Protein AF-A0A957XCH5-F1 (afdb_monomer)

Foldseek 3Di:
DLLLLLLLLLLLQLLLLLLLCVVLCVQVVCVPPPWDALVRSCVVSVWLSQLVVLSVQLCLLQVQWDADPVVNTIHGDPSVVCSVLRDSCLLVLLVDDLLCQFAHPPDQCPCVVVLVCLLCLVVDPDPRVSSSSVSSNVLNNLVSCLVVVQADQQPPAAGRPNGDPRVVVSVLSSCVSVVQWDQDPNGTHGDPVVCVCNVLSLLSLLSSQQSLLSSCSNCLTNNVVLVSQDADPVRHGRRGPVVSNVVSVVVVCVVCVVLVLVVLQVQQQPPLVSHFQEEEEAQCQLVPSVLSSVVSSLPPHPVVVVCVPRNHEYEYEEQDPVRQVNSCVSCVVPRYYYDYDALQAVVVVVVVCVVVVHDLQRYEYEYEAPLQVHPQDWAPCVVQLQLQLLPDWQWRAADSRSHTDRRSRLLNSSLVSLLSVLVRAHQNFYKYKHFAADRSVLCSVQVSPDSRSSVSSVCSSVRTTHGAPVSNQLSNLQSQWHFDPVSWDFPPRPDPGGGIITGGIDGDPDGDHPDSDQLLNQLVVQLVVVQVPDPDDPLQDPVVLLVLLLLQLLQLLLQVLVVLPPLAAAFDKDFLVVSLVSLLFDPLCSLLVVVSLVSCVVVVQWDDDPGMIGGHHCSNPSHDPDNVVVLVVSLVVSCVSPVLCVLLSQQLVLLSVCVSCLRNVVDALCCSQQPVNNCVSVLSNQDDHPANPVLLLSLLSSVLSLLVSVCVSPVDAAAEEEEEACAQVSSVVNNCVSCVVVLVRYAYEYERQDPSRLVNCCVVCCVVRVRYHGAYDDLLDDQVVRPQAFAAHQEYEYEAQCLLAAESLSSLLSVLRNHHAFGKYKYKHFADDRSSCSSHVVSDSSFPRYNCCVLADPSTSHHQLVSVQVSNVVSQWDPKDWDANSPDDDSVVGRIIIMMTTHHGPVPDDPDDPPPDPPPPPDDDPDDDDDDDDDDDDDDDDDDDDDDDDDDDDDDDDDDDDDDDDDDDDDDD

Nearest PDB structures (foldseek):
  7uch-assembly1_A  TM=9.513E-01  e=1.120E-55  Moorena bouillonii
  6b3a-assembly1_A  TM=9.507E-01  e=2.191E-54  Moorena bouillonii
  6b3b-assembly1_A  TM=9.531E-01  e=3.266E-54  Moorena bouillonii
  6b39-assembly1_A  TM=9.453E-01  e=4.543E-50  Moorena bouillonii
  6d6y-assembly1_A  TM=9.340E-01  e=9.505E-35  Moorena bouillonii

Radius of gyration: 41.0 Å; Cα contacts (8 Å, |Δi|>4): 1556; chains: 1; bounding box: 122×85×120 Å

Sequence (973 aa):
MLDLLNRYAHGFVTIPVILACKDKGFFDLLQDRGPLTAAQMVDVLEANSGYFQAALRLMQSLDWLAYDAGTGGYALTPEAELHTQIPEDMLDLYPLSMAAYLMRESDQRLLSPWLERSRRRWDLKHPWLADFLDGVLVVPLLLSLKKNNLLGDGSQIPLFSGVTPLATDELIELFVDRGWAERQEDRPVLTQVGRFVIDRSLILGTTASYSPMLMRMPDLLFGNCQAVFDRDEAGNERHLDRSLNVVASGFQHNKYFADVDDLIVSIFSQPIGDQPHYIVDMGCGDGTFLAQVYHTIRTRSDRGRMLDKHPVRMIGVDYNQQALEATTQTLADIPHLVLPGDIGDPEQLMLNLQAHGIEPEDVLHIRSFLDHNRPFIPPQDNEAAEHRAGTPYEGVFVDTTGHLIPPHVMVQSLVEHLERWSRVVSRHGLIILEVHCLSPEIIANNLDLSESLHFDAYHAFSGQHLVEADTFLMSAAEAGLFPQADFVRHYPKTLPFTRITLTYFEKRPYRIRLVDVSISRAIRQHVQQFMAGYPLSAGEDPIPPETMLETFGTRWLLALLQDRGVMKRAGEIYARDDLKIRLRIVPKYYRLFDALLAMFERCGLLLLQDATVETRPEIEKFALANVTAEAQTFRQNFVSQYPHYVAFLNLMERCLTHYDRVLTGEIAANDVIFPEGSMALFAGIFTGDPISDYFNQLLAEVVFQAIQQQKTRSHRRKIRILEVGAGTGGATEFVLKKIEALSANLEFTYTDLSATFTRYGRSRFGERFPWVTYHTLDIEAKLEEQGFDAGTFDIVFASNVLHDTRYIRYTLAQIKRLLRPGGIVALNEFTRTKDLLLFTGGLLQGWSLFEDPENRLNNTCLLSVDLWESVLEQSGFSNFGAFLLPFQADRQDGGQSVMLCELLQPDQQEDTVPQILSTELEAAPLNETLPQQLGQISESTETDRDTSTDPRPDPQPVTPSEETLAATIRAAT

Structure (mmCIF, N/CA/C/O backbone):
data_AF-A0A957XCH5-F1
#
_entry.id   AF-A0A957XCH5-F1
#
loop_
_atom_site.group_PDB
_atom_site.id
_atom_site.type_symbol
_atom_site.label_atom_id
_atom_site.label_alt_id
_atom_site.label_comp_id
_atom_site.label_asym_id
_atom_site.label_entity_id
_atom_site.label_seq_id
_atom_site.pdbx_PDB_ins_code
_atom_site.Cartn_x
_atom_site.Cartn_y
_atom_site.Cartn_z
_atom_site.occupancy
_atom_site.B_iso_or_equiv
_atom_site.auth_seq_id
_atom_site.auth_comp_id
_atom_site.auth_asym_id
_atom_site.auth_atom_id
_atom_site.pdbx_PDB_model_num
ATOM 1 N N . MET A 1 1 ? -17.778 20.821 25.312 1.00 74.56 1 MET A N 1
ATOM 2 C CA . MET A 1 1 ? -17.779 20.155 26.652 1.00 74.56 1 MET A CA 1
ATOM 3 C C . MET A 1 1 ? -17.334 18.699 26.559 1.00 74.56 1 MET A C 1
ATOM 5 O O . MET A 1 1 ? -16.564 18.292 27.417 1.00 74.56 1 MET A O 1
ATOM 9 N N . LEU A 1 2 ? -17.781 17.920 25.560 1.00 80.94 2 LEU A N 1
ATOM 10 C CA . LEU A 1 2 ? -17.190 16.596 25.280 1.00 80.94 2 LEU A CA 1
ATOM 11 C C . LEU A 1 2 ? -15.705 16.708 24.920 1.00 80.94 2 LEU A C 1
ATOM 13 O O . LEU A 1 2 ? -14.910 15.922 25.412 1.00 80.94 2 LEU A O 1
ATOM 17 N N . ASP A 1 3 ? -15.349 17.760 24.187 1.00 88.31 3 ASP A N 1
ATOM 18 C CA . ASP A 1 3 ? -13.979 18.124 23.805 1.00 88.31 3 ASP A CA 1
ATOM 19 C C . ASP A 1 3 ? -13.002 18.091 24.994 1.00 88.31 3 ASP A C 1
ATOM 21 O O . ASP A 1 3 ? -11.898 17.573 24.884 1.00 88.31 3 ASP A O 1
ATOM 25 N N . LEU A 1 4 ? -13.432 18.564 26.172 1.00 91.38 4 LEU A N 1
ATOM 26 C CA . LEU A 1 4 ? -12.604 18.557 27.381 1.00 91.38 4 LEU A CA 1
ATOM 27 C C . LEU A 1 4 ? -12.326 17.133 27.887 1.00 91.38 4 LEU A C 1
ATOM 29 O O . LEU A 1 4 ? -11.188 16.805 28.204 1.00 91.38 4 LEU A O 1
ATOM 33 N N . LEU A 1 5 ? -13.355 16.279 27.944 1.00 92.88 5 LEU A N 1
ATOM 34 C CA . LEU A 1 5 ? -13.194 14.877 28.346 1.00 92.88 5 LEU A CA 1
ATOM 35 C C . LEU A 1 5 ? -12.328 14.112 27.334 1.00 92.88 5 LEU A C 1
ATOM 37 O O . LEU A 1 5 ? -11.498 13.303 27.742 1.00 92.88 5 LEU A O 1
ATOM 41 N N . ASN A 1 6 ? -12.469 14.414 26.040 1.00 93.88 6 ASN A N 1
ATOM 42 C CA . ASN A 1 6 ? -11.612 13.857 24.995 1.00 93.88 6 ASN A CA 1
ATOM 43 C C . ASN A 1 6 ? -10.151 14.249 25.214 1.00 93.88 6 ASN A C 1
ATOM 45 O O . ASN A 1 6 ? -9.302 13.368 25.259 1.00 93.88 6 ASN A O 1
ATOM 49 N N . ARG A 1 7 ? -9.852 15.534 25.449 1.00 95.69 7 ARG A N 1
ATOM 50 C CA . ARG A 1 7 ? -8.485 15.995 25.755 1.00 95.69 7 ARG A CA 1
ATOM 51 C C . ARG A 1 7 ? -7.895 15.337 27.002 1.00 95.69 7 ARG A C 1
ATOM 53 O O . ARG A 1 7 ? -6.710 15.021 27.014 1.00 95.69 7 ARG A O 1
ATOM 60 N N . TYR A 1 8 ? -8.705 15.096 28.032 1.00 96.69 8 TYR A N 1
ATOM 61 C CA . TYR A 1 8 ? -8.250 14.371 29.220 1.00 96.69 8 TYR A CA 1
ATOM 62 C C . TYR A 1 8 ? -7.858 12.929 28.897 1.00 96.69 8 TYR A C 1
ATOM 64 O O . TYR A 1 8 ? -6.791 12.484 29.312 1.00 96.69 8 TYR A O 1
ATOM 72 N N . ALA A 1 9 ? -8.671 12.216 28.116 1.00 97.31 9 ALA A N 1
ATOM 73 C CA . ALA A 1 9 ? -8.338 10.869 27.662 1.00 97.31 9 ALA A CA 1
ATOM 74 C C . ALA A 1 9 ? -7.131 10.851 26.700 1.00 97.31 9 ALA A C 1
ATOM 76 O O . ALA A 1 9 ? -6.275 9.975 26.817 1.00 97.31 9 ALA A O 1
ATOM 77 N N . HIS A 1 10 ? -7.020 11.846 25.812 1.00 97.69 10 HIS A N 1
ATOM 78 C CA . HIS A 1 10 ? -5.870 12.059 24.925 1.00 97.69 10 HIS A CA 1
ATOM 79 C C . HIS A 1 10 ? -4.571 12.162 25.711 1.00 97.69 10 HIS A C 1
ATOM 81 O O . HIS A 1 10 ? -3.641 11.400 25.452 1.00 97.69 10 HIS A O 1
ATOM 87 N N . GLY A 1 11 ? -4.524 13.045 26.710 1.00 97.25 11 GLY A N 1
ATOM 88 C CA . GLY A 1 11 ? -3.362 13.198 27.580 1.00 97.25 11 GLY A CA 1
ATOM 89 C C . GLY A 1 11 ? -3.043 11.950 28.394 1.00 97.25 11 GLY A C 1
ATOM 90 O O . GLY A 1 11 ? -1.878 11.574 28.501 1.00 97.25 11 GLY A O 1
ATOM 91 N N . PHE A 1 12 ? -4.071 11.260 28.893 1.00 98.12 12 PHE A N 1
ATOM 92 C CA . PHE A 1 12 ? -3.900 10.033 29.670 1.00 98.12 12 PHE A CA 1
ATOM 93 C C . PHE A 1 12 ? -3.191 8.911 28.893 1.00 98.12 12 PHE A C 1
ATOM 95 O O . PHE A 1 12 ? -2.556 8.061 29.492 1.00 98.12 12 PHE A O 1
ATOM 102 N N . VAL A 1 13 ? -3.254 8.887 27.560 1.00 98.38 13 VAL A N 1
ATOM 103 C CA . VAL A 1 13 ? -2.490 7.912 26.754 1.00 98.38 13 VAL A CA 1
ATOM 104 C C . VAL A 1 13 ? -1.215 8.526 26.182 1.00 98.38 13 VAL A C 1
ATOM 106 O O . VAL A 1 13 ? -0.168 7.886 26.169 1.00 98.38 13 VAL A O 1
ATOM 109 N N . THR A 1 14 ? -1.283 9.780 25.739 1.00 98.00 14 THR A N 1
ATOM 110 C CA . THR A 1 14 ? -0.184 10.469 25.050 1.00 98.00 14 THR A CA 1
ATOM 111 C C . THR A 1 14 ? 1.013 10.705 25.965 1.00 98.00 14 THR A C 1
ATOM 113 O O . THR A 1 14 ? 2.144 10.464 25.556 1.00 98.00 14 THR A O 1
ATOM 116 N N . ILE A 1 15 ? 0.796 11.176 27.198 1.00 98.06 15 ILE A N 1
ATOM 117 C CA . ILE A 1 15 ? 1.895 11.612 28.074 1.00 98.06 15 ILE A CA 1
ATOM 118 C C . ILE A 1 15 ? 2.893 10.473 28.367 1.00 98.06 15 ILE A C 1
ATOM 120 O O . ILE A 1 15 ? 4.090 10.703 28.182 1.00 98.06 15 ILE A O 1
ATOM 124 N N . PRO A 1 16 ? 2.463 9.241 28.713 1.00 98.25 16 PRO A N 1
ATOM 125 C CA . PRO A 1 16 ? 3.380 8.108 28.847 1.00 98.25 16 PRO A CA 1
ATOM 126 C C . PRO A 1 16 ? 4.172 7.767 27.584 1.00 98.25 16 PRO A C 1
ATOM 128 O O . PRO A 1 16 ? 5.353 7.440 27.680 1.00 98.25 16 PRO A O 1
ATOM 131 N N . VAL A 1 17 ? 3.554 7.870 26.404 1.00 98.44 17 VAL A N 1
ATOM 132 C CA . VAL A 1 17 ? 4.217 7.599 25.116 1.00 98.44 17 VAL A CA 1
ATOM 133 C C . VAL A 1 17 ? 5.310 8.623 24.842 1.00 98.44 17 VAL A C 1
ATOM 135 O O . VAL A 1 17 ? 6.439 8.249 24.525 1.00 98.44 17 VAL A O 1
ATOM 138 N N . ILE A 1 18 ? 4.993 9.910 25.001 1.00 98.12 18 ILE A N 1
ATOM 139 C CA . ILE A 1 18 ? 5.947 10.993 24.754 1.00 98.12 18 ILE A CA 1
ATOM 140 C C . ILE A 1 18 ? 7.115 10.929 25.735 1.00 98.12 18 ILE A C 1
ATOM 142 O O . ILE A 1 18 ? 8.257 11.061 25.303 1.00 98.12 18 ILE A O 1
ATOM 146 N N . LEU A 1 19 ? 6.855 10.691 27.025 1.00 98.12 19 LEU A N 1
ATOM 147 C CA . LEU A 1 19 ? 7.917 10.577 28.027 1.00 98.12 19 LEU A CA 1
ATOM 148 C C . LEU A 1 19 ? 8.816 9.365 27.767 1.00 98.12 19 LEU A C 1
ATOM 150 O O . LEU A 1 19 ? 10.030 9.522 27.749 1.00 98.12 19 LEU A O 1
ATOM 154 N N . ALA A 1 20 ? 8.252 8.199 27.435 1.00 98.12 20 ALA A N 1
ATOM 155 C CA . ALA A 1 20 ? 9.058 7.035 27.066 1.00 98.12 20 ALA A CA 1
ATOM 156 C C . ALA A 1 20 ? 9.940 7.303 25.829 1.00 98.12 20 ALA A C 1
ATOM 158 O O . ALA A 1 20 ? 11.113 6.931 25.813 1.00 98.12 20 ALA A O 1
ATOM 159 N N . CYS A 1 21 ? 9.407 7.973 24.799 1.00 98.25 21 CYS A N 1
ATOM 160 C CA . CYS A 1 21 ? 10.182 8.343 23.608 1.00 98.25 21 CYS A CA 1
ATOM 161 C C . CYS A 1 21 ? 11.268 9.383 23.929 1.00 98.25 21 CYS A C 1
ATOM 163 O O . CYS A 1 21 ? 12.395 9.266 23.445 1.00 98.25 21 CYS A O 1
ATOM 165 N N . LYS A 1 22 ? 10.945 10.382 24.760 1.00 97.00 22 LYS A N 1
ATOM 166 C CA . LYS A 1 22 ? 11.883 11.412 25.218 1.00 97.00 22 LYS A CA 1
ATOM 167 C C . LYS A 1 22 ? 13.049 10.788 25.983 1.00 97.00 22 LYS A C 1
ATOM 169 O O . LYS A 1 22 ? 14.192 11.036 25.619 1.00 97.00 22 LYS A O 1
ATOM 174 N N . ASP A 1 23 ? 12.769 9.921 26.951 1.00 96.62 23 ASP A N 1
ATOM 175 C CA . ASP A 1 23 ? 13.789 9.257 27.772 1.00 96.62 23 ASP A CA 1
ATOM 176 C C . ASP A 1 23 ? 14.728 8.371 26.940 1.00 96.62 23 ASP A C 1
ATOM 178 O O . ASP A 1 23 ? 15.911 8.235 27.256 1.00 96.62 23 ASP A O 1
ATOM 182 N N . LYS A 1 24 ? 14.223 7.789 25.845 1.00 97.50 24 LYS A N 1
ATOM 183 C CA . LYS A 1 24 ? 15.017 6.981 24.911 1.00 97.50 24 LYS A CA 1
ATOM 184 C C . LYS A 1 24 ? 15.832 7.818 23.909 1.00 97.50 24 LYS A C 1
ATOM 186 O O . LYS A 1 24 ? 16.644 7.258 23.178 1.00 97.50 24 LYS A O 1
ATOM 191 N N . GLY A 1 25 ? 15.645 9.140 23.866 1.00 97.00 25 GLY A N 1
ATOM 192 C CA . GLY A 1 25 ? 16.357 10.040 22.949 1.00 97.00 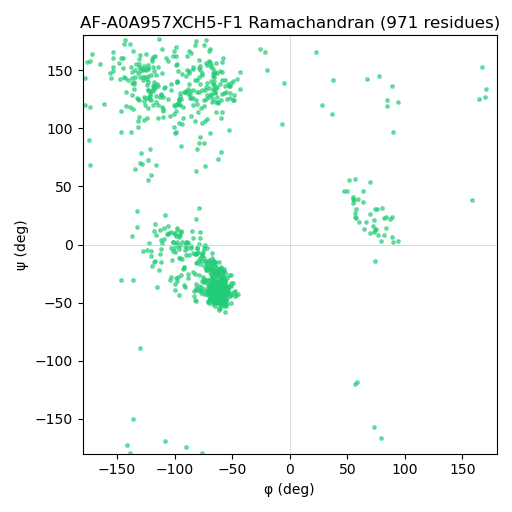25 GLY A CA 1
ATOM 193 C C . GLY A 1 25 ? 15.763 10.107 21.537 1.00 97.00 25 GLY A C 1
ATOM 194 O O . GLY A 1 25 ? 16.466 10.450 20.589 1.00 97.00 25 GLY A O 1
ATOM 195 N N . PHE A 1 26 ? 14.477 9.780 21.367 1.00 97.62 26 PHE A N 1
ATOM 196 C CA . PHE A 1 26 ? 13.794 9.819 20.066 1.00 97.62 26 PHE A CA 1
ATOM 197 C C . PHE A 1 26 ? 13.826 11.209 19.409 1.00 97.62 26 PHE A C 1
ATOM 199 O O . PHE A 1 26 ? 14.126 11.331 18.221 1.00 97.62 26 PHE A O 1
ATOM 206 N N . PHE A 1 27 ? 13.513 12.258 20.177 1.00 97.38 27 PHE A N 1
ATOM 207 C CA . PHE A 1 27 ? 13.444 13.624 19.653 1.00 97.38 27 PHE A CA 1
ATOM 208 C C . PHE A 1 27 ? 14.832 14.142 19.255 1.00 97.38 27 PHE A C 1
ATOM 210 O O . PHE A 1 27 ? 14.984 14.675 18.157 1.00 97.38 27 PHE A O 1
ATOM 217 N N . ASP A 1 28 ? 15.850 13.888 20.082 1.00 96.00 28 ASP A N 1
ATOM 218 C CA . ASP A 1 28 ? 17.243 14.248 19.785 1.00 96.00 28 ASP A CA 1
ATOM 219 C C . ASP A 1 28 ? 17.737 13.543 18.512 1.00 96.00 28 ASP A C 1
ATOM 221 O O . ASP A 1 28 ? 18.337 14.163 17.634 1.00 96.00 28 ASP A O 1
ATOM 225 N N . LEU A 1 29 ? 17.408 12.254 18.354 1.00 96.12 29 LEU A N 1
ATOM 226 C CA . LEU A 1 29 ? 17.783 11.464 17.182 1.00 96.12 29 LEU A CA 1
ATOM 227 C C . LEU A 1 29 ? 17.281 12.086 15.869 1.00 96.12 29 LEU A C 1
ATOM 229 O O . LEU A 1 29 ? 18.051 12.201 14.911 1.00 96.12 29 LEU A O 1
ATOM 233 N N . LEU A 1 30 ? 16.002 12.469 15.813 1.00 94.38 30 LEU A N 1
ATOM 234 C CA . LEU A 1 30 ? 15.408 13.075 14.618 1.00 94.38 30 LEU A CA 1
ATOM 235 C C . LEU A 1 30 ? 15.873 14.517 14.393 1.00 94.38 30 LEU A C 1
ATOM 237 O O . LEU A 1 30 ? 16.006 14.942 13.244 1.00 94.38 30 LEU A O 1
ATOM 241 N N . GLN A 1 31 ? 16.142 15.262 15.465 1.00 93.06 31 GLN A N 1
ATOM 242 C CA . GLN A 1 31 ? 16.688 16.612 15.365 1.00 93.06 31 GLN A CA 1
ATOM 243 C C . GLN A 1 31 ? 18.108 16.607 14.775 1.00 93.06 31 GLN A C 1
ATOM 245 O O . GLN A 1 31 ? 18.418 17.445 13.927 1.00 93.06 31 GLN A O 1
ATOM 250 N N . ASP A 1 32 ? 18.944 15.643 15.169 1.00 90.62 32 ASP A N 1
ATOM 251 C CA . ASP A 1 32 ? 20.350 15.573 14.761 1.00 90.62 32 ASP A CA 1
ATOM 252 C C . ASP A 1 32 ? 20.559 14.958 13.371 1.00 90.62 32 ASP A C 1
ATOM 254 O O . ASP A 1 32 ? 21.438 15.389 12.620 1.00 90.62 32 ASP A O 1
ATOM 258 N N . ARG A 1 33 ? 19.791 13.917 13.021 1.00 85.56 33 ARG A N 1
ATOM 259 C CA . ARG A 1 33 ? 20.021 13.125 11.797 1.00 85.56 33 ARG A CA 1
ATOM 260 C C . ARG A 1 33 ? 19.111 13.490 10.626 1.00 85.56 33 ARG A C 1
ATOM 262 O O . ARG A 1 33 ? 19.340 12.999 9.520 1.00 85.56 33 ARG A O 1
ATOM 269 N N . GLY A 1 34 ? 18.128 14.363 10.837 1.00 78.56 34 GLY A N 1
ATOM 270 C CA . GLY A 1 34 ? 17.121 14.687 9.831 1.00 78.56 34 GLY A CA 1
ATOM 271 C C . GLY A 1 34 ? 16.105 13.551 9.642 1.00 78.56 34 GLY A C 1
ATOM 272 O O . GLY A 1 34 ? 15.911 12.749 10.555 1.00 78.56 34 GLY A O 1
ATOM 273 N N . PRO A 1 35 ? 15.424 13.478 8.483 1.00 88.31 35 PRO A N 1
ATOM 274 C CA . PRO A 1 35 ? 14.366 12.497 8.272 1.00 88.31 35 PRO A CA 1
ATOM 275 C C . PRO A 1 35 ? 14.879 11.050 8.338 1.00 88.31 35 PRO A C 1
ATOM 277 O O . PRO A 1 35 ? 15.798 10.691 7.602 1.00 88.31 35 PRO A O 1
ATOM 280 N N . LEU A 1 36 ? 14.259 10.208 9.171 1.00 90.94 36 LEU A N 1
ATOM 281 C CA . LEU A 1 36 ? 14.605 8.787 9.322 1.00 90.94 36 LEU A CA 1
ATOM 282 C C . LEU A 1 36 ? 13.395 7.889 9.077 1.00 90.94 36 LEU A C 1
ATOM 284 O O . LEU A 1 36 ? 12.281 8.197 9.491 1.00 90.94 36 LEU A O 1
ATOM 288 N N . THR A 1 37 ? 13.609 6.743 8.439 1.00 90.12 37 THR A N 1
ATOM 289 C CA . THR A 1 37 ? 12.570 5.712 8.300 1.00 90.12 37 THR A CA 1
ATOM 290 C C . THR A 1 37 ? 12.259 5.050 9.645 1.00 90.12 37 THR A C 1
ATOM 292 O O . THR A 1 37 ? 13.098 5.028 10.548 1.00 90.12 37 THR A O 1
ATOM 295 N N . ALA A 1 38 ? 11.066 4.457 9.775 1.00 90.88 38 ALA A N 1
ATOM 296 C CA . ALA A 1 38 ? 10.699 3.700 10.976 1.00 90.88 38 ALA A CA 1
ATOM 297 C C . ALA A 1 38 ? 11.708 2.581 11.284 1.00 90.88 38 ALA A C 1
ATOM 299 O O . ALA A 1 38 ? 12.115 2.442 12.431 1.00 90.88 38 ALA A O 1
ATOM 300 N N . ALA A 1 39 ? 12.180 1.855 10.263 1.00 90.25 39 ALA A N 1
ATOM 301 C CA . ALA A 1 39 ? 13.188 0.803 10.417 1.00 90.25 39 ALA A CA 1
ATOM 302 C C . ALA A 1 39 ? 14.516 1.343 10.977 1.00 90.25 39 ALA A C 1
ATOM 304 O O . ALA A 1 39 ? 15.042 0.806 11.943 1.00 90.25 39 ALA A O 1
ATOM 305 N N . GLN A 1 40 ? 15.012 2.467 10.446 1.00 92.94 40 GLN A N 1
ATOM 306 C CA . GLN A 1 40 ? 16.233 3.099 10.962 1.00 92.94 40 GLN A CA 1
ATOM 307 C C . GLN A 1 40 ? 16.087 3.542 12.421 1.00 92.94 40 GLN A C 1
ATOM 309 O O . GLN A 1 40 ? 17.028 3.413 13.201 1.00 92.94 40 GLN A O 1
ATOM 314 N N . MET A 1 41 ? 14.925 4.080 12.797 1.00 96.19 41 MET A N 1
ATOM 315 C CA . MET A 1 41 ? 14.664 4.472 14.183 1.00 96.19 41 MET A CA 1
ATOM 316 C C . MET A 1 41 ? 14.543 3.255 15.101 1.00 96.19 41 MET A C 1
ATOM 318 O O . MET A 1 41 ? 15.084 3.286 16.200 1.00 96.19 41 MET A O 1
ATOM 322 N N . VAL A 1 42 ? 13.892 2.183 14.644 1.00 96.50 42 VAL A N 1
ATOM 323 C CA . VAL A 1 42 ? 13.801 0.905 15.363 1.00 96.50 42 VAL A CA 1
ATOM 324 C C . VAL A 1 42 ? 15.187 0.336 15.644 1.00 96.50 42 VAL A C 1
ATOM 326 O O . VAL A 1 42 ? 15.459 -0.019 16.787 1.00 96.50 42 VAL A O 1
ATOM 329 N N . ASP A 1 43 ? 16.075 0.326 14.650 1.00 94.62 43 ASP A N 1
ATOM 330 C CA . ASP A 1 43 ? 17.435 -0.193 14.805 1.00 94.62 43 ASP A CA 1
ATOM 331 C C . ASP A 1 43 ? 18.262 0.643 15.791 1.00 94.62 43 ASP A C 1
ATOM 333 O O . ASP A 1 43 ? 18.969 0.100 16.637 1.00 94.62 43 ASP A O 1
ATOM 337 N N . VAL A 1 44 ? 18.180 1.975 15.705 1.00 96.31 44 VAL A N 1
ATOM 338 C CA . VAL A 1 44 ? 18.972 2.876 16.560 1.00 96.31 44 VAL A CA 1
ATOM 339 C C . VAL A 1 44 ? 18.444 2.920 17.993 1.00 96.31 44 VAL A C 1
ATOM 341 O O . VAL A 1 44 ? 19.230 3.006 18.935 1.00 96.31 44 VAL A O 1
ATOM 344 N N . LEU A 1 45 ? 17.123 2.894 18.161 1.00 97.06 45 LEU A N 1
ATOM 345 C CA . LEU A 1 45 ? 16.471 2.961 19.467 1.00 97.06 45 LEU A CA 1
ATOM 346 C C . LEU A 1 45 ? 16.237 1.570 20.067 1.00 97.06 45 LEU A C 1
ATOM 348 O O . LEU A 1 45 ? 15.720 1.494 21.175 1.00 97.06 45 LEU A O 1
ATOM 352 N N . GLU A 1 46 ? 16.596 0.484 19.379 1.00 97.06 46 GLU A N 1
ATOM 353 C CA . GLU A 1 46 ? 16.303 -0.894 19.806 1.00 97.06 46 GLU A CA 1
ATOM 354 C C . GLU A 1 46 ? 14.817 -1.061 20.182 1.00 97.06 46 GLU A C 1
ATOM 356 O O . GLU A 1 46 ? 14.466 -1.558 21.253 1.00 97.06 46 GLU A O 1
ATOM 361 N N . ALA A 1 47 ? 13.932 -0.535 19.332 1.00 97.94 47 ALA A N 1
ATOM 362 C CA . ALA A 1 47 ? 12.505 -0.455 19.620 1.00 97.94 47 ALA A CA 1
ATOM 363 C C . ALA A 1 47 ? 11.742 -1.708 19.160 1.00 97.94 47 ALA A C 1
ATOM 365 O O . ALA A 1 47 ? 12.066 -2.322 18.146 1.00 97.94 47 ALA A O 1
ATOM 366 N N . ASN A 1 48 ? 10.656 -2.047 19.850 1.00 98.31 48 ASN A N 1
ATOM 367 C CA . ASN A 1 48 ? 9.691 -3.039 19.381 1.00 98.31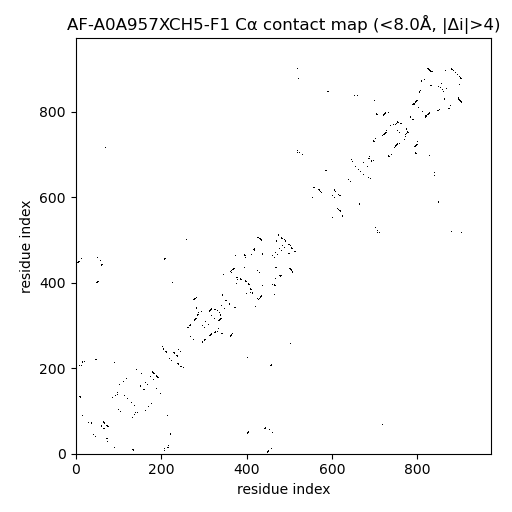 48 ASN A CA 1
ATOM 368 C C . ASN A 1 48 ? 8.896 -2.433 18.214 1.00 98.31 48 ASN A C 1
ATOM 370 O O . ASN A 1 48 ? 8.092 -1.518 18.416 1.00 98.31 48 ASN A O 1
ATOM 374 N N . SER A 1 49 ? 9.143 -2.902 16.988 1.00 97.38 49 SER A N 1
ATOM 375 C CA . SER A 1 49 ? 8.743 -2.198 15.759 1.00 97.38 49 SER A CA 1
ATOM 376 C C . SER A 1 49 ? 7.244 -1.907 15.646 1.00 97.38 49 SER A C 1
ATOM 378 O O . SER A 1 49 ? 6.871 -0.828 15.189 1.00 97.38 49 SER A O 1
ATOM 380 N N . GLY A 1 50 ? 6.378 -2.814 16.104 1.00 97.00 50 GLY A N 1
ATOM 381 C CA . GLY A 1 50 ? 4.928 -2.628 16.047 1.00 97.00 50 GLY A CA 1
ATOM 382 C C . GLY A 1 50 ? 4.436 -1.565 17.027 1.00 97.00 50 GLY A C 1
A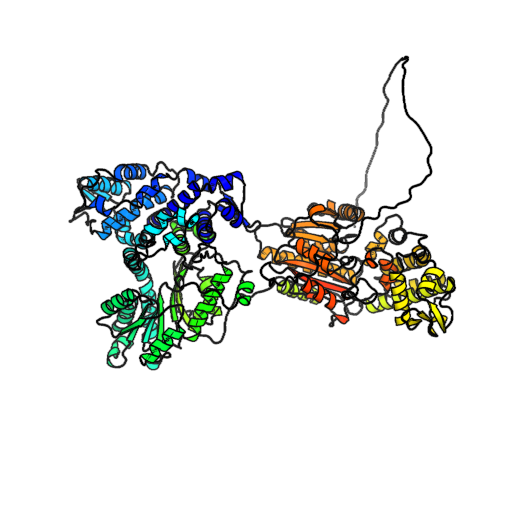TOM 383 O O . GLY A 1 50 ? 3.735 -0.629 16.638 1.00 97.00 50 GLY A O 1
ATOM 384 N N . TYR A 1 51 ? 4.850 -1.657 18.293 1.00 98.38 51 TYR A N 1
ATOM 385 C CA . TYR A 1 51 ? 4.481 -0.664 19.305 1.00 98.38 51 TYR A CA 1
ATOM 386 C C . TYR A 1 51 ? 5.095 0.705 19.007 1.00 98.38 51 TYR A C 1
ATOM 388 O O . TYR A 1 51 ? 4.440 1.734 19.171 1.00 98.38 51 TYR A O 1
ATOM 396 N N . PHE A 1 52 ? 6.323 0.733 18.492 1.00 98.44 52 PHE A N 1
ATOM 397 C CA . PHE A 1 52 ? 6.955 1.971 18.059 1.00 98.44 52 PHE A CA 1
ATOM 398 C C . PHE A 1 52 ? 6.210 2.613 16.883 1.00 98.44 52 PHE A C 1
ATOM 400 O O . PHE A 1 52 ? 5.962 3.817 16.909 1.00 98.44 52 PHE A O 1
ATOM 407 N N . GLN A 1 53 ? 5.738 1.829 15.907 1.00 97.81 53 GLN A N 1
ATOM 408 C CA . GLN A 1 53 ? 4.894 2.341 14.823 1.00 97.81 53 GLN A CA 1
ATOM 409 C C . GLN A 1 53 ? 3.579 2.953 15.345 1.00 97.81 53 GLN A C 1
ATOM 411 O O . GLN A 1 53 ? 3.126 3.972 14.820 1.00 97.81 53 GLN A O 1
ATOM 416 N N . ALA A 1 54 ? 2.985 2.393 16.406 1.00 97.94 54 ALA A N 1
ATOM 417 C CA . ALA A 1 54 ? 1.814 2.986 17.059 1.00 97.94 54 ALA A CA 1
ATOM 418 C C . ALA A 1 54 ? 2.144 4.335 17.729 1.00 97.94 54 ALA A C 1
ATOM 420 O O . ALA A 1 54 ? 1.363 5.284 17.619 1.00 97.94 54 ALA A O 1
ATOM 421 N N . ALA A 1 55 ? 3.322 4.462 18.351 1.00 98.50 55 ALA A N 1
ATOM 422 C CA . ALA A 1 55 ? 3.806 5.730 18.900 1.00 98.50 55 ALA A CA 1
ATOM 423 C C . ALA A 1 55 ? 4.061 6.783 17.803 1.00 98.50 55 ALA A C 1
ATOM 425 O O . ALA A 1 55 ? 3.643 7.933 17.951 1.00 98.50 55 ALA A O 1
ATOM 426 N N . LEU A 1 56 ? 4.672 6.390 16.677 1.00 97.88 56 LEU A N 1
ATOM 427 C CA . LEU A 1 56 ? 4.855 7.257 15.506 1.00 97.88 56 LEU A CA 1
ATOM 428 C C . LEU A 1 56 ? 3.508 7.759 14.969 1.00 97.88 56 LEU A C 1
ATOM 430 O O . LEU A 1 56 ? 3.344 8.958 14.747 1.00 97.88 56 LEU A O 1
ATOM 434 N N . ARG A 1 57 ? 2.518 6.867 14.831 1.00 96.81 57 ARG A N 1
ATOM 435 C CA . ARG A 1 57 ? 1.161 7.218 14.384 1.00 96.81 57 ARG A CA 1
ATOM 436 C C . ARG A 1 57 ? 0.477 8.205 15.335 1.00 96.81 57 ARG A C 1
ATOM 438 O O . ARG A 1 57 ? -0.163 9.153 14.874 1.00 96.81 57 ARG A O 1
ATOM 445 N N . LEU A 1 58 ? 0.622 8.014 16.648 1.00 98.06 58 LEU A N 1
ATOM 446 C CA . LEU A 1 58 ? 0.103 8.940 17.658 1.00 98.06 58 LEU A CA 1
ATOM 447 C C . LEU A 1 58 ? 0.739 10.329 17.510 1.00 98.06 58 LEU A C 1
ATOM 449 O O . LEU A 1 58 ? 0.026 11.328 17.487 1.00 98.06 58 LEU A O 1
ATOM 453 N N . MET A 1 59 ? 2.062 10.403 17.353 1.00 97.50 59 MET A N 1
ATOM 454 C CA . MET A 1 59 ? 2.776 11.676 17.190 1.00 97.50 59 MET A CA 1
ATOM 455 C C . MET A 1 59 ? 2.465 12.365 15.854 1.00 97.50 59 MET A C 1
ATOM 457 O O . MET A 1 59 ? 2.324 13.585 15.815 1.00 97.50 59 MET A O 1
ATOM 461 N N . GLN A 1 60 ? 2.271 11.610 14.773 1.00 96.06 60 GLN A N 1
ATOM 462 C CA . GLN A 1 60 ? 1.786 12.152 13.501 1.00 96.06 60 GLN A CA 1
ATOM 463 C C . GLN A 1 60 ? 0.372 12.736 13.640 1.00 96.06 60 GLN A C 1
ATOM 465 O O . GLN A 1 60 ? 0.074 13.791 13.093 1.00 96.06 60 GLN A O 1
ATOM 470 N N . SER A 1 61 ? -0.491 12.087 14.425 1.00 96.00 61 SER A N 1
ATOM 471 C CA . SER A 1 61 ? -1.853 12.567 14.703 1.00 96.00 61 SER A CA 1
ATOM 472 C C . SER A 1 61 ? -1.887 13.842 15.560 1.00 96.00 61 SER A C 1
ATOM 474 O O . SER A 1 61 ? -2.905 14.530 15.598 1.00 96.00 61 SER A O 1
ATOM 476 N N . LEU A 1 62 ? -0.786 14.158 16.250 1.00 95.25 62 LEU A N 1
ATOM 477 C CA . LEU A 1 62 ? -0.570 15.422 16.962 1.00 95.25 62 LEU A CA 1
ATOM 478 C C . LEU A 1 62 ? 0.094 16.498 16.098 1.00 95.25 62 LEU A C 1
ATOM 480 O O . LEU A 1 62 ? 0.356 17.586 16.606 1.00 95.25 62 LEU A O 1
ATOM 484 N N . ASP A 1 63 ? 0.381 16.188 14.832 1.00 93.62 63 ASP A N 1
ATOM 485 C CA . ASP A 1 63 ? 1.197 17.012 13.942 1.00 93.62 63 ASP A CA 1
ATOM 486 C C . ASP A 1 63 ? 2.602 17.272 14.507 1.00 93.62 63 ASP A C 1
ATOM 488 O O . ASP A 1 63 ? 3.174 18.323 14.273 1.00 93.62 63 ASP A O 1
ATOM 492 N N . TRP A 1 64 ? 3.166 16.343 15.294 1.00 95.44 64 TRP A N 1
ATOM 493 C CA . TRP A 1 64 ? 4.552 16.413 15.805 1.00 95.44 64 TRP A CA 1
ATOM 494 C C . TRP A 1 64 ? 5.545 15.715 14.874 1.00 95.44 64 TRP A C 1
ATOM 496 O O . TRP A 1 64 ? 6.752 15.949 14.933 1.00 95.44 64 TRP A O 1
ATOM 506 N N . LEU A 1 65 ? 5.033 14.842 14.008 1.00 95.50 65 LEU A N 1
ATOM 507 C CA . LEU A 1 65 ? 5.805 14.156 12.986 1.00 95.50 65 LEU A CA 1
ATOM 508 C C . LEU A 1 65 ? 5.173 14.369 11.620 1.00 95.50 65 LEU A C 1
ATOM 510 O O . LEU A 1 65 ? 4.010 14.035 11.402 1.00 95.50 65 LEU A O 1
ATOM 514 N N . ALA A 1 66 ? 5.983 14.841 10.681 1.00 89.31 66 ALA A N 1
ATOM 515 C CA . ALA A 1 66 ? 5.679 14.800 9.265 1.00 89.31 66 ALA A CA 1
ATOM 516 C C . ALA A 1 66 ? 6.225 13.496 8.674 1.00 89.31 66 ALA A C 1
ATOM 518 O O . ALA A 1 66 ? 7.386 13.149 8.890 1.00 89.31 66 ALA A O 1
ATOM 519 N N . TYR A 1 67 ? 5.394 12.793 7.908 1.00 84.38 67 TYR A N 1
ATOM 520 C CA . TYR A 1 67 ? 5.788 11.597 7.168 1.00 84.38 67 TYR A CA 1
ATOM 521 C C . TYR A 1 67 ? 5.908 11.908 5.673 1.00 84.38 67 TYR A C 1
ATOM 523 O O . TYR A 1 67 ? 4.958 12.396 5.050 1.00 84.38 67 TYR A O 1
ATOM 531 N N . ASP A 1 68 ? 7.065 11.607 5.087 1.00 75.12 68 ASP A N 1
ATOM 532 C CA . ASP A 1 68 ? 7.302 11.698 3.648 1.00 75.12 68 ASP A CA 1
ATOM 533 C C . ASP A 1 68 ? 7.201 10.311 3.006 1.00 75.12 68 ASP A C 1
ATOM 535 O O . ASP A 1 68 ? 8.145 9.522 3.019 1.00 75.12 68 ASP A O 1
ATOM 539 N N . ALA A 1 69 ? 6.063 10.038 2.368 1.00 59.38 69 ALA A N 1
ATOM 540 C CA . ALA A 1 69 ? 5.822 8.789 1.646 1.00 59.38 69 ALA A CA 1
ATOM 541 C C . ALA A 1 69 ? 6.826 8.525 0.500 1.00 59.38 69 ALA A C 1
ATOM 543 O O . ALA A 1 69 ? 6.972 7.387 0.067 1.00 59.38 69 ALA A O 1
ATOM 544 N N . GLY A 1 70 ? 7.515 9.551 -0.018 1.00 50.16 70 GLY A N 1
ATOM 545 C CA . GLY A 1 70 ? 8.501 9.412 -1.093 1.00 50.16 70 GLY A CA 1
ATOM 546 C C . GLY A 1 70 ? 9.862 8.884 -0.633 1.00 50.16 70 GLY A C 1
ATOM 547 O O . GLY A 1 70 ? 10.584 8.296 -1.444 1.00 50.16 70 GLY A O 1
ATOM 548 N N . THR A 1 71 ? 10.206 9.101 0.637 1.00 65.31 71 THR A N 1
ATOM 549 C CA . THR A 1 71 ? 11.440 8.613 1.278 1.00 65.31 71 THR A CA 1
ATOM 550 C C . THR A 1 71 ? 11.170 7.553 2.349 1.00 65.31 71 THR A C 1
ATOM 552 O O . THR A 1 71 ? 12.095 6.865 2.771 1.00 65.31 71 THR A O 1
ATOM 555 N N . GLY A 1 72 ? 9.917 7.410 2.793 1.00 71.12 72 GLY A N 1
ATOM 556 C CA . GLY A 1 72 ? 9.532 6.617 3.960 1.00 71.12 72 GLY A CA 1
ATOM 557 C C . GLY A 1 72 ? 9.994 7.229 5.289 1.00 71.12 72 GLY A C 1
ATOM 558 O O . GLY A 1 72 ? 9.933 6.552 6.316 1.00 71.12 72 GLY A O 1
ATOM 559 N N . GLY A 1 73 ? 10.500 8.467 5.266 1.00 84.81 73 GLY A N 1
ATOM 560 C CA . GLY A 1 73 ? 11.121 9.138 6.402 1.00 84.81 73 GLY A CA 1
ATOM 561 C C . GLY A 1 73 ? 10.134 9.945 7.244 1.00 84.81 73 GLY A C 1
ATOM 562 O O . GLY A 1 73 ? 9.207 10.562 6.724 1.00 84.81 73 GLY A O 1
ATOM 563 N N . TYR A 1 74 ? 10.375 9.969 8.551 1.00 92.19 74 TYR A N 1
ATOM 564 C CA . TYR A 1 74 ? 9.707 10.818 9.529 1.00 92.19 74 TYR A CA 1
ATOM 565 C C . TYR A 1 74 ? 10.624 11.973 9.909 1.00 92.19 74 TYR A C 1
ATOM 567 O O . TYR A 1 74 ? 11.816 11.766 10.127 1.00 92.19 74 TYR A O 1
ATOM 575 N N . ALA A 1 75 ? 10.066 13.173 10.021 1.00 93.62 75 ALA A N 1
ATOM 576 C CA . ALA A 1 75 ? 10.766 14.360 10.492 1.00 93.62 75 ALA A CA 1
ATOM 577 C C . ALA A 1 75 ? 9.932 15.085 11.549 1.00 93.62 75 ALA A C 1
ATOM 579 O O . ALA A 1 75 ? 8.702 15.088 11.476 1.00 93.62 75 ALA A O 1
ATOM 580 N N . LEU A 1 76 ? 10.600 15.723 12.511 1.00 96.69 76 LEU A N 1
ATOM 581 C CA . LEU A 1 76 ? 9.927 16.574 13.489 1.00 96.69 76 LEU A CA 1
ATOM 582 C C . LEU A 1 76 ? 9.340 17.810 12.804 1.00 96.69 76 LEU A C 1
ATOM 584 O O . LEU A 1 76 ? 9.986 18.443 11.965 1.00 96.69 76 LEU A O 1
ATOM 588 N N . THR A 1 77 ? 8.127 18.167 13.197 1.00 95.12 77 THR A N 1
ATOM 589 C CA . THR A 1 77 ? 7.528 19.472 12.902 1.00 95.12 77 THR A CA 1
ATOM 590 C C . THR A 1 77 ? 7.922 20.484 13.989 1.00 95.12 77 THR A C 1
ATOM 592 O O . THR A 1 77 ? 8.406 20.090 15.057 1.00 95.12 77 THR A O 1
ATOM 595 N N . PRO A 1 78 ? 7.714 21.796 13.775 1.00 93.06 78 PRO A N 1
ATOM 596 C CA . PRO A 1 78 ? 7.890 22.797 14.830 1.00 93.06 78 PRO A CA 1
ATOM 597 C C . PRO A 1 78 ? 7.064 22.508 16.094 1.00 93.06 78 PRO A C 1
ATOM 599 O O . PRO A 1 78 ? 7.520 22.750 17.210 1.00 93.06 78 PRO A O 1
ATOM 602 N N . GLU A 1 79 ? 5.868 21.944 15.936 1.00 91.94 79 GLU A N 1
ATOM 603 C CA . GLU A 1 79 ? 4.946 21.594 17.016 1.00 91.94 79 GLU A CA 1
ATOM 604 C C . GLU A 1 79 ? 5.539 20.557 17.980 1.00 91.94 79 GLU A C 1
ATOM 606 O O . GLU A 1 79 ? 5.189 20.551 19.164 1.00 91.94 79 GLU A O 1
ATOM 611 N N . ALA A 1 80 ? 6.487 19.733 17.519 1.00 94.44 80 ALA A N 1
ATOM 612 C CA . ALA A 1 80 ? 7.169 18.760 18.361 1.00 94.44 80 ALA A CA 1
ATOM 613 C C . ALA A 1 80 ? 7.957 19.398 19.514 1.00 94.44 80 ALA A C 1
ATOM 615 O O . ALA A 1 80 ? 8.185 18.725 20.516 1.00 94.44 80 ALA A O 1
ATOM 616 N N . GLU A 1 81 ? 8.338 20.682 19.446 1.00 93.12 81 GLU A N 1
ATOM 617 C CA . GLU A 1 81 ? 9.044 21.390 20.533 1.00 93.12 81 GLU A CA 1
ATOM 618 C C . GLU A 1 81 ? 8.268 21.345 21.865 1.00 93.12 81 GLU A C 1
ATOM 620 O O . GLU A 1 81 ? 8.858 21.381 22.949 1.00 93.12 81 GLU A O 1
ATOM 625 N N . LEU A 1 82 ? 6.944 21.178 21.803 1.00 93.00 82 LEU A N 1
ATOM 626 C CA . LEU A 1 82 ? 6.071 21.030 22.966 1.00 93.00 82 LEU A CA 1
ATOM 627 C C . LEU A 1 82 ? 6.439 19.845 23.874 1.00 93.00 82 LEU A C 1
ATOM 629 O O . LEU A 1 82 ? 6.125 19.897 25.065 1.00 93.00 82 LEU A O 1
ATOM 633 N N . HIS A 1 83 ? 7.135 18.816 23.372 1.00 94.62 83 HIS A N 1
ATOM 634 C CA . HIS A 1 83 ? 7.592 17.692 24.199 1.00 94.62 83 HIS A CA 1
ATOM 635 C C . HIS A 1 83 ? 8.509 18.146 25.350 1.00 94.62 83 HIS A C 1
ATOM 637 O O . HIS A 1 83 ? 8.496 17.553 26.428 1.00 94.62 83 HIS A O 1
ATOM 643 N N . THR A 1 84 ? 9.266 19.233 25.153 1.00 94.06 84 THR A N 1
ATOM 644 C CA . THR A 1 84 ? 10.178 19.800 26.162 1.00 94.06 84 THR A CA 1
ATOM 645 C C . THR A 1 84 ? 9.442 20.411 27.355 1.00 94.06 84 THR A C 1
ATOM 647 O O . THR A 1 84 ? 10.019 20.558 28.431 1.00 94.06 84 THR A O 1
ATOM 650 N N . GLN A 1 85 ? 8.162 20.751 27.179 1.00 93.88 85 GLN A N 1
ATOM 651 C CA . GLN A 1 85 ? 7.330 21.398 28.192 1.00 93.88 85 GLN A CA 1
ATOM 652 C C . GLN A 1 85 ? 6.566 20.387 29.065 1.00 93.88 85 GLN A C 1
ATOM 654 O O . GLN A 1 85 ? 5.883 20.791 30.006 1.00 93.88 85 GLN A O 1
ATOM 659 N N . ILE A 1 86 ? 6.661 19.085 28.768 1.00 95.19 86 ILE A N 1
ATOM 660 C CA . ILE A 1 86 ? 6.026 18.018 29.549 1.00 95.19 86 ILE A CA 1
ATOM 661 C C . ILE A 1 86 ? 6.932 17.657 30.739 1.00 95.19 86 ILE A C 1
ATOM 663 O O . ILE A 1 86 ? 8.072 17.235 30.520 1.00 95.19 86 ILE A O 1
ATOM 667 N N . PRO A 1 87 ? 6.455 17.795 31.994 1.00 93.94 87 PRO A N 1
ATOM 668 C CA . PRO A 1 87 ? 7.243 17.426 33.167 1.00 93.94 87 PRO A CA 1
ATOM 669 C C . PRO A 1 87 ? 7.501 15.913 33.235 1.00 93.94 87 PRO A C 1
ATOM 671 O O . PRO A 1 87 ? 6.594 15.112 33.019 1.00 93.94 87 PRO A O 1
ATOM 674 N N . GLU A 1 88 ? 8.728 15.516 33.571 1.00 91.25 88 GLU A N 1
ATOM 675 C CA . GLU A 1 88 ? 9.122 14.098 33.683 1.00 91.25 88 GLU A CA 1
ATOM 676 C C . GLU A 1 88 ? 8.444 13.393 34.865 1.00 91.25 88 GLU A C 1
ATOM 678 O O . GLU A 1 88 ? 8.120 12.211 34.788 1.00 91.25 88 GLU A O 1
ATOM 683 N N . ASP A 1 89 ? 8.134 14.141 35.928 1.00 93.38 89 ASP A N 1
ATOM 684 C CA . ASP A 1 89 ? 7.462 13.633 37.127 1.00 93.38 89 ASP A CA 1
ATOM 685 C C . ASP A 1 89 ? 5.970 13.305 36.898 1.00 93.38 89 ASP A C 1
ATOM 687 O O . ASP A 1 89 ? 5.313 12.756 37.780 1.00 93.38 89 ASP A O 1
ATOM 691 N N . MET A 1 90 ? 5.411 13.561 35.707 1.00 94.19 90 MET A N 1
ATOM 692 C CA . MET A 1 90 ? 4.003 13.258 35.401 1.00 94.19 90 MET A CA 1
ATOM 693 C C . MET A 1 90 ? 3.640 11.776 35.560 1.00 94.19 90 MET A C 1
ATOM 695 O O . MET A 1 90 ? 2.483 11.466 35.855 1.00 94.19 90 MET A O 1
ATOM 699 N N . LEU A 1 91 ? 4.590 10.856 35.369 1.00 93.06 91 LEU A N 1
ATOM 700 C CA . LEU A 1 91 ? 4.336 9.418 35.520 1.00 93.06 91 LEU A CA 1
ATOM 701 C C . LEU A 1 91 ? 4.102 9.002 36.975 1.00 93.06 91 LEU A C 1
ATOM 703 O O . LEU A 1 91 ? 3.420 8.003 37.212 1.00 93.06 91 LEU A O 1
ATOM 707 N N . ASP A 1 92 ? 4.553 9.806 37.942 1.00 92.81 92 ASP A N 1
ATOM 708 C CA . ASP A 1 92 ? 4.370 9.540 39.370 1.00 92.81 92 ASP A CA 1
ATOM 709 C C . ASP A 1 92 ? 2.893 9.570 39.788 1.00 92.81 92 ASP A C 1
ATOM 711 O O . ASP A 1 92 ? 2.543 9.020 40.830 1.00 92.81 92 ASP A O 1
ATOM 715 N N . LEU A 1 93 ? 2.007 10.166 38.976 1.00 92.19 93 LEU A N 1
ATOM 716 C CA . LEU A 1 93 ? 0.561 10.226 39.222 1.00 92.19 93 LEU A CA 1
ATOM 717 C C . LEU A 1 93 ? -0.171 8.898 38.969 1.00 92.19 93 LEU A C 1
ATOM 719 O O . LEU A 1 93 ? -1.177 8.638 39.632 1.00 92.19 93 LEU A O 1
ATOM 723 N N . TYR A 1 94 ? 0.305 8.052 38.048 1.00 92.00 94 TYR A N 1
ATOM 724 C CA . TYR A 1 94 ? -0.356 6.783 37.706 1.00 92.00 94 TYR A CA 1
ATOM 725 C C . TYR A 1 94 ? -0.422 5.770 38.864 1.00 92.00 94 TYR A C 1
ATOM 727 O O . TYR A 1 94 ? -1.492 5.191 39.069 1.00 92.00 94 TYR A O 1
ATOM 735 N N . PRO A 1 95 ? 0.656 5.531 39.643 1.00 90.62 95 PRO A N 1
ATOM 736 C CA . PRO A 1 95 ? 0.610 4.578 40.751 1.00 90.62 95 PRO A CA 1
ATOM 737 C C . PRO A 1 95 ? -0.116 5.114 41.998 1.00 90.62 95 PRO A C 1
ATOM 739 O O . PRO A 1 95 ? -0.336 4.352 42.945 1.00 90.62 95 PRO A O 1
ATOM 742 N N . LEU A 1 96 ? -0.489 6.402 42.048 1.00 89.19 96 LEU A N 1
ATOM 743 C CA . LEU A 1 96 ? -1.130 6.977 43.233 1.00 89.19 96 LEU A CA 1
ATOM 744 C C . LEU A 1 96 ? -2.533 6.409 43.455 1.00 89.19 96 LEU A C 1
ATOM 746 O O . LEU A 1 96 ? -3.420 6.460 42.601 1.00 89.19 96 LEU A O 1
ATOM 750 N N . SER A 1 97 ? -2.787 5.949 44.680 1.00 88.75 97 SER A N 1
ATOM 751 C CA . SER A 1 97 ? -4.118 5.499 45.075 1.00 88.75 97 SER A CA 1
ATOM 752 C C . SER A 1 97 ? -5.036 6.687 45.375 1.00 88.75 97 SER A C 1
ATOM 754 O O . SER A 1 97 ? -5.130 7.149 46.515 1.00 88.75 97 SER A O 1
ATOM 756 N N . MET A 1 98 ? -5.788 7.139 44.365 1.00 89.81 98 MET A N 1
ATOM 757 C CA . MET A 1 98 ? -6.792 8.203 44.535 1.00 89.81 98 MET A CA 1
ATOM 758 C C . MET A 1 98 ? -7.844 7.839 45.590 1.00 89.81 98 MET A C 1
ATOM 760 O O . MET A 1 98 ? -8.314 8.695 46.330 1.00 89.81 98 MET A O 1
ATOM 764 N N . ALA A 1 99 ? -8.204 6.559 45.709 1.00 87.75 99 ALA A N 1
ATOM 765 C CA . ALA A 1 99 ? -9.117 6.084 46.748 1.00 87.75 99 ALA A CA 1
ATOM 766 C C . ALA A 1 99 ? -8.535 6.256 48.165 1.00 87.75 99 ALA A C 1
ATOM 768 O O . ALA A 1 99 ? -9.259 6.658 49.076 1.00 87.75 99 ALA A O 1
ATOM 769 N N . ALA A 1 100 ? -7.238 5.982 48.356 1.00 87.00 100 ALA A N 1
ATOM 770 C CA . ALA A 1 100 ? -6.577 6.194 49.641 1.00 87.00 100 ALA A CA 1
ATOM 771 C C . ALA A 1 100 ? -6.504 7.685 49.992 1.00 87.00 100 ALA A C 1
ATOM 773 O O . ALA A 1 100 ? -6.880 8.044 51.100 1.00 87.00 100 ALA A O 1
ATOM 774 N N . TYR A 1 101 ? -6.126 8.545 49.040 1.00 87.62 101 TYR A N 1
ATOM 775 C CA . TYR A 1 101 ? -6.107 10.001 49.234 1.00 87.62 101 TYR A CA 1
ATOM 776 C C . TYR A 1 101 ? -7.481 10.564 49.647 1.00 87.62 101 TYR A C 1
ATOM 778 O O . TYR A 1 101 ? -7.572 11.379 50.563 1.00 87.62 101 TYR A O 1
ATOM 786 N N . LEU A 1 102 ? -8.563 10.099 49.013 1.00 89.00 102 LEU A N 1
ATOM 787 C CA . LEU A 1 102 ? -9.913 10.593 49.296 1.00 89.00 102 LEU A CA 1
ATOM 788 C C . LEU A 1 102 ? -10.457 10.127 50.654 1.00 89.00 102 LEU A C 1
ATOM 790 O O . LEU A 1 102 ? -11.142 10.895 51.326 1.00 89.00 102 LEU A O 1
ATOM 794 N N . MET A 1 103 ? -10.189 8.876 51.048 1.00 85.38 103 MET A N 1
ATOM 795 C CA . MET A 1 103 ? -10.914 8.209 52.143 1.00 85.38 103 MET A CA 1
ATOM 796 C C . MET A 1 103 ? -10.056 7.830 53.358 1.00 85.38 103 MET A C 1
ATOM 798 O O . MET A 1 103 ? -10.612 7.474 54.396 1.00 85.38 103 MET A O 1
ATOM 802 N N . ARG A 1 104 ? -8.720 7.847 53.263 1.00 80.00 104 ARG A N 1
ATOM 803 C CA . ARG A 1 104 ? -7.812 7.479 54.363 1.00 80.00 104 ARG A CA 1
ATOM 804 C C . ARG A 1 104 ? -6.981 8.687 54.789 1.00 80.00 104 ARG A C 1
ATOM 806 O O . ARG A 1 104 ? -6.566 9.486 53.959 1.00 80.00 104 ARG A O 1
ATOM 813 N N . GLU A 1 105 ? -6.671 8.782 56.082 1.00 65.25 105 GLU A N 1
ATOM 814 C CA . GLU A 1 105 ? -5.618 9.678 56.584 1.00 65.25 105 GLU A CA 1
ATOM 815 C C . GLU A 1 105 ? -4.234 9.100 56.220 1.00 65.25 105 GLU A C 1
ATOM 817 O O . GLU A 1 105 ? -3.499 8.610 57.073 1.00 65.25 105 GLU A O 1
ATOM 822 N N . SER A 1 106 ? -3.896 9.070 54.932 1.00 60.38 106 SER A N 1
ATOM 823 C CA . SER A 1 106 ? -2.540 8.775 54.440 1.00 60.38 106 SER A CA 1
ATOM 824 C C . SER A 1 106 ? -1.856 10.053 53.952 1.00 60.38 106 SER A C 1
ATOM 826 O O . SER A 1 106 ? -2.557 11.022 53.676 1.00 60.38 106 SER A O 1
ATOM 828 N N . ASP A 1 107 ? -0.514 10.040 53.902 1.00 57.16 107 ASP A N 1
ATOM 829 C CA . ASP A 1 107 ? 0.409 11.174 53.685 1.00 57.16 107 ASP A CA 1
ATOM 830 C C . ASP A 1 107 ? -0.260 12.509 53.332 1.00 57.16 107 ASP A C 1
ATOM 832 O O . ASP A 1 107 ? -0.744 12.751 52.222 1.00 57.16 107 ASP A O 1
ATOM 836 N N . GLN A 1 108 ? -0.301 13.376 54.344 1.00 54.50 108 GLN A N 1
ATOM 837 C CA . GLN A 1 108 ? -0.962 14.671 54.293 1.00 54.50 108 GLN A CA 1
ATOM 838 C C . GLN A 1 108 ? -0.418 15.469 53.098 1.00 54.50 108 GLN A C 1
ATOM 840 O O . GLN A 1 108 ? 0.789 15.686 53.021 1.00 54.50 108 GLN A O 1
ATOM 845 N N . ARG A 1 109 ? -1.312 15.938 52.210 1.00 66.56 109 ARG A N 1
ATOM 846 C CA . ARG A 1 109 ? -1.006 16.792 51.037 1.00 66.56 109 ARG A CA 1
ATOM 847 C C . ARG A 1 109 ? -0.333 16.109 49.835 1.00 66.56 109 ARG A C 1
ATOM 849 O O . ARG A 1 109 ? 0.376 16.761 49.073 1.00 66.56 109 ARG A O 1
ATOM 856 N N . LEU A 1 110 ? -0.610 14.821 49.608 1.00 77.19 110 LEU A N 1
ATOM 857 C CA . LEU A 1 110 ? -0.104 14.064 48.450 1.00 77.19 110 LEU A CA 1
ATOM 858 C C . LEU A 1 110 ? -0.345 14.752 47.087 1.00 77.19 110 LEU A C 1
ATOM 860 O O . LEU A 1 110 ? 0.545 14.749 46.240 1.00 77.19 110 LEU A O 1
ATOM 864 N N . LEU A 1 111 ? -1.529 15.342 46.862 1.00 85.88 111 LEU A N 1
ATOM 865 C CA . LEU A 1 111 ? -1.885 15.940 45.567 1.00 85.88 111 LEU A CA 1
ATOM 866 C C . LEU A 1 111 ? -1.653 17.452 45.464 1.00 85.88 111 LEU A C 1
ATOM 868 O O . LEU A 1 111 ? -1.689 17.981 44.353 1.00 85.88 111 LEU A O 1
ATOM 872 N N . SER A 1 112 ? -1.378 18.162 46.563 1.00 87.12 112 SER A N 1
ATOM 873 C CA . SER A 1 112 ? -1.283 19.631 46.548 1.00 87.12 112 SER A CA 1
ATOM 874 C C . SER A 1 112 ? -0.300 20.190 45.508 1.00 87.12 112 SER A C 1
ATOM 876 O O . SER A 1 112 ? -0.655 21.169 44.850 1.00 87.12 112 SER A O 1
ATOM 878 N N . PRO A 1 113 ? 0.905 19.608 45.301 1.00 89.44 113 PRO A N 1
ATOM 879 C CA . PRO A 1 113 ? 1.832 20.102 44.280 1.00 89.44 113 PRO A CA 1
ATOM 880 C C . PRO A 1 113 ? 1.245 20.036 42.864 1.00 89.44 113 PRO A C 1
ATOM 882 O O . PRO A 1 113 ? 1.413 20.968 42.079 1.00 89.44 113 PRO A O 1
ATOM 885 N N . TRP A 1 114 ? 0.514 18.965 42.554 1.00 91.88 114 TRP A N 1
ATOM 886 C CA . TRP A 1 114 ? -0.132 18.751 41.258 1.00 91.88 114 TRP A CA 1
ATOM 887 C C . TRP A 1 114 ? -1.326 19.675 41.058 1.00 91.88 114 TRP A C 1
ATOM 889 O O . TRP A 1 114 ? -1.493 20.245 39.982 1.00 91.88 114 TRP A O 1
ATOM 899 N N . LEU A 1 115 ? -2.123 19.875 42.108 1.00 90.81 115 LEU A N 1
ATOM 900 C CA . LEU A 1 115 ? -3.259 20.794 42.089 1.00 90.81 115 LEU A CA 1
ATOM 901 C C . LEU A 1 115 ? -2.809 22.240 41.872 1.00 90.81 115 LEU A C 1
ATOM 903 O O . LEU A 1 115 ? -3.423 22.951 41.084 1.00 90.81 115 LEU A O 1
ATOM 907 N N . GLU A 1 116 ? -1.704 22.663 42.489 1.00 91.06 116 GLU A N 1
ATOM 908 C CA . GLU A 1 116 ? -1.145 24.000 42.271 1.00 91.06 116 GLU A CA 1
ATOM 909 C C . GLU A 1 116 ? -0.621 24.178 40.835 1.00 91.06 116 GLU A C 1
ATOM 911 O O . GLU A 1 116 ? -0.868 25.211 40.209 1.00 91.06 116 GLU A O 1
ATOM 916 N N . ARG A 1 117 ? 0.046 23.164 40.263 1.00 93.12 117 ARG A N 1
ATOM 917 C CA . ARG A 1 117 ? 0.452 23.186 38.844 1.00 93.12 117 ARG A CA 1
ATOM 918 C C . ARG A 1 117 ? -0.766 23.246 37.924 1.00 93.12 117 ARG A C 1
ATOM 920 O O . ARG A 1 117 ? -0.831 24.101 37.045 1.00 93.12 117 ARG A O 1
ATOM 927 N N . SER A 1 118 ? -1.772 22.412 38.175 1.00 92.75 118 SER A N 1
ATOM 928 C CA . SER A 1 118 ? -3.038 22.410 37.440 1.00 92.75 118 SER A CA 1
ATOM 929 C C . SER A 1 118 ? -3.756 23.765 37.541 1.00 92.75 118 SER A C 1
ATOM 931 O O . SER A 1 118 ? -4.246 24.290 36.534 1.00 92.75 118 SER A O 1
ATOM 933 N N . ARG A 1 119 ? -3.764 24.410 38.716 1.00 90.44 119 ARG A N 1
ATOM 934 C CA . ARG A 1 119 ? -4.302 25.766 38.925 1.00 90.44 119 ARG A CA 1
ATOM 935 C C . ARG A 1 119 ? -3.627 26.791 38.018 1.00 90.44 119 ARG A C 1
ATOM 937 O O . ARG A 1 119 ? -4.313 27.581 37.374 1.00 90.44 119 ARG A O 1
ATOM 944 N N . ARG A 1 120 ? -2.300 26.718 37.896 1.00 91.38 120 ARG A N 1
ATOM 945 C CA . ARG A 1 120 ? -1.487 27.556 36.997 1.00 91.38 120 ARG A CA 1
ATOM 946 C C . ARG A 1 120 ? -1.521 27.116 35.535 1.00 91.38 120 ARG A C 1
ATOM 948 O O . ARG A 1 120 ? -0.792 27.671 34.719 1.00 91.38 120 ARG A O 1
ATOM 955 N N . ARG A 1 121 ? -2.350 26.123 35.191 1.00 91.81 121 ARG A N 1
ATOM 956 C CA . ARG A 1 121 ? -2.421 25.531 33.845 1.00 91.81 121 ARG A CA 1
ATOM 957 C C . ARG A 1 121 ? -1.057 25.021 33.377 1.00 91.81 121 ARG A C 1
ATOM 959 O O . ARG A 1 121 ? -0.704 25.158 32.211 1.00 91.81 121 ARG A O 1
ATOM 966 N N . TRP A 1 122 ? -0.308 24.440 34.314 1.00 92.62 122 TRP A N 1
ATOM 967 C CA . TRP A 1 122 ? 1.029 23.879 34.115 1.00 92.62 122 TRP A CA 1
ATOM 968 C C . TRP A 1 122 ? 2.059 24.904 33.622 1.00 92.62 122 TRP A C 1
ATOM 970 O O . TRP A 1 122 ? 3.079 24.528 33.061 1.00 92.62 122 TRP A O 1
ATOM 980 N N . ASP A 1 123 ? 1.777 26.200 33.812 1.00 91.56 123 ASP A N 1
ATOM 981 C CA . ASP A 1 123 ? 2.543 27.321 33.258 1.00 91.56 123 ASP A CA 1
ATOM 982 C C . ASP A 1 123 ? 2.648 27.285 31.712 1.00 91.56 123 ASP A C 1
ATOM 984 O O . ASP A 1 123 ? 3.521 27.914 31.110 1.00 91.56 123 ASP A O 1
ATOM 988 N N . LEU A 1 124 ? 1.707 26.594 31.050 1.00 90.38 124 LEU A N 1
ATOM 989 C CA . LEU A 1 124 ? 1.652 26.430 29.599 1.00 90.38 124 LEU A CA 1
ATOM 990 C C . LEU A 1 124 ? 0.683 27.419 28.951 1.00 90.38 124 LEU A C 1
ATOM 992 O O . LEU A 1 124 ? -0.433 27.650 29.418 1.00 90.38 124 LEU A O 1
ATOM 996 N N . LYS A 1 125 ? 1.086 27.954 27.794 1.00 81.12 125 LYS A N 1
ATOM 997 C CA . LYS A 1 125 ? 0.217 28.780 26.935 1.00 81.12 125 LYS A CA 1
ATOM 998 C C . LYS A 1 125 ? -0.489 27.974 25.844 1.00 81.12 125 LYS A C 1
ATOM 1000 O O . LYS A 1 125 ? -1.394 28.501 25.202 1.00 81.12 125 LYS A O 1
ATOM 1005 N N . HIS A 1 126 ? -0.069 26.728 25.611 1.00 82.12 126 HIS A N 1
ATOM 1006 C CA . HIS A 1 126 ? -0.592 25.913 24.521 1.00 82.12 126 HIS A CA 1
ATOM 1007 C C . HIS A 1 126 ? -2.033 25.446 24.817 1.00 82.12 126 HIS A C 1
ATOM 1009 O O . HIS A 1 126 ? -2.275 24.884 25.890 1.00 82.12 126 HIS A O 1
ATOM 1015 N N . PRO A 1 127 ? -2.997 25.652 23.899 1.00 71.56 127 PRO A N 1
ATOM 1016 C CA . PRO A 1 127 ? -4.428 25.604 24.213 1.00 71.56 127 PRO A CA 1
ATOM 1017 C C . PRO A 1 127 ? -4.980 24.239 24.654 1.00 71.56 127 PRO A C 1
ATOM 1019 O O . PRO A 1 127 ? -5.994 24.223 25.348 1.00 71.56 127 PRO A O 1
ATOM 1022 N N . TRP A 1 128 ? -4.348 23.115 24.293 1.00 89.44 128 TRP A N 1
ATOM 1023 C CA . TRP A 1 128 ? -4.799 21.765 24.682 1.00 89.44 128 TRP A CA 1
ATOM 1024 C C . TRP A 1 128 ? -3.785 20.958 25.511 1.00 89.44 128 TRP A C 1
ATOM 1026 O O . TRP A 1 128 ? -4.189 20.029 26.204 1.00 89.44 128 TRP A O 1
ATOM 1036 N N . LEU A 1 129 ? -2.489 21.306 25.518 1.00 93.69 129 LEU A N 1
ATOM 1037 C CA . LEU A 1 129 ? -1.469 20.513 26.232 1.00 93.69 129 LEU A CA 1
ATOM 1038 C C . LEU A 1 129 ? -1.661 20.574 27.754 1.00 93.69 129 LEU A C 1
ATOM 1040 O O . LEU A 1 129 ? -1.523 19.568 28.442 1.00 93.69 129 LEU A O 1
ATOM 1044 N N . ALA A 1 130 ? -2.072 21.732 28.279 1.00 94.12 130 ALA A N 1
ATOM 1045 C CA . ALA A 1 130 ? -2.445 21.858 29.687 1.00 94.12 130 ALA A CA 1
ATOM 1046 C C . ALA A 1 130 ? -3.633 20.950 30.059 1.00 94.12 130 ALA A C 1
ATOM 1048 O O . ALA A 1 130 ? -3.677 20.434 31.173 1.00 94.12 130 ALA A O 1
ATOM 1049 N N . ASP A 1 131 ? -4.575 20.725 29.133 1.00 95.00 131 ASP A N 1
ATOM 1050 C CA . ASP A 1 131 ? -5.671 19.775 29.353 1.00 95.00 131 ASP A CA 1
ATOM 1051 C C . ASP A 1 131 ? -5.161 18.330 29.325 1.00 95.00 131 ASP A C 1
ATOM 1053 O O . ASP A 1 131 ? -5.622 17.513 30.112 1.00 95.00 131 ASP A O 1
ATOM 1057 N N . PHE A 1 132 ? -4.180 18.006 28.478 1.00 96.62 132 PHE A N 1
ATOM 1058 C CA . PHE A 1 132 ? -3.583 16.667 28.455 1.00 96.62 132 PHE A CA 1
ATOM 1059 C C . PHE A 1 132 ? -2.913 16.331 29.793 1.00 96.62 132 PHE A C 1
ATOM 1061 O O . PHE A 1 132 ? -3.132 15.250 30.340 1.00 96.62 132 PHE A O 1
ATOM 1068 N N . LEU A 1 133 ? -2.144 17.274 30.345 1.00 96.56 133 LEU A N 1
ATOM 1069 C CA . LEU A 1 133 ? -1.521 17.120 31.661 1.00 96.56 133 LEU A CA 1
ATOM 1070 C C . LEU A 1 133 ? -2.568 17.055 32.782 1.00 96.56 133 LEU A C 1
ATOM 1072 O O . LEU A 1 133 ? -2.476 16.190 33.653 1.00 96.56 133 LEU A O 1
ATOM 1076 N N . ASP A 1 134 ? -3.613 17.894 32.724 1.00 95.19 134 ASP A N 1
ATOM 1077 C CA . ASP A 1 134 ? -4.760 17.790 33.637 1.00 95.19 134 ASP A CA 1
ATOM 1078 C C . ASP A 1 134 ? -5.411 16.401 33.554 1.00 95.19 134 ASP A C 1
ATOM 1080 O O . ASP A 1 134 ? -5.809 15.866 34.582 1.00 95.19 134 ASP A O 1
ATOM 1084 N N . GLY A 1 135 ? -5.478 15.785 32.371 1.00 96.00 135 GLY A N 1
ATOM 1085 C CA . GLY A 1 135 ? -6.036 14.448 32.167 1.00 96.00 135 GLY A CA 1
ATOM 1086 C C . GLY A 1 135 ? -5.387 13.376 33.041 1.00 96.00 135 GLY A C 1
ATOM 1087 O O . GLY A 1 135 ? -6.099 12.600 33.677 1.00 96.00 135 GLY A O 1
ATOM 1088 N N . VAL A 1 136 ? -4.055 13.383 33.154 1.00 96.62 136 VAL A N 1
ATOM 1089 C CA . VAL A 1 136 ? -3.297 12.430 33.989 1.00 96.62 136 VAL A CA 1
ATOM 1090 C C . VAL A 1 136 ? -3.701 12.521 35.469 1.00 96.62 136 VAL A C 1
ATOM 1092 O O . VAL A 1 136 ? -3.803 11.504 36.151 1.00 96.62 136 VAL A O 1
ATOM 1095 N N . LEU A 1 137 ? -4.001 13.728 35.956 1.00 95.12 137 LEU A N 1
ATOM 1096 C CA . LEU A 1 137 ? -4.438 13.979 37.333 1.00 95.12 137 LEU A CA 1
ATOM 1097 C C . LEU A 1 137 ? -5.943 13.724 37.533 1.00 95.12 137 LEU A C 1
ATOM 1099 O O . LEU A 1 137 ? -6.370 13.084 38.494 1.00 95.12 137 LEU A O 1
ATOM 1103 N N . VAL A 1 138 ? -6.762 14.263 36.634 1.00 94.75 138 VAL A N 1
ATOM 1104 C CA . VAL A 1 138 ? -8.217 14.380 36.778 1.00 94.75 138 VAL A CA 1
ATOM 1105 C C . VAL A 1 138 ? -8.929 13.062 36.503 1.00 94.75 138 VAL A C 1
ATOM 1107 O O . VAL A 1 138 ? -9.896 12.745 37.198 1.00 94.75 138 VAL A O 1
ATOM 1110 N N . VAL A 1 139 ? -8.488 12.292 35.505 1.00 96.00 139 VAL A N 1
ATOM 1111 C CA . VAL A 1 139 ? -9.132 11.027 35.113 1.00 96.00 139 VAL A CA 1
ATOM 1112 C C . VAL A 1 139 ? -9.238 10.051 36.298 1.00 96.00 139 VAL A C 1
ATOM 1114 O O . VAL A 1 139 ? -10.365 9.685 36.654 1.00 96.00 139 VAL A O 1
ATOM 1117 N N . PRO A 1 140 ? -8.136 9.655 36.969 1.00 94.00 140 PRO A N 1
ATOM 1118 C CA . PRO A 1 140 ? -8.214 8.714 38.086 1.00 94.00 140 PRO A CA 1
ATOM 1119 C C . PRO A 1 140 ? -8.957 9.309 39.292 1.00 94.00 140 PRO A C 1
ATOM 1121 O O . PRO A 1 140 ? -9.655 8.587 40.010 1.00 94.00 140 PRO A O 1
ATOM 1124 N N . LEU A 1 141 ? -8.877 10.629 39.496 1.00 93.12 141 LEU A N 1
ATOM 1125 C CA . LEU A 1 141 ? -9.573 11.325 40.576 1.00 93.12 141 LEU A CA 1
ATOM 1126 C C . LEU A 1 141 ? -11.099 11.299 40.397 1.00 93.12 141 LEU A C 1
ATOM 1128 O O . LEU A 1 141 ? -11.818 10.884 41.308 1.00 93.12 141 LEU A O 1
ATOM 1132 N N . LEU A 1 142 ? -11.602 11.687 39.219 1.00 93.44 142 LEU A N 1
ATOM 1133 C CA . LEU A 1 142 ? -13.036 11.689 38.901 1.00 93.44 142 LEU A CA 1
ATOM 1134 C C . LEU A 1 142 ? -13.633 10.283 38.946 1.00 93.44 142 LEU A C 1
ATOM 1136 O O . LEU A 1 142 ? -14.740 10.098 39.462 1.00 93.44 142 LEU A O 1
ATOM 1140 N N . LEU A 1 143 ? -12.910 9.289 38.424 1.00 93.12 143 LEU A N 1
ATOM 1141 C CA . LEU A 1 143 ? -13.349 7.896 38.465 1.00 93.12 143 LEU A CA 1
ATOM 1142 C C . LEU A 1 143 ? -13.401 7.371 39.902 1.00 93.12 143 LEU A C 1
ATOM 1144 O O . LEU A 1 143 ? -14.370 6.706 40.263 1.00 93.12 143 LEU A O 1
ATOM 1148 N N . SER A 1 144 ? -12.426 7.717 40.747 1.00 91.81 144 SER A N 1
ATOM 1149 C CA . SER A 1 144 ? -12.428 7.334 42.163 1.00 91.81 144 SER A CA 1
ATOM 1150 C C . SER A 1 144 ? -13.565 8.001 42.946 1.00 91.81 144 SER A C 1
ATOM 1152 O O . SER A 1 144 ? -14.274 7.326 43.696 1.00 91.81 144 SER A O 1
ATOM 1154 N N . LEU A 1 145 ? -13.807 9.298 42.726 1.00 91.19 145 LEU A N 1
ATOM 1155 C CA . LEU A 1 145 ? -14.931 10.027 43.323 1.00 91.19 145 LEU A CA 1
ATOM 1156 C C . LEU A 1 145 ? -16.278 9.384 42.964 1.00 91.19 145 LEU A C 1
ATOM 1158 O O . LEU A 1 145 ? -17.127 9.195 43.836 1.00 91.19 145 LEU A O 1
ATOM 1162 N N . LYS A 1 146 ? -16.460 8.997 41.695 1.00 88.19 146 LYS A N 1
ATOM 1163 C CA . LYS A 1 146 ? -17.685 8.342 41.219 1.00 88.19 146 LYS A CA 1
ATOM 1164 C C . LYS A 1 146 ? -17.825 6.913 41.741 1.00 88.19 146 LYS A C 1
ATOM 1166 O O . LYS A 1 146 ? -18.873 6.574 42.279 1.00 88.19 146 LYS A O 1
ATOM 1171 N N . LYS A 1 147 ? -16.772 6.095 41.641 1.00 86.81 147 LYS A N 1
ATOM 1172 C CA . LYS A 1 147 ? -16.758 4.688 42.086 1.00 86.81 147 LYS A CA 1
ATOM 1173 C C . LYS A 1 147 ? -17.113 4.542 43.567 1.00 86.81 147 LYS A C 1
ATOM 1175 O O . LYS A 1 147 ? -17.771 3.578 43.942 1.00 86.81 147 LYS A O 1
ATOM 1180 N N . ASN A 1 148 ? -16.698 5.500 44.394 1.00 87.50 148 ASN A N 1
ATOM 1181 C CA . ASN A 1 148 ? -16.940 5.488 45.837 1.00 87.50 148 ASN A CA 1
ATOM 1182 C C . ASN A 1 148 ? -18.170 6.314 46.266 1.00 87.50 148 ASN A C 1
ATOM 1184 O O . ASN A 1 148 ? -18.388 6.484 47.461 1.00 87.50 148 ASN A O 1
ATOM 1188 N N . ASN A 1 149 ? -18.985 6.810 45.323 1.00 87.19 149 ASN A N 1
ATOM 1189 C CA . ASN A 1 149 ? -20.183 7.622 45.587 1.00 87.19 149 ASN A CA 1
ATOM 1190 C C . ASN A 1 149 ? -19.920 8.871 46.455 1.00 87.19 149 ASN A C 1
ATOM 1192 O O . ASN A 1 149 ? -20.730 9.234 47.304 1.00 87.19 149 ASN A O 1
ATOM 1196 N N . LEU A 1 150 ? -18.786 9.540 46.231 1.00 88.25 150 LEU A N 1
ATOM 1197 C CA . LEU A 1 150 ? -18.329 10.685 47.032 1.00 88.25 150 LEU A CA 1
ATOM 1198 C C . LEU A 1 150 ? -18.845 12.038 46.504 1.00 88.25 150 LEU A C 1
ATOM 1200 O O . LEU A 1 150 ? -18.498 13.093 47.027 1.00 88.25 150 LEU A O 1
ATOM 1204 N N . LEU A 1 151 ? -19.663 12.041 45.450 1.00 85.75 151 LEU A N 1
ATOM 1205 C CA . LEU A 1 151 ? -20.207 13.253 44.831 1.00 85.75 151 LEU A CA 1
ATOM 1206 C C . LEU A 1 151 ? -21.677 13.433 45.229 1.00 85.75 151 LEU A C 1
ATOM 1208 O O . LEU A 1 151 ? -22.538 12.669 44.801 1.00 85.75 151 LEU A O 1
ATOM 1212 N N . GLY A 1 152 ? -21.950 14.448 46.055 1.00 75.00 152 GLY A N 1
ATOM 1213 C CA . GLY A 1 152 ? -23.304 14.892 46.397 1.00 75.00 152 GLY A CA 1
ATOM 1214 C C . GLY A 1 152 ? -23.909 15.831 45.348 1.00 75.00 152 GLY A C 1
ATOM 1215 O O . GLY A 1 152 ? -23.224 16.306 44.444 1.00 75.00 152 GLY A O 1
ATOM 1216 N N . ASP A 1 153 ? -25.198 16.142 45.495 1.00 67.75 153 ASP A N 1
ATOM 1217 C CA . ASP A 1 153 ? -25.920 17.082 44.623 1.00 67.75 153 ASP A CA 1
ATOM 1218 C C . ASP A 1 153 ? -25.589 18.563 44.917 1.00 67.75 153 ASP A C 1
ATOM 1220 O O . ASP A 1 153 ? -25.975 19.453 44.156 1.00 67.75 153 ASP A O 1
ATOM 1224 N N . GLY A 1 154 ? -24.875 18.841 46.015 1.00 62.19 154 GLY A N 1
ATOM 1225 C CA . GLY A 1 154 ? -24.498 20.181 46.472 1.00 62.19 154 GLY A CA 1
ATOM 1226 C C . GLY A 1 154 ? -25.656 20.985 47.079 1.00 62.19 154 GLY A C 1
ATOM 1227 O O . GLY A 1 154 ? -25.409 21.979 47.757 1.00 62.19 154 GLY A O 1
ATOM 1228 N N . SER A 1 155 ? -26.908 20.553 46.882 1.00 65.06 155 SER A N 1
ATOM 1229 C CA . SER A 1 155 ? -28.119 21.192 47.413 1.00 65.06 155 SER A CA 1
ATOM 1230 C C . SER A 1 155 ? -28.614 20.570 48.717 1.00 65.06 155 SER A C 1
ATOM 1232 O O . SER A 1 155 ? -28.993 21.297 49.635 1.00 65.06 155 SER A O 1
ATOM 1234 N N . GLN A 1 156 ? -28.620 19.239 48.812 1.00 67.81 156 GLN A N 1
ATOM 1235 C CA . GLN A 1 156 ? -29.075 18.488 49.987 1.00 67.81 156 GLN A CA 1
ATOM 1236 C C . GLN A 1 156 ? -27.931 17.704 50.632 1.00 67.81 156 GLN A C 1
ATOM 1238 O O . GLN A 1 156 ? -27.855 17.621 51.858 1.00 67.81 156 GLN A O 1
ATOM 1243 N N . ILE A 1 157 ? -27.027 17.166 49.813 1.00 73.50 157 ILE A N 1
ATOM 1244 C CA . ILE A 1 157 ? -25.845 16.418 50.233 1.00 73.50 157 ILE A CA 1
ATOM 1245 C C . ILE A 1 157 ? -24.611 17.253 49.871 1.00 73.50 157 ILE A C 1
ATOM 1247 O O . ILE A 1 157 ? -24.471 17.639 48.707 1.00 73.50 157 ILE A O 1
ATOM 1251 N N . PRO A 1 158 ? -23.701 17.531 50.826 1.00 80.44 158 PRO A N 1
ATOM 1252 C CA . PRO A 1 158 ? -22.465 18.247 50.535 1.00 80.44 158 PRO A CA 1
ATOM 1253 C C . PRO A 1 158 ? -21.701 17.617 49.367 1.00 80.44 158 PRO A C 1
ATOM 1255 O O . PRO A 1 158 ? -21.559 16.393 49.287 1.00 80.44 158 PRO A O 1
ATOM 1258 N N . LEU A 1 159 ? -21.190 18.463 48.473 1.00 78.75 159 LEU A N 1
ATOM 1259 C CA . LEU A 1 159 ? -20.240 18.042 47.454 1.00 78.75 159 LEU A CA 1
ATOM 1260 C C . LEU A 1 159 ? -18.984 17.534 48.189 1.00 78.75 159 LEU A C 1
ATOM 1262 O O . LEU A 1 159 ? -18.445 18.275 49.006 1.00 78.75 159 LEU A O 1
ATOM 1266 N N . PHE A 1 160 ? -18.571 16.282 47.954 1.00 88.50 160 PHE A N 1
ATOM 1267 C CA . PHE A 1 160 ? -17.500 15.570 48.689 1.00 88.50 160 PHE A CA 1
ATOM 1268 C C . PHE A 1 160 ? -17.888 14.955 50.048 1.00 88.50 160 PHE A C 1
ATOM 1270 O O . PHE A 1 160 ? -17.060 14.822 50.949 1.00 88.50 160 PHE A O 1
ATOM 1277 N N . SER A 1 161 ? -19.142 14.517 50.211 1.00 82.56 161 SER A N 1
ATOM 1278 C CA . SER A 1 161 ? -19.546 13.738 51.390 1.00 82.56 161 SER A CA 1
ATOM 1279 C C . SER A 1 161 ? -18.735 12.437 51.509 1.00 82.56 161 SER A C 1
ATOM 1281 O O . SER A 1 161 ? -18.704 11.634 50.580 1.00 82.56 161 SER A O 1
ATOM 1283 N N . GLY A 1 162 ? -18.076 12.228 52.653 1.00 84.44 162 GLY A N 1
ATOM 1284 C CA . GLY A 1 162 ? -17.234 11.049 52.906 1.00 84.44 162 GLY A CA 1
ATOM 1285 C C . GLY A 1 162 ? -15.762 11.198 52.502 1.00 84.44 162 GLY A C 1
ATOM 1286 O O . GLY A 1 162 ? -15.000 10.249 52.673 1.00 84.44 162 GLY A O 1
ATOM 1287 N N . VAL A 1 163 ? -15.351 12.371 52.008 1.00 88.88 163 VAL A N 1
ATOM 1288 C CA . VAL A 1 163 ? -13.943 12.718 51.756 1.00 88.88 163 VAL A CA 1
ATOM 1289 C C . VAL A 1 163 ? -13.306 13.304 53.024 1.00 88.88 163 VAL A C 1
ATOM 1291 O O . VAL A 1 163 ? -13.986 13.929 53.840 1.00 88.88 163 VAL A O 1
ATOM 1294 N N . THR A 1 164 ? -11.998 13.107 53.221 1.00 87.44 164 THR A N 1
ATOM 1295 C CA . THR A 1 164 ? -11.278 13.725 54.351 1.00 87.44 164 THR A CA 1
ATOM 1296 C C . THR A 1 164 ? -11.342 15.265 54.289 1.00 87.44 164 THR A C 1
ATOM 1298 O O . THR A 1 164 ? -11.387 15.829 53.193 1.00 87.44 164 THR A O 1
ATOM 1301 N N . PRO A 1 165 ? -11.323 15.996 55.426 1.00 85.06 165 PRO A N 1
ATOM 1302 C CA . PRO A 1 165 ? -11.434 17.461 55.416 1.00 85.06 165 PRO A CA 1
ATOM 1303 C C . PRO A 1 165 ? -10.356 18.159 54.574 1.00 85.06 165 PRO A C 1
ATOM 1305 O O . PRO A 1 165 ? -10.658 19.073 53.817 1.00 85.06 165 PRO A O 1
ATOM 1308 N N . LEU A 1 166 ? -9.110 17.680 54.649 1.00 80.06 166 LEU A N 1
ATOM 1309 C CA . LEU A 1 166 ? -7.991 18.249 53.896 1.00 80.06 166 LEU A CA 1
ATOM 1310 C C . LEU A 1 166 ? -8.157 18.053 52.380 1.00 80.06 166 LEU A C 1
ATOM 1312 O O . LEU A 1 166 ? -7.992 19.002 51.618 1.00 80.06 166 LEU A O 1
ATOM 1316 N N . ALA A 1 167 ? -8.515 16.841 51.943 1.00 85.62 167 ALA A N 1
ATOM 1317 C CA . ALA A 1 167 ? -8.785 16.579 50.531 1.00 85.62 167 ALA A CA 1
ATOM 1318 C C . ALA A 1 167 ? -10.038 17.329 50.051 1.00 85.62 167 ALA A C 1
ATOM 1320 O O . ALA A 1 167 ? -10.101 17.750 48.902 1.00 85.62 167 ALA A O 1
ATOM 1321 N N . THR A 1 168 ? -11.020 17.556 50.928 1.00 88.31 168 THR A N 1
ATOM 1322 C CA . THR A 1 168 ? -12.216 18.348 50.608 1.00 88.31 168 THR A CA 1
ATOM 1323 C C . THR A 1 168 ? -11.847 19.784 50.237 1.00 88.31 168 THR A C 1
ATOM 1325 O O . THR A 1 168 ? -12.300 20.265 49.201 1.00 88.31 168 THR A O 1
ATOM 1328 N N . ASP A 1 169 ? -10.996 20.453 51.020 1.00 85.94 169 ASP A N 1
ATOM 132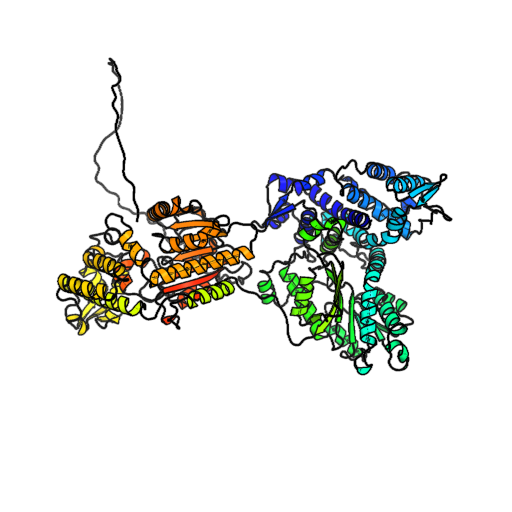9 C CA . ASP A 1 169 ? -10.557 21.824 50.719 1.00 85.94 169 ASP A CA 1
ATOM 1330 C C . ASP A 1 169 ? -9.833 21.906 49.364 1.00 85.94 169 ASP A C 1
ATOM 1332 O O . ASP A 1 169 ? -10.121 22.779 48.542 1.00 85.94 169 ASP A O 1
ATOM 1336 N N . GLU A 1 170 ? -8.940 20.951 49.100 1.00 88.44 170 GLU A N 1
ATOM 1337 C CA . GLU A 1 170 ? -8.189 20.834 47.846 1.00 88.44 170 GLU A CA 1
ATOM 1338 C C . GLU A 1 170 ? -9.088 20.572 46.627 1.00 88.44 170 GLU A C 1
ATOM 1340 O O . GLU A 1 170 ? -8.913 21.186 45.571 1.00 88.44 170 GLU A O 1
ATOM 1345 N N . LEU A 1 171 ? -10.088 19.701 46.773 1.00 89.69 171 LEU A N 1
ATOM 1346 C CA . LEU A 1 171 ? -11.059 19.402 45.722 1.00 89.69 171 LEU A CA 1
ATOM 1347 C C . LEU A 1 171 ? -11.998 20.570 45.440 1.00 89.69 171 LEU A C 1
ATOM 1349 O O . LEU A 1 171 ? -12.350 20.793 44.282 1.00 89.69 171 LEU A O 1
ATOM 1353 N N . ILE A 1 172 ? -12.412 21.313 46.471 1.00 89.50 172 ILE A N 1
ATOM 1354 C CA . ILE A 1 172 ? -13.233 22.512 46.292 1.00 89.50 172 ILE A CA 1
ATOM 1355 C C . ILE A 1 172 ? -12.465 23.542 45.469 1.00 89.50 172 ILE A C 1
ATOM 1357 O O . ILE A 1 172 ? -13.023 24.067 44.508 1.00 89.50 172 ILE A O 1
ATOM 1361 N N . GLU A 1 173 ? -11.199 23.802 45.806 1.00 87.94 173 GLU A N 1
ATOM 1362 C CA . GLU A 1 173 ? -10.354 24.709 45.024 1.00 87.94 173 GLU A CA 1
ATOM 1363 C C . GLU A 1 173 ? -10.217 24.225 43.577 1.00 87.94 173 GLU A C 1
ATOM 1365 O O . GLU A 1 173 ? -10.507 24.995 42.666 1.00 87.94 173 GLU A O 1
ATOM 1370 N N . LEU A 1 174 ? -9.906 22.942 43.348 1.00 90.75 174 LEU A N 1
ATOM 1371 C CA . LEU A 1 174 ? -9.826 22.376 41.996 1.00 90.75 174 LEU A CA 1
ATOM 1372 C C . LEU A 1 174 ? -11.130 22.567 41.212 1.00 90.75 174 LEU A C 1
ATOM 1374 O O . LEU A 1 174 ? -11.115 23.036 40.076 1.00 90.75 174 LEU A O 1
ATOM 1378 N N . PHE A 1 175 ? -12.270 22.201 41.799 1.00 92.06 175 PHE A N 1
ATOM 1379 C CA . PHE A 1 175 ? -13.561 22.277 41.118 1.00 92.06 175 PHE A CA 1
ATOM 1380 C C . PHE A 1 175 ? -13.952 23.724 40.818 1.00 92.06 175 PHE A C 1
ATOM 1382 O O . PHE A 1 175 ? -14.522 23.985 39.760 1.00 92.06 175 PHE A O 1
ATOM 1389 N N . VAL A 1 176 ? -13.637 24.665 41.707 1.00 90.00 176 VAL A N 1
ATOM 1390 C CA . VAL A 1 176 ? -13.865 26.095 41.473 1.00 90.00 176 VAL A CA 1
ATOM 1391 C C . VAL A 1 176 ? -12.921 26.627 40.392 1.00 90.00 176 VAL A C 1
ATOM 1393 O O . VAL A 1 176 ? -13.383 27.256 39.442 1.00 90.00 176 VAL A O 1
ATOM 1396 N N . ASP A 1 177 ? -11.628 26.302 40.456 1.00 88.88 177 ASP A N 1
ATOM 1397 C CA . ASP A 1 177 ? -10.616 26.721 39.476 1.00 88.88 177 ASP A CA 1
ATOM 1398 C C . ASP A 1 177 ? -10.858 26.118 38.078 1.00 88.88 177 ASP A C 1
ATOM 1400 O O . ASP A 1 177 ? -10.412 26.669 37.069 1.00 88.88 177 ASP A O 1
ATOM 1404 N N . ARG A 1 178 ? -11.546 24.974 37.979 1.00 89.94 178 ARG A N 1
ATOM 1405 C CA . ARG A 1 178 ? -12.001 24.373 36.709 1.00 89.94 178 ARG A CA 1
ATOM 1406 C C . ARG A 1 178 ? -13.388 24.846 36.267 1.00 89.94 178 ARG A C 1
ATOM 1408 O O . ARG A 1 178 ? -13.856 24.447 35.201 1.00 89.94 178 ARG A O 1
ATOM 1415 N N . GLY A 1 179 ? -14.062 25.674 37.065 1.00 91.50 179 GLY A N 1
ATOM 1416 C CA . GLY A 1 179 ? -15.430 26.124 36.802 1.00 91.50 179 GLY A CA 1
ATOM 1417 C C . GLY A 1 179 ? -16.474 25.004 36.882 1.00 91.50 179 GLY A C 1
ATOM 1418 O O . GLY A 1 179 ? -17.566 25.132 36.328 1.00 91.50 179 GLY A O 1
ATOM 1419 N N . TRP A 1 180 ? -16.154 23.887 37.537 1.00 92.38 180 TRP A N 1
ATOM 1420 C CA . TRP A 1 180 ? -17.069 22.770 37.795 1.00 92.38 180 TRP A CA 1
ATOM 1421 C C . TRP A 1 180 ? -17.952 23.013 39.016 1.00 92.38 180 TRP A C 1
ATOM 1423 O O . TRP A 1 180 ? -19.057 22.478 39.087 1.00 92.38 180 TRP A O 1
ATOM 1433 N N . ALA A 1 181 ? -17.496 23.837 39.956 1.00 91.50 181 ALA A N 1
ATOM 1434 C CA . ALA A 1 181 ? -18.289 24.318 41.076 1.00 91.50 181 ALA A CA 1
ATOM 1435 C C . ALA A 1 181 ? -18.172 25.841 41.223 1.00 91.50 181 ALA A C 1
ATOM 1437 O O . ALA A 1 181 ? -17.224 26.457 40.746 1.00 91.50 181 ALA A O 1
ATOM 1438 N N . GLU A 1 182 ? -19.138 26.441 41.905 1.00 90.12 182 GLU A N 1
ATOM 1439 C CA . GLU A 1 182 ? -19.115 27.835 42.341 1.00 90.12 182 GLU A CA 1
ATOM 1440 C C . GLU A 1 182 ? -19.382 27.920 43.849 1.00 90.12 182 GLU A C 1
ATOM 1442 O O . GLU A 1 182 ? -20.054 27.060 44.425 1.00 90.12 182 GLU A O 1
ATOM 1447 N N . ARG A 1 183 ? -18.832 28.945 44.510 1.00 87.38 183 ARG A N 1
ATOM 1448 C CA . ARG A 1 183 ? -19.035 29.170 45.947 1.00 87.38 183 ARG A CA 1
ATOM 1449 C C . ARG A 1 183 ? -20.326 29.969 46.159 1.00 87.38 183 ARG A C 1
ATOM 1451 O O . ARG A 1 183 ? -20.364 31.156 45.841 1.00 87.38 183 ARG A O 1
ATOM 1458 N N . GLN A 1 184 ? -21.358 29.338 46.721 1.00 82.62 184 GLN A N 1
ATOM 1459 C CA . GLN A 1 184 ? -22.604 29.990 47.144 1.00 82.62 184 GLN A CA 1
ATOM 1460 C C . GLN A 1 184 ? -22.761 29.870 48.666 1.00 82.62 184 GLN A C 1
ATOM 1462 O O . GLN A 1 184 ? -22.770 28.760 49.187 1.00 82.62 184 GLN A O 1
ATOM 1467 N N . GLU A 1 185 ? -22.880 30.994 49.385 1.00 73.75 185 GLU A N 1
ATOM 1468 C CA . GLU A 1 185 ? -23.082 31.023 50.853 1.00 73.75 185 GLU A CA 1
ATOM 1469 C C . GLU A 1 185 ? -22.119 30.092 51.634 1.00 73.75 185 GLU A C 1
ATOM 1471 O O . GLU A 1 185 ? -22.536 29.327 52.503 1.00 73.75 185 GLU A O 1
ATOM 1476 N N . ASP A 1 186 ? -20.822 30.131 51.295 1.00 69.25 186 ASP A N 1
ATOM 1477 C CA . ASP A 1 186 ? -19.752 29.267 51.842 1.00 69.25 186 ASP A CA 1
ATOM 1478 C C . ASP A 1 186 ? -19.861 27.759 51.530 1.00 69.25 186 ASP A C 1
ATOM 1480 O O . ASP A 1 186 ? -19.120 26.947 52.086 1.00 69.25 186 ASP A O 1
ATOM 1484 N N . ARG A 1 187 ? -20.721 27.357 50.585 1.00 79.00 187 ARG A N 1
ATOM 1485 C CA . ARG A 1 187 ? -20.842 25.968 50.114 1.00 79.00 187 ARG A CA 1
ATOM 1486 C C . ARG A 1 187 ? -20.504 25.838 48.622 1.00 79.00 187 ARG A C 1
ATOM 1488 O O . ARG A 1 187 ? -20.934 26.672 47.823 1.00 79.00 187 ARG A O 1
ATOM 1495 N N . PRO A 1 188 ? -19.747 24.804 48.215 1.00 84.56 188 PRO A N 1
ATOM 1496 C CA . PRO A 1 188 ? -19.504 24.515 46.806 1.00 84.56 188 PRO A CA 1
ATOM 1497 C C . PRO A 1 188 ? -20.754 23.897 46.161 1.00 84.56 188 PRO A C 1
ATOM 1499 O O . PRO A 1 188 ? -21.250 22.863 46.612 1.00 84.56 188 PRO A O 1
ATOM 1502 N N . VAL A 1 189 ? -21.251 24.505 45.085 1.00 87.12 189 VAL A N 1
ATOM 1503 C CA . VAL A 1 189 ? -22.387 23.998 44.299 1.00 87.12 189 VAL A CA 1
ATOM 1504 C C . VAL A 1 189 ? -21.923 23.705 42.878 1.00 87.12 189 VAL A C 1
ATOM 1506 O O . VAL A 1 189 ? -21.212 24.509 42.281 1.00 87.12 189 VAL A O 1
ATOM 1509 N N . LEU A 1 190 ? -22.316 22.557 42.319 1.00 89.81 190 LEU A N 1
ATOM 1510 C CA . LEU A 1 190 ? -21.934 22.182 40.955 1.00 89.81 190 LEU A CA 1
ATOM 1511 C C . LEU A 1 190 ? -22.537 23.123 39.910 1.00 89.81 190 LEU A C 1
ATOM 1513 O O . LEU A 1 190 ? -23.756 23.318 39.863 1.00 89.81 190 LEU A O 1
ATOM 1517 N N . THR A 1 191 ? -21.688 23.600 39.003 1.00 91.31 191 THR A N 1
ATOM 1518 C CA . THR A 1 191 ? -22.106 24.302 37.789 1.00 91.31 191 THR A CA 1
ATOM 1519 C C . THR A 1 191 ? -22.685 23.315 36.771 1.00 91.31 191 THR A C 1
ATOM 1521 O O . THR A 1 191 ? -22.575 22.091 36.905 1.00 91.31 191 THR A O 1
ATOM 1524 N N . GLN A 1 192 ? -23.271 23.832 35.688 1.00 89.75 192 GLN A N 1
ATOM 1525 C CA . GLN A 1 192 ? -23.715 22.997 34.567 1.00 89.75 192 GLN A CA 1
ATOM 1526 C C . GLN A 1 192 ? -22.559 22.186 33.952 1.00 89.75 192 GLN A C 1
ATOM 1528 O O . GLN A 1 192 ? -22.757 21.032 33.573 1.00 89.75 192 GLN A O 1
ATOM 1533 N N . VAL A 1 193 ? -21.357 22.770 33.885 1.00 90.25 193 VAL A N 1
ATOM 1534 C CA . VAL A 1 193 ? -20.154 22.103 33.368 1.00 90.25 193 VAL A CA 1
ATOM 1535 C C . VAL A 1 193 ? -19.710 20.990 34.315 1.00 90.25 193 VAL A C 1
ATOM 1537 O O . VAL A 1 193 ? -19.452 19.878 33.861 1.00 90.25 193 VAL A O 1
ATOM 1540 N N . GLY A 1 194 ? -19.690 21.247 35.627 1.00 90.81 194 GLY A N 1
ATOM 1541 C CA . GLY A 1 194 ? -19.324 20.231 36.615 1.00 90.81 194 GLY A CA 1
ATOM 1542 C C . GLY A 1 194 ? -20.266 19.033 36.603 1.00 90.81 194 GLY A C 1
ATOM 1543 O O . GLY A 1 194 ? -19.806 17.894 36.560 1.00 90.81 194 GLY A O 1
ATOM 1544 N N . ARG A 1 195 ? -21.583 19.276 36.535 1.00 89.88 195 ARG A N 1
ATOM 1545 C CA . ARG A 1 195 ? -22.580 18.202 36.359 1.00 89.88 195 ARG A CA 1
ATOM 1546 C C . ARG A 1 195 ? -22.312 17.404 35.086 1.00 89.88 195 ARG A C 1
ATOM 1548 O O . ARG A 1 195 ? -22.241 16.183 35.131 1.00 89.88 195 ARG A O 1
ATOM 1555 N N . PHE A 1 196 ? -22.071 18.089 33.965 1.00 90.38 196 PHE A N 1
ATOM 1556 C CA . PHE A 1 196 ? -21.774 17.437 32.690 1.00 90.38 196 PHE A CA 1
ATOM 1557 C C . PHE A 1 196 ? -20.558 16.499 32.769 1.00 90.38 196 PHE A C 1
ATOM 1559 O O . PHE A 1 196 ? -20.630 15.376 32.264 1.00 90.38 196 PHE A O 1
ATOM 1566 N N . VAL A 1 197 ? -19.463 16.958 33.387 1.00 90.88 197 VAL A N 1
ATOM 1567 C CA . VAL A 1 197 ? -18.214 16.199 33.563 1.00 90.88 197 VAL A CA 1
ATOM 1568 C C . VAL A 1 197 ? -18.427 14.988 34.472 1.00 90.88 197 VAL A C 1
ATOM 1570 O O . VAL A 1 197 ? -18.030 13.883 34.111 1.00 90.88 197 VAL A O 1
ATOM 1573 N N . ILE A 1 198 ? -19.101 15.158 35.612 1.00 88.69 198 ILE A N 1
ATOM 1574 C CA . ILE A 1 198 ? -19.379 14.072 36.568 1.00 88.69 198 ILE A CA 1
ATOM 1575 C C . ILE A 1 198 ? -20.287 13.003 35.957 1.00 88.69 198 ILE A C 1
ATOM 1577 O O . ILE A 1 198 ? -19.998 11.802 36.037 1.00 88.69 198 ILE A O 1
ATOM 1581 N N . ASP A 1 199 ? -21.379 13.421 35.316 1.00 87.50 199 ASP A N 1
ATOM 1582 C CA . ASP A 1 199 ? -22.364 12.502 34.746 1.00 87.50 199 ASP A CA 1
ATOM 1583 C C . ASP A 1 199 ? -21.718 11.610 33.679 1.00 87.50 199 ASP A C 1
ATOM 1585 O O . ASP A 1 199 ? -22.003 10.412 33.604 1.00 87.50 199 ASP A O 1
ATOM 1589 N N . ARG A 1 200 ? -20.767 12.163 32.913 1.00 89.00 200 ARG A N 1
ATOM 1590 C CA . ARG A 1 200 ? -20.085 11.488 31.797 1.00 89.00 200 ARG A CA 1
ATOM 1591 C C . ARG A 1 200 ? -18.686 10.963 32.111 1.00 89.00 200 ARG A C 1
ATOM 1593 O O . ARG A 1 200 ? -18.074 10.373 31.226 1.00 89.00 200 ARG A O 1
ATOM 1600 N N . SER A 1 201 ? -18.187 11.096 33.339 1.00 89.75 201 SER A N 1
ATOM 1601 C CA . SER A 1 201 ? -16.811 10.697 33.680 1.00 89.75 201 SER A CA 1
ATOM 1602 C C . SER A 1 201 ? -16.508 9.219 33.415 1.00 89.75 201 SER A C 1
ATOM 1604 O O . SER A 1 201 ? -15.360 8.872 33.167 1.00 89.75 201 SER A O 1
ATOM 1606 N N . LEU A 1 202 ? -17.529 8.353 33.385 1.00 89.00 202 LEU A N 1
ATOM 1607 C CA . LEU A 1 202 ? -17.364 6.924 33.107 1.00 89.00 202 LEU A CA 1
ATOM 1608 C C . LEU A 1 202 ? -16.899 6.643 31.664 1.00 89.00 202 LEU A C 1
ATOM 1610 O O . LEU A 1 202 ? -16.306 5.599 31.425 1.00 89.00 202 LEU A O 1
ATOM 1614 N N . ILE A 1 203 ? -17.067 7.591 30.730 1.00 89.81 203 ILE A N 1
ATOM 1615 C CA . ILE A 1 203 ? -16.490 7.508 29.374 1.00 89.81 203 ILE A CA 1
ATOM 1616 C C . ILE A 1 203 ? -14.957 7.419 29.434 1.00 89.81 203 ILE A C 1
ATOM 1618 O O . ILE A 1 203 ? -14.352 6.780 28.581 1.00 89.81 203 ILE A O 1
ATOM 1622 N N . LEU A 1 204 ? -14.333 8.005 30.460 1.00 94.00 204 LEU A N 1
ATOM 1623 C CA . LEU A 1 204 ? -12.885 7.944 30.681 1.00 94.00 204 LEU A CA 1
ATOM 1624 C C . LEU A 1 204 ? -12.437 6.588 31.252 1.00 94.00 204 LEU A C 1
ATOM 1626 O O . LEU A 1 204 ? -11.244 6.301 31.278 1.00 94.00 204 LEU A O 1
ATOM 1630 N N . GLY A 1 205 ? -13.374 5.764 31.737 1.00 93.75 205 GLY A N 1
ATOM 1631 C CA . GLY A 1 205 ? -13.080 4.513 32.434 1.00 93.75 205 GLY A CA 1
ATOM 1632 C C . GLY A 1 205 ? -12.400 3.471 31.549 1.00 93.75 205 GLY A C 1
ATOM 1633 O O . GLY A 1 205 ? -11.473 2.812 32.011 1.00 93.75 205 GLY A O 1
ATOM 1634 N N . THR A 1 206 ? -12.786 3.372 30.272 1.00 92.50 206 THR A N 1
ATOM 1635 C CA . THR A 1 206 ? -12.147 2.454 29.315 1.00 92.50 206 THR A CA 1
ATOM 1636 C C . THR A 1 206 ? -10.677 2.829 29.138 1.00 92.50 206 THR A C 1
ATOM 1638 O O . THR A 1 206 ? -9.804 1.993 29.340 1.00 92.50 206 THR A O 1
ATOM 1641 N N . THR A 1 207 ? -10.380 4.106 28.892 1.00 95.62 207 THR A N 1
ATOM 1642 C CA . THR A 1 207 ? -9.005 4.615 28.778 1.00 95.62 207 THR A CA 1
ATOM 1643 C C . THR A 1 207 ? -8.214 4.401 30.071 1.00 95.62 207 THR A C 1
ATOM 1645 O O . THR A 1 207 ? -7.105 3.873 30.046 1.00 95.62 207 THR A O 1
ATOM 1648 N N . ALA A 1 208 ? -8.804 4.736 31.221 1.00 95.88 208 ALA A N 1
ATOM 1649 C CA . ALA A 1 208 ? -8.164 4.575 32.524 1.00 95.88 208 ALA A CA 1
ATOM 1650 C C . ALA A 1 208 ? -7.888 3.109 32.890 1.00 95.88 208 ALA A C 1
ATOM 1652 O O . ALA A 1 208 ? -6.946 2.830 33.631 1.00 95.88 208 ALA A O 1
ATOM 1653 N N . SER A 1 209 ? -8.667 2.158 32.369 1.00 95.12 209 SER A N 1
ATOM 1654 C CA . SER A 1 209 ? -8.441 0.735 32.636 1.00 95.12 209 SER A CA 1
ATOM 1655 C C . SER A 1 209 ? -7.092 0.228 32.109 1.00 95.12 209 SER A C 1
ATOM 1657 O O . SER A 1 209 ? -6.543 -0.710 32.680 1.00 95.12 209 SER A O 1
ATOM 1659 N N . TYR A 1 210 ? -6.504 0.895 31.109 1.00 96.69 210 TYR A N 1
ATOM 1660 C CA . TYR A 1 210 ? -5.178 0.582 30.563 1.00 96.69 210 TYR A CA 1
ATOM 1661 C C . TYR A 1 210 ? -4.012 1.200 31.351 1.00 96.69 210 TYR A C 1
ATOM 1663 O O . TYR A 1 210 ? -2.862 1.063 30.938 1.00 96.69 210 TYR A O 1
ATOM 1671 N N . SER A 1 211 ? -4.263 1.847 32.498 1.00 95.69 211 SER A N 1
ATOM 1672 C CA . SER A 1 211 ? -3.200 2.407 33.354 1.00 95.69 211 SER A CA 1
ATOM 1673 C C . SER A 1 211 ? -2.033 1.437 33.614 1.00 95.69 211 SER A C 1
ATOM 1675 O O . SER A 1 211 ? -0.891 1.882 33.506 1.00 95.69 211 SER A O 1
ATOM 1677 N N . PRO A 1 212 ? -2.251 0.130 33.901 1.00 95.69 212 PRO A N 1
ATOM 1678 C CA . PRO A 1 212 ? -1.148 -0.813 34.108 1.00 95.69 212 PRO A CA 1
ATOM 1679 C C . PRO A 1 212 ? -0.221 -0.970 32.894 1.00 95.69 212 PRO A C 1
ATOM 1681 O O . PRO A 1 212 ? 0.995 -1.027 33.064 1.00 95.69 212 PRO A O 1
ATOM 1684 N N . MET A 1 213 ? -0.777 -0.996 31.679 1.00 97.31 213 MET A N 1
ATOM 1685 C CA . MET A 1 213 ? -0.011 -1.025 30.429 1.00 97.31 213 MET A CA 1
ATOM 1686 C C . MET A 1 213 ? 0.712 0.302 30.182 1.00 97.31 213 MET A C 1
ATOM 1688 O O . MET A 1 213 ? 1.902 0.312 29.878 1.00 97.31 213 MET A O 1
ATOM 1692 N N . LEU A 1 214 ? 0.011 1.427 30.353 1.00 97.44 214 LEU A N 1
ATOM 1693 C CA . LEU A 1 214 ? 0.544 2.766 30.085 1.00 97.44 214 LEU A CA 1
ATOM 1694 C C . LEU A 1 214 ? 1.731 3.115 30.996 1.00 97.44 214 LEU A C 1
ATOM 1696 O O . LEU A 1 214 ? 2.695 3.717 30.534 1.00 97.44 214 LEU A O 1
ATOM 1700 N N . MET A 1 215 ? 1.720 2.669 32.257 1.00 95.31 215 MET A N 1
ATOM 1701 C CA . MET A 1 215 ? 2.861 2.816 33.177 1.00 95.31 215 MET A CA 1
ATOM 1702 C C . MET A 1 215 ? 4.119 2.072 32.716 1.00 95.31 215 MET A C 1
ATOM 1704 O O . MET A 1 215 ? 5.221 2.394 33.151 1.00 95.31 215 MET A O 1
ATOM 1708 N N . ARG A 1 216 ? 3.963 1.068 31.852 1.00 96.75 216 ARG A N 1
ATOM 1709 C CA . ARG A 1 216 ? 5.052 0.237 31.332 1.00 96.75 216 ARG A CA 1
ATOM 1710 C C . ARG A 1 216 ? 5.358 0.536 29.869 1.00 96.75 216 ARG A C 1
ATOM 1712 O O . ARG A 1 216 ? 5.914 -0.304 29.168 1.00 96.75 216 ARG A O 1
ATOM 1719 N N . MET A 1 217 ? 5.041 1.748 29.413 1.00 97.75 217 MET A N 1
ATOM 1720 C CA . MET A 1 217 ? 5.347 2.194 28.056 1.00 97.75 217 MET A CA 1
ATOM 1721 C C . MET A 1 217 ? 6.837 2.056 27.677 1.00 97.75 217 MET A C 1
ATOM 1723 O O . MET A 1 217 ? 7.099 1.639 26.550 1.00 97.75 217 MET A O 1
ATOM 1727 N N . PRO A 1 218 ? 7.822 2.290 28.575 1.00 97.31 218 PRO A N 1
ATOM 1728 C CA . PRO A 1 218 ? 9.227 2.017 28.259 1.00 97.31 218 PRO A CA 1
ATOM 1729 C C . PRO A 1 218 ? 9.509 0.543 27.930 1.00 97.31 218 PRO A C 1
ATOM 1731 O O . PRO A 1 218 ? 10.217 0.263 26.965 1.00 97.31 218 PRO A O 1
ATOM 1734 N N . ASP A 1 219 ? 8.917 -0.399 28.675 1.00 97.12 219 ASP A N 1
ATOM 1735 C CA . ASP A 1 219 ? 9.046 -1.837 28.394 1.00 97.12 219 ASP A CA 1
ATOM 1736 C C . ASP A 1 219 ? 8.357 -2.205 27.076 1.00 97.12 219 ASP A C 1
ATOM 1738 O O . ASP A 1 219 ? 8.870 -3.014 26.307 1.00 97.12 219 ASP A O 1
ATOM 1742 N N . LEU A 1 220 ? 7.195 -1.603 26.811 1.00 97.25 220 LEU A N 1
ATOM 1743 C CA . LEU A 1 220 ? 6.407 -1.869 25.613 1.00 97.25 220 LEU A CA 1
ATOM 1744 C C . LEU A 1 220 ? 7.113 -1.374 24.344 1.00 97.25 220 LEU A C 1
ATOM 1746 O O . LEU A 1 220 ? 7.201 -2.112 23.367 1.00 97.25 220 LEU A O 1
ATOM 1750 N N . LEU A 1 221 ? 7.652 -0.152 24.363 1.00 98.31 221 LEU A N 1
ATOM 1751 C CA . LEU A 1 221 ? 8.305 0.461 23.205 1.00 98.31 221 LEU A CA 1
ATOM 1752 C C . LEU A 1 221 ? 9.752 0.000 23.013 1.00 98.31 221 LEU A C 1
ATOM 1754 O O . LEU A 1 221 ? 10.166 -0.161 21.871 1.00 98.31 221 LEU A O 1
ATOM 1758 N N . PHE A 1 222 ? 10.518 -0.204 24.089 1.00 98.19 222 PHE A N 1
ATOM 1759 C CA . PHE A 1 222 ? 11.984 -0.340 24.016 1.00 98.19 222 PHE A CA 1
ATOM 1760 C C . PHE A 1 222 ? 12.563 -1.464 24.885 1.00 98.19 222 PHE A C 1
ATOM 1762 O O . PHE A 1 222 ? 13.781 -1.541 25.055 1.00 98.19 222 PHE A O 1
ATOM 1769 N N . GLY A 1 223 ? 11.717 -2.292 25.500 1.00 96.25 223 GLY A N 1
ATOM 1770 C CA . GLY A 1 223 ? 12.136 -3.344 26.421 1.00 96.25 223 GLY A CA 1
ATOM 1771 C C . GLY A 1 223 ? 11.412 -4.664 26.176 1.00 96.25 223 GLY A C 1
ATOM 1772 O O . GLY A 1 223 ? 11.025 -4.995 25.055 1.00 96.25 223 GLY A O 1
ATOM 1773 N N . ASN A 1 224 ? 11.231 -5.440 27.247 1.00 95.62 224 ASN A N 1
ATOM 1774 C CA . ASN A 1 224 ? 10.516 -6.711 27.182 1.00 95.62 224 ASN A CA 1
ATOM 1775 C C . ASN A 1 224 ? 8.996 -6.479 27.174 1.00 95.62 224 ASN A C 1
ATOM 1777 O O . ASN A 1 224 ? 8.347 -6.502 28.225 1.00 95.62 224 ASN A O 1
ATOM 1781 N N . CYS A 1 225 ? 8.435 -6.291 25.980 1.00 95.25 225 CYS A N 1
ATOM 1782 C CA . CYS A 1 225 ? 7.007 -6.056 25.796 1.00 95.25 225 CYS A CA 1
ATOM 1783 C C . CYS A 1 225 ? 6.136 -7.224 26.290 1.00 95.25 225 CYS A C 1
ATOM 1785 O O . CYS A 1 225 ? 5.068 -6.992 26.851 1.00 95.25 225 CYS A O 1
ATOM 1787 N N . GLN A 1 226 ? 6.599 -8.474 26.174 1.00 94.56 226 GLN A N 1
ATOM 1788 C CA . GLN A 1 226 ? 5.835 -9.656 26.593 1.00 94.56 226 GLN A CA 1
ATOM 1789 C C . GLN A 1 226 ? 5.545 -9.646 28.095 1.00 94.56 226 GLN A C 1
ATOM 1791 O O . GLN A 1 226 ? 4.429 -9.956 28.510 1.00 94.56 226 GLN A O 1
ATOM 1796 N N . ALA A 1 227 ? 6.500 -9.175 28.903 1.00 93.94 227 ALA A N 1
ATOM 1797 C CA . ALA A 1 227 ? 6.325 -9.062 30.348 1.00 93.94 227 ALA A CA 1
ATOM 1798 C C . ALA A 1 227 ? 5.183 -8.109 30.747 1.00 93.94 227 ALA A C 1
ATOM 1800 O O . ALA A 1 227 ? 4.695 -8.183 31.876 1.00 93.94 227 ALA A O 1
ATOM 1801 N N . VAL A 1 228 ? 4.765 -7.186 29.870 1.00 95.12 228 VAL A N 1
ATOM 1802 C CA . VAL A 1 228 ? 3.605 -6.305 30.101 1.00 95.12 228 VAL A CA 1
ATOM 1803 C C . VAL A 1 228 ? 2.301 -7.108 30.083 1.00 95.12 228 VAL A C 1
ATOM 1805 O O . VAL A 1 228 ? 1.407 -6.830 30.881 1.00 95.12 228 VAL A O 1
ATOM 1808 N N . PHE A 1 229 ? 2.222 -8.142 29.241 1.00 94.00 229 PHE A N 1
ATOM 1809 C CA . PHE A 1 229 ? 1.030 -8.969 29.030 1.00 94.00 229 PHE A CA 1
ATOM 1810 C C . PHE A 1 229 ? 0.989 -10.250 29.867 1.00 94.00 229 PHE A C 1
ATOM 1812 O O . PHE A 1 229 ? 0.005 -10.988 29.785 1.00 94.00 229 PHE A O 1
ATOM 1819 N N . ASP A 1 230 ? 2.009 -10.501 30.694 1.00 90.56 230 ASP A N 1
ATOM 1820 C CA . ASP A 1 230 ? 2.029 -11.631 31.623 1.00 90.56 230 ASP A CA 1
ATOM 1821 C C . ASP A 1 230 ? 0.746 -11.687 32.461 1.00 90.56 230 ASP A C 1
ATOM 1823 O O . ASP A 1 230 ? 0.240 -10.676 32.962 1.00 90.56 230 ASP A O 1
ATOM 1827 N N . ARG A 1 231 ? 0.228 -12.901 32.648 1.00 86.81 231 ARG A N 1
ATOM 1828 C CA . ARG A 1 231 ? -0.920 -13.149 33.522 1.00 86.81 231 ARG A CA 1
ATOM 1829 C C . ARG A 1 231 ? -0.469 -13.311 34.972 1.00 86.81 231 ARG A C 1
ATOM 1831 O O . ARG A 1 231 ? 0.672 -13.682 35.251 1.00 86.81 231 ARG A O 1
ATOM 1838 N N . ASP A 1 232 ? -1.352 -12.996 35.914 1.00 83.25 232 ASP A N 1
ATOM 1839 C CA . ASP A 1 232 ? -1.112 -13.290 37.327 1.00 83.25 232 ASP A CA 1
ATOM 1840 C C . ASP A 1 232 ? -1.240 -14.793 37.644 1.00 83.25 232 ASP A C 1
ATOM 1842 O O . ASP A 1 232 ? -1.568 -15.604 36.779 1.00 83.25 232 ASP A O 1
ATOM 1846 N N . GLU A 1 233 ? -0.960 -15.184 38.893 1.00 82.00 233 GLU A N 1
ATOM 1847 C CA . GLU A 1 233 ? -1.051 -16.589 39.332 1.00 82.00 233 GLU A CA 1
ATOM 1848 C C . GLU A 1 233 ? -2.467 -17.176 39.185 1.00 82.00 233 GLU A C 1
ATOM 1850 O O . GLU A 1 233 ? -2.624 -18.393 39.110 1.00 82.00 233 GLU A O 1
ATOM 1855 N N . ALA A 1 234 ? -3.492 -16.320 39.123 1.00 77.19 234 ALA A N 1
ATOM 1856 C CA . ALA A 1 234 ? -4.885 -16.691 38.908 1.00 77.19 234 ALA A CA 1
ATOM 1857 C C . ALA A 1 234 ? -5.297 -16.643 37.421 1.00 77.19 234 ALA A C 1
ATOM 1859 O O . ALA A 1 234 ? -6.450 -16.925 37.098 1.00 77.19 234 ALA A O 1
ATOM 1860 N N . GLY A 1 235 ? -4.371 -16.323 36.510 1.00 78.38 235 GLY A N 1
ATOM 1861 C CA . GLY A 1 235 ? -4.617 -16.231 35.072 1.00 78.38 235 GLY A CA 1
ATOM 1862 C C . GLY A 1 235 ? -5.242 -14.908 34.614 1.00 78.38 235 GLY A C 1
ATOM 1863 O O . GLY A 1 235 ? -5.604 -14.793 33.440 1.00 78.38 235 GLY A O 1
ATOM 1864 N N . ASN A 1 236 ? -5.361 -13.906 35.489 1.00 79.44 236 ASN A N 1
ATOM 1865 C CA . ASN A 1 236 ? -5.904 -12.596 35.132 1.00 79.44 236 ASN A CA 1
ATOM 1866 C C . ASN A 1 236 ? -4.869 -11.749 34.392 1.00 79.44 236 ASN A C 1
ATOM 1868 O O . ASN A 1 236 ? -3.659 -11.895 34.571 1.00 79.44 236 ASN A O 1
ATOM 1872 N N . GLU A 1 237 ? -5.351 -10.827 33.571 1.00 84.19 237 GLU A N 1
ATOM 1873 C CA . GLU A 1 237 ? -4.509 -9.909 32.812 1.00 84.19 237 GLU A CA 1
ATOM 1874 C C . GLU A 1 237 ? -3.906 -8.833 33.712 1.00 84.19 237 GLU A C 1
ATOM 1876 O O . GLU A 1 237 ? -4.612 -8.203 34.495 1.00 84.19 237 GLU A O 1
ATOM 1881 N N . ARG A 1 238 ? -2.599 -8.588 33.574 1.00 89.38 238 ARG A N 1
ATOM 1882 C CA . ARG A 1 238 ? -1.907 -7.533 34.331 1.00 89.38 238 ARG A CA 1
ATOM 1883 C C . ARG A 1 238 ? -1.853 -6.192 33.612 1.00 89.38 238 ARG A C 1
ATOM 1885 O O . ARG A 1 238 ? -1.665 -5.175 34.268 1.00 89.38 238 ARG A O 1
ATOM 1892 N N . HIS A 1 239 ? -2.021 -6.182 32.291 1.00 92.12 239 HIS A N 1
ATOM 1893 C CA . HIS A 1 239 ? -1.960 -4.972 31.467 1.00 92.12 239 HIS A CA 1
ATOM 1894 C C . HIS A 1 239 ? -3.247 -4.120 31.539 1.00 92.12 239 HIS A C 1
ATOM 1896 O O . HIS A 1 239 ? -3.247 -2.969 31.106 1.00 92.12 239 HIS A O 1
ATOM 1902 N N . LEU A 1 240 ? -4.332 -4.659 32.109 1.00 91.56 240 LEU A N 1
ATOM 1903 C CA . LEU A 1 240 ? -5.671 -4.070 32.074 1.00 91.56 240 LEU A CA 1
ATOM 1904 C C . LEU A 1 240 ? -6.422 -4.277 33.401 1.00 91.56 240 LEU A C 1
ATOM 1906 O O . LEU A 1 240 ? -6.545 -5.404 33.876 1.00 91.56 240 LEU A O 1
ATOM 1910 N N . ASP A 1 241 ? -7.023 -3.221 33.959 1.00 90.06 241 ASP A N 1
ATOM 1911 C CA . ASP A 1 241 ? -8.064 -3.357 34.993 1.00 90.06 241 ASP A CA 1
ATOM 1912 C C . ASP A 1 241 ? -9.373 -3.820 34.336 1.00 90.06 241 ASP A C 1
ATOM 1914 O O . ASP A 1 241 ? -10.227 -3.020 33.938 1.00 90.06 241 ASP A O 1
ATOM 1918 N N . ARG A 1 242 ? -9.524 -5.143 34.211 1.00 84.00 242 ARG A N 1
ATOM 1919 C CA . ARG A 1 242 ? -10.674 -5.776 33.551 1.00 84.00 242 ARG A CA 1
ATOM 1920 C C . ARG A 1 242 ? -12.009 -5.388 34.194 1.00 84.00 242 ARG A C 1
ATOM 1922 O O . ARG A 1 242 ? -12.996 -5.224 33.484 1.00 84.00 242 ARG A O 1
ATOM 1929 N N . SER A 1 243 ? -12.045 -5.179 35.512 1.00 84.50 243 SER A N 1
ATOM 1930 C CA . SER A 1 243 ? -13.276 -4.796 36.217 1.00 84.50 243 SER A CA 1
ATOM 1931 C C . SER A 1 243 ? -13.741 -3.398 35.813 1.00 84.50 243 SER A C 1
ATOM 1933 O O . SER A 1 243 ? -14.914 -3.197 35.501 1.00 84.50 243 SER A O 1
ATOM 1935 N N . LEU A 1 244 ? -12.825 -2.423 35.786 1.00 86.75 244 LEU A N 1
ATOM 1936 C CA . LEU A 1 244 ? -13.143 -1.071 35.325 1.00 86.75 244 LEU A CA 1
ATOM 1937 C C . LEU A 1 244 ? -13.486 -1.052 33.830 1.00 86.75 244 LEU A C 1
ATOM 1939 O O . LEU A 1 244 ? -14.427 -0.363 33.433 1.00 86.75 244 LEU A O 1
ATOM 1943 N N . ASN A 1 245 ? -12.753 -1.822 33.022 1.00 87.00 245 ASN A N 1
ATOM 1944 C CA . ASN A 1 245 ? -12.953 -1.903 31.579 1.00 87.00 245 ASN A CA 1
ATOM 1945 C C . ASN A 1 245 ? -14.364 -2.396 31.213 1.00 87.00 245 ASN A C 1
ATOM 1947 O O . ASN A 1 245 ? -15.035 -1.760 30.403 1.00 87.00 245 ASN A O 1
ATOM 1951 N N . VAL A 1 246 ? -14.852 -3.465 31.856 1.00 80.62 246 VAL A N 1
ATOM 1952 C CA . VAL A 1 246 ? -16.201 -4.018 31.617 1.00 80.62 246 VAL A CA 1
ATOM 1953 C C . VAL A 1 246 ? -17.293 -3.009 31.987 1.00 80.62 246 VAL A C 1
ATOM 1955 O O . VAL A 1 246 ? -18.191 -2.739 31.193 1.00 80.62 246 VAL A O 1
ATOM 1958 N N . VAL A 1 247 ? -17.191 -2.375 33.161 1.00 81.25 247 VAL A N 1
ATOM 1959 C CA . VAL A 1 247 ? -18.190 -1.385 33.608 1.00 81.25 247 VAL A CA 1
ATOM 1960 C C . VAL A 1 247 ? -18.221 -0.159 32.686 1.00 81.25 247 VAL A C 1
ATOM 1962 O O . VAL A 1 247 ? -19.293 0.363 32.369 1.00 81.25 247 VAL A O 1
ATOM 1965 N N . ALA A 1 248 ? -17.053 0.321 32.256 1.00 85.12 248 ALA A N 1
ATOM 1966 C CA . ALA A 1 248 ? -16.950 1.514 31.424 1.00 85.12 248 ALA A CA 1
ATOM 1967 C C . ALA A 1 248 ? -17.374 1.270 29.967 1.00 85.12 248 ALA A C 1
ATOM 1969 O O . ALA A 1 248 ? -18.115 2.082 29.405 1.00 85.12 248 ALA A O 1
ATOM 1970 N N . SER A 1 249 ? -16.966 0.145 29.374 1.00 78.50 249 SER A N 1
ATOM 1971 C CA . SER A 1 249 ? -17.359 -0.240 28.012 1.00 78.50 249 SER A CA 1
ATOM 1972 C C . SER A 1 249 ? -18.869 -0.476 27.909 1.00 78.50 249 SER A C 1
ATOM 1974 O O . SER A 1 249 ? -19.508 0.085 27.019 1.00 78.50 249 SER A O 1
ATOM 1976 N N . GLY A 1 250 ? -19.486 -1.154 28.886 1.00 73.81 250 GLY A N 1
ATOM 1977 C CA . GLY A 1 250 ? -20.944 -1.322 28.944 1.00 73.81 250 GLY A CA 1
ATOM 1978 C C . GLY A 1 250 ? -21.708 0.011 28.938 1.00 73.81 250 GLY A C 1
ATOM 1979 O O . GLY A 1 250 ? -22.700 0.171 28.223 1.00 73.81 250 GLY A O 1
ATOM 1980 N N . PHE A 1 251 ? -21.208 1.025 29.656 1.00 77.56 251 PHE A N 1
ATOM 1981 C CA . PHE A 1 251 ? -21.789 2.373 29.626 1.00 77.56 251 PHE A CA 1
ATOM 1982 C C . PHE A 1 251 ? -21.689 3.035 28.243 1.00 77.56 251 PHE A C 1
ATOM 1984 O O . PHE A 1 251 ? -22.635 3.697 27.810 1.00 77.56 251 PHE A O 1
ATOM 1991 N N . GLN A 1 252 ? -20.566 2.859 27.542 1.00 75.75 252 GLN A N 1
ATOM 1992 C CA . GLN A 1 252 ? -20.367 3.400 26.195 1.00 75.75 252 GLN A CA 1
ATOM 1993 C C . GLN A 1 252 ? -21.249 2.688 25.156 1.00 75.75 252 GLN A C 1
ATOM 1995 O O . GLN A 1 252 ? -21.808 3.350 24.277 1.00 75.75 252 GLN A O 1
ATOM 2000 N N . HIS A 1 253 ? -21.427 1.369 25.278 1.00 73.06 253 HIS A N 1
ATOM 2001 C CA . HIS A 1 253 ? -22.177 0.551 24.319 1.00 73.06 253 HIS A CA 1
ATOM 2002 C C . HIS A 1 253 ? -23.684 0.848 24.326 1.00 73.06 253 HIS A C 1
ATOM 2004 O O . HIS A 1 253 ? -24.308 0.881 23.262 1.00 73.06 253 HIS A O 1
ATOM 2010 N N . ASN A 1 254 ? -24.251 1.202 25.488 1.00 72.50 254 ASN A N 1
ATOM 2011 C CA . ASN A 1 254 ? -25.669 1.566 25.637 1.00 72.50 254 ASN A CA 1
ATOM 2012 C C . ASN A 1 254 ? -26.143 2.670 24.676 1.00 72.50 254 ASN A C 1
ATOM 2014 O O . ASN A 1 254 ? -27.321 2.729 24.327 1.00 72.50 254 ASN A O 1
ATOM 2018 N N . LYS A 1 255 ? -25.237 3.543 24.215 1.00 76.12 255 LYS A N 1
ATOM 2019 C CA . LYS A 1 255 ? -25.553 4.608 23.253 1.00 76.12 255 LYS A CA 1
ATOM 2020 C C . LYS A 1 255 ? -25.977 4.066 21.883 1.00 76.12 255 LYS A C 1
ATOM 2022 O O . LYS A 1 255 ? -26.766 4.716 21.200 1.00 76.12 255 LYS A O 1
ATOM 2027 N N . TYR A 1 256 ? -25.446 2.914 21.479 1.00 85.25 256 TYR A N 1
ATOM 2028 C CA . TYR A 1 256 ? -25.679 2.322 20.158 1.00 85.25 256 TYR A CA 1
ATOM 2029 C C . TYR A 1 256 ? -26.856 1.343 20.164 1.00 85.25 256 TYR A C 1
ATOM 2031 O O . TYR A 1 256 ? -27.457 1.100 19.119 1.00 85.25 256 TYR A O 1
ATOM 2039 N N . PHE A 1 257 ? -27.231 0.825 21.339 1.00 82.62 257 PHE A N 1
ATOM 2040 C CA . PHE A 1 257 ? -28.287 -0.178 21.478 1.00 82.62 257 PHE A CA 1
ATOM 2041 C C . PHE A 1 257 ? -29.668 0.302 21.037 1.00 82.62 257 PHE A C 1
ATOM 2043 O O . PHE A 1 257 ? -30.460 -0.523 20.613 1.00 82.62 257 PHE A O 1
ATOM 2050 N N . ALA A 1 258 ? -29.949 1.608 21.025 1.00 85.12 258 ALA A N 1
ATOM 2051 C CA . ALA A 1 258 ? -31.208 2.110 20.471 1.00 85.12 258 ALA A CA 1
ATOM 2052 C C . ALA A 1 258 ? -31.364 1.785 18.970 1.00 85.12 258 ALA A C 1
ATOM 2054 O O . ALA A 1 258 ? -32.421 1.321 18.550 1.00 85.12 258 ALA A O 1
ATOM 2055 N N . ASP A 1 259 ? -30.303 1.972 18.175 1.00 90.06 259 ASP A N 1
ATOM 2056 C CA . ASP A 1 259 ? -30.329 1.638 16.744 1.00 90.06 259 ASP A CA 1
ATOM 2057 C C . ASP A 1 259 ? -30.351 0.106 16.537 1.00 90.06 259 ASP A C 1
ATOM 2059 O O . ASP A 1 259 ? -30.960 -0.376 15.580 1.00 90.06 259 ASP A O 1
ATOM 2063 N N . VAL A 1 260 ? -29.743 -0.669 17.449 1.00 92.00 260 VAL A N 1
ATOM 2064 C CA . VAL A 1 260 ? -29.860 -2.140 17.456 1.00 92.00 260 VAL A CA 1
ATOM 2065 C C . VAL A 1 260 ? -31.288 -2.571 17.777 1.00 92.00 260 VAL A C 1
ATOM 2067 O O . VAL A 1 260 ? -31.827 -3.447 17.110 1.00 92.00 260 VAL A O 1
ATOM 2070 N N . ASP A 1 261 ? -31.928 -1.950 18.763 1.00 92.88 261 ASP A N 1
ATOM 2071 C CA . ASP A 1 261 ? -33.289 -2.283 19.161 1.00 92.88 261 ASP A CA 1
ATOM 2072 C C . ASP A 1 261 ? -34.266 -2.084 17.997 1.00 92.88 261 ASP A C 1
ATOM 2074 O O . ASP A 1 261 ? -35.126 -2.931 17.763 1.00 92.88 261 ASP A O 1
ATOM 2078 N N . ASP A 1 262 ? -34.119 -0.998 17.237 1.00 92.25 262 ASP A N 1
ATOM 2079 C CA . ASP A 1 262 ? -34.947 -0.735 16.057 1.00 92.25 262 ASP A CA 1
ATOM 2080 C C . ASP A 1 262 ? -34.741 -1.797 14.960 1.00 92.25 262 ASP A C 1
ATOM 2082 O O . ASP A 1 262 ? -35.710 -2.252 14.343 1.00 92.25 262 ASP A O 1
ATOM 2086 N N . LEU A 1 263 ? -33.499 -2.258 14.765 1.00 94.56 263 LEU A N 1
ATOM 2087 C CA . LEU A 1 263 ? -33.173 -3.375 13.873 1.00 94.56 263 LEU A CA 1
ATOM 2088 C C . LEU A 1 263 ? -33.816 -4.691 14.348 1.00 94.56 263 LEU A C 1
ATOM 2090 O O . LEU A 1 263 ? -34.463 -5.384 13.563 1.00 94.56 263 LEU A O 1
ATOM 2094 N N . ILE A 1 264 ? -33.704 -5.015 15.637 1.00 96.56 264 ILE A N 1
ATOM 2095 C CA . ILE A 1 264 ? -34.306 -6.215 16.233 1.00 96.56 264 ILE A CA 1
ATOM 2096 C C . ILE A 1 264 ? -35.834 -6.177 16.107 1.00 96.56 264 ILE A C 1
ATOM 2098 O O . ILE A 1 264 ? -36.446 -7.171 15.715 1.00 96.56 264 ILE A O 1
ATOM 2102 N N . VAL A 1 265 ? -36.471 -5.032 16.369 1.00 96.69 265 VAL A N 1
ATOM 2103 C CA . VAL A 1 265 ? -37.922 -4.869 16.182 1.00 96.69 265 VAL A CA 1
ATOM 2104 C C . VAL A 1 265 ? -38.319 -5.126 14.731 1.00 96.69 265 VAL A C 1
ATOM 2106 O O . VAL A 1 265 ? -39.317 -5.810 14.502 1.00 96.69 265 VAL A O 1
ATOM 2109 N N . SER A 1 266 ? -37.543 -4.633 13.762 1.00 95.06 266 SER A N 1
ATOM 2110 C CA . SER A 1 266 ? -37.789 -4.872 12.336 1.00 95.06 266 SER A CA 1
ATOM 2111 C C . SER A 1 266 ? -37.775 -6.366 11.992 1.00 95.06 266 SER A C 1
ATOM 2113 O O . SER A 1 266 ? -38.717 -6.862 11.372 1.00 95.06 266 SER A O 1
ATOM 2115 N N . ILE A 1 267 ? -36.766 -7.109 12.462 1.00 95.81 267 ILE A N 1
ATOM 2116 C CA . ILE A 1 267 ? -36.629 -8.556 12.219 1.00 95.81 267 ILE A CA 1
ATOM 2117 C C . ILE A 1 267 ? -37.798 -9.327 12.848 1.00 95.81 267 ILE A C 1
ATOM 2119 O O . ILE A 1 267 ? -38.466 -10.119 12.185 1.00 95.81 267 ILE A O 1
ATOM 2123 N N . PHE A 1 268 ? -38.104 -9.062 14.119 1.00 97.44 268 PHE A N 1
ATOM 2124 C CA . PHE A 1 268 ? -39.123 -9.798 14.879 1.00 97.44 268 PHE A CA 1
ATOM 2125 C C . PHE A 1 268 ? -40.562 -9.284 14.687 1.00 97.44 268 PHE A C 1
ATOM 2127 O O . PHE A 1 268 ? -41.480 -9.709 15.400 1.00 97.44 268 PHE A O 1
ATOM 2134 N N . SER A 1 269 ? -40.773 -8.407 13.702 1.00 95.69 269 SER A N 1
ATOM 2135 C CA . SER A 1 269 ? -42.100 -7.993 13.219 1.00 95.69 269 SER A CA 1
ATOM 2136 C C . SER A 1 269 ? -42.414 -8.500 11.802 1.00 95.69 269 SER A C 1
ATOM 2138 O O . SER A 1 269 ? -43.499 -8.248 11.284 1.00 95.69 269 SER A O 1
ATOM 2140 N N . GLN A 1 270 ? -41.502 -9.257 11.179 1.00 94.81 270 GLN A N 1
ATOM 2141 C CA . GLN A 1 270 ? -41.758 -9.993 9.930 1.00 94.81 270 GLN A CA 1
ATOM 2142 C C . GLN A 1 270 ? -42.738 -11.167 10.146 1.00 94.81 270 GLN A C 1
ATOM 2144 O O . GLN A 1 270 ? -43.015 -11.527 11.294 1.00 94.81 270 GLN A O 1
ATOM 2149 N N . PRO A 1 271 ? -43.274 -11.815 9.093 1.00 96.19 271 PRO A N 1
ATOM 2150 C CA . PRO A 1 271 ? -44.053 -13.044 9.251 1.00 96.19 271 PRO A CA 1
ATOM 2151 C C . PRO A 1 271 ? -43.288 -14.117 10.045 1.00 96.19 271 PRO A C 1
ATOM 2153 O O . PRO A 1 271 ? -42.102 -14.332 9.824 1.00 96.19 271 PRO A O 1
ATOM 2156 N N . ILE A 1 272 ? -43.968 -14.824 10.957 1.00 93.50 272 ILE A N 1
ATOM 2157 C CA . ILE A 1 272 ? -43.327 -15.746 11.921 1.00 93.50 272 ILE A CA 1
ATOM 2158 C C . ILE A 1 272 ? -42.413 -16.796 11.265 1.00 93.50 272 ILE A C 1
ATOM 2160 O O . ILE A 1 272 ? -41.377 -17.114 11.838 1.00 93.50 272 ILE A O 1
ATOM 2164 N N . GLY A 1 273 ? -42.763 -17.320 10.083 1.00 91.62 273 GLY A N 1
ATOM 2165 C CA . GLY A 1 273 ? -41.953 -18.330 9.377 1.00 91.62 273 GLY A CA 1
ATOM 2166 C C . GLY A 1 273 ? -40.618 -17.816 8.816 1.00 91.62 273 GLY A C 1
ATOM 2167 O O . GLY A 1 273 ? -39.747 -18.620 8.475 1.00 91.62 273 GLY A O 1
ATOM 2168 N N . ASP A 1 274 ? -40.458 -16.494 8.748 1.00 94.12 274 ASP A N 1
ATOM 2169 C CA . ASP A 1 274 ? -39.257 -15.815 8.255 1.00 94.12 274 ASP A CA 1
ATOM 2170 C C . ASP A 1 274 ? -38.376 -15.292 9.404 1.00 94.12 274 ASP A C 1
ATOM 2172 O O . ASP A 1 274 ? -37.274 -14.795 9.171 1.00 94.12 274 ASP A O 1
ATOM 2176 N N . GLN A 1 275 ? -38.841 -15.406 10.653 1.00 96.81 275 GLN A N 1
ATOM 2177 C CA . GLN A 1 275 ? -38.111 -14.958 11.837 1.00 96.81 275 GLN A CA 1
ATOM 2178 C C . GLN A 1 275 ? -37.167 -16.046 12.371 1.00 96.81 275 GLN A C 1
ATOM 2180 O O . GLN A 1 275 ? -37.525 -17.224 12.336 1.00 96.81 275 GLN A O 1
ATOM 2185 N N . PRO A 1 276 ? -36.022 -15.668 12.963 1.00 97.44 276 PRO A N 1
ATOM 2186 C CA . PRO A 1 276 ? -35.141 -16.617 13.638 1.00 97.44 276 PRO A CA 1
ATOM 2187 C C . PRO A 1 276 ? -35.778 -17.179 14.924 1.00 97.44 276 PRO A C 1
ATOM 2189 O O . PRO A 1 276 ? -36.609 -16.537 15.580 1.00 97.44 276 PRO A O 1
ATOM 2192 N N . HIS A 1 277 ? -35.351 -18.381 15.314 1.00 96.88 277 HIS A N 1
ATOM 2193 C CA . HIS A 1 277 ? -35.706 -19.013 16.593 1.00 96.88 277 HIS A CA 1
ATOM 2194 C C . HIS A 1 277 ? -34.637 -18.805 17.668 1.00 96.88 277 HIS A C 1
ATOM 2196 O O . HIS A 1 277 ? -34.947 -18.764 18.865 1.00 96.88 277 HIS A O 1
ATOM 2202 N N . TYR A 1 278 ? -33.390 -18.651 17.233 1.00 98.25 278 TYR A N 1
ATOM 2203 C CA . TYR A 1 278 ? -32.224 -18.552 18.095 1.00 98.25 278 TYR A CA 1
ATOM 2204 C C . TYR A 1 278 ? -31.472 -17.263 17.790 1.00 98.25 278 TYR A C 1
ATOM 2206 O O . TYR A 1 278 ? -31.282 -16.909 16.628 1.00 98.25 278 TYR A O 1
ATOM 2214 N N . ILE A 1 279 ? -31.025 -16.578 18.837 1.00 98.56 279 ILE A N 1
ATOM 2215 C CA . ILE A 1 279 ? -30.099 -15.451 18.718 1.00 98.56 279 ILE A CA 1
ATOM 2216 C C . ILE A 1 279 ? -28.809 -15.873 19.394 1.00 98.56 279 ILE A C 1
ATOM 2218 O O . ILE A 1 279 ? -28.822 -16.185 20.583 1.00 98.56 279 ILE A O 1
ATOM 2222 N N . VAL A 1 280 ? -27.721 -15.895 18.633 1.00 98.62 280 VAL A N 1
ATOM 2223 C CA . VAL A 1 280 ? -26.402 -16.308 19.110 1.00 98.62 280 VAL A CA 1
ATOM 2224 C C . VAL A 1 280 ? -25.496 -15.089 19.166 1.00 98.62 280 VAL A C 1
ATOM 2226 O O . VAL A 1 280 ? -25.186 -14.520 18.121 1.00 98.62 280 VAL A O 1
ATOM 2229 N N . ASP A 1 281 ? -25.081 -14.715 20.373 1.00 98.25 281 ASP A N 1
ATOM 2230 C CA . ASP A 1 281 ? -24.135 -13.628 20.631 1.00 98.25 281 ASP A CA 1
ATOM 2231 C C . ASP A 1 281 ? -22.738 -14.199 20.886 1.00 98.25 281 ASP A C 1
ATOM 2233 O O . ASP A 1 281 ? -22.528 -14.903 21.877 1.00 98.25 281 ASP A O 1
ATOM 2237 N N . MET A 1 282 ? -21.809 -13.947 19.959 1.00 98.06 282 MET A N 1
ATOM 2238 C CA . MET A 1 282 ? -20.404 -14.342 20.096 1.00 98.06 282 MET A CA 1
ATOM 2239 C C . MET A 1 282 ? -19.633 -13.276 20.875 1.00 98.06 282 MET A C 1
ATOM 2241 O O . MET A 1 282 ? -19.627 -12.117 20.471 1.00 98.06 282 MET A O 1
ATOM 2245 N N . GLY A 1 283 ? -18.955 -13.705 21.942 1.00 94.88 283 GLY A N 1
ATOM 2246 C CA . GLY A 1 283 ? -18.343 -12.860 22.969 1.00 94.88 283 GLY A CA 1
ATOM 2247 C C . GLY A 1 283 ? -19.390 -12.165 23.828 1.00 94.88 283 GLY A C 1
ATOM 2248 O O . GLY A 1 283 ? -19.388 -10.942 23.946 1.00 94.88 283 GLY A O 1
ATOM 2249 N N . CYS A 1 284 ? -20.309 -12.946 24.401 1.00 93.44 284 CYS A N 1
ATOM 2250 C CA . CYS A 1 284 ? -21.469 -12.412 25.113 1.00 93.44 284 CYS A CA 1
ATOM 2251 C C . CYS A 1 284 ? -21.126 -11.662 26.412 1.00 93.44 284 CYS A C 1
ATOM 2253 O O . CYS A 1 284 ? -21.991 -10.969 26.955 1.00 93.44 284 CYS A O 1
ATOM 2255 N N . GLY A 1 285 ? -19.896 -11.786 26.929 1.00 90.12 285 GLY A N 1
ATOM 2256 C CA . GLY A 1 285 ? -19.453 -11.057 28.114 1.00 90.12 285 GLY A CA 1
ATOM 2257 C C . GLY A 1 285 ? -20.329 -11.361 29.330 1.00 90.12 285 GLY A C 1
ATOM 2258 O O . GLY A 1 285 ? -20.413 -12.500 29.775 1.00 90.12 285 GLY A O 1
ATOM 2259 N N . ASP A 1 286 ? -20.998 -10.347 29.879 1.00 89.12 286 ASP A N 1
ATOM 2260 C CA . ASP A 1 286 ? -21.915 -10.502 31.016 1.00 89.12 286 ASP A CA 1
ATOM 2261 C C . ASP A 1 286 ? -23.375 -10.796 30.616 1.00 89.12 286 ASP A C 1
ATOM 2263 O O . ASP A 1 286 ? -24.244 -10.893 31.484 1.00 89.12 286 ASP A O 1
ATOM 2267 N N . GLY A 1 287 ? -23.671 -10.929 29.320 1.00 92.25 287 GLY A N 1
ATOM 2268 C CA . GLY A 1 287 ? -25.005 -11.225 28.799 1.00 92.25 287 GLY A CA 1
ATOM 2269 C C . GLY A 1 287 ? -25.953 -10.025 28.730 1.00 92.25 287 GLY A C 1
ATOM 2270 O O . GLY A 1 287 ? -27.109 -10.195 28.330 1.00 92.25 287 GLY A O 1
ATOM 2271 N N . THR A 1 288 ? -25.506 -8.812 29.077 1.00 90.75 288 THR A N 1
ATOM 2272 C CA . THR A 1 288 ? -26.352 -7.605 29.071 1.00 90.75 288 THR A CA 1
ATOM 2273 C C . THR A 1 288 ? -26.924 -7.315 27.684 1.00 90.75 288 THR A C 1
ATOM 2275 O O . THR A 1 288 ? -28.095 -6.949 27.560 1.00 90.75 288 THR A O 1
ATOM 2278 N N . PHE A 1 289 ? -26.133 -7.526 26.627 1.00 91.44 289 PHE A N 1
ATOM 2279 C CA . PHE A 1 289 ? -26.583 -7.294 25.257 1.00 91.44 289 PHE A CA 1
ATOM 2280 C C . PHE A 1 289 ? -27.716 -8.252 24.858 1.00 91.44 289 PHE A C 1
ATOM 2282 O O . PHE A 1 289 ? -28.779 -7.809 24.417 1.00 91.44 289 PHE A O 1
ATOM 2289 N N . LEU A 1 290 ? -27.559 -9.554 25.122 1.00 95.50 290 LEU A N 1
ATOM 2290 C CA . LEU A 1 290 ? -28.619 -10.550 24.928 1.00 95.50 290 LEU A CA 1
ATOM 2291 C C . LEU A 1 290 ? -29.880 -10.234 25.743 1.00 95.50 290 LEU A C 1
ATOM 2293 O O . LEU A 1 290 ? -30.995 -10.361 25.229 1.00 95.50 290 LEU A O 1
ATOM 2297 N N . ALA A 1 291 ? -29.725 -9.808 26.999 1.00 95.19 291 ALA A N 1
ATOM 2298 C CA . ALA A 1 291 ? -30.851 -9.450 27.857 1.00 95.19 291 ALA A CA 1
ATOM 2299 C C . ALA A 1 291 ? -31.654 -8.277 27.274 1.00 95.19 291 ALA A C 1
ATOM 2301 O O . ALA A 1 291 ? -32.888 -8.335 27.220 1.00 95.19 291 ALA A O 1
ATOM 2302 N N . GLN A 1 292 ? -30.957 -7.246 26.785 1.00 93.31 292 GLN A N 1
ATOM 2303 C CA . GLN A 1 292 ? -31.560 -6.094 26.118 1.00 93.31 292 GLN A CA 1
ATOM 2304 C C . GLN A 1 292 ? -32.302 -6.515 24.846 1.00 93.31 292 GLN A C 1
ATOM 2306 O O . GLN A 1 292 ? -33.479 -6.188 24.688 1.00 93.31 292 GLN A O 1
ATOM 2311 N N . VAL A 1 293 ? -31.664 -7.308 23.979 1.00 96.19 293 VAL A N 1
ATOM 2312 C CA . VAL A 1 293 ? -32.277 -7.812 22.741 1.00 96.19 293 VAL A CA 1
ATOM 2313 C C . VAL A 1 293 ? -33.560 -8.595 23.043 1.00 96.19 293 VAL A C 1
ATOM 2315 O O . VAL A 1 293 ? -34.604 -8.332 22.441 1.00 96.19 293 VAL A O 1
ATOM 2318 N N . TYR A 1 294 ? -33.537 -9.503 24.024 1.00 97.69 294 TYR A N 1
ATOM 2319 C CA . TYR A 1 294 ? -34.731 -10.254 24.420 1.00 97.69 294 TYR A CA 1
ATOM 2320 C C . TYR A 1 294 ? -35.825 -9.345 24.989 1.00 97.69 294 TYR A C 1
ATOM 2322 O O . TYR A 1 294 ? -37.006 -9.506 24.667 1.00 97.69 294 TYR A O 1
ATOM 2330 N N . HIS A 1 295 ? -35.455 -8.365 25.818 1.00 96.50 295 HIS A N 1
ATOM 2331 C CA . HIS A 1 295 ? -36.400 -7.391 26.353 1.00 96.50 295 HIS A CA 1
ATOM 2332 C C . HIS A 1 295 ? -37.078 -6.594 25.234 1.00 96.50 295 HIS A C 1
ATOM 2334 O O . HIS A 1 295 ? -38.304 -6.435 25.253 1.00 96.50 295 HIS A O 1
ATOM 2340 N N . THR A 1 296 ? -36.312 -6.152 24.239 1.00 96.88 296 THR A N 1
ATOM 2341 C CA . THR A 1 296 ? -36.811 -5.458 23.050 1.00 96.88 296 THR A CA 1
ATOM 2342 C C . THR A 1 296 ? -37.778 -6.334 22.258 1.00 96.88 296 THR A C 1
ATOM 2344 O O . THR A 1 296 ? -38.888 -5.892 21.957 1.00 96.88 296 THR A O 1
ATOM 2347 N N . ILE A 1 297 ? -37.445 -7.605 22.011 1.00 97.88 297 ILE A N 1
ATOM 2348 C CA . ILE A 1 297 ? -38.355 -8.552 21.343 1.00 97.88 297 ILE A CA 1
ATOM 2349 C C . ILE A 1 297 ? -39.653 -8.688 22.137 1.00 97.88 297 ILE A C 1
ATOM 2351 O O . ILE A 1 297 ? -40.741 -8.498 21.590 1.00 97.88 297 ILE A O 1
ATOM 2355 N N . ARG A 1 298 ? -39.551 -8.963 23.440 1.00 97.31 298 ARG A N 1
ATOM 2356 C CA . ARG A 1 298 ? -40.696 -9.203 24.325 1.00 97.31 298 ARG A CA 1
ATOM 2357 C C . ARG A 1 298 ? -41.648 -8.009 24.406 1.00 97.31 298 ARG A C 1
ATOM 2359 O O . ARG A 1 298 ? -42.854 -8.208 24.515 1.00 97.31 298 ARG A O 1
ATOM 2366 N N . THR A 1 299 ? -41.122 -6.787 24.396 1.00 96.75 299 THR A N 1
ATOM 2367 C CA . THR A 1 299 ? -41.906 -5.577 24.694 1.00 96.75 299 THR A CA 1
ATOM 2368 C C . THR A 1 299 ? -42.290 -4.756 23.467 1.00 96.75 299 THR A C 1
ATOM 2370 O O . THR A 1 299 ? -43.323 -4.087 23.504 1.00 96.75 299 THR A O 1
ATOM 2373 N N . ARG A 1 300 ? -41.496 -4.795 22.388 1.00 96.88 300 ARG A N 1
ATOM 2374 C CA . ARG A 1 300 ? -41.637 -3.890 21.233 1.00 96.88 300 ARG A CA 1
ATOM 2375 C C . ARG A 1 300 ? -41.949 -4.584 19.903 1.00 96.88 300 ARG A C 1
ATOM 2377 O O . ARG A 1 300 ? -42.369 -3.889 18.985 1.00 96.88 300 ARG A O 1
ATOM 2384 N N . SER A 1 301 ? -41.772 -5.903 19.780 1.00 97.19 301 SER A N 1
ATOM 2385 C CA . SER A 1 301 ? -42.004 -6.637 18.520 1.00 97.19 301 SER A CA 1
ATOM 2386 C C . SER A 1 301 ? -43.336 -7.397 18.492 1.00 97.19 301 SER A C 1
ATOM 2388 O O . SER A 1 301 ? -43.913 -7.705 19.541 1.00 97.19 301 SER A O 1
ATOM 2390 N N . ASP A 1 302 ? -43.806 -7.772 17.298 1.00 96.56 302 ASP A N 1
ATOM 2391 C CA . ASP A 1 302 ? -44.984 -8.640 17.166 1.00 96.56 302 ASP A CA 1
ATOM 2392 C C . ASP A 1 302 ? -44.730 -10.054 17.716 1.00 96.56 302 ASP A C 1
ATOM 2394 O O . ASP A 1 302 ? -45.629 -10.644 18.327 1.00 96.56 302 ASP A O 1
ATOM 2398 N N . ARG A 1 303 ? -43.492 -10.566 17.612 1.00 97.25 303 ARG A N 1
ATOM 2399 C CA . ARG A 1 303 ? -43.076 -11.841 18.224 1.00 97.25 303 ARG A CA 1
ATOM 2400 C C . ARG A 1 303 ? -43.291 -11.864 19.737 1.00 97.25 303 ARG A C 1
ATOM 2402 O O . ARG A 1 303 ? -43.710 -12.888 20.278 1.00 97.25 303 ARG A O 1
ATOM 2409 N N . GLY A 1 304 ? -43.077 -10.733 20.411 1.00 96.25 304 GLY A N 1
ATOM 2410 C CA . GLY A 1 304 ? -43.258 -10.584 21.857 1.00 96.25 304 GLY A CA 1
ATOM 2411 C C . GLY A 1 304 ? -44.661 -10.954 22.351 1.00 96.25 304 GLY A C 1
ATOM 2412 O O . GLY A 1 304 ? -44.809 -11.492 23.446 1.00 96.25 304 GLY A O 1
ATOM 2413 N N . ARG A 1 305 ? -45.695 -10.761 21.517 1.00 95.25 305 ARG A N 1
ATOM 2414 C CA . ARG A 1 305 ? -47.093 -11.115 21.835 1.00 95.25 305 ARG A CA 1
ATOM 2415 C C . ARG A 1 305 ? -47.383 -12.617 21.743 1.00 95.25 305 ARG A C 1
ATOM 2417 O O . ARG A 1 305 ? -48.487 -13.040 22.081 1.00 95.25 305 ARG A O 1
ATOM 2424 N N . MET A 1 306 ? -46.440 -13.411 21.234 1.00 95.94 306 MET A N 1
ATOM 24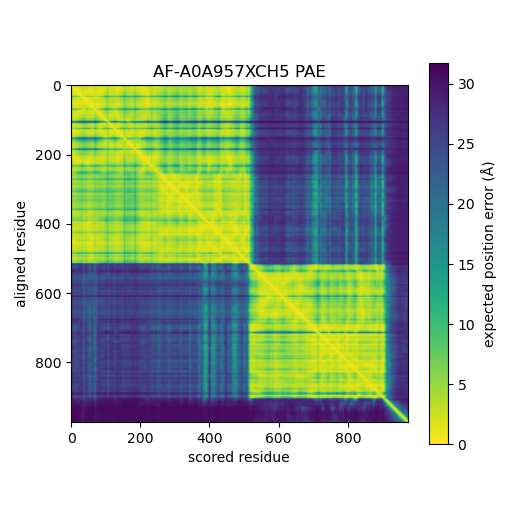25 C CA . MET A 1 306 ? -46.641 -14.822 20.889 1.00 95.94 306 MET A CA 1
ATOM 2426 C C . MET A 1 306 ? -45.531 -15.741 21.415 1.00 95.94 306 MET A C 1
ATOM 2428 O O . MET A 1 306 ? -45.460 -16.891 20.981 1.00 95.94 306 MET A O 1
ATOM 2432 N N . LEU A 1 307 ? -44.699 -15.278 22.356 1.00 95.94 307 LEU A N 1
ATOM 2433 C CA . LEU A 1 307 ? -43.571 -16.051 22.896 1.00 95.94 307 LEU A CA 1
ATOM 2434 C C . LEU A 1 307 ? -43.986 -17.399 23.513 1.00 95.94 307 LEU A C 1
ATOM 2436 O O . LEU A 1 307 ? -43.216 -18.350 23.439 1.00 95.94 307 LEU A O 1
ATOM 2440 N N . ASP A 1 308 ? -45.218 -17.523 24.021 1.00 94.19 308 ASP A N 1
ATOM 2441 C CA . ASP A 1 308 ? -45.752 -18.793 24.543 1.00 94.19 308 ASP A CA 1
ATOM 2442 C C . ASP A 1 308 ? -45.902 -19.878 23.460 1.00 94.19 308 ASP A C 1
ATOM 2444 O O . ASP A 1 308 ? -45.809 -21.069 23.746 1.00 94.19 308 ASP A O 1
ATOM 2448 N N . LYS A 1 309 ? -46.177 -19.475 22.210 1.00 95.31 309 LYS A N 1
ATOM 2449 C CA . LYS A 1 309 ? -46.360 -20.387 21.064 1.00 95.31 309 LYS A CA 1
ATOM 2450 C C . LYS A 1 309 ? -45.113 -20.491 20.196 1.00 95.31 309 LYS A C 1
ATOM 2452 O O . LYS A 1 309 ? -44.852 -21.543 19.624 1.00 95.31 309 LYS A O 1
ATOM 2457 N N . HIS A 1 310 ? -44.377 -19.391 20.088 1.00 95.94 310 HIS A N 1
ATOM 2458 C CA . HIS A 1 310 ? -43.172 -19.259 19.287 1.00 95.94 310 HIS A CA 1
ATOM 2459 C C . HIS A 1 310 ? -42.071 -18.673 20.181 1.00 95.94 310 HIS A C 1
ATOM 2461 O O . HIS A 1 310 ? -41.819 -17.468 20.128 1.00 95.94 310 HIS A O 1
ATOM 2467 N N . PRO A 1 311 ? -41.431 -19.479 21.043 1.00 95.88 311 PRO A N 1
ATOM 2468 C CA . PRO A 1 311 ? -40.372 -18.983 21.914 1.00 95.88 311 PRO A CA 1
ATOM 2469 C C . PRO A 1 311 ? -39.167 -18.502 21.096 1.00 95.88 311 PRO A C 1
ATOM 2471 O O . PRO A 1 311 ? -38.973 -18.910 19.950 1.00 95.88 311 PRO A O 1
ATOM 2474 N N . VAL A 1 312 ? -38.373 -17.613 21.687 1.00 97.25 312 VAL A N 1
ATOM 2475 C CA . VAL A 1 312 ? -37.043 -17.225 21.196 1.00 97.25 312 VAL A CA 1
ATOM 2476 C C . VAL A 1 312 ? -36.054 -17.594 22.288 1.00 97.25 312 VAL A C 1
ATOM 2478 O O . VAL A 1 312 ? -36.323 -17.329 23.462 1.00 97.25 312 VAL A O 1
ATOM 2481 N N . ARG A 1 313 ? -34.941 -18.230 21.918 1.00 97.88 313 ARG A N 1
ATOM 2482 C CA . ARG A 1 313 ? -33.899 -18.625 22.870 1.00 97.88 313 ARG A CA 1
ATOM 2483 C C . ARG A 1 313 ? -32.632 -17.811 22.637 1.00 97.88 313 ARG A C 1
ATOM 2485 O O . ARG A 1 313 ? -32.130 -17.752 21.516 1.00 97.88 313 ARG A O 1
ATOM 2492 N N . MET A 1 314 ? -32.122 -17.219 23.710 1.00 98.56 314 MET A N 1
ATOM 2493 C CA . MET A 1 314 ? -30.885 -16.438 23.712 1.00 98.56 314 MET A CA 1
ATOM 2494 C C . MET A 1 314 ? -29.691 -17.364 23.936 1.00 98.56 314 MET A C 1
ATOM 2496 O O . MET A 1 314 ? -29.724 -18.200 24.835 1.00 98.56 314 MET A O 1
ATOM 2500 N N . ILE A 1 315 ? -28.642 -17.253 23.132 1.00 98.56 315 ILE A N 1
ATOM 2501 C CA . ILE A 1 315 ? -27.465 -18.115 23.235 1.00 98.56 315 ILE A CA 1
ATOM 2502 C C . ILE A 1 315 ? -26.237 -17.236 23.419 1.00 98.56 315 ILE A C 1
ATOM 2504 O O . ILE A 1 315 ? -25.827 -16.544 22.491 1.00 98.56 315 ILE A O 1
ATOM 2508 N N . GLY A 1 316 ? -25.673 -17.266 24.624 1.00 98.31 316 GLY A N 1
ATOM 2509 C CA . GLY A 1 316 ? -24.406 -16.612 24.932 1.00 98.31 316 GLY A CA 1
ATOM 2510 C C . GLY A 1 316 ? -23.241 -17.531 24.610 1.00 98.31 316 GLY A C 1
ATOM 2511 O O . GLY A 1 316 ? -23.217 -18.676 25.068 1.00 98.31 316 GLY A O 1
ATOM 2512 N N . VAL A 1 317 ? -22.298 -17.049 23.810 1.00 98.25 317 VAL A N 1
ATOM 2513 C CA . VAL A 1 317 ? -21.083 -17.781 23.463 1.00 98.25 317 VAL A CA 1
ATOM 2514 C C . VAL A 1 317 ? -19.880 -16.964 23.884 1.00 98.25 317 VAL A C 1
ATOM 2516 O O . VAL A 1 317 ? -19.770 -15.798 23.522 1.00 98.25 317 VAL A O 1
ATOM 2519 N N . ASP A 1 318 ? -18.972 -17.573 24.632 1.00 95.69 318 ASP A N 1
ATOM 2520 C CA . ASP A 1 318 ? -17.750 -16.921 25.092 1.00 95.69 318 ASP A CA 1
ATOM 2521 C C . ASP A 1 318 ? -16.672 -17.978 25.364 1.00 95.69 318 ASP A C 1
ATOM 2523 O O . ASP A 1 318 ? -16.963 -19.077 25.841 1.00 95.69 318 ASP A O 1
ATOM 2527 N N . TYR A 1 319 ? -15.420 -17.662 25.054 1.00 91.50 319 TYR A N 1
ATOM 2528 C CA . TYR A 1 319 ? -14.270 -18.512 25.368 1.00 91.50 319 TYR A CA 1
ATOM 2529 C C . TYR A 1 319 ? -13.897 -18.468 26.863 1.00 91.50 319 TYR A C 1
ATOM 2531 O O . TYR A 1 319 ? -13.203 -19.358 27.359 1.00 91.50 319 TYR A O 1
ATOM 2539 N N . ASN A 1 320 ? -14.360 -17.449 27.598 1.00 86.62 320 ASN A N 1
ATOM 2540 C CA . ASN A 1 320 ? -14.058 -17.230 29.002 1.00 86.62 320 ASN A CA 1
ATOM 2541 C C . ASN A 1 320 ? -15.165 -17.789 29.906 1.00 86.62 320 ASN A C 1
ATOM 2543 O O . ASN A 1 320 ? -16.313 -17.348 29.887 1.00 86.62 320 ASN A O 1
ATOM 2547 N N . GLN A 1 321 ? -14.794 -18.716 30.789 1.00 88.94 321 GLN A N 1
ATOM 2548 C CA . GLN A 1 321 ? -15.738 -19.362 31.701 1.00 88.94 321 GLN A CA 1
ATOM 2549 C C . GLN A 1 321 ? -16.433 -18.384 32.672 1.00 88.94 321 GLN A C 1
ATOM 2551 O O . GLN A 1 321 ? -17.616 -18.555 32.960 1.00 88.94 321 GLN A O 1
ATOM 2556 N N . GLN A 1 322 ? -15.743 -17.344 33.154 1.00 86.19 322 GLN A N 1
ATOM 2557 C CA . GLN A 1 322 ? -16.331 -16.352 34.066 1.00 86.19 322 GLN A CA 1
ATOM 2558 C C . GLN A 1 322 ? -17.385 -15.490 33.357 1.00 86.19 322 GLN A C 1
ATOM 2560 O O . GLN A 1 322 ? -18.399 -15.139 33.959 1.00 86.19 322 GLN A O 1
ATOM 2565 N N . ALA A 1 323 ? -17.179 -15.188 32.071 1.00 87.94 323 ALA A N 1
ATOM 2566 C CA . ALA A 1 323 ? -18.162 -14.493 31.243 1.00 87.94 323 ALA A CA 1
ATOM 2567 C C . ALA A 1 323 ? -19.439 -15.339 31.082 1.00 87.94 323 ALA A C 1
ATOM 2569 O O . ALA A 1 323 ? -20.549 -14.861 31.320 1.00 87.94 323 ALA A O 1
ATOM 2570 N N . LEU A 1 324 ? -19.299 -16.640 30.803 1.00 93.19 324 LEU A N 1
ATOM 2571 C CA . LEU A 1 324 ? -20.442 -17.559 30.721 1.00 93.19 324 LEU A CA 1
ATOM 2572 C C . LEU A 1 324 ? -21.219 -17.654 32.045 1.00 93.19 324 LEU A C 1
ATOM 2574 O O . LEU A 1 324 ? -22.454 -17.679 32.047 1.00 93.19 324 LEU A O 1
ATOM 2578 N N . GLU A 1 325 ? -20.518 -17.681 33.180 1.00 93.62 325 GLU A N 1
ATOM 2579 C CA . GLU A 1 325 ? -21.134 -17.675 34.513 1.00 93.62 325 GLU A CA 1
ATOM 2580 C C . GLU A 1 325 ? -21.897 -16.372 34.789 1.00 93.62 325 GLU A C 1
ATOM 2582 O O . GLU A 1 325 ? -23.038 -16.422 35.256 1.00 93.62 325 GLU A O 1
ATOM 2587 N N . ALA A 1 326 ? -21.314 -15.217 34.453 1.00 90.69 326 ALA A N 1
ATOM 2588 C CA . ALA A 1 326 ? -21.974 -13.917 34.567 1.00 90.69 326 ALA A CA 1
ATOM 2589 C C . ALA A 1 326 ? -23.209 -13.829 33.654 1.00 90.69 326 ALA A C 1
ATOM 2591 O O . ALA A 1 326 ? -24.294 -13.479 34.116 1.00 90.69 326 ALA A O 1
ATOM 2592 N N . THR A 1 327 ? -23.083 -14.256 32.395 1.00 95.25 327 THR A N 1
ATOM 2593 C CA . THR A 1 327 ? -24.188 -14.329 31.427 1.00 95.25 327 THR A CA 1
ATOM 2594 C C . THR A 1 327 ? -25.335 -15.198 31.942 1.00 95.25 327 THR A C 1
ATOM 2596 O O . THR A 1 327 ? -26.500 -14.813 31.840 1.00 95.25 327 THR A O 1
ATOM 2599 N N . THR A 1 328 ? -25.028 -16.348 32.549 1.00 97.56 328 THR A N 1
ATOM 2600 C CA . THR A 1 328 ? -26.040 -17.241 33.139 1.00 97.56 328 THR A CA 1
ATOM 2601 C C . THR A 1 328 ? -26.832 -16.542 34.248 1.00 97.56 328 THR A C 1
ATOM 2603 O O . THR A 1 328 ? -28.047 -16.713 34.348 1.00 97.56 328 THR A O 1
ATOM 2606 N N . GLN A 1 329 ? -26.164 -15.732 35.076 1.00 96.12 329 GLN A N 1
ATOM 2607 C CA . GLN A 1 329 ? -26.822 -14.961 36.134 1.00 96.12 329 GLN A CA 1
ATOM 2608 C C . GLN A 1 329 ? -27.695 -13.844 35.554 1.00 96.12 329 GLN A C 1
ATOM 2610 O O . GLN A 1 329 ? -28.850 -13.701 35.954 1.00 96.12 329 GLN A O 1
ATOM 2615 N N . THR A 1 330 ? -27.177 -13.092 34.581 1.00 95.38 330 THR A N 1
ATOM 2616 C CA . THR A 1 330 ? -27.903 -12.001 33.915 1.00 95.38 330 THR A CA 1
ATOM 2617 C C . THR A 1 330 ? -29.156 -12.497 33.191 1.00 95.38 330 THR A C 1
ATOM 2619 O O . THR A 1 330 ? -30.192 -11.832 33.210 1.00 95.38 330 THR A O 1
ATOM 2622 N N . LEU A 1 331 ? -29.095 -13.682 32.576 1.00 97.50 331 LEU A N 1
ATOM 2623 C CA . LEU A 1 331 ? -30.187 -14.257 31.788 1.00 97.50 331 LEU A CA 1
ATOM 2624 C C . LEU A 1 331 ? -31.097 -15.212 32.578 1.00 97.50 331 LEU A C 1
ATOM 2626 O O . LEU A 1 331 ? -31.918 -15.889 31.963 1.00 97.50 331 LEU A O 1
ATOM 2630 N N . ALA A 1 332 ? -31.005 -15.276 33.910 1.00 96.50 332 ALA A N 1
ATOM 2631 C CA . ALA A 1 332 ? -31.706 -16.275 34.731 1.00 96.50 332 ALA A CA 1
ATOM 2632 C C . ALA A 1 332 ? -33.227 -16.385 34.461 1.00 96.50 332 ALA A C 1
ATOM 2634 O O . ALA A 1 332 ? -33.769 -17.490 34.461 1.00 96.50 332 ALA A O 1
ATOM 2635 N N . ASP A 1 333 ? -33.895 -15.264 34.165 1.00 95.25 333 ASP A N 1
ATOM 2636 C CA . ASP A 1 333 ? -35.341 -15.195 33.877 1.00 95.25 333 ASP A CA 1
ATOM 2637 C C . ASP A 1 333 ? -35.684 -15.221 32.370 1.00 95.25 333 ASP A C 1
ATOM 2639 O O . ASP A 1 333 ? -36.836 -15.027 31.968 1.00 95.25 333 ASP A O 1
ATOM 2643 N N . ILE A 1 334 ? -34.689 -15.434 31.509 1.00 97.69 334 ILE A N 1
ATOM 2644 C CA . ILE A 1 334 ? -34.801 -15.420 30.048 1.00 97.69 334 ILE A CA 1
ATOM 2645 C C . ILE A 1 334 ? -34.511 -16.833 29.518 1.00 97.69 334 ILE A C 1
ATOM 2647 O O . ILE A 1 334 ? -33.548 -17.455 29.960 1.00 97.69 334 ILE A O 1
ATOM 2651 N N . PRO A 1 335 ? -35.282 -17.379 28.555 1.00 97.44 335 PRO A N 1
ATOM 2652 C CA . PRO A 1 335 ? -34.951 -18.656 27.928 1.00 97.44 335 PRO A CA 1
ATOM 2653 C C . PRO A 1 335 ? -33.584 -18.585 27.240 1.00 97.44 335 PRO A C 1
ATOM 2655 O O . PRO A 1 335 ? -33.445 -17.934 26.203 1.00 97.44 335 PRO A O 1
ATOM 2658 N N . HIS A 1 336 ? -32.577 -19.258 27.803 1.00 98.44 336 HIS A N 1
ATOM 2659 C CA . HIS A 1 336 ? -31.207 -19.144 27.310 1.00 98.44 336 HIS A CA 1
ATOM 2660 C C . HIS A 1 336 ? -30.424 -20.465 27.250 1.00 98.44 336 HIS A C 1
ATOM 2662 O O . HIS A 1 336 ? -30.898 -21.541 27.640 1.00 98.44 336 HIS A O 1
ATOM 2668 N N . LEU A 1 337 ? -29.237 -20.388 26.656 1.00 98.06 337 LEU A N 1
ATOM 2669 C CA . LEU A 1 337 ? -28.169 -21.382 26.666 1.00 98.06 337 LEU A CA 1
ATOM 2670 C C . LEU A 1 337 ? -26.837 -20.626 26.709 1.00 98.06 337 LEU A C 1
ATOM 2672 O O . LEU A 1 337 ? -26.717 -19.580 26.079 1.00 98.06 337 LEU A O 1
ATOM 2676 N N . VAL A 1 338 ? -25.849 -21.156 27.419 1.00 98.12 338 VAL A N 1
ATOM 2677 C CA . VAL A 1 338 ? -24.471 -20.658 27.360 1.00 98.12 338 VAL A CA 1
ATOM 2678 C C . VAL A 1 338 ? -23.569 -21.757 26.818 1.00 98.12 338 VAL A C 1
ATOM 2680 O O . VAL A 1 338 ? -23.722 -22.915 27.212 1.00 98.12 338 VAL A O 1
ATOM 2683 N N . LEU A 1 339 ? -22.678 -21.419 25.888 1.00 97.44 339 LEU A N 1
ATOM 2684 C CA . LEU A 1 339 ? -21.766 -22.365 25.244 1.00 97.44 339 LEU A CA 1
ATOM 2685 C C . LEU A 1 339 ? -20.342 -21.803 25.196 1.00 97.44 339 LEU A C 1
ATOM 2687 O O . LEU A 1 339 ? -20.174 -20.610 24.951 1.00 97.44 339 LEU A O 1
ATOM 2691 N N . PRO A 1 340 ? -19.309 -22.647 25.349 1.00 96.62 340 PRO A N 1
ATOM 2692 C CA . PRO A 1 340 ? -17.958 -22.239 25.005 1.00 96.62 340 PRO A CA 1
ATOM 2693 C C . PRO A 1 340 ? -17.833 -22.056 23.485 1.00 96.62 340 PRO A C 1
ATOM 2695 O O . PRO A 1 340 ? -18.365 -22.856 22.704 1.00 96.62 340 PRO A O 1
ATOM 2698 N N . GLY A 1 341 ? -17.098 -21.031 23.062 1.00 95.56 341 GLY A N 1
ATOM 2699 C CA . GLY A 1 341 ? -16.771 -20.808 21.655 1.00 95.56 341 GLY A CA 1
ATOM 2700 C C . GLY A 1 341 ? -15.785 -19.664 21.460 1.00 95.56 341 GLY A C 1
ATOM 2701 O O . GLY A 1 341 ? -15.656 -18.804 22.323 1.00 95.56 341 GLY A O 1
ATOM 2702 N N . ASP A 1 342 ? -15.093 -19.675 20.326 1.00 95.62 342 ASP A N 1
ATOM 2703 C CA . ASP A 1 342 ? -14.098 -18.671 19.953 1.00 95.62 342 ASP A CA 1
ATOM 2704 C C . ASP A 1 342 ? -14.548 -17.960 18.671 1.00 95.62 342 ASP A C 1
ATOM 2706 O O . ASP A 1 342 ? -15.080 -18.594 17.754 1.00 95.62 342 ASP A O 1
ATOM 2710 N N . ILE A 1 343 ? -14.348 -16.642 18.591 1.00 97.00 343 ILE A N 1
ATOM 2711 C CA . ILE A 1 343 ? -14.714 -15.867 17.401 1.00 97.00 343 ILE A CA 1
ATOM 2712 C C . ILE A 1 343 ? -13.916 -16.304 16.159 1.00 97.00 343 ILE A C 1
ATOM 2714 O O . ILE A 1 343 ? -14.419 -16.196 15.041 1.00 97.00 343 ILE A O 1
ATOM 2718 N N . GLY A 1 344 ? -12.704 -16.829 16.330 1.00 95.94 344 GLY A N 1
ATOM 2719 C CA . GLY A 1 344 ? -11.872 -17.355 15.253 1.00 95.94 344 GLY A CA 1
ATOM 2720 C C . GLY A 1 344 ? -12.330 -18.707 14.694 1.00 95.94 344 GLY A C 1
ATOM 2721 O O . GLY A 1 344 ? -11.888 -19.072 13.604 1.00 95.94 344 GLY A O 1
ATOM 2722 N N . ASP A 1 345 ? -13.227 -19.428 15.384 1.00 96.69 345 ASP A N 1
ATOM 2723 C CA . ASP A 1 345 ? -13.692 -20.770 14.992 1.00 96.69 345 ASP A CA 1
ATOM 2724 C C . ASP A 1 345 ? -15.234 -20.889 14.947 1.00 96.69 345 ASP A C 1
ATOM 2726 O O . ASP A 1 345 ? -15.871 -21.577 15.759 1.00 96.69 345 ASP A O 1
ATOM 2730 N N . PRO A 1 346 ? -15.882 -20.215 13.977 1.00 97.38 346 PRO A N 1
ATOM 2731 C CA . PRO A 1 346 ? -17.331 -20.290 13.807 1.00 97.38 346 PRO A CA 1
ATOM 2732 C C . PRO A 1 346 ? -17.826 -21.679 13.363 1.00 97.38 346 PRO A C 1
ATOM 2734 O O . PRO A 1 346 ? -18.996 -22.006 13.571 1.00 97.38 346 PRO A O 1
ATOM 2737 N N . GLU A 1 347 ? -16.970 -22.512 12.766 1.00 95.94 347 GLU A N 1
ATOM 2738 C CA . GLU A 1 347 ? -17.337 -23.867 12.339 1.00 95.94 347 GLU A CA 1
ATOM 2739 C C . GLU A 1 347 ? -17.540 -24.778 13.562 1.00 95.94 347 GLU A C 1
ATOM 2741 O O . GLU A 1 347 ? -18.557 -25.475 13.654 1.00 95.94 347 GLU A O 1
ATOM 2746 N N . GLN A 1 348 ? -16.656 -24.695 14.563 1.00 97.06 348 GLN A N 1
ATOM 2747 C CA . GLN A 1 348 ? -16.836 -25.403 15.831 1.00 97.06 348 GLN A CA 1
ATOM 2748 C C . GLN A 1 348 ? -18.066 -24.912 16.610 1.00 97.06 348 GLN A C 1
ATOM 2750 O O . GLN A 1 348 ? -18.763 -25.723 17.231 1.00 97.06 348 GLN A O 1
ATOM 2755 N N . LEU A 1 349 ? -18.395 -23.615 16.545 1.00 96.69 349 LEU A N 1
ATOM 2756 C CA . LEU A 1 349 ? -19.650 -23.097 17.100 1.00 96.69 349 LEU A CA 1
ATOM 2757 C C . LEU A 1 349 ? -20.867 -23.808 16.485 1.00 96.69 349 LEU A C 1
ATOM 2759 O O . LEU A 1 349 ? -21.765 -24.212 17.225 1.00 96.69 349 LEU A O 1
ATOM 2763 N N . MET A 1 350 ? -20.905 -23.999 15.162 1.00 96.75 350 MET A N 1
ATOM 2764 C CA . MET A 1 350 ? -22.034 -24.676 14.510 1.00 96.75 350 MET A CA 1
ATOM 2765 C C . MET A 1 350 ? -22.193 -26.118 14.991 1.00 96.75 350 MET A C 1
ATOM 2767 O O . MET A 1 350 ? -23.310 -26.545 15.290 1.00 96.75 350 MET A O 1
ATOM 2771 N N . LEU A 1 351 ? -21.084 -26.849 15.139 1.00 96.50 351 LEU A N 1
ATOM 2772 C CA . LEU A 1 351 ? -21.097 -28.205 15.695 1.00 96.50 351 LEU A CA 1
ATOM 2773 C C . LEU A 1 351 ? -21.644 -28.219 17.129 1.00 96.50 351 LEU A C 1
ATOM 2775 O O . LEU A 1 351 ? -22.455 -29.080 17.479 1.00 96.50 351 LEU A O 1
ATOM 2779 N N . ASN A 1 352 ? -21.251 -27.240 17.950 1.00 96.25 352 ASN A N 1
ATOM 2780 C CA . ASN A 1 352 ? -21.736 -27.109 19.323 1.00 96.25 352 ASN A CA 1
ATOM 2781 C C . ASN A 1 352 ? -23.243 -26.816 19.367 1.00 96.25 352 ASN A C 1
ATOM 2783 O O . ASN A 1 352 ? -23.948 -27.402 20.189 1.00 96.25 352 ASN A O 1
ATOM 2787 N N . LEU A 1 353 ? -23.762 -25.962 18.479 1.00 96.75 353 LEU A N 1
ATOM 2788 C CA . LEU A 1 353 ? -25.200 -25.689 18.374 1.00 96.75 353 LEU A CA 1
ATOM 2789 C C . LEU A 1 353 ? -25.978 -26.952 17.973 1.00 96.75 353 LEU A C 1
ATOM 2791 O O . LEU A 1 353 ? -26.940 -27.328 18.649 1.00 96.75 353 LEU A O 1
ATOM 2795 N N . GLN A 1 354 ? -25.517 -27.669 16.947 1.00 96.69 354 GLN A N 1
ATOM 2796 C CA . GLN A 1 354 ? -26.146 -28.912 16.486 1.00 96.69 354 GLN A CA 1
ATOM 2797 C C . GLN A 1 354 ? -26.156 -30.000 17.567 1.00 96.69 354 GLN A C 1
ATOM 2799 O O . GLN A 1 354 ? -27.164 -30.686 17.743 1.00 96.69 354 GLN A O 1
ATOM 2804 N N . ALA A 1 355 ? -25.079 -30.123 18.350 1.00 96.88 355 ALA A N 1
ATOM 2805 C CA . ALA A 1 355 ? -25.014 -31.053 19.480 1.00 96.88 355 ALA A CA 1
ATOM 2806 C C . ALA A 1 355 ? -26.087 -30.775 20.554 1.00 96.88 355 ALA A C 1
ATOM 2808 O O . ALA A 1 355 ? -26.471 -31.682 21.292 1.00 96.88 355 ALA A O 1
ATOM 2809 N N . HIS A 1 356 ? -26.608 -29.545 20.611 1.00 96.62 356 HIS A N 1
ATOM 2810 C CA . HIS A 1 356 ? -27.701 -29.132 21.494 1.00 96.62 356 HIS A CA 1
ATOM 2811 C C . HIS A 1 356 ? -29.076 -29.127 20.800 1.00 96.62 356 HIS A C 1
ATOM 2813 O O . HIS A 1 356 ? -30.042 -28.598 21.355 1.00 96.62 356 HIS A O 1
ATOM 2819 N N . GLY A 1 357 ? -29.183 -29.728 19.608 1.00 95.81 357 GLY A N 1
ATOM 2820 C CA . GLY A 1 357 ? -30.426 -29.823 18.841 1.00 95.81 357 GLY A CA 1
ATOM 2821 C C . GLY A 1 357 ? -30.900 -28.486 18.268 1.00 95.81 357 GLY A C 1
ATOM 2822 O O . GLY A 1 357 ? -32.103 -28.289 18.111 1.00 95.81 357 GLY A O 1
ATOM 2823 N N . ILE A 1 358 ? -29.977 -27.552 18.026 1.00 96.56 358 ILE A N 1
ATOM 2824 C CA . ILE A 1 358 ? -30.263 -26.252 17.415 1.00 96.56 358 ILE A CA 1
ATOM 2825 C C . ILE A 1 358 ? -29.976 -26.344 15.919 1.00 96.56 358 ILE A C 1
ATOM 2827 O O . ILE A 1 358 ? -28.864 -26.691 15.520 1.00 96.56 358 ILE A O 1
ATOM 2831 N N . GLU A 1 359 ? -30.975 -26.011 15.105 1.00 93.25 359 GLU A N 1
ATOM 2832 C CA . GLU A 1 359 ? -30.856 -25.952 13.648 1.00 93.25 359 GLU A CA 1
ATOM 2833 C C . GLU A 1 359 ? -30.116 -24.669 13.225 1.00 93.25 359 GLU A C 1
ATOM 2835 O O . GLU A 1 359 ? -30.626 -23.574 13.481 1.00 93.25 359 GLU A O 1
ATOM 2840 N N . PRO A 1 360 ? -28.940 -24.758 12.568 1.00 92.12 360 PRO A N 1
ATOM 2841 C CA . PRO A 1 360 ? -28.156 -23.578 12.185 1.00 92.12 360 PRO A CA 1
ATOM 2842 C C . PRO A 1 360 ? -28.898 -22.592 11.272 1.00 92.12 360 PRO A C 1
ATOM 2844 O O . PRO A 1 360 ? -28.676 -21.387 11.348 1.00 92.12 360 PRO A O 1
ATOM 2847 N N . GLU A 1 361 ? -29.819 -23.083 10.438 1.00 93.19 361 GLU A N 1
ATOM 2848 C CA . GLU A 1 361 ? -30.591 -22.251 9.501 1.00 93.19 361 GLU A CA 1
ATOM 2849 C C . GLU A 1 361 ? -31.587 -21.298 10.186 1.00 93.19 361 GLU A C 1
ATOM 2851 O O . GLU A 1 361 ? -32.030 -20.335 9.562 1.00 93.19 361 GLU A O 1
ATOM 2856 N N . ASP A 1 362 ? -31.905 -21.530 11.464 1.00 95.06 362 ASP A N 1
ATOM 2857 C CA . ASP A 1 362 ? -32.837 -20.720 12.264 1.00 95.06 362 ASP A CA 1
ATOM 2858 C C . ASP A 1 362 ? -32.117 -19.725 13.203 1.00 95.06 362 ASP A C 1
ATOM 2860 O O . ASP A 1 362 ? -32.739 -19.120 14.091 1.00 95.06 362 ASP A O 1
ATOM 2864 N N . VAL A 1 363 ? -30.798 -19.572 13.048 1.00 97.81 363 VAL A N 1
ATOM 2865 C CA . VAL A 1 363 ? -29.945 -18.743 13.909 1.00 97.81 363 VAL A CA 1
ATOM 2866 C C . VAL A 1 363 ? -29.746 -17.351 13.317 1.00 97.81 363 VAL A C 1
ATOM 2868 O O . VAL A 1 363 ? -29.281 -17.215 12.189 1.00 97.81 363 VAL A O 1
ATOM 2871 N N . LEU A 1 364 ? -30.014 -16.315 14.113 1.00 98.38 364 LEU A N 1
ATOM 2872 C CA . LEU A 1 364 ? -29.497 -14.963 13.901 1.00 98.38 364 LEU A CA 1
ATOM 2873 C C . LEU A 1 364 ? -28.198 -14.793 14.690 1.00 98.38 364 LEU A C 1
ATOM 2875 O O . LEU A 1 364 ? -28.205 -14.867 15.921 1.00 98.38 364 LEU A O 1
ATOM 2879 N N . HIS A 1 365 ? -27.098 -14.539 13.987 1.00 98.44 365 HIS A N 1
ATOM 2880 C CA . HIS A 1 365 ? -25.829 -14.218 14.629 1.00 98.44 365 HIS A CA 1
ATOM 2881 C C . HIS A 1 365 ? -25.762 -12.735 14.965 1.00 98.44 365 HIS A C 1
ATOM 2883 O O . HIS A 1 365 ? -26.044 -11.889 14.115 1.00 98.44 365 HIS A O 1
ATOM 2889 N N . ILE A 1 366 ? -25.351 -12.423 16.187 1.00 98.06 366 ILE A N 1
ATOM 2890 C CA . ILE A 1 366 ? -25.053 -11.065 16.627 1.00 98.06 366 ILE A CA 1
ATOM 2891 C C . ILE A 1 366 ? -23.693 -11.044 17.328 1.00 98.06 366 ILE A C 1
ATOM 2893 O O . ILE A 1 366 ? -23.224 -12.074 17.812 1.00 98.06 366 ILE A O 1
ATOM 2897 N N . ARG A 1 367 ? -23.042 -9.885 17.335 1.00 96.38 367 ARG A N 1
ATOM 2898 C CA . ARG A 1 367 ? -21.893 -9.590 18.198 1.00 96.38 367 ARG A CA 1
ATOM 2899 C C . ARG A 1 367 ? -21.623 -8.094 18.233 1.00 96.38 367 ARG A C 1
ATOM 2901 O O . ARG A 1 367 ? -21.964 -7.367 17.293 1.00 96.38 367 ARG A O 1
ATOM 2908 N N . SER A 1 368 ? -20.987 -7.641 19.305 1.00 93.56 368 SER A N 1
ATOM 2909 C CA . SER A 1 368 ? -20.595 -6.244 19.473 1.00 93.56 368 SER A CA 1
ATOM 2910 C C . SER A 1 368 ? -19.138 -6.113 19.903 1.00 93.56 368 SER A C 1
ATOM 2912 O O . SER A 1 368 ? -18.769 -6.638 20.947 1.00 93.56 368 SER A O 1
ATOM 2914 N N . PHE A 1 369 ? -18.366 -5.347 19.131 1.00 93.12 369 PHE A N 1
ATOM 2915 C CA . PHE A 1 369 ? -17.003 -4.896 19.403 1.00 93.12 369 PHE A CA 1
ATOM 2916 C C . PHE A 1 369 ? -16.029 -6.048 19.670 1.00 93.12 369 PHE A C 1
ATOM 2918 O O . PHE A 1 369 ? -15.406 -6.096 20.728 1.00 93.12 369 PHE A O 1
ATOM 2925 N N . LEU A 1 370 ? -15.917 -6.988 18.723 1.00 95.00 370 LEU A N 1
ATOM 2926 C CA . LEU A 1 370 ? -15.166 -8.226 18.949 1.00 95.00 370 LEU A CA 1
ATOM 2927 C C . LEU A 1 370 ? -14.263 -8.658 17.791 1.00 95.00 370 LEU A C 1
ATOM 2929 O O . LEU A 1 370 ? -13.226 -9.262 18.057 1.00 95.00 370 LEU A O 1
ATOM 2933 N N . ASP A 1 371 ? -14.581 -8.360 16.526 1.00 98.00 371 ASP A N 1
ATOM 2934 C CA . ASP A 1 371 ? -13.761 -8.821 15.395 1.00 98.00 371 ASP A CA 1
ATOM 2935 C C . ASP A 1 371 ? -12.354 -8.192 15.419 1.00 98.00 371 ASP A C 1
ATOM 2937 O O . ASP A 1 371 ? -11.379 -8.830 15.002 1.00 98.00 371 ASP A O 1
ATOM 2941 N N . HIS A 1 372 ? -12.227 -6.970 15.952 1.00 96.94 372 HIS A N 1
ATOM 2942 C CA . HIS A 1 372 ? -10.936 -6.306 16.163 1.00 96.94 372 HIS A CA 1
ATOM 2943 C C . HIS A 1 372 ? -10.118 -6.909 17.318 1.00 96.94 372 HIS A C 1
ATOM 2945 O O . HIS A 1 372 ? -8.903 -6.751 17.339 1.00 96.94 372 HIS A O 1
ATOM 2951 N N . ASN A 1 373 ? -10.749 -7.601 18.269 1.00 94.19 373 ASN A N 1
ATOM 2952 C CA . ASN A 1 373 ? -10.095 -8.206 19.435 1.00 94.19 373 ASN A CA 1
ATOM 2953 C C . ASN A 1 373 ? -9.974 -9.739 19.303 1.00 94.19 373 ASN A C 1
ATOM 2955 O O . ASN A 1 373 ? -9.763 -10.456 20.282 1.00 94.19 373 ASN A O 1
ATOM 2959 N N . ARG A 1 374 ? -10.148 -10.268 18.085 1.00 94.94 374 ARG A N 1
ATOM 2960 C CA . ARG A 1 374 ? -9.936 -11.690 17.795 1.00 94.94 374 ARG A CA 1
ATOM 2961 C C . ARG A 1 374 ? -8.451 -12.051 17.942 1.00 94.94 374 ARG A C 1
ATOM 2963 O O . ARG A 1 374 ? -7.603 -11.218 17.623 1.00 94.94 374 ARG A O 1
ATOM 2970 N N . PRO A 1 375 ? -8.114 -13.300 18.299 1.00 92.19 375 PRO A N 1
ATOM 2971 C CA . PRO A 1 375 ? -6.750 -13.792 18.148 1.00 92.19 375 PRO A CA 1
ATOM 2972 C C . PRO A 1 375 ? -6.273 -13.643 16.697 1.00 92.19 375 PRO A C 1
ATOM 2974 O O . PRO A 1 375 ? -6.970 -14.050 15.762 1.00 92.19 375 PRO A O 1
ATOM 2977 N N . PHE A 1 376 ? -5.082 -13.078 16.496 1.00 95.06 376 PHE A N 1
ATOM 2978 C CA . PHE A 1 376 ? -4.491 -12.995 15.165 1.00 95.06 376 PHE A CA 1
ATOM 2979 C C . PHE A 1 376 ? -4.201 -14.397 14.617 1.00 95.06 376 PHE A C 1
ATOM 2981 O O . PHE A 1 376 ? -3.443 -15.167 15.207 1.00 95.06 376 PHE A O 1
ATOM 2988 N N . ILE A 1 377 ? -4.778 -14.703 13.457 1.00 95.75 377 ILE A N 1
ATOM 2989 C CA . ILE A 1 377 ? -4.470 -15.902 12.678 1.00 95.75 377 ILE A CA 1
ATOM 2990 C C . ILE A 1 377 ? -3.752 -15.431 11.409 1.00 95.75 377 ILE A C 1
ATOM 2992 O O . ILE A 1 377 ? -4.366 -14.682 10.638 1.00 95.75 377 ILE A O 1
ATOM 2996 N N . PRO A 1 378 ? -2.487 -15.830 11.175 1.00 95.50 378 PRO A N 1
ATOM 2997 C CA . PRO A 1 378 ? -1.779 -15.495 9.946 1.00 95.50 378 PRO A CA 1
ATOM 2998 C C . PRO A 1 378 ? -2.548 -15.965 8.700 1.00 95.50 378 PRO A C 1
ATOM 3000 O O . PRO A 1 378 ? -3.123 -17.064 8.736 1.00 95.50 378 PRO A O 1
ATOM 3003 N N . PRO A 1 379 ? -2.556 -15.168 7.614 1.00 95.44 379 PRO A N 1
ATOM 3004 C CA . PRO A 1 379 ? -3.148 -15.568 6.342 1.00 95.44 379 PRO A CA 1
ATOM 3005 C C . PRO A 1 379 ? -2.689 -16.950 5.887 1.00 95.44 379 PRO A C 1
ATOM 3007 O O . PRO A 1 379 ? -1.526 -17.315 6.054 1.00 95.44 379 PRO A O 1
ATOM 3010 N N . GLN A 1 380 ? -3.612 -17.715 5.316 1.00 95.94 380 GLN A N 1
ATOM 3011 C CA . GLN A 1 380 ? -3.300 -18.955 4.609 1.00 95.94 380 GLN A CA 1
ATOM 3012 C C . GLN A 1 380 ? -3.133 -18.712 3.104 1.00 95.94 380 GLN A C 1
ATOM 3014 O O . GLN A 1 380 ? -2.416 -19.458 2.440 1.00 95.94 380 GLN A O 1
ATOM 3019 N N . ASP A 1 381 ? -3.778 -17.674 2.566 1.00 87.44 381 ASP A N 1
ATOM 3020 C CA . ASP A 1 381 ? -3.645 -17.257 1.170 1.00 87.44 381 ASP A CA 1
ATOM 3021 C C . ASP A 1 381 ? -2.573 -16.160 1.040 1.00 87.44 381 ASP A C 1
ATOM 3023 O O . ASP A 1 381 ? -2.858 -14.957 1.079 1.00 87.44 381 ASP A O 1
ATOM 3027 N N . ASN A 1 382 ? -1.314 -16.595 0.935 1.00 81.62 382 ASN A N 1
ATOM 3028 C CA . ASN A 1 382 ? -0.162 -15.698 0.802 1.00 81.62 382 ASN A CA 1
ATOM 3029 C C . ASN A 1 382 ? -0.198 -14.905 -0.511 1.00 81.62 382 ASN A C 1
ATOM 3031 O O . ASN A 1 382 ? 0.137 -13.726 -0.516 1.00 81.62 382 ASN A O 1
ATOM 3035 N N . GLU A 1 383 ? -0.675 -15.512 -1.600 1.00 73.94 383 GLU A N 1
ATOM 3036 C CA . GLU A 1 383 ? -0.787 -14.848 -2.902 1.00 73.94 383 GLU A CA 1
ATOM 3037 C C . GLU A 1 383 ? -1.788 -13.682 -2.829 1.00 73.94 383 GLU A C 1
ATOM 3039 O O . GLU A 1 383 ? -1.516 -12.577 -3.303 1.00 73.94 383 GLU A O 1
ATOM 3044 N N . ALA A 1 384 ? -2.941 -13.875 -2.179 1.00 77.81 384 ALA A N 1
ATOM 3045 C CA . ALA A 1 384 ? -3.884 -12.787 -1.935 1.00 77.81 384 ALA A CA 1
ATOM 3046 C C . ALA A 1 384 ? -3.323 -11.717 -0.984 1.00 77.81 384 ALA A C 1
ATOM 3048 O O . ALA A 1 384 ? -3.607 -10.532 -1.178 1.00 77.81 384 ALA A O 1
ATOM 3049 N N . ALA A 1 385 ? -2.529 -12.100 0.023 1.00 79.94 385 ALA A N 1
ATOM 3050 C CA . ALA A 1 385 ? -1.851 -11.141 0.895 1.00 79.94 385 ALA A CA 1
ATOM 3051 C C . ALA A 1 385 ? -0.857 -10.266 0.107 1.00 79.94 385 ALA A C 1
ATOM 3053 O O . ALA A 1 385 ? -0.899 -9.041 0.227 1.00 79.94 385 ALA A O 1
ATOM 3054 N N . GLU A 1 386 ? -0.029 -10.869 -0.748 1.00 73.56 386 GLU A N 1
ATOM 3055 C CA . GLU A 1 386 ? 0.942 -10.165 -1.595 1.00 73.56 386 GLU A CA 1
ATOM 3056 C C . GLU A 1 386 ? 0.260 -9.243 -2.609 1.00 73.56 386 GLU A C 1
ATOM 3058 O O . GLU A 1 386 ? 0.634 -8.077 -2.742 1.00 73.56 386 GLU A O 1
ATOM 3063 N N . HIS A 1 387 ? -0.809 -9.701 -3.268 1.00 73.06 387 HIS A N 1
ATOM 3064 C CA . HIS A 1 387 ? -1.589 -8.859 -4.180 1.00 73.06 387 HIS A CA 1
ATOM 3065 C C . HIS A 1 387 ? -2.155 -7.601 -3.498 1.00 73.06 387 HIS A C 1
ATOM 3067 O O . HIS A 1 387 ? -2.347 -6.565 -4.140 1.00 73.06 387 HIS A O 1
ATOM 3073 N N . ARG A 1 388 ? -2.400 -7.650 -2.182 1.00 80.88 388 ARG A N 1
ATOM 3074 C CA . ARG A 1 388 ? -2.869 -6.496 -1.402 1.00 80.88 388 ARG A CA 1
ATOM 3075 C C . ARG A 1 388 ? -1.760 -5.529 -1.004 1.00 80.88 388 ARG A C 1
ATOM 3077 O O . ARG A 1 388 ? -2.100 -4.406 -0.630 1.00 80.88 388 ARG A O 1
ATOM 3084 N N . ALA A 1 389 ? -0.481 -5.901 -1.098 1.00 74.38 389 ALA A N 1
ATOM 3085 C CA . ALA A 1 389 ? 0.641 -5.063 -0.660 1.00 74.38 389 ALA A CA 1
ATOM 3086 C C . ALA A 1 389 ? 0.679 -3.693 -1.363 1.00 74.38 389 ALA A C 1
ATOM 3088 O O . ALA A 1 389 ? 1.117 -2.700 -0.786 1.00 74.38 389 ALA A O 1
ATOM 3089 N N . GLY A 1 390 ? 0.136 -3.605 -2.584 1.00 64.88 390 GLY A N 1
ATOM 3090 C CA . GLY A 1 390 ? 0.022 -2.357 -3.339 1.00 64.88 390 GLY A CA 1
ATOM 3091 C C . GLY A 1 390 ? -1.082 -1.391 -2.882 1.00 64.88 390 GLY A C 1
ATOM 3092 O O . GLY A 1 390 ? -1.147 -0.286 -3.429 1.00 64.88 390 GLY A O 1
ATOM 3093 N N . THR A 1 391 ? -1.942 -1.784 -1.934 1.00 75.69 391 THR A N 1
ATOM 3094 C CA . THR A 1 391 ? -3.062 -0.976 -1.418 1.00 75.69 391 THR A CA 1
ATOM 3095 C C . THR A 1 391 ? -2.647 -0.234 -0.138 1.00 75.69 391 THR A C 1
ATOM 3097 O O . THR A 1 391 ? -2.111 -0.864 0.774 1.00 75.69 391 THR A O 1
ATOM 3100 N N . PRO A 1 392 ? -2.889 1.086 -0.030 1.00 73.75 392 PRO A N 1
ATOM 3101 C CA . PRO A 1 392 ? -2.460 1.878 1.120 1.00 73.75 392 PRO A CA 1
ATOM 3102 C C . PRO A 1 392 ? -3.426 1.724 2.307 1.00 73.75 392 PRO A C 1
ATOM 3104 O O . PRO A 1 392 ? -4.302 2.559 2.510 1.00 73.75 392 PRO A O 1
ATOM 3107 N N . TYR A 1 393 ? -3.276 0.653 3.086 1.00 86.69 393 TYR A N 1
ATOM 3108 C CA . TYR A 1 393 ? -3.944 0.516 4.388 1.00 86.69 393 TYR A CA 1
ATOM 3109 C C . TYR A 1 393 ? -3.146 1.255 5.470 1.00 86.69 393 TYR A C 1
ATOM 3111 O O . TYR A 1 393 ? -1.915 1.190 5.467 1.00 86.69 393 TYR A O 1
ATOM 3119 N N . GLU A 1 394 ? -3.816 1.917 6.415 1.00 84.31 394 GLU A N 1
ATOM 3120 C CA . GLU A 1 394 ? -3.158 2.785 7.404 1.00 84.31 394 GLU A CA 1
ATOM 3121 C C . GLU A 1 394 ? -3.230 2.244 8.843 1.00 84.31 394 GLU A C 1
ATOM 3123 O O . GLU A 1 394 ? -2.562 2.770 9.741 1.00 84.31 394 GLU A O 1
ATOM 3128 N N . GLY A 1 395 ? -4.005 1.177 9.076 1.00 91.06 395 GLY A N 1
ATOM 3129 C CA . GLY A 1 395 ? -4.039 0.388 10.312 1.00 91.06 395 GLY A CA 1
ATOM 3130 C C . GLY A 1 395 ? -2.647 0.024 10.856 1.00 91.06 395 GLY A C 1
ATOM 3131 O O . GLY A 1 395 ? -1.724 -0.261 10.096 1.00 91.06 395 GLY A O 1
ATOM 3132 N N . VAL A 1 396 ? -2.492 0.027 12.185 1.00 95.56 396 VAL A N 1
ATOM 3133 C CA . VAL A 1 396 ? -1.254 -0.392 12.866 1.00 95.56 396 VAL A CA 1
ATOM 3134 C C . VAL A 1 396 ? -1.547 -1.622 13.705 1.00 95.56 396 VAL A C 1
ATOM 3136 O O . VAL A 1 396 ? -2.473 -1.623 14.513 1.00 95.56 396 VAL A O 1
ATOM 3139 N N . PHE A 1 397 ? -0.738 -2.658 13.514 1.00 97.69 397 PHE A N 1
ATOM 3140 C CA . PHE A 1 397 ? -0.994 -3.988 14.044 1.00 97.69 397 PHE A CA 1
ATOM 3141 C C . PHE A 1 397 ? 0.278 -4.559 14.649 1.00 97.69 397 PHE A C 1
ATOM 3143 O O . PHE A 1 397 ? 1.343 -4.484 14.039 1.00 97.69 397 PHE A O 1
ATOM 3150 N N . VAL A 1 398 ? 0.171 -5.137 15.840 1.00 97.00 398 VAL A N 1
ATOM 3151 C CA . VAL A 1 398 ? 1.327 -5.638 16.583 1.00 97.00 398 VAL A CA 1
ATOM 3152 C C . VAL A 1 398 ? 1.124 -7.110 16.896 1.00 97.00 398 VAL A C 1
ATOM 3154 O O . VAL A 1 398 ? 0.040 -7.505 17.328 1.00 97.00 398 VAL A O 1
ATOM 3157 N N . ASP A 1 399 ? 2.148 -7.922 16.647 1.00 94.56 399 ASP A N 1
ATOM 3158 C CA . ASP A 1 399 ? 2.136 -9.332 17.023 1.00 94.56 399 ASP A CA 1
ATOM 3159 C C . ASP A 1 399 ? 2.501 -9.542 18.504 1.00 94.56 399 ASP A C 1
ATOM 3161 O O . ASP A 1 399 ? 2.892 -8.628 19.233 1.00 94.56 399 ASP A O 1
ATOM 3165 N N . THR A 1 400 ? 2.411 -10.788 18.969 1.00 91.25 400 THR A N 1
ATOM 3166 C CA . THR A 1 400 ? 2.706 -11.160 20.364 1.00 91.25 400 THR A CA 1
ATOM 3167 C C . THR A 1 400 ? 4.180 -11.011 20.761 1.00 91.25 400 THR A C 1
ATOM 3169 O O . THR A 1 400 ? 4.529 -11.219 21.924 1.00 91.25 400 THR A O 1
ATOM 3172 N N . THR A 1 401 ? 5.066 -10.721 19.810 1.00 93.44 401 THR A N 1
ATOM 3173 C CA . THR A 1 401 ? 6.497 -10.472 20.033 1.00 93.44 401 THR A CA 1
ATOM 3174 C C . THR A 1 401 ? 6.855 -8.988 19.967 1.00 93.44 401 THR A C 1
ATOM 3176 O O . THR A 1 401 ? 7.995 -8.631 20.242 1.00 93.44 401 THR A O 1
ATOM 3179 N N . GLY A 1 402 ? 5.884 -8.119 19.667 1.00 95.31 402 GLY A N 1
ATOM 3180 C CA . GLY A 1 402 ? 6.081 -6.678 19.550 1.00 95.31 402 GLY A CA 1
ATOM 3181 C C . GLY A 1 402 ? 6.487 -6.211 18.154 1.00 95.31 402 GLY A C 1
ATOM 3182 O O . GLY A 1 402 ? 6.758 -5.019 17.978 1.00 95.31 402 GLY A O 1
ATOM 3183 N N . HIS A 1 403 ? 6.507 -7.099 17.157 1.00 96.19 403 HIS A N 1
ATOM 3184 C CA . HIS A 1 403 ? 6.802 -6.720 15.780 1.00 96.19 403 HIS A CA 1
ATOM 3185 C C . HIS A 1 403 ? 5.561 -6.195 15.057 1.00 96.19 403 HIS A C 1
ATOM 3187 O O . HIS A 1 403 ? 4.422 -6.566 15.351 1.00 96.19 403 HIS A O 1
ATOM 3193 N N . LEU A 1 404 ? 5.801 -5.307 14.094 1.00 96.19 404 LEU A N 1
ATOM 3194 C CA . LEU A 1 404 ? 4.773 -4.784 13.206 1.00 96.19 404 LEU A CA 1
ATOM 3195 C C . LEU A 1 404 ? 4.261 -5.899 12.286 1.00 96.19 404 LEU A C 1
ATOM 3197 O O . LEU A 1 404 ? 5.027 -6.466 11.510 1.00 96.19 404 LEU A O 1
ATOM 3201 N N . ILE A 1 405 ? 2.955 -6.155 12.319 1.00 96.62 405 ILE A N 1
ATOM 3202 C CA . ILE A 1 405 ? 2.288 -6.951 11.288 1.00 96.62 405 ILE A CA 1
ATOM 3203 C C . ILE A 1 405 ? 2.018 -6.013 10.103 1.00 96.62 405 ILE A C 1
ATOM 3205 O O . ILE A 1 405 ? 1.360 -4.983 10.296 1.00 96.62 405 ILE A O 1
ATOM 3209 N N . PRO A 1 406 ? 2.481 -6.332 8.878 1.00 94.38 406 PRO A N 1
ATOM 3210 C CA . PRO A 1 406 ? 2.209 -5.493 7.719 1.00 94.38 406 PRO A CA 1
ATOM 3211 C C . PRO A 1 406 ? 0.695 -5.297 7.515 1.00 94.38 406 PRO A C 1
ATOM 3213 O O . PRO A 1 406 ? -0.059 -6.273 7.587 1.00 94.38 406 PRO A O 1
ATOM 3216 N N . PRO A 1 407 ? 0.216 -4.072 7.221 1.00 93.44 407 PRO A N 1
ATOM 3217 C CA . PRO A 1 407 ? -1.219 -3.804 7.125 1.00 93.44 407 PRO A CA 1
ATOM 3218 C C . PRO A 1 407 ? -1.967 -4.709 6.137 1.00 93.44 407 PRO A C 1
ATOM 3220 O O . PRO A 1 407 ? -3.042 -5.213 6.453 1.00 93.44 407 PRO A O 1
ATOM 3223 N N . HIS A 1 408 ? -1.372 -4.998 4.977 1.00 91.50 408 HIS A N 1
ATOM 3224 C CA . HIS A 1 408 ? -1.968 -5.882 3.971 1.00 91.50 408 HIS A CA 1
ATOM 3225 C C . HIS A 1 408 ? -2.117 -7.339 4.459 1.00 91.50 408 HIS A C 1
ATOM 3227 O O . HIS A 1 408 ? -3.113 -7.987 4.137 1.00 91.50 408 HIS A O 1
ATOM 3233 N N . VAL A 1 409 ? -1.187 -7.830 5.291 1.00 95.56 409 VAL A N 1
ATOM 3234 C CA . VAL A 1 409 ? -1.255 -9.161 5.925 1.00 95.56 409 VAL A CA 1
ATOM 3235 C C . VAL A 1 409 ? -2.407 -9.208 6.926 1.00 95.56 409 VAL A C 1
ATOM 3237 O O . VAL A 1 409 ? -3.190 -10.159 6.932 1.00 95.56 409 VAL A O 1
ATOM 3240 N N . MET A 1 410 ? -2.564 -8.167 7.750 1.00 97.56 410 MET A N 1
ATOM 3241 C CA . MET A 1 410 ? -3.679 -8.098 8.697 1.00 97.56 410 MET A CA 1
ATOM 3242 C C . MET A 1 410 ? -5.036 -8.028 7.988 1.00 97.56 410 MET A C 1
ATOM 3244 O O . MET A 1 410 ? -5.985 -8.695 8.404 1.00 97.56 410 MET A O 1
ATOM 3248 N N . VAL A 1 411 ? -5.142 -7.253 6.908 1.00 97.56 411 VAL A N 1
ATOM 3249 C CA . VAL A 1 411 ? -6.384 -7.162 6.130 1.00 97.56 411 VAL A CA 1
ATOM 3250 C C . VAL A 1 411 ? -6.723 -8.503 5.485 1.00 97.56 411 VAL A C 1
ATOM 3252 O O . VAL A 1 411 ? -7.873 -8.930 5.562 1.00 97.56 411 VAL A O 1
ATOM 3255 N N . GLN A 1 412 ? -5.745 -9.230 4.937 1.00 97.44 412 GLN A N 1
ATOM 3256 C CA . GLN A 1 412 ? -5.993 -10.587 4.443 1.00 97.44 412 GLN A CA 1
ATOM 3257 C C . GLN A 1 412 ? -6.442 -11.534 5.573 1.00 97.44 412 GLN A C 1
ATOM 3259 O O . GLN A 1 412 ? -7.394 -12.293 5.391 1.00 97.44 412 GLN A O 1
ATOM 3264 N N . SER A 1 413 ? -5.844 -11.442 6.767 1.00 98.38 413 SER A N 1
ATOM 3265 C CA . SER A 1 413 ? -6.297 -12.197 7.949 1.00 98.38 413 SER A CA 1
ATOM 3266 C C . SER A 1 413 ? -7.756 -11.881 8.309 1.00 98.38 413 SER A C 1
ATOM 3268 O O . SER A 1 413 ? -8.525 -12.784 8.651 1.00 98.38 413 SER A O 1
ATOM 3270 N N . LEU A 1 414 ? -8.165 -10.609 8.213 1.00 98.56 414 LEU A N 1
ATOM 3271 C CA . LEU A 1 414 ? -9.547 -10.184 8.439 1.00 98.56 414 LEU A CA 1
ATOM 3272 C C . LEU A 1 414 ? -10.497 -10.733 7.365 1.00 98.56 414 LEU A C 1
ATOM 3274 O O . LEU A 1 414 ? -11.580 -11.202 7.709 1.00 98.56 414 LEU A O 1
ATOM 3278 N N . VAL A 1 415 ? -10.101 -10.717 6.088 1.00 98.44 415 VAL A N 1
ATOM 3279 C CA . VAL A 1 415 ? -10.884 -11.313 4.993 1.00 98.44 415 VAL A CA 1
ATOM 3280 C C . VAL A 1 415 ? -11.124 -12.794 5.267 1.00 98.44 415 VAL A C 1
ATOM 3282 O O . VAL A 1 415 ? -12.274 -13.223 5.293 1.00 98.44 415 VAL A O 1
ATOM 3285 N N . GLU A 1 416 ? -10.079 -13.567 5.563 1.00 98.50 416 GLU A N 1
ATOM 3286 C CA . GLU A 1 416 ? -10.216 -14.999 5.860 1.00 98.50 416 GLU A CA 1
ATOM 3287 C C . GLU A 1 416 ? -11.060 -15.263 7.114 1.00 98.50 416 GLU A C 1
ATOM 3289 O O . GLU A 1 416 ? -11.842 -16.214 7.162 1.00 98.50 416 GLU A O 1
ATOM 3294 N N . HIS A 1 417 ? -10.939 -14.415 8.138 1.00 98.56 417 HIS A N 1
ATOM 3295 C CA . HIS A 1 417 ? -11.798 -14.463 9.323 1.00 98.56 417 HIS A CA 1
ATOM 3296 C C . HIS A 1 417 ? -13.274 -14.281 8.958 1.00 98.56 417 HIS A C 1
ATOM 3298 O O . HIS A 1 417 ? -14.117 -15.109 9.313 1.00 98.56 417 HIS A O 1
ATOM 3304 N N . LEU A 1 418 ? -13.592 -13.245 8.184 1.00 98.69 418 LEU A N 1
ATOM 3305 C CA . LEU A 1 418 ? -14.954 -12.984 7.725 1.00 98.69 418 LEU A CA 1
ATOM 3306 C C . LEU A 1 418 ? -15.449 -14.055 6.744 1.00 98.69 418 LEU A C 1
ATOM 3308 O O . LEU A 1 418 ? -16.643 -14.342 6.721 1.00 98.69 418 LEU A O 1
ATOM 3312 N N . GLU A 1 419 ? -14.566 -14.704 5.984 1.00 98.31 419 GLU A N 1
ATOM 3313 C CA . GLU A 1 419 ? -14.911 -15.853 5.145 1.00 98.31 419 GLU A CA 1
ATOM 3314 C C . GLU A 1 419 ? -15.335 -17.070 5.967 1.00 98.31 419 GLU A C 1
ATOM 3316 O O . GLU A 1 419 ? -16.340 -17.701 5.628 1.00 98.31 419 GLU A O 1
ATOM 3321 N N . ARG A 1 420 ? -14.617 -17.388 7.056 1.00 98.19 420 ARG A N 1
ATOM 3322 C CA . ARG A 1 420 ? -15.016 -18.456 7.994 1.00 98.19 420 ARG A CA 1
ATOM 3323 C C . ARG A 1 420 ? -16.419 -18.179 8.538 1.00 98.19 420 ARG A C 1
ATOM 3325 O O . ARG A 1 420 ? -17.273 -19.061 8.515 1.00 98.19 420 ARG A O 1
ATOM 3332 N N . TRP A 1 421 ? -16.701 -16.933 8.922 1.00 98.38 421 TRP A N 1
ATOM 3333 C CA . TRP A 1 421 ? -18.044 -16.524 9.347 1.00 98.38 421 TRP A CA 1
ATOM 3334 C C . TRP A 1 421 ? -19.077 -16.610 8.221 1.00 98.38 421 TRP A C 1
ATOM 3336 O O . TRP A 1 421 ? -20.142 -17.190 8.408 1.00 98.38 421 TRP A O 1
ATOM 3346 N N . SER A 1 422 ? -18.763 -16.111 7.026 1.00 98.06 422 SER A N 1
ATOM 3347 C CA . SER A 1 422 ? -19.637 -16.156 5.846 1.00 98.06 422 SER A CA 1
ATOM 3348 C C . SER A 1 422 ? -20.102 -17.577 5.500 1.00 98.06 422 SER A C 1
ATOM 3350 O O . SER A 1 422 ? -21.202 -17.769 4.977 1.00 98.06 422 SER A O 1
ATOM 3352 N N . ARG A 1 423 ? -19.314 -18.613 5.821 1.00 96.81 423 ARG A N 1
ATOM 3353 C CA . ARG A 1 423 ? -19.716 -20.020 5.636 1.00 96.81 423 ARG A CA 1
ATOM 3354 C C . ARG A 1 423 ? -20.859 -20.452 6.552 1.00 96.81 423 ARG A C 1
ATOM 3356 O O . ARG A 1 423 ? -21.664 -21.262 6.103 1.00 96.81 423 ARG A O 1
ATOM 3363 N N . VAL A 1 424 ? -20.947 -19.905 7.764 1.00 96.62 424 VAL A N 1
ATOM 3364 C CA . VAL A 1 424 ? -21.928 -20.319 8.783 1.00 96.62 424 VAL A CA 1
ATOM 3365 C C . VAL A 1 424 ? -23.121 -19.373 8.926 1.00 96.62 424 VAL A C 1
ATOM 3367 O O . VAL A 1 424 ? -24.112 -19.741 9.547 1.00 96.62 424 VAL A O 1
ATOM 3370 N N . VAL A 1 425 ? -23.055 -18.164 8.356 1.00 96.31 425 VAL A N 1
ATOM 3371 C CA . VAL A 1 425 ? -24.183 -17.220 8.372 1.00 96.31 425 VAL A CA 1
ATOM 3372 C C . VAL A 1 425 ? -25.387 -17.815 7.634 1.00 96.31 425 VAL A C 1
ATOM 3374 O O . VAL A 1 425 ? -25.305 -18.128 6.443 1.00 96.31 425 VAL A O 1
ATOM 3377 N N . SER A 1 426 ? -26.510 -17.930 8.347 1.00 95.44 426 SER A N 1
ATOM 3378 C CA . SER A 1 426 ? -27.794 -18.407 7.824 1.00 95.44 426 SER A CA 1
ATOM 3379 C C . SER A 1 426 ? -28.513 -17.341 6.985 1.00 95.44 426 SER A C 1
ATOM 3381 O O . SER A 1 426 ? -28.071 -16.192 6.862 1.00 95.44 426 SER A O 1
ATOM 3383 N N . ARG A 1 427 ? -29.703 -17.679 6.475 1.00 94.31 427 ARG A N 1
ATOM 3384 C CA . ARG A 1 427 ? -30.620 -16.706 5.848 1.00 94.31 427 ARG A CA 1
ATOM 3385 C C . ARG A 1 427 ? -31.020 -15.538 6.760 1.00 94.31 427 ARG A C 1
ATOM 3387 O O . ARG A 1 427 ? -31.447 -14.506 6.252 1.00 94.31 427 ARG A O 1
ATOM 3394 N N . HIS A 1 428 ? -30.906 -15.690 8.082 1.00 96.31 428 HIS A N 1
ATOM 3395 C CA . HIS A 1 428 ? -31.218 -14.628 9.036 1.00 96.31 428 HIS A CA 1
ATOM 3396 C C . HIS A 1 428 ? -30.068 -13.631 9.200 1.00 96.31 428 HIS A C 1
ATOM 3398 O O . HIS A 1 428 ? -30.281 -12.580 9.794 1.00 96.31 428 HIS A O 1
ATOM 3404 N N . GLY A 1 429 ? -28.892 -13.891 8.623 1.00 96.62 429 GLY A N 1
ATOM 3405 C CA . GLY A 1 429 ? -27.802 -12.926 8.537 1.00 96.62 429 GLY A CA 1
ATOM 3406 C C . GLY A 1 429 ? -26.977 -12.778 9.818 1.00 96.62 429 GLY A C 1
ATOM 3407 O O . GLY A 1 429 ? -27.027 -13.606 10.733 1.00 96.62 429 GLY A O 1
ATOM 3408 N N . LEU A 1 430 ? -26.172 -11.717 9.843 1.00 98.12 430 LEU A N 1
ATOM 3409 C CA . LEU A 1 430 ? -25.180 -11.440 10.876 1.00 98.12 430 LEU A CA 1
ATOM 3410 C C . LEU A 1 430 ? -25.175 -9.953 11.241 1.00 98.12 430 LEU A C 1
ATOM 3412 O O . LEU A 1 430 ? -24.872 -9.109 10.404 1.00 98.12 430 LEU A O 1
ATOM 3416 N N . ILE A 1 431 ? -25.488 -9.624 12.491 1.00 98.06 431 ILE A N 1
ATOM 3417 C CA . ILE A 1 431 ? -25.441 -8.252 13.004 1.00 98.06 431 ILE A CA 1
ATOM 3418 C C . ILE A 1 431 ? -24.098 -8.034 13.695 1.00 98.06 431 ILE A C 1
ATOM 3420 O O . ILE A 1 431 ? -23.785 -8.709 14.674 1.00 98.06 431 ILE A O 1
ATOM 3424 N N . ILE A 1 432 ? -23.326 -7.068 13.206 1.00 97.62 432 ILE A N 1
ATOM 3425 C CA . ILE A 1 432 ? -22.058 -6.664 13.811 1.00 97.62 432 ILE A CA 1
ATOM 3426 C C . ILE A 1 432 ? -22.146 -5.191 14.185 1.00 97.62 432 ILE A C 1
ATOM 3428 O O . ILE A 1 432 ? -22.406 -4.334 13.338 1.00 97.62 432 ILE A O 1
ATOM 3432 N N . LEU A 1 433 ? -21.900 -4.899 15.456 1.00 96.31 433 LEU A N 1
ATOM 3433 C CA . LEU A 1 433 ? -21.532 -3.566 15.909 1.00 96.31 433 LEU A CA 1
ATOM 3434 C C . LEU A 1 433 ? -20.009 -3.548 16.065 1.00 96.31 433 LEU A C 1
ATOM 3436 O O . LEU A 1 433 ? -19.503 -4.292 16.890 1.00 96.31 433 LEU A O 1
ATOM 3440 N N . GLU A 1 434 ? -19.281 -2.757 15.280 1.00 97.31 434 GLU A N 1
ATOM 3441 C CA . GLU A 1 434 ? -17.808 -2.766 15.283 1.00 97.31 434 GLU A CA 1
ATOM 3442 C C . GLU A 1 434 ? -17.217 -1.361 15.386 1.00 97.31 434 GLU A C 1
ATOM 3444 O O . GLU A 1 434 ? -17.854 -0.390 14.969 1.00 97.31 434 GLU A O 1
ATOM 3449 N N . VAL A 1 435 ? -16.013 -1.264 15.952 1.00 96.81 435 VAL A N 1
ATOM 3450 C CA . VAL A 1 435 ? -15.228 -0.036 16.106 1.00 96.81 435 VAL A CA 1
ATOM 3451 C C . VAL A 1 435 ? -13.985 -0.048 15.210 1.00 96.81 435 VAL A C 1
ATOM 3453 O O . VAL A 1 435 ? -13.390 -1.089 14.955 1.00 96.81 435 VAL A O 1
ATOM 3456 N N . HIS A 1 436 ? -13.597 1.135 14.741 1.00 97.94 436 HIS A N 1
ATOM 3457 C CA . HIS A 1 436 ? -12.649 1.358 13.654 1.00 97.94 436 HIS A CA 1
ATOM 3458 C C . HIS A 1 436 ? -11.641 2.448 14.012 1.00 97.94 436 HIS A C 1
ATOM 3460 O O . HIS A 1 436 ? -11.962 3.386 14.753 1.00 97.94 436 HIS A O 1
ATOM 3466 N N . CYS A 1 437 ? -10.437 2.341 13.451 1.00 97.44 437 CYS A N 1
ATOM 3467 C CA . CYS A 1 437 ? -9.403 3.369 13.564 1.00 97.44 437 CYS A CA 1
ATOM 3468 C C . CYS A 1 437 ? -9.551 4.453 12.482 1.00 97.44 437 CYS A C 1
ATOM 3470 O O . CYS A 1 437 ? -10.246 4.253 11.485 1.00 97.44 437 CYS A O 1
ATOM 3472 N N . LEU A 1 438 ? -8.876 5.591 12.664 1.00 96.06 438 LEU A N 1
ATOM 3473 C CA . LEU A 1 438 ? -8.865 6.715 11.719 1.00 96.06 438 LEU A CA 1
ATOM 3474 C C . LEU A 1 438 ? -7.451 7.087 11.272 1.00 96.06 438 LEU A C 1
ATOM 3476 O O . LEU A 1 438 ? -6.499 6.966 12.043 1.00 96.06 438 LEU A O 1
ATOM 3480 N N . SER A 1 439 ? -7.322 7.628 10.061 1.00 93.00 439 SER A N 1
ATOM 3481 C CA . SER A 1 439 ? -6.044 8.144 9.565 1.00 93.00 439 SER A CA 1
ATOM 3482 C C . SER A 1 439 ? -5.480 9.256 10.463 1.00 93.00 439 SER A C 1
ATOM 3484 O O . SER A 1 439 ? -6.256 10.047 11.018 1.00 93.00 439 SER A O 1
ATOM 3486 N N . PRO A 1 440 ? -4.145 9.395 10.576 1.00 91.94 440 PRO A N 1
ATOM 3487 C CA . PRO A 1 440 ? -3.533 10.483 11.341 1.00 91.94 440 PRO A CA 1
ATOM 3488 C C . PRO A 1 440 ? -4.001 11.872 10.904 1.00 91.94 440 PRO A C 1
ATOM 3490 O O . PRO A 1 440 ? -4.224 12.738 11.744 1.00 91.94 440 PRO A O 1
ATOM 3493 N N . GLU A 1 441 ? -4.218 12.076 9.602 1.00 90.88 441 GLU A N 1
ATOM 3494 C CA . GLU A 1 441 ? -4.716 13.342 9.055 1.00 90.88 441 GLU A CA 1
ATOM 3495 C C . GLU A 1 441 ? -6.144 13.652 9.526 1.00 90.88 441 GLU A C 1
ATOM 3497 O O . GLU A 1 441 ? -6.450 14.787 9.902 1.00 90.88 441 GLU A O 1
ATOM 3502 N N . ILE A 1 442 ? -7.033 12.654 9.546 1.00 91.88 442 ILE A N 1
ATOM 3503 C CA . ILE A 1 442 ? -8.394 12.834 10.063 1.00 91.88 442 ILE A CA 1
ATOM 3504 C C . ILE A 1 442 ? -8.348 13.128 11.564 1.00 91.88 442 ILE A C 1
ATOM 3506 O O . ILE A 1 442 ? -9.083 14.009 12.020 1.00 91.88 442 ILE A O 1
ATOM 3510 N N . ILE A 1 443 ? -7.497 12.430 12.324 1.00 94.50 443 ILE A N 1
ATOM 3511 C CA . ILE A 1 443 ? -7.348 12.653 13.769 1.00 94.50 443 ILE A CA 1
ATOM 3512 C C . ILE A 1 443 ? -6.832 14.068 14.039 1.00 94.50 443 ILE A C 1
ATOM 3514 O O . ILE A 1 443 ? -7.462 14.786 14.814 1.00 94.50 443 ILE A O 1
ATOM 3518 N N . ALA A 1 444 ? -5.764 14.502 13.366 1.00 91.56 444 ALA A N 1
ATOM 3519 C CA . ALA A 1 444 ? -5.178 15.831 13.540 1.00 91.56 444 ALA A CA 1
ATOM 3520 C C . ALA A 1 444 ? -6.203 16.948 13.269 1.00 91.56 444 ALA A C 1
ATOM 3522 O O . ALA A 1 444 ? -6.358 17.874 14.065 1.00 91.56 444 ALA A O 1
ATOM 3523 N N . ASN A 1 445 ? -6.994 16.810 12.199 1.00 92.06 445 ASN A N 1
ATOM 3524 C CA . ASN A 1 445 ? -8.030 17.780 11.834 1.00 92.06 445 ASN A CA 1
ATOM 3525 C C . ASN A 1 445 ? -9.266 17.762 12.754 1.00 92.06 445 ASN A C 1
ATOM 3527 O O . ASN A 1 445 ? -10.083 18.682 12.706 1.00 92.06 445 ASN A O 1
ATOM 3531 N N . ASN A 1 446 ? -9.438 16.720 13.575 1.00 93.81 446 ASN A N 1
ATOM 3532 C CA . ASN A 1 446 ? -10.623 16.515 14.413 1.00 93.81 446 ASN A CA 1
ATOM 3533 C C . ASN A 1 446 ? -10.264 16.154 15.862 1.00 93.81 446 ASN A C 1
ATOM 3535 O O . ASN A 1 446 ? -11.045 15.476 16.530 1.00 93.81 446 ASN A O 1
ATOM 3539 N N . LEU A 1 447 ? -9.113 16.616 16.359 1.00 91.50 447 LEU A N 1
ATOM 3540 C CA . LEU A 1 447 ? -8.540 16.207 17.647 1.00 91.50 447 LEU A CA 1
ATOM 3541 C C . LEU A 1 447 ? -9.531 16.334 18.815 1.00 91.50 447 LEU A C 1
ATOM 3543 O O . LEU A 1 447 ? -9.675 15.426 19.626 1.00 91.50 447 LEU A O 1
ATOM 3547 N N . ASP A 1 448 ? -10.267 17.442 18.872 1.00 92.25 448 ASP A N 1
ATOM 3548 C CA . ASP A 1 448 ? -11.263 17.704 19.917 1.00 92.25 448 ASP A CA 1
ATOM 3549 C C . ASP A 1 448 ? -12.557 16.893 19.743 1.00 92.25 448 ASP A C 1
ATOM 3551 O O . ASP A 1 448 ? -13.246 16.571 20.714 1.00 92.25 448 ASP A O 1
ATOM 3555 N N . LEU A 1 449 ? -12.885 16.546 18.498 1.00 91.44 449 LEU A N 1
ATOM 3556 C CA . LEU A 1 449 ? -14.155 15.935 18.105 1.00 91.44 449 LEU A CA 1
ATOM 3557 C C . LEU A 1 449 ? -14.096 14.405 18.027 1.00 91.44 449 LEU A C 1
ATOM 3559 O O . LEU A 1 449 ? -15.142 13.769 17.904 1.00 91.44 449 LEU A O 1
ATOM 3563 N N . SER A 1 450 ? -12.897 13.825 18.075 1.00 91.38 450 SER A N 1
ATOM 3564 C CA . SER A 1 450 ? -12.653 12.395 17.902 1.00 91.38 450 SER A CA 1
ATOM 3565 C C . SER A 1 450 ? -11.924 11.803 19.101 1.00 91.38 450 SER A C 1
ATOM 3567 O O . SER A 1 450 ? -10.987 12.390 19.636 1.00 91.38 450 SER A O 1
ATOM 3569 N N . GLU A 1 451 ? -12.318 10.596 19.497 1.00 94.19 451 GLU A N 1
ATOM 3570 C CA . GLU A 1 451 ? -11.627 9.818 20.524 1.00 94.19 451 GLU A CA 1
ATOM 3571 C C . GLU A 1 451 ? -10.406 9.056 19.969 1.00 94.19 451 GLU A C 1
ATOM 3573 O O . GLU A 1 451 ? -9.632 8.491 20.738 1.00 94.19 451 GLU A O 1
ATOM 3578 N N . SER A 1 452 ? -10.210 9.037 18.645 1.00 96.56 452 SER A N 1
ATOM 3579 C CA . SER A 1 452 ? -9.250 8.136 17.992 1.00 96.56 452 SER A CA 1
ATOM 3580 C C . SER A 1 452 ? -7.787 8.336 18.376 1.00 96.56 452 SER A C 1
ATOM 3582 O O . SER A 1 452 ? -7.058 7.354 18.362 1.00 96.56 452 SER A O 1
ATOM 3584 N N . LEU A 1 453 ? -7.344 9.529 18.798 1.00 97.38 453 LEU A N 1
ATOM 3585 C CA . LEU A 1 453 ? -5.946 9.701 19.223 1.00 97.38 453 LEU A CA 1
ATOM 3586 C C . LEU A 1 453 ? -5.574 8.734 20.361 1.00 97.38 453 LEU A C 1
ATOM 3588 O O . LEU A 1 453 ? -4.594 8.004 20.250 1.00 97.38 453 LEU A O 1
ATOM 3592 N N . HIS A 1 454 ? -6.348 8.715 21.452 1.00 97.69 454 HIS A N 1
ATOM 3593 C CA . HIS A 1 454 ? -6.094 7.779 22.548 1.00 97.69 454 HIS A CA 1
ATOM 3594 C C . HIS A 1 454 ? -6.636 6.386 22.242 1.00 97.69 454 HIS A C 1
ATOM 3596 O O . HIS A 1 454 ? -5.994 5.400 22.597 1.00 97.69 454 HIS A O 1
ATOM 3602 N N . PHE A 1 455 ? -7.812 6.304 21.612 1.00 97.38 455 PHE A N 1
ATOM 3603 C CA . PHE A 1 455 ? -8.506 5.040 21.400 1.00 97.38 455 PHE A CA 1
ATOM 3604 C C . PHE A 1 455 ? -7.730 4.107 20.477 1.00 97.38 455 PHE A C 1
ATOM 3606 O O . PHE A 1 455 ? -7.484 2.960 20.846 1.00 97.38 455 PHE A O 1
ATOM 3613 N N . ASP A 1 456 ? -7.306 4.604 19.316 1.00 98.06 456 ASP A N 1
ATOM 3614 C CA . ASP A 1 456 ? -6.572 3.807 18.338 1.00 98.06 456 ASP A CA 1
ATOM 3615 C C . ASP A 1 456 ? -5.214 3.384 18.924 1.00 98.06 456 ASP A C 1
ATOM 3617 O O . ASP A 1 456 ? -4.789 2.240 18.765 1.00 98.06 456 ASP A O 1
ATOM 3621 N N . ALA A 1 457 ? -4.576 4.280 19.687 1.00 98.00 457 ALA A N 1
ATOM 3622 C CA . ALA A 1 457 ? -3.290 4.030 20.319 1.00 98.00 457 ALA A CA 1
ATOM 3623 C C . ALA A 1 457 ? -3.350 2.917 21.371 1.00 98.00 457 ALA A C 1
ATOM 3625 O O . ALA A 1 457 ? -2.583 1.963 21.276 1.00 98.00 457 ALA A O 1
ATOM 3626 N N . TYR A 1 458 ? -4.257 2.979 22.356 1.00 97.25 458 TYR A N 1
ATOM 3627 C CA . TYR A 1 458 ? -4.298 1.928 23.380 1.00 97.25 458 TYR A CA 1
ATOM 3628 C C . TYR A 1 458 ? -4.766 0.577 22.818 1.00 97.25 458 TYR A C 1
ATOM 3630 O O . TYR A 1 458 ? -4.384 -0.459 23.361 1.00 97.25 458 TYR A O 1
ATOM 3638 N N . HIS A 1 459 ? -5.547 0.552 21.730 1.00 97.81 459 HIS A N 1
ATOM 3639 C CA . HIS A 1 459 ? -5.884 -0.696 21.035 1.00 97.81 459 HIS A CA 1
ATOM 3640 C C . HIS A 1 459 ? -4.655 -1.298 20.354 1.00 97.81 459 HIS A C 1
ATOM 3642 O O . HIS A 1 459 ? -4.351 -2.464 20.591 1.00 97.81 459 HIS A O 1
ATOM 3648 N N . ALA A 1 460 ? -3.895 -0.504 19.594 1.00 97.50 460 ALA A N 1
ATOM 3649 C CA . ALA A 1 460 ? -2.649 -0.972 18.989 1.00 97.50 460 ALA A CA 1
ATOM 3650 C C . ALA A 1 460 ? -1.639 -1.427 20.059 1.00 97.50 460 ALA A C 1
ATOM 3652 O O . ALA A 1 460 ? -1.056 -2.504 19.951 1.00 97.50 460 ALA A O 1
ATOM 3653 N N . PHE A 1 461 ? -1.494 -0.659 21.146 1.00 98.19 461 PHE A N 1
ATOM 3654 C CA . PHE A 1 461 ? -0.631 -1.015 22.273 1.00 98.19 461 PHE A CA 1
ATOM 3655 C C . PHE A 1 461 ? -1.076 -2.265 23.020 1.00 98.19 461 PHE A C 1
ATOM 3657 O O . PHE A 1 461 ? -0.231 -2.896 23.631 1.00 98.19 461 PHE A O 1
ATOM 3664 N N . SER A 1 462 ? -2.355 -2.640 22.977 1.00 96.44 462 SER A N 1
ATOM 3665 C CA . SER A 1 462 ? -2.852 -3.871 23.603 1.00 96.44 462 SER A CA 1
ATOM 3666 C C . SER A 1 462 ? -2.921 -5.061 22.645 1.00 96.44 462 SER A C 1
ATOM 3668 O O . SER A 1 462 ? -3.490 -6.090 22.998 1.00 96.44 462 SER A O 1
ATOM 3670 N N . GLY A 1 463 ? -2.336 -4.939 21.447 1.00 95.19 463 GLY A N 1
ATOM 3671 C CA . GLY A 1 463 ? -2.307 -6.012 20.455 1.00 95.19 463 GLY A CA 1
ATOM 3672 C C . GLY A 1 463 ? -3.650 -6.253 19.764 1.00 95.19 463 GLY A C 1
ATOM 3673 O O . GLY A 1 463 ? -3.862 -7.333 19.227 1.00 95.19 463 GLY A O 1
ATOM 3674 N N . GLN A 1 464 ? -4.557 -5.273 19.773 1.00 96.00 464 GLN A N 1
ATOM 3675 C CA . GLN A 1 464 ? -5.844 -5.346 19.078 1.00 96.00 464 GLN A CA 1
ATOM 3676 C C . GLN A 1 464 ? -5.734 -4.831 17.634 1.00 96.00 464 GLN A C 1
ATOM 3678 O O . GLN A 1 464 ? -4.780 -4.148 17.259 1.00 96.00 464 GLN A O 1
ATOM 3683 N N . HIS A 1 465 ? -6.709 -5.178 16.796 1.00 96.56 465 HIS A N 1
ATOM 3684 C CA . HIS A 1 465 ? -6.614 -5.109 15.337 1.00 96.56 465 HIS A CA 1
ATOM 3685 C C . HIS A 1 465 ? -7.677 -4.197 14.716 1.00 96.56 465 HIS A C 1
ATOM 3687 O O . HIS A 1 465 ? -8.498 -4.634 13.907 1.00 96.56 465 HIS A O 1
ATOM 3693 N N . LEU A 1 466 ? -7.671 -2.918 15.098 1.00 97.94 466 LEU A N 1
ATOM 3694 C CA . LEU A 1 466 ? -8.558 -1.927 14.489 1.00 97.94 466 LEU A CA 1
ATOM 3695 C C . LEU A 1 466 ? -8.156 -1.659 13.033 1.00 97.94 466 LEU A C 1
ATOM 3697 O O . LEU A 1 466 ? -7.009 -1.316 12.750 1.00 97.94 466 LEU A O 1
ATOM 3701 N N . VAL A 1 467 ? -9.125 -1.753 12.129 1.00 98.00 467 VAL A N 1
ATOM 3702 C CA . VAL A 1 467 ? -9.014 -1.316 10.729 1.00 98.00 467 VAL A CA 1
ATOM 3703 C C . VAL A 1 467 ? -9.907 -0.096 10.512 1.00 98.00 467 VAL A C 1
ATOM 3705 O O . VAL A 1 467 ? -10.720 0.249 11.371 1.00 98.00 467 VAL A O 1
ATOM 3708 N N . GLU A 1 468 ? -9.763 0.587 9.385 1.00 97.19 468 GLU A N 1
ATOM 3709 C CA . GLU A 1 468 ? -10.693 1.631 8.966 1.00 97.19 468 GLU A CA 1
ATOM 3710 C C . GLU A 1 468 ? -12.058 1.023 8.591 1.00 97.19 468 GLU A C 1
ATOM 3712 O O . GLU A 1 468 ? -12.166 -0.137 8.180 1.00 97.19 468 GLU A O 1
ATOM 3717 N N . ALA A 1 469 ? -13.131 1.806 8.726 1.00 96.75 469 ALA A N 1
ATOM 3718 C CA . ALA A 1 469 ? -14.494 1.312 8.519 1.00 96.75 469 ALA A CA 1
ATOM 3719 C C . ALA A 1 469 ? -14.753 0.831 7.079 1.00 96.75 469 ALA A C 1
ATOM 3721 O O . ALA A 1 469 ? -15.479 -0.139 6.855 1.00 96.75 469 ALA A O 1
ATOM 3722 N N . ASP A 1 470 ? -14.165 1.505 6.095 1.00 94.38 470 ASP A N 1
ATOM 3723 C CA . ASP A 1 470 ? -14.187 1.113 4.688 1.00 94.38 470 ASP A CA 1
ATOM 3724 C C . ASP A 1 470 ? -13.358 -0.152 4.438 1.00 94.38 470 ASP A C 1
ATOM 3726 O O . ASP A 1 470 ? -13.853 -1.058 3.766 1.00 94.38 470 ASP A O 1
ATOM 3730 N N . THR A 1 471 ? -12.176 -0.281 5.050 1.00 96.38 471 THR A N 1
ATOM 3731 C CA . THR A 1 471 ? -11.378 -1.520 5.033 1.00 96.38 471 THR A CA 1
ATOM 3732 C C . THR A 1 471 ? -12.178 -2.707 5.584 1.00 96.38 471 THR A C 1
ATOM 3734 O O . THR A 1 471 ? -12.196 -3.781 4.973 1.00 96.38 471 THR A O 1
ATOM 3737 N N . PHE A 1 472 ? -12.905 -2.527 6.693 1.00 98.06 472 PHE A N 1
ATOM 3738 C CA . PHE A 1 472 ? -13.764 -3.567 7.268 1.00 98.06 472 PHE A CA 1
ATOM 3739 C C . PHE A 1 472 ? -14.911 -3.967 6.326 1.00 98.06 472 PHE A C 1
ATOM 3741 O O . PHE A 1 472 ? -15.128 -5.153 6.071 1.00 98.06 472 PHE A O 1
ATOM 3748 N N . LEU A 1 473 ? -15.636 -2.987 5.771 1.00 97.12 473 LEU A N 1
ATOM 3749 C CA . LEU A 1 473 ? -16.746 -3.240 4.846 1.00 97.12 473 LEU A CA 1
ATOM 3750 C C . LEU A 1 473 ? -16.282 -3.898 3.542 1.00 97.12 473 LEU A C 1
ATOM 3752 O O . LEU A 1 473 ? -16.965 -4.791 3.041 1.00 97.12 473 LEU A O 1
ATOM 3756 N N . MET A 1 474 ? -15.125 -3.498 3.009 1.00 96.19 474 MET A N 1
ATOM 3757 C CA . MET A 1 474 ? -14.525 -4.144 1.842 1.00 96.19 474 MET A CA 1
ATOM 3758 C C . MET A 1 474 ? -14.105 -5.577 2.160 1.00 96.19 474 MET A C 1
ATOM 3760 O O . MET A 1 474 ? -14.421 -6.478 1.388 1.00 96.19 474 MET A O 1
ATOM 3764 N N . SER A 1 475 ? -13.504 -5.819 3.328 1.00 97.88 475 SER A N 1
ATOM 3765 C CA . SER A 1 475 ? -13.142 -7.173 3.763 1.00 97.88 475 SER A CA 1
ATOM 3766 C C . SER A 1 475 ? -14.373 -8.084 3.882 1.00 97.88 475 SER A C 1
ATOM 3768 O O . SER A 1 475 ? -14.347 -9.235 3.446 1.00 97.88 475 SER A O 1
ATOM 3770 N N . ALA A 1 476 ? -15.490 -7.557 4.396 1.00 98.44 476 ALA A N 1
ATOM 3771 C CA . ALA A 1 476 ? -16.764 -8.273 4.444 1.00 98.44 476 ALA A CA 1
ATOM 3772 C C . ALA A 1 476 ? -17.324 -8.557 3.039 1.00 98.44 476 ALA A C 1
ATOM 3774 O O . ALA A 1 476 ? -17.728 -9.686 2.749 1.00 98.44 476 ALA A O 1
ATOM 3775 N N . ALA A 1 477 ? -17.298 -7.568 2.142 1.00 97.88 477 ALA A N 1
ATOM 3776 C CA . ALA A 1 477 ? -17.778 -7.715 0.770 1.00 97.88 477 ALA A CA 1
ATOM 3777 C C . ALA A 1 477 ? -16.952 -8.734 -0.039 1.00 97.88 477 ALA A C 1
ATOM 3779 O O . ALA A 1 477 ? -17.503 -9.469 -0.868 1.00 97.88 477 ALA A O 1
ATOM 3780 N N . GLU A 1 478 ? -15.650 -8.831 0.235 1.00 96.50 478 GLU A N 1
ATOM 3781 C CA . GLU A 1 478 ? -14.760 -9.852 -0.320 1.00 96.50 478 GLU A CA 1
ATOM 3782 C C . GLU A 1 478 ? -15.070 -11.250 0.219 1.00 96.50 478 GLU A C 1
ATOM 3784 O O . GLU A 1 478 ? -15.048 -12.220 -0.538 1.00 96.50 478 GLU A O 1
ATOM 3789 N N . ALA A 1 479 ? -15.478 -11.350 1.485 1.00 97.75 479 ALA A N 1
ATOM 3790 C CA . ALA A 1 479 ? -15.988 -12.583 2.079 1.00 97.75 479 ALA A CA 1
ATOM 3791 C C . ALA A 1 479 ? -17.419 -12.954 1.621 1.00 97.75 479 ALA A C 1
ATOM 3793 O O . ALA A 1 479 ? -17.932 -14.022 1.970 1.00 97.75 479 ALA A O 1
ATOM 3794 N N . GLY A 1 480 ? -18.076 -12.108 0.819 1.00 97.81 480 GLY A N 1
ATOM 3795 C CA . GLY A 1 480 ? -19.447 -12.311 0.334 1.00 97.81 480 GLY A CA 1
ATOM 3796 C C . GLY A 1 480 ? -20.542 -11.870 1.315 1.00 97.81 480 GLY A C 1
ATOM 3797 O O . GLY A 1 480 ? -21.706 -12.238 1.135 1.00 97.81 480 GLY A O 1
ATOM 3798 N N . LEU A 1 481 ? -20.181 -11.098 2.342 1.00 98.31 481 LEU A N 1
ATOM 3799 C CA . LEU A 1 481 ? -21.086 -10.499 3.320 1.00 98.31 481 LEU A CA 1
ATOM 3800 C C . LEU A 1 481 ? -21.369 -9.046 2.937 1.00 98.31 481 LEU A C 1
ATOM 3802 O O . LEU A 1 481 ? -20.462 -8.222 2.858 1.00 98.31 481 LEU A O 1
ATOM 3806 N N . PHE A 1 482 ? -22.641 -8.713 2.725 1.00 97.94 482 PHE A N 1
ATOM 3807 C CA . PHE A 1 482 ? -23.052 -7.383 2.285 1.00 97.94 482 PHE A CA 1
ATOM 3808 C C . PHE A 1 482 ? -23.970 -6.711 3.294 1.00 97.94 482 PHE A C 1
ATOM 3810 O O . PHE A 1 482 ? -24.901 -7.352 3.781 1.00 97.94 482 PHE A O 1
ATOM 3817 N N . PRO A 1 483 ? -23.755 -5.419 3.583 1.00 96.31 483 PRO A N 1
ATOM 3818 C CA . PRO A 1 483 ? -24.668 -4.666 4.421 1.00 96.31 483 PRO A CA 1
ATOM 3819 C C . PRO A 1 483 ? -26.048 -4.538 3.760 1.00 96.31 483 PRO A C 1
ATOM 3821 O O . PRO A 1 483 ? -26.159 -4.171 2.585 1.00 96.31 483 PRO A O 1
ATOM 3824 N N . GLN A 1 484 ? -27.113 -4.757 4.528 1.00 93.50 484 GLN A N 1
ATOM 3825 C CA . GLN A 1 484 ? -28.463 -4.374 4.124 1.00 93.50 484 GLN A CA 1
ATOM 3826 C C . GLN A 1 484 ? -28.626 -2.855 4.247 1.00 93.50 484 GLN A C 1
ATOM 3828 O O . GLN A 1 484 ? -28.503 -2.300 5.338 1.00 93.50 484 GLN A O 1
ATOM 3833 N N . ALA A 1 485 ? -28.911 -2.182 3.127 1.00 83.44 485 ALA A N 1
ATOM 3834 C CA . ALA A 1 485 ? -28.848 -0.720 3.010 1.00 83.44 485 ALA A CA 1
ATOM 3835 C C . ALA A 1 485 ? -29.669 0.035 4.074 1.00 83.44 485 ALA A C 1
ATOM 3837 O O . ALA A 1 485 ? -29.196 1.030 4.621 1.00 83.44 485 ALA A O 1
ATOM 3838 N N . ASP A 1 486 ? -30.858 -0.463 4.422 1.00 86.06 486 ASP A N 1
ATOM 3839 C CA . ASP A 1 486 ? -31.747 0.183 5.398 1.00 86.06 486 ASP A CA 1
ATOM 3840 C C . ASP A 1 486 ? -31.227 0.094 6.850 1.00 86.06 486 ASP A C 1
ATOM 3842 O O . ASP A 1 486 ? -31.611 0.888 7.722 1.00 86.06 486 ASP A O 1
ATOM 3846 N N . PHE A 1 487 ? -30.299 -0.832 7.105 1.00 87.62 487 PHE A N 1
ATOM 3847 C CA . PHE A 1 487 ? -29.836 -1.239 8.433 1.00 87.62 487 PHE A CA 1
ATOM 3848 C C . PHE A 1 487 ? -28.352 -0.960 8.686 1.00 87.62 487 PHE A C 1
ATOM 3850 O O . PHE A 1 487 ? -27.772 -1.500 9.626 1.00 87.62 487 PHE A O 1
ATOM 3857 N N . VAL A 1 488 ? -27.738 -0.086 7.885 1.00 91.88 488 VAL A N 1
ATOM 3858 C CA . VAL A 1 488 ? -26.402 0.447 8.175 1.00 91.88 488 VAL A CA 1
ATOM 3859 C C . VAL A 1 488 ? -26.525 1.727 8.988 1.00 91.88 488 VAL A C 1
ATOM 3861 O O . VAL A 1 488 ? -27.281 2.640 8.637 1.00 91.88 488 VAL A O 1
ATOM 3864 N N . ARG A 1 489 ? -25.763 1.822 10.075 1.00 94.50 489 ARG A N 1
ATOM 3865 C CA . ARG A 1 489 ? -25.554 3.068 10.820 1.00 94.50 489 ARG A CA 1
ATOM 3866 C C . ARG A 1 489 ? -24.067 3.266 11.043 1.00 94.50 489 ARG A C 1
ATOM 3868 O O . ARG A 1 489 ? -23.344 2.307 11.290 1.00 94.50 489 ARG A O 1
ATOM 3875 N N . HIS A 1 490 ? -23.628 4.515 10.998 1.00 94.38 490 HIS A N 1
ATOM 3876 C CA . HIS A 1 490 ? -22.256 4.886 11.309 1.00 94.38 490 HIS A CA 1
ATOM 3877 C C . HIS A 1 490 ? -22.232 5.988 12.367 1.00 94.38 490 HIS A C 1
ATOM 3879 O O . HIS A 1 490 ? -23.180 6.771 12.509 1.00 94.38 490 HIS A O 1
ATOM 3885 N N . TYR A 1 491 ? -21.142 6.034 13.123 1.00 93.81 491 TYR A N 1
ATOM 3886 C CA . TYR A 1 491 ? -20.919 7.013 14.172 1.00 93.81 491 TYR A CA 1
ATOM 3887 C C . TYR A 1 491 ? -19.496 7.557 14.099 1.00 93.81 491 TYR A C 1
ATOM 3889 O O . TYR A 1 491 ? -18.564 6.770 13.921 1.00 93.81 491 TYR A O 1
ATOM 3897 N N . PRO A 1 492 ? -19.308 8.869 14.312 1.00 93.12 492 PRO A N 1
ATOM 3898 C CA . PRO A 1 492 ? -20.334 9.912 14.495 1.00 93.12 492 PRO A CA 1
ATOM 3899 C C . PRO A 1 492 ? -21.238 10.122 13.259 1.00 93.12 492 PRO A C 1
ATOM 3901 O O . PRO A 1 492 ? -20.801 9.983 12.126 1.00 93.12 492 PRO A O 1
ATOM 3904 N N . LYS A 1 493 ? -22.515 10.479 13.480 1.00 90.00 493 LYS A N 1
ATOM 3905 C CA . LYS A 1 493 ? -23.536 10.563 12.410 1.00 90.00 493 LYS A CA 1
ATOM 3906 C C . LYS A 1 493 ? -23.321 11.722 11.422 1.00 90.00 493 LYS A C 1
ATOM 3908 O O . LYS A 1 493 ? -23.857 11.687 10.324 1.00 90.00 493 LYS A O 1
ATOM 3913 N N . THR A 1 494 ? -22.609 12.777 11.824 1.00 90.88 494 THR A N 1
ATOM 3914 C CA . THR A 1 494 ? -22.541 14.051 11.077 1.00 90.88 494 THR A CA 1
ATOM 3915 C C . THR A 1 494 ? -21.129 14.502 10.719 1.00 90.88 494 THR A C 1
ATOM 3917 O O . THR A 1 494 ? -20.984 15.541 10.082 1.00 90.88 494 THR A O 1
ATOM 3920 N N . LEU A 1 495 ? -20.094 13.788 11.167 1.00 91.69 495 LEU A N 1
ATOM 3921 C CA . LEU A 1 495 ? -18.702 14.139 10.874 1.00 91.69 495 LEU A CA 1
ATOM 3922 C C . LEU A 1 495 ? -18.192 13.291 9.698 1.00 91.69 495 LEU A C 1
ATOM 3924 O O . LEU A 1 495 ? -18.731 12.210 9.460 1.00 91.69 495 LEU A O 1
ATOM 3928 N N . PRO A 1 496 ? -17.176 13.760 8.951 1.00 88.75 496 PRO A N 1
ATOM 3929 C CA . PRO A 1 496 ? -16.713 13.117 7.719 1.00 88.75 496 PRO A CA 1
ATOM 3930 C C . PRO A 1 496 ? -15.814 11.895 7.982 1.00 88.75 496 PRO A C 1
ATOM 3932 O O . PRO A 1 496 ? -14.902 11.619 7.212 1.00 88.75 496 PRO A O 1
ATOM 3935 N N . PHE A 1 497 ? -16.034 11.181 9.085 1.00 93.31 497 PHE A N 1
ATOM 3936 C CA . PHE A 1 497 ? -15.269 10.003 9.474 1.00 93.31 497 PHE A CA 1
ATOM 3937 C C . PHE A 1 497 ? -16.149 9.016 10.243 1.00 93.31 497 PHE A C 1
ATOM 3939 O O . PHE A 1 497 ? -17.144 9.401 10.863 1.00 93.31 497 PHE A O 1
ATOM 3946 N N . THR A 1 498 ? -15.766 7.740 10.226 1.00 95.88 498 THR A N 1
ATOM 3947 C CA . THR A 1 498 ? -16.513 6.662 10.882 1.00 95.88 498 THR A CA 1
ATOM 3948 C C . THR A 1 498 ? -15.620 5.934 11.869 1.00 95.88 498 THR A C 1
ATOM 3950 O O . THR A 1 498 ? -14.642 5.314 11.477 1.00 95.88 498 THR A O 1
ATOM 3953 N N . ARG A 1 499 ? -15.995 5.986 13.147 1.00 96.00 499 ARG A N 1
ATOM 3954 C CA . ARG A 1 499 ? -15.363 5.214 14.220 1.00 96.00 499 ARG A CA 1
ATOM 3955 C C . ARG A 1 499 ? -16.136 3.959 14.567 1.00 96.00 499 ARG A C 1
ATOM 3957 O O . ARG A 1 499 ? -15.540 3.023 15.057 1.00 96.00 499 ARG A O 1
ATOM 3964 N N . ILE A 1 500 ? -17.455 3.939 14.392 1.00 96.56 500 ILE A N 1
ATOM 3965 C CA . ILE A 1 500 ? -18.279 2.777 14.743 1.00 96.56 500 ILE A CA 1
ATOM 3966 C C . ILE A 1 500 ? -19.296 2.533 13.642 1.00 96.56 500 ILE A C 1
ATOM 3968 O O . ILE A 1 500 ? -19.912 3.480 13.149 1.00 96.56 500 ILE A O 1
ATOM 3972 N N . THR A 1 501 ? -19.506 1.268 13.299 1.00 96.69 501 THR A N 1
ATOM 3973 C CA . THR A 1 501 ? -20.554 0.825 12.377 1.00 96.69 501 THR A CA 1
ATOM 3974 C C . THR A 1 501 ? -21.475 -0.167 13.064 1.00 96.69 501 THR A C 1
ATOM 3976 O O . THR A 1 501 ? -20.996 -1.130 13.653 1.00 96.69 501 THR A O 1
ATOM 3979 N N . LEU A 1 502 ? -22.785 0.028 12.937 1.00 96.50 502 LEU A N 1
ATOM 3980 C CA . LEU A 1 502 ? -23.771 -1.029 13.133 1.00 96.50 502 LEU A CA 1
ATOM 3981 C C . LEU A 1 502 ? -24.181 -1.531 11.754 1.00 96.50 502 LEU A C 1
ATOM 3983 O O . LEU A 1 502 ? -24.727 -0.759 10.960 1.00 96.50 502 LEU A O 1
ATOM 3987 N N . THR A 1 503 ? -23.933 -2.808 11.492 1.00 96.88 503 THR A N 1
ATOM 3988 C CA . THR A 1 503 ? -24.143 -3.401 10.178 1.00 96.88 503 THR A CA 1
ATOM 3989 C C . THR A 1 503 ? -24.896 -4.714 10.294 1.00 96.88 503 THR A C 1
ATOM 3991 O O . THR A 1 503 ? -24.466 -5.627 10.995 1.00 96.88 503 THR A O 1
ATOM 3994 N N . TYR A 1 504 ? -26.005 -4.825 9.563 1.00 97.69 504 TYR A N 1
ATOM 3995 C CA . TYR A 1 504 ? -26.690 -6.092 9.343 1.00 97.69 504 TYR A CA 1
ATOM 3996 C C . TYR A 1 504 ? -26.239 -6.696 8.011 1.00 97.69 504 TYR A C 1
ATOM 3998 O O . TYR A 1 504 ? -26.610 -6.209 6.942 1.00 97.69 504 TYR A O 1
ATOM 4006 N N . PHE A 1 505 ? -25.397 -7.722 8.085 1.00 98.25 505 PHE A N 1
ATOM 4007 C CA . PHE A 1 505 ? -24.859 -8.428 6.936 1.00 98.25 505 PHE A CA 1
ATOM 4008 C C . PHE A 1 505 ? -25.764 -9.568 6.485 1.00 98.25 505 PHE A C 1
ATOM 4010 O O . PHE A 1 505 ? -26.230 -10.382 7.283 1.00 98.25 505 PHE A O 1
ATOM 4017 N N . GLU A 1 506 ? -25.911 -9.679 5.172 1.00 95.88 506 GLU A N 1
ATOM 4018 C CA . GLU A 1 506 ? -26.458 -10.848 4.499 1.00 95.88 506 GLU A CA 1
ATOM 4019 C C . GLU A 1 506 ? -25.419 -11.467 3.568 1.00 95.88 506 GLU A C 1
ATOM 4021 O O . GLU A 1 506 ? -24.576 -10.778 2.984 1.00 95.88 506 GLU A O 1
ATOM 4026 N N . LYS A 1 507 ? -25.496 -12.783 3.398 1.00 95.69 507 LYS A N 1
ATOM 4027 C CA . LYS A 1 507 ? -24.653 -13.504 2.450 1.00 95.69 507 LYS A CA 1
ATOM 4028 C C . LYS A 1 507 ? -25.226 -13.382 1.041 1.00 95.69 507 LYS A C 1
ATOM 4030 O O . LYS A 1 507 ? -26.407 -13.653 0.825 1.00 95.69 507 LYS A O 1
ATOM 4035 N N . ARG A 1 508 ? -24.390 -13.031 0.062 1.00 94.69 508 ARG A N 1
ATOM 4036 C CA . ARG A 1 508 ? -24.775 -12.968 -1.361 1.00 94.69 508 ARG A CA 1
ATOM 4037 C C . ARG A 1 508 ? -23.935 -13.930 -2.212 1.00 94.69 508 ARG A C 1
ATOM 4039 O O . ARG A 1 508 ? -22.836 -14.300 -1.808 1.00 94.69 508 ARG A O 1
ATOM 4046 N N . PRO A 1 509 ? -24.416 -14.348 -3.403 1.00 93.88 509 PRO A N 1
ATOM 4047 C CA . PRO A 1 509 ? -23.719 -15.326 -4.252 1.00 93.88 509 PRO A CA 1
ATOM 4048 C C . PRO A 1 509 ? -22.535 -14.739 -5.043 1.00 93.88 509 PRO A C 1
ATOM 4050 O O . PRO A 1 509 ? -22.025 -15.379 -5.958 1.00 93.88 509 PRO A O 1
ATOM 4053 N N . TYR A 1 510 ? -22.121 -13.512 -4.740 1.00 94.25 510 TYR A N 1
ATOM 4054 C CA . TYR A 1 510 ? -21.035 -12.807 -5.410 1.00 94.25 510 TYR A CA 1
ATOM 4055 C C . TYR A 1 510 ? -20.150 -12.118 -4.371 1.00 94.25 510 TYR A C 1
ATOM 4057 O O . TYR A 1 510 ? -20.529 -11.996 -3.211 1.00 94.25 510 TYR A O 1
ATOM 4065 N N . ARG A 1 511 ? -18.972 -11.661 -4.792 1.00 95.06 511 ARG A N 1
ATOM 4066 C CA . ARG A 1 511 ? -18.004 -10.934 -3.961 1.00 95.06 511 ARG A CA 1
ATOM 4067 C C . ARG A 1 511 ? -17.661 -9.607 -4.631 1.00 95.06 511 ARG A C 1
ATOM 4069 O O . ARG A 1 511 ? -17.709 -9.520 -5.859 1.00 95.06 511 ARG A O 1
ATOM 4076 N N . ILE A 1 512 ? -17.330 -8.588 -3.845 1.00 91.88 512 ILE A N 1
ATOM 4077 C CA . ILE A 1 512 ? -16.808 -7.307 -4.342 1.00 91.88 512 ILE A CA 1
ATOM 4078 C C . ILE A 1 512 ? -15.442 -7.094 -3.708 1.00 91.88 512 ILE A C 1
ATOM 4080 O O . ILE A 1 512 ? -15.322 -7.196 -2.498 1.00 91.88 512 ILE A O 1
ATOM 4084 N N . ARG A 1 513 ? -14.442 -6.781 -4.531 1.00 85.06 513 ARG A N 1
ATOM 4085 C CA . ARG A 1 513 ? -13.069 -6.476 -4.114 1.00 85.06 513 ARG A CA 1
ATOM 4086 C C . ARG A 1 513 ? -12.602 -5.181 -4.758 1.00 85.06 513 ARG A C 1
ATOM 4088 O O . ARG A 1 513 ? -13.179 -4.755 -5.763 1.00 85.06 513 ARG A O 1
ATOM 4095 N N . LEU A 1 514 ? -11.533 -4.593 -4.228 1.00 76.56 514 LEU A N 1
ATOM 4096 C CA . LEU A 1 514 ? -10.840 -3.514 -4.927 1.00 76.56 514 LEU A CA 1
ATOM 4097 C C . LEU A 1 514 ? -10.320 -4.029 -6.279 1.00 76.56 514 LEU A C 1
ATOM 4099 O O . LEU A 1 514 ? -9.843 -5.165 -6.409 1.00 76.56 514 LEU A O 1
ATOM 4103 N N . VAL A 1 515 ? -10.473 -3.208 -7.320 1.00 64.88 515 VAL A N 1
ATOM 4104 C CA . VAL A 1 515 ? -9.947 -3.548 -8.640 1.00 64.88 515 VAL A CA 1
ATOM 4105 C C . VAL A 1 515 ? -8.439 -3.373 -8.586 1.00 64.88 515 VAL A C 1
ATOM 4107 O O . VAL A 1 515 ? -7.937 -2.254 -8.606 1.00 64.88 515 VAL A O 1
ATOM 4110 N N . ASP A 1 516 ? -7.729 -4.492 -8.559 1.00 55.56 516 ASP A N 1
ATOM 4111 C CA . ASP A 1 516 ? -6.302 -4.513 -8.837 1.00 55.56 516 ASP A CA 1
ATOM 4112 C C . ASP A 1 516 ? -6.083 -4.218 -10.330 1.00 55.56 516 ASP A C 1
ATOM 4114 O O . ASP A 1 516 ? -6.253 -5.070 -11.218 1.00 55.56 516 ASP A O 1
ATOM 4118 N N . VAL A 1 517 ? -5.819 -2.950 -10.631 1.00 51.56 517 VAL A N 1
ATOM 4119 C CA . VAL A 1 517 ? -5.332 -2.538 -11.940 1.00 51.56 517 VAL A CA 1
ATOM 4120 C C . VAL A 1 517 ? -3.830 -2.359 -11.789 1.00 51.56 517 VAL A C 1
ATOM 4122 O O . VAL A 1 517 ? -3.384 -1.285 -11.396 1.00 51.56 517 VAL A O 1
ATOM 4125 N N . SER A 1 518 ? -3.043 -3.384 -12.143 1.00 64.31 518 SER A N 1
ATOM 4126 C CA . SER A 1 518 ? -1.627 -3.169 -12.477 1.00 64.31 518 SER A CA 1
ATOM 4127 C C . SER A 1 518 ? -1.531 -1.917 -13.352 1.00 64.31 518 SER A C 1
ATOM 4129 O O . SER A 1 518 ? -2.308 -1.763 -14.307 1.00 64.31 518 SER A O 1
ATOM 4131 N N . ILE A 1 519 ? -0.584 -1.030 -13.034 1.00 70.88 519 ILE A N 1
ATOM 4132 C CA . ILE A 1 519 ? -0.339 0.221 -13.766 1.00 70.88 519 ILE A CA 1
ATOM 4133 C C . ILE A 1 519 ? -0.270 -0.066 -15.272 1.00 70.88 519 ILE A C 1
ATOM 4135 O O . ILE A 1 519 ? -0.881 0.630 -16.087 1.00 70.88 519 ILE A O 1
ATOM 4139 N N . SER A 1 520 ? 0.376 -1.172 -15.635 1.00 73.75 520 SER A N 1
ATOM 4140 C CA . SER A 1 520 ? 0.518 -1.635 -17.012 1.00 73.75 520 SER A CA 1
ATOM 4141 C C . SER A 1 520 ? -0.819 -1.944 -17.692 1.00 73.75 520 SER A C 1
ATOM 4143 O O . SER A 1 520 ? -0.991 -1.653 -18.875 1.00 73.75 520 SER A O 1
ATOM 4145 N N . ARG A 1 521 ? -1.822 -2.480 -16.977 1.00 74.19 521 ARG A N 1
ATOM 4146 C CA . ARG A 1 521 ? -3.170 -2.697 -17.538 1.00 74.19 521 ARG A CA 1
ATOM 4147 C C . ARG A 1 521 ? -3.870 -1.373 -17.849 1.00 74.19 521 ARG A C 1
ATOM 4149 O O . ARG A 1 521 ? -4.457 -1.266 -18.925 1.00 74.19 521 ARG A O 1
ATOM 4156 N N . ALA A 1 522 ? -3.782 -0.384 -16.959 1.00 79.12 522 ALA A N 1
ATOM 4157 C CA . ALA A 1 522 ? -4.343 0.945 -17.205 1.00 79.12 522 ALA A CA 1
ATOM 4158 C C . ALA A 1 522 ? -3.656 1.627 -18.397 1.00 79.12 522 ALA A C 1
ATOM 4160 O O . ALA A 1 522 ? -4.336 2.152 -19.279 1.00 79.12 522 ALA A O 1
ATOM 4161 N N . ILE A 1 523 ? -2.321 1.561 -18.474 1.00 87.44 523 ILE A N 1
ATOM 4162 C CA . ILE A 1 523 ? -1.551 2.096 -19.607 1.00 87.44 523 ILE A CA 1
ATOM 4163 C C . ILE A 1 523 ? -1.986 1.425 -20.916 1.00 87.44 523 ILE A C 1
ATOM 4165 O O . ILE A 1 523 ? -2.327 2.125 -21.866 1.00 87.44 523 ILE A O 1
ATOM 4169 N N . ARG A 1 524 ? -2.062 0.084 -20.962 1.00 86.75 524 ARG A N 1
ATOM 4170 C CA . ARG A 1 524 ? -2.480 -0.664 -22.165 1.00 86.75 524 ARG A CA 1
ATOM 4171 C C . ARG A 1 524 ? -3.827 -0.204 -22.714 1.00 86.75 524 ARG A C 1
ATOM 4173 O O . ARG A 1 524 ? -3.950 -0.047 -23.923 1.00 86.75 524 ARG A O 1
ATOM 4180 N N . GLN A 1 525 ? -4.815 0.041 -21.854 1.00 79.56 525 GLN A N 1
ATOM 4181 C CA . GLN A 1 525 ? -6.135 0.505 -22.295 1.00 79.56 525 GLN A CA 1
ATOM 4182 C C . GLN A 1 525 ? -6.073 1.882 -22.969 1.00 79.56 525 GLN A C 1
ATOM 4184 O O . GLN A 1 525 ? -6.662 2.068 -24.032 1.00 79.56 525 GLN A O 1
ATOM 4189 N N . HIS A 1 526 ? -5.334 2.832 -22.391 1.00 84.62 526 HIS A N 1
ATOM 4190 C CA . HIS A 1 526 ? -5.169 4.168 -22.976 1.00 84.62 526 HIS A CA 1
ATOM 4191 C C . HIS A 1 526 ? -4.380 4.117 -24.290 1.00 84.62 526 HIS A C 1
ATOM 4193 O O . HIS A 1 526 ? -4.753 4.759 -25.270 1.00 84.62 526 HIS A O 1
ATOM 4199 N N . VAL A 1 527 ? -3.328 3.300 -24.342 1.00 88.31 527 VAL A N 1
ATOM 4200 C CA . VAL A 1 527 ? -2.498 3.134 -25.540 1.00 88.31 527 VAL A CA 1
ATOM 4201 C C . VAL A 1 527 ? -3.289 2.479 -26.676 1.00 88.31 527 VAL A C 1
ATOM 4203 O O . VAL A 1 527 ? -3.215 2.935 -27.812 1.00 88.31 527 VAL A O 1
ATOM 4206 N N . GLN A 1 528 ? -4.129 1.482 -26.387 1.00 85.31 528 GLN A N 1
ATOM 4207 C CA . GLN A 1 528 ? -5.026 0.889 -27.385 1.00 85.31 528 GLN A CA 1
ATOM 4208 C C . GLN A 1 528 ? -6.020 1.909 -27.959 1.00 85.31 528 GLN A C 1
ATOM 4210 O O . GLN A 1 528 ? -6.293 1.893 -29.159 1.00 85.31 528 GLN A O 1
ATOM 4215 N N . GLN A 1 529 ? -6.539 2.823 -27.133 1.00 82.31 529 GLN A N 1
ATOM 4216 C CA . GLN A 1 529 ? -7.400 3.914 -27.605 1.00 82.31 529 GLN A CA 1
ATOM 4217 C C . GLN A 1 529 ? -6.636 4.892 -28.504 1.00 82.31 529 GLN A C 1
ATOM 4219 O O . GLN A 1 529 ? -7.160 5.301 -29.540 1.00 82.31 529 GLN A O 1
ATOM 4224 N N . PHE A 1 530 ? -5.396 5.233 -28.141 1.00 88.75 530 PHE A N 1
ATOM 4225 C CA . PHE A 1 530 ? -4.513 6.044 -28.978 1.00 88.75 530 PHE A CA 1
ATOM 4226 C C . PHE A 1 530 ? -4.274 5.383 -30.343 1.00 88.75 530 PHE A C 1
ATOM 4228 O O . PHE A 1 530 ? -4.470 6.026 -31.372 1.00 88.75 530 PHE A O 1
ATOM 4235 N N . MET A 1 531 ? -3.936 4.089 -30.360 1.00 88.94 531 MET A N 1
ATOM 4236 C CA . MET A 1 531 ? -3.712 3.327 -31.594 1.00 88.94 531 MET A CA 1
ATOM 4237 C C . MET A 1 531 ? -4.954 3.297 -32.487 1.00 88.94 531 MET A C 1
ATOM 4239 O O . MET A 1 531 ? -4.849 3.516 -33.690 1.00 88.94 531 MET A O 1
ATOM 4243 N N . ALA A 1 532 ? -6.138 3.079 -31.905 1.00 84.00 532 ALA A N 1
ATOM 4244 C CA . ALA A 1 532 ? -7.396 3.045 -32.650 1.00 84.00 532 ALA A CA 1
ATOM 4245 C C . ALA A 1 532 ? -7.742 4.390 -33.320 1.00 84.00 532 ALA A C 1
ATOM 4247 O O . ALA A 1 532 ? -8.468 4.412 -34.312 1.00 84.00 532 ALA A O 1
ATOM 4248 N N . GLY A 1 533 ? -7.243 5.506 -32.776 1.00 83.69 533 GLY A N 1
ATOM 4249 C CA . GLY A 1 533 ? -7.437 6.851 -33.319 1.00 83.69 533 GLY A CA 1
ATOM 4250 C C . GLY A 1 533 ? -6.299 7.359 -34.209 1.00 83.69 533 GLY A C 1
ATOM 4251 O O . GLY A 1 533 ? -6.414 8.463 -34.745 1.00 83.69 533 GLY A O 1
ATOM 4252 N N . TYR A 1 534 ? -5.204 6.607 -34.357 1.00 86.12 534 TYR A N 1
ATOM 4253 C CA . TYR A 1 534 ? -4.030 7.068 -35.093 1.00 86.12 534 TYR A CA 1
ATOM 4254 C C . TYR A 1 534 ? -4.240 6.935 -36.613 1.00 86.12 534 TYR A C 1
ATOM 4256 O O . TYR A 1 534 ? -4.642 5.867 -37.082 1.00 86.12 534 TYR A O 1
ATOM 4264 N N . PRO A 1 535 ? -3.967 7.982 -37.415 1.00 86.06 535 PRO A N 1
ATOM 4265 C CA . PRO A 1 535 ? -4.261 7.992 -38.846 1.00 86.06 535 PRO A CA 1
ATOM 4266 C C . PRO A 1 535 ? -3.181 7.261 -39.665 1.00 86.06 535 PRO A C 1
ATOM 4268 O O . PRO A 1 535 ? -2.518 7.881 -40.488 1.00 86.06 535 PRO A O 1
ATOM 4271 N N . LEU A 1 536 ? -3.009 5.954 -39.443 1.00 86.69 536 LEU A N 1
ATOM 4272 C CA . LEU A 1 536 ? -2.113 5.094 -40.225 1.00 86.69 536 LEU A CA 1
ATOM 4273 C C . LEU A 1 536 ? -2.919 4.039 -40.991 1.00 86.69 536 LEU A C 1
ATOM 4275 O O . LEU A 1 536 ? -3.866 3.451 -40.465 1.00 86.69 536 LEU A O 1
ATOM 4279 N N . SER A 1 537 ? -2.547 3.792 -42.241 1.00 81.50 537 SER A N 1
ATOM 4280 C CA . SER A 1 537 ? -3.241 2.882 -43.152 1.00 81.50 537 SER A CA 1
ATOM 4281 C C . SER A 1 537 ? -2.345 1.732 -43.613 1.00 81.50 537 SER A C 1
ATOM 4283 O O . SER A 1 537 ? -1.124 1.843 -43.625 1.00 81.50 537 SER A O 1
ATOM 4285 N N . ALA A 1 538 ? -2.946 0.637 -44.089 1.00 77.25 538 ALA A N 1
ATOM 4286 C CA . ALA A 1 538 ? -2.195 -0.488 -44.659 1.00 77.25 538 ALA A CA 1
ATOM 4287 C C . ALA A 1 538 ? -1.359 -0.112 -45.906 1.00 77.25 538 ALA A C 1
ATOM 4289 O O . ALA A 1 538 ? -0.487 -0.870 -46.312 1.00 77.25 538 ALA A O 1
ATOM 4290 N N . GLY A 1 539 ? -1.608 1.050 -46.529 1.00 79.62 539 GLY A N 1
ATOM 4291 C CA . GLY A 1 539 ? -0.779 1.561 -47.627 1.00 79.62 539 GLY A CA 1
ATOM 4292 C C . GLY A 1 539 ? 0.607 2.043 -47.182 1.00 79.62 539 GLY A C 1
ATOM 4293 O O . GLY A 1 539 ? 1.479 2.227 -48.027 1.00 79.62 539 GLY A O 1
ATOM 4294 N N . GLU A 1 540 ? 0.806 2.227 -45.878 1.00 84.25 540 GLU A N 1
ATOM 4295 C CA . GLU A 1 540 ? 2.066 2.648 -45.259 1.00 84.25 540 GLU A CA 1
ATOM 4296 C C . GLU A 1 540 ? 2.839 1.464 -44.665 1.00 84.25 540 GLU A C 1
ATOM 4298 O O . GLU A 1 540 ? 3.829 1.677 -43.974 1.00 84.25 540 GLU A O 1
ATOM 4303 N N . ASP A 1 541 ? 2.410 0.224 -44.933 1.00 86.00 541 ASP A N 1
ATOM 4304 C CA . ASP A 1 541 ? 3.100 -0.987 -44.487 1.00 86.00 541 ASP A CA 1
ATOM 4305 C C . ASP A 1 541 ? 4.608 -0.916 -44.819 1.00 86.00 541 ASP A C 1
ATOM 4307 O O . ASP A 1 541 ? 4.969 -0.697 -45.983 1.00 86.00 541 ASP A O 1
ATOM 4311 N N . PRO A 1 542 ? 5.501 -1.080 -43.822 1.00 88.12 542 PRO A N 1
ATOM 4312 C CA . PRO A 1 542 ? 6.942 -1.043 -44.038 1.00 88.12 542 PRO A CA 1
ATOM 4313 C C . PRO A 1 542 ? 7.464 -2.228 -44.864 1.00 88.12 542 PRO A C 1
ATOM 4315 O O . PRO A 1 542 ? 8.532 -2.126 -45.468 1.00 88.12 542 PRO A O 1
ATOM 4318 N N . ILE A 1 543 ? 6.733 -3.347 -44.935 1.00 88.25 543 ILE A N 1
ATOM 4319 C CA . ILE A 1 543 ? 7.237 -4.593 -45.529 1.00 88.25 543 ILE A CA 1
ATOM 4320 C C . ILE A 1 543 ? 7.586 -4.435 -47.020 1.00 88.25 543 ILE A C 1
ATOM 4322 O O . ILE A 1 543 ? 8.695 -4.825 -47.398 1.00 88.25 543 ILE A O 1
ATOM 4326 N N . PRO A 1 544 ? 6.723 -3.883 -47.902 1.00 91.19 544 PRO A N 1
ATOM 4327 C CA . PRO A 1 544 ? 7.063 -3.727 -49.316 1.00 91.19 544 PRO A CA 1
ATOM 4328 C C . PRO A 1 544 ? 8.312 -2.865 -49.598 1.00 91.19 544 PRO A C 1
ATOM 4330 O O . PRO A 1 544 ? 9.180 -3.348 -50.337 1.00 91.19 544 PRO A O 1
ATOM 4333 N N . PRO A 1 545 ? 8.460 -1.632 -49.059 1.00 92.25 545 PRO A N 1
ATOM 4334 C CA . PRO A 1 545 ? 9.668 -0.843 -49.290 1.00 92.25 545 PRO A CA 1
ATOM 4335 C C . PRO A 1 545 ? 10.915 -1.482 -48.667 1.00 92.25 545 PRO A C 1
ATOM 4337 O O . PRO A 1 545 ? 11.956 -1.500 -49.325 1.00 92.25 545 PRO A O 1
ATOM 4340 N N . GLU A 1 546 ? 10.822 -2.057 -47.461 1.00 91.94 546 GLU A N 1
ATOM 4341 C CA . GLU A 1 546 ? 11.944 -2.764 -46.826 1.00 91.94 546 GLU A CA 1
ATOM 4342 C C . GLU A 1 546 ? 12.392 -3.960 -47.677 1.00 91.94 546 GLU A C 1
ATOM 4344 O O . GLU A 1 546 ? 13.559 -4.031 -48.050 1.00 91.94 546 GLU A O 1
ATOM 4349 N N . THR A 1 547 ? 11.467 -4.823 -48.112 1.00 92.12 547 THR A N 1
ATOM 4350 C CA . THR A 1 547 ? 11.776 -6.000 -48.951 1.00 92.12 547 THR A CA 1
ATOM 4351 C C . THR A 1 547 ? 12.464 -5.602 -50.261 1.00 92.12 547 THR A C 1
ATOM 4353 O O . THR A 1 547 ? 13.379 -6.284 -50.740 1.00 92.12 547 THR A O 1
ATOM 4356 N N . MET A 1 548 ? 12.033 -4.491 -50.870 1.00 95.25 548 MET A N 1
ATOM 4357 C CA . MET A 1 548 ? 12.627 -3.988 -52.107 1.00 95.25 548 MET A CA 1
ATOM 4358 C C . MET A 1 548 ? 14.059 -3.479 -51.881 1.00 95.25 548 MET A C 1
ATOM 4360 O O . MET A 1 548 ? 14.940 -3.784 -52.690 1.00 95.25 548 MET A O 1
ATOM 4364 N N . LEU A 1 549 ? 14.305 -2.755 -50.782 1.00 95.38 549 LEU A N 1
ATOM 4365 C CA . LEU A 1 549 ? 15.650 -2.324 -50.383 1.00 95.38 549 LEU A CA 1
ATOM 4366 C C . LEU A 1 549 ? 16.545 -3.513 -50.036 1.00 95.38 549 LEU A C 1
ATOM 4368 O O . LEU A 1 549 ? 17.673 -3.572 -50.513 1.00 95.38 549 LEU A O 1
ATOM 4372 N N . GLU A 1 550 ? 16.043 -4.478 -49.271 1.00 94.88 550 GLU A N 1
ATOM 4373 C CA . GLU A 1 550 ? 16.770 -5.683 -48.866 1.00 94.88 550 GLU A CA 1
ATOM 4374 C C . GLU A 1 550 ? 17.194 -6.515 -50.072 1.00 94.88 550 GLU A C 1
ATOM 4376 O O . GLU A 1 550 ? 18.365 -6.880 -50.208 1.00 94.88 550 GLU A O 1
ATOM 4381 N N . THR A 1 551 ? 16.268 -6.750 -51.005 1.00 95.75 551 THR A N 1
ATOM 4382 C CA . THR A 1 551 ? 16.565 -7.464 -52.250 1.00 95.75 551 THR A CA 1
ATOM 4383 C C . THR A 1 551 ? 17.632 -6.719 -53.047 1.00 95.75 551 THR A C 1
ATOM 4385 O O . THR A 1 551 ? 18.616 -7.318 -53.480 1.00 95.75 551 THR A O 1
ATOM 4388 N N . PHE A 1 552 ? 17.475 -5.406 -53.231 1.00 97.50 552 PHE A N 1
ATOM 4389 C CA . PHE A 1 552 ? 18.429 -4.605 -53.991 1.00 97.50 552 PHE A CA 1
ATOM 4390 C C . PHE A 1 552 ? 19.815 -4.553 -53.326 1.00 97.50 552 PHE A C 1
ATOM 4392 O O . PHE A 1 552 ? 20.826 -4.779 -53.996 1.00 97.50 552 PHE A O 1
ATOM 4399 N N . GLY A 1 553 ? 19.868 -4.342 -52.011 1.00 97.12 553 GLY A N 1
ATOM 4400 C CA . GLY A 1 553 ? 21.093 -4.348 -51.216 1.00 97.12 553 GLY A CA 1
ATOM 4401 C C . GLY A 1 553 ? 21.810 -5.697 -51.255 1.00 97.12 553 GLY A C 1
ATOM 4402 O O . GLY A 1 553 ? 23.021 -5.741 -51.461 1.00 97.12 553 GLY A O 1
ATOM 4403 N N . THR A 1 554 ? 21.065 -6.805 -51.198 1.00 97.38 554 THR A N 1
ATOM 4404 C CA . THR A 1 554 ? 21.611 -8.166 -51.339 1.00 97.38 554 THR A CA 1
ATOM 4405 C C . THR A 1 554 ? 22.254 -8.364 -52.713 1.00 97.38 554 THR A C 1
ATOM 4407 O O . THR A 1 554 ? 23.368 -8.885 -52.812 1.00 97.38 554 THR A O 1
ATOM 4410 N N . ARG A 1 555 ? 21.590 -7.915 -53.790 1.00 97.81 555 ARG A N 1
ATOM 4411 C CA . ARG A 1 555 ? 22.131 -7.987 -55.161 1.00 97.81 555 ARG A CA 1
ATOM 4412 C C . ARG A 1 555 ? 23.399 -7.148 -55.315 1.00 97.81 555 ARG A C 1
ATOM 4414 O O . ARG A 1 555 ? 24.338 -7.581 -55.985 1.00 97.81 555 ARG A O 1
ATOM 4421 N N . TRP A 1 556 ? 23.434 -5.962 -54.706 1.00 97.94 556 TRP A N 1
ATOM 4422 C CA . TRP A 1 556 ? 24.605 -5.084 -54.708 1.00 97.94 556 TRP A CA 1
ATOM 4423 C C . TRP A 1 556 ? 25.762 -5.725 -53.942 1.00 97.94 556 TRP A C 1
ATOM 4425 O O . TRP A 1 556 ? 26.858 -5.849 -54.486 1.00 97.94 556 TRP A O 1
ATOM 4435 N N . LEU A 1 557 ? 25.525 -6.196 -52.717 1.00 97.31 557 LEU A N 1
ATOM 4436 C CA . LEU A 1 557 ? 26.548 -6.854 -51.912 1.00 97.31 557 LEU A CA 1
ATOM 4437 C C . LEU A 1 557 ? 27.139 -8.067 -52.638 1.00 97.31 557 LEU A C 1
ATOM 4439 O O . LEU A 1 557 ? 28.360 -8.213 -52.683 1.00 97.31 557 LEU A O 1
ATOM 4443 N N . LEU A 1 558 ? 26.301 -8.906 -53.257 1.00 97.44 558 LEU A N 1
ATOM 4444 C CA . LEU A 1 558 ? 26.788 -10.036 -54.046 1.00 97.44 558 LEU A CA 1
ATOM 4445 C C . LEU A 1 558 ? 27.680 -9.575 -55.209 1.00 97.44 558 LEU A C 1
ATOM 4447 O O . LEU A 1 558 ? 28.715 -10.192 -55.450 1.00 97.44 558 LEU A O 1
ATOM 4451 N N . ALA A 1 559 ? 27.334 -8.478 -55.892 1.00 97.12 559 ALA A N 1
ATOM 4452 C CA . ALA A 1 559 ? 28.173 -7.914 -56.950 1.00 97.12 559 ALA A CA 1
ATOM 4453 C C . ALA A 1 559 ? 29.559 -7.487 -56.430 1.00 97.12 559 ALA A C 1
ATOM 4455 O O . ALA A 1 559 ? 30.561 -7.742 -57.096 1.00 97.12 559 ALA A O 1
ATOM 4456 N N . LEU A 1 560 ? 29.640 -6.911 -55.222 1.00 95.56 560 LEU A N 1
ATOM 4457 C CA . LEU A 1 560 ? 30.919 -6.560 -54.585 1.00 95.56 560 LEU A CA 1
ATOM 4458 C C . LEU A 1 560 ? 31.767 -7.807 -54.292 1.00 95.56 560 LEU A C 1
ATOM 4460 O O . LEU A 1 560 ? 32.961 -7.834 -54.591 1.00 95.56 560 LEU A O 1
ATOM 4464 N N . LEU A 1 561 ? 31.155 -8.868 -53.759 1.00 95.19 561 LEU A N 1
ATOM 4465 C CA . LEU A 1 561 ? 31.852 -10.130 -53.485 1.00 95.19 561 LEU A CA 1
ATOM 4466 C C . LEU A 1 561 ? 32.313 -10.824 -54.777 1.00 95.19 561 LEU A C 1
ATOM 4468 O O . LEU A 1 561 ? 33.436 -11.332 -54.854 1.00 95.19 561 LEU A O 1
ATOM 4472 N N . GLN A 1 562 ? 31.485 -10.794 -55.822 1.00 95.50 562 GLN A N 1
ATOM 4473 C CA . GLN A 1 562 ? 31.851 -11.304 -57.139 1.00 95.50 562 GLN A CA 1
ATOM 4474 C C . GLN A 1 562 ? 32.989 -10.495 -57.762 1.00 95.50 562 GLN A C 1
ATOM 4476 O O . GLN A 1 562 ? 33.900 -11.090 -58.338 1.00 95.50 562 GLN A O 1
ATOM 4481 N N . ASP A 1 563 ? 33.039 -9.175 -57.602 1.00 93.75 563 ASP A N 1
ATOM 4482 C CA . ASP A 1 563 ? 34.183 -8.382 -58.069 1.00 93.75 563 ASP A CA 1
ATOM 4483 C C . ASP A 1 563 ? 35.497 -8.820 -57.388 1.00 93.75 563 ASP A C 1
ATOM 4485 O O . ASP A 1 563 ? 36.532 -8.979 -58.040 1.00 93.75 563 ASP A O 1
ATOM 4489 N N . ARG A 1 564 ? 35.425 -9.206 -56.106 1.00 92.38 564 ARG A N 1
ATOM 4490 C CA . ARG A 1 564 ? 36.536 -9.815 -55.346 1.00 92.38 564 ARG A CA 1
ATOM 4491 C C . ARG A 1 564 ? 36.853 -11.272 -55.712 1.00 92.38 564 ARG A C 1
ATOM 4493 O O . ARG A 1 564 ? 37.805 -11.853 -55.188 1.00 92.38 564 ARG A O 1
ATOM 4500 N N . GLY A 1 565 ? 36.125 -11.869 -56.653 1.00 93.62 565 GLY A N 1
ATOM 4501 C CA . GLY A 1 565 ? 36.475 -13.164 -57.235 1.00 93.62 565 GLY A CA 1
ATOM 4502 C C . GLY A 1 565 ? 35.944 -14.384 -56.486 1.00 93.62 565 GLY A C 1
ATOM 4503 O O . GLY A 1 565 ? 36.519 -15.460 -56.659 1.00 93.62 565 GLY A O 1
ATOM 4504 N N . VAL A 1 566 ? 34.893 -14.237 -55.678 1.00 94.94 566 VAL A N 1
ATOM 4505 C CA . VAL A 1 566 ? 34.187 -15.351 -55.020 1.00 94.94 566 VAL A CA 1
ATOM 4506 C C . VAL A 1 566 ? 32.723 -15.403 -55.463 1.00 94.94 566 VAL A C 1
ATOM 4508 O O . VAL A 1 566 ? 32.200 -14.420 -55.976 1.00 94.94 566 VAL A O 1
ATOM 4511 N N . MET A 1 567 ? 32.062 -16.542 -55.263 1.00 95.00 567 MET A N 1
ATOM 4512 C CA . MET A 1 567 ? 30.626 -16.743 -55.510 1.00 95.00 567 MET A CA 1
ATOM 4513 C C . MET A 1 567 ? 30.165 -16.388 -56.936 1.00 95.00 567 MET A C 1
ATOM 4515 O O . MET A 1 567 ? 29.118 -15.767 -57.119 1.00 95.00 567 MET A O 1
ATOM 4519 N N . LYS A 1 568 ? 30.953 -16.740 -57.960 1.00 95.06 568 LYS A N 1
ATOM 4520 C CA . LYS A 1 568 ? 30.672 -16.373 -59.364 1.00 95.06 568 LYS A CA 1
ATOM 4521 C C . LYS A 1 568 ? 29.868 -17.418 -60.118 1.00 95.06 568 LYS A C 1
ATOM 4523 O O . LYS A 1 568 ? 29.124 -17.061 -61.026 1.00 95.06 568 LYS A O 1
ATOM 4528 N N . ARG A 1 569 ? 30.101 -18.691 -59.815 1.00 95.62 569 ARG A N 1
ATOM 4529 C CA . ARG A 1 569 ? 29.535 -19.840 -60.528 1.00 95.62 569 ARG A CA 1
ATOM 4530 C C . ARG A 1 569 ? 28.781 -20.737 -59.570 1.00 95.62 569 ARG A C 1
ATOM 4532 O O . ARG A 1 569 ? 29.101 -20.772 -58.384 1.00 95.62 569 ARG A O 1
ATOM 4539 N N . ALA A 1 570 ? 27.817 -21.478 -60.094 1.00 95.50 570 ALA A N 1
ATOM 4540 C CA . ALA A 1 570 ? 27.121 -22.517 -59.348 1.00 95.50 570 ALA A CA 1
ATOM 4541 C C . ALA A 1 570 ? 28.065 -23.682 -58.988 1.00 95.50 570 ALA A C 1
ATOM 4543 O O . ALA A 1 570 ? 28.925 -24.059 -59.789 1.00 95.50 570 ALA A O 1
ATOM 4544 N N . GLY A 1 571 ? 27.881 -24.273 -57.805 1.00 94.75 571 GLY A N 1
ATOM 4545 C CA . GLY A 1 571 ? 28.665 -25.412 -57.317 1.00 94.75 571 GLY A CA 1
ATOM 4546 C C . GLY A 1 571 ? 30.081 -25.062 -56.845 1.00 94.75 571 GLY A C 1
ATOM 4547 O O . GLY A 1 571 ? 30.907 -25.955 -56.666 1.00 94.75 571 GLY A O 1
ATOM 4548 N N . GLU A 1 572 ? 30.396 -23.778 -56.660 1.00 96.25 572 GLU A N 1
ATOM 4549 C CA . GLU A 1 572 ? 31.619 -23.373 -55.970 1.00 96.25 572 GLU A CA 1
ATOM 4550 C C . GLU A 1 572 ? 31.483 -23.721 -54.486 1.00 96.25 572 GLU A C 1
ATOM 4552 O O . GLU A 1 572 ? 30.516 -23.325 -53.837 1.00 96.25 572 GLU A O 1
ATOM 4557 N N . ILE A 1 573 ? 32.465 -24.448 -53.953 1.00 95.25 573 ILE A N 1
ATOM 4558 C CA . ILE A 1 573 ? 32.512 -24.838 -52.544 1.00 95.25 573 ILE A CA 1
ATOM 4559 C C . ILE A 1 573 ? 33.659 -24.094 -51.878 1.00 95.25 573 ILE A C 1
ATOM 4561 O O . ILE A 1 573 ? 34.798 -24.124 -52.352 1.00 95.25 573 ILE A O 1
ATOM 4565 N N . TYR A 1 574 ? 33.355 -23.455 -50.758 1.00 94.81 574 TYR A N 1
ATOM 4566 C CA . TYR A 1 574 ? 34.320 -22.735 -49.948 1.00 94.81 574 TYR A CA 1
ATOM 4567 C C . TYR A 1 574 ? 34.288 -23.232 -48.509 1.00 94.81 574 TYR A C 1
ATOM 4569 O O . TYR A 1 574 ? 33.211 -23.494 -47.979 1.00 94.81 574 TYR A O 1
ATOM 4577 N N . ALA A 1 575 ? 35.441 -23.289 -47.841 1.00 94.06 575 ALA A N 1
ATOM 4578 C CA . ALA A 1 575 ? 35.438 -23.304 -46.383 1.00 94.06 575 ALA A CA 1
ATOM 4579 C C . ALA A 1 575 ? 35.050 -21.907 -45.869 1.00 94.06 575 ALA A C 1
ATOM 4581 O O . ALA A 1 575 ? 35.479 -20.886 -46.417 1.00 94.06 575 ALA A O 1
ATOM 4582 N N . ARG A 1 576 ? 34.219 -21.856 -44.826 1.00 90.31 576 ARG A N 1
ATOM 4583 C CA . ARG A 1 576 ? 33.647 -20.602 -44.309 1.00 90.31 576 ARG A CA 1
ATOM 4584 C C . ARG A 1 576 ? 34.719 -19.620 -43.828 1.00 90.31 576 ARG A C 1
ATOM 4586 O O . ARG A 1 576 ? 34.652 -18.433 -44.144 1.00 90.31 576 ARG A O 1
ATOM 4593 N N . ASP A 1 577 ? 35.735 -20.115 -43.129 1.00 90.38 577 ASP A N 1
ATOM 4594 C CA . ASP A 1 577 ? 36.836 -19.279 -42.640 1.00 90.38 577 ASP A CA 1
ATOM 4595 C C . ASP A 1 577 ? 37.808 -18.879 -43.756 1.00 90.38 577 ASP A C 1
ATOM 4597 O O . ASP A 1 577 ? 38.297 -17.746 -43.776 1.00 90.38 577 ASP A O 1
ATOM 4601 N N . ASP A 1 578 ? 37.999 -19.739 -44.761 1.00 92.19 578 ASP A N 1
ATOM 4602 C CA . ASP A 1 578 ? 38.799 -19.400 -45.940 1.00 92.19 578 ASP A CA 1
ATOM 4603 C C . ASP A 1 578 ? 38.174 -18.247 -46.735 1.00 92.19 578 ASP A C 1
ATOM 4605 O O . ASP A 1 578 ? 38.906 -17.416 -47.274 1.00 92.19 578 ASP A O 1
ATOM 4609 N N . LEU A 1 579 ? 36.836 -18.143 -46.790 1.00 93.44 579 LEU A N 1
ATOM 4610 C CA . LEU A 1 579 ? 36.165 -16.986 -47.398 1.00 93.44 579 LEU A CA 1
ATOM 4611 C C . LEU A 1 579 ? 36.521 -15.687 -46.680 1.00 93.44 579 LEU A C 1
ATOM 4613 O O . LEU A 1 579 ? 36.869 -14.711 -47.346 1.00 93.44 579 LEU A O 1
ATOM 4617 N N . LYS A 1 580 ? 36.481 -15.679 -45.343 1.00 94.12 580 LYS A N 1
ATOM 4618 C CA . LYS A 1 580 ? 36.816 -14.502 -44.525 1.00 94.12 580 LYS A CA 1
ATOM 4619 C C . LYS A 1 580 ? 38.257 -14.054 -44.780 1.00 94.12 580 LYS A C 1
ATOM 4621 O O . LYS A 1 580 ? 38.502 -12.874 -45.029 1.00 94.12 580 LYS A O 1
ATOM 4626 N N . ILE A 1 581 ? 39.193 -15.007 -44.812 1.00 92.62 581 ILE A N 1
ATOM 4627 C CA . ILE A 1 581 ? 40.616 -14.754 -45.087 1.00 92.62 581 ILE A CA 1
ATOM 4628 C C . ILE A 1 581 ? 40.819 -14.255 -46.523 1.00 92.62 581 ILE A C 1
ATOM 4630 O O . ILE A 1 581 ? 41.507 -13.257 -46.745 1.00 92.62 581 ILE A O 1
ATOM 4634 N N . ARG A 1 582 ? 40.204 -14.915 -47.512 1.00 92.75 582 ARG A N 1
ATOM 4635 C CA . ARG A 1 582 ? 40.334 -14.570 -48.937 1.00 92.75 582 ARG A CA 1
ATOM 4636 C C . ARG A 1 582 ? 39.797 -13.175 -49.244 1.00 92.75 582 ARG A C 1
ATOM 4638 O O . ARG A 1 582 ? 40.406 -12.455 -50.032 1.00 92.75 582 ARG A O 1
ATOM 4645 N N . LEU A 1 583 ? 38.692 -12.799 -48.607 1.00 95.19 583 LEU A N 1
ATOM 4646 C CA . LEU A 1 583 ? 38.087 -11.471 -48.702 1.00 95.19 583 LEU A CA 1
ATOM 4647 C C . LEU A 1 583 ? 38.772 -10.433 -47.801 1.00 95.19 583 LEU A C 1
ATOM 4649 O O . LEU A 1 583 ? 38.422 -9.260 -47.865 1.00 95.19 583 LEU A O 1
ATOM 4653 N N . ARG A 1 584 ? 39.768 -10.839 -46.997 1.00 95.50 584 ARG A N 1
ATOM 4654 C CA . ARG A 1 584 ? 40.498 -9.986 -46.042 1.00 95.50 584 ARG A CA 1
ATOM 4655 C C . ARG A 1 584 ? 39.579 -9.272 -45.054 1.00 95.50 584 ARG A C 1
ATOM 4657 O O . ARG A 1 584 ? 39.844 -8.134 -44.672 1.00 95.50 584 ARG A O 1
ATOM 4664 N N . ILE A 1 585 ? 38.504 -9.938 -44.649 1.00 96.06 585 ILE A N 1
ATOM 4665 C CA . ILE A 1 585 ? 37.580 -9.399 -43.656 1.00 96.06 585 ILE A CA 1
ATOM 4666 C C . ILE A 1 585 ? 38.326 -9.307 -42.326 1.00 96.06 585 ILE A C 1
ATOM 4668 O O . ILE A 1 585 ? 39.029 -10.240 -41.940 1.00 96.06 585 ILE A O 1
ATOM 4672 N N . VAL A 1 586 ? 38.211 -8.181 -41.624 1.00 95.62 586 VAL A N 1
ATOM 4673 C CA . VAL A 1 586 ? 38.822 -8.050 -40.298 1.00 95.62 586 VAL A CA 1
ATOM 4674 C C . VAL A 1 586 ? 37.997 -8.796 -39.238 1.00 95.62 586 VAL A C 1
ATOM 4676 O O . VAL A 1 586 ? 36.768 -8.818 -39.339 1.00 95.62 586 VAL A O 1
ATOM 4679 N N . PRO A 1 587 ? 38.626 -9.363 -38.184 1.00 93.56 587 PRO A N 1
ATOM 4680 C CA . PRO A 1 587 ? 37.945 -10.240 -37.222 1.00 93.56 587 PRO A CA 1
ATOM 4681 C C . PRO A 1 587 ? 36.674 -9.649 -36.608 1.00 93.56 587 PRO A C 1
ATOM 4683 O O . PRO A 1 587 ? 35.686 -10.361 -36.437 1.00 93.56 587 PRO A O 1
ATOM 4686 N N . LYS A 1 588 ? 36.649 -8.330 -36.364 1.00 91.44 588 LYS A N 1
ATOM 4687 C CA . LYS A 1 588 ? 35.475 -7.642 -35.802 1.00 91.44 588 LYS A CA 1
ATOM 4688 C C . LYS A 1 588 ? 34.202 -7.758 -36.656 1.00 91.44 588 LYS A C 1
ATOM 4690 O O . LYS A 1 588 ? 33.119 -7.554 -36.128 1.00 91.44 588 LYS A O 1
ATOM 4695 N N . TYR A 1 589 ? 34.318 -8.093 -37.945 1.00 94.06 589 TYR A N 1
ATOM 4696 C CA . TYR A 1 589 ? 33.186 -8.273 -38.860 1.00 94.06 589 TYR A CA 1
ATOM 4697 C C . TYR A 1 589 ? 32.898 -9.736 -39.218 1.00 94.06 589 TYR A C 1
ATOM 4699 O O . TYR A 1 589 ? 32.074 -9.993 -40.090 1.00 94.06 589 TYR A O 1
ATOM 4707 N N . TYR A 1 590 ? 33.531 -10.716 -38.565 1.00 92.88 590 TYR A N 1
ATOM 4708 C CA . TYR A 1 590 ? 33.285 -12.131 -38.872 1.00 92.88 590 TYR A CA 1
ATOM 4709 C C . TYR A 1 590 ? 31.838 -12.548 -38.622 1.00 92.88 590 TYR A C 1
ATOM 4711 O O . TYR A 1 590 ? 31.250 -13.203 -39.477 1.00 92.88 590 TYR A O 1
ATOM 4719 N N . ARG A 1 591 ? 31.247 -12.112 -37.505 1.00 91.50 591 ARG A N 1
ATOM 4720 C CA . ARG A 1 591 ? 29.844 -12.401 -37.172 1.00 91.50 591 ARG A CA 1
ATOM 4721 C C . ARG A 1 591 ? 28.870 -11.725 -38.130 1.00 91.50 591 ARG A C 1
ATOM 4723 O O . ARG A 1 591 ? 27.916 -12.355 -38.573 1.00 91.50 591 ARG A O 1
ATOM 4730 N N . LEU A 1 592 ? 29.147 -10.474 -38.501 1.00 93.44 592 LEU A N 1
ATOM 4731 C CA . LEU A 1 592 ? 28.390 -9.785 -39.544 1.00 93.44 592 LEU A CA 1
ATOM 4732 C C . LEU A 1 592 ? 28.457 -10.566 -40.860 1.00 93.44 592 LEU A C 1
ATOM 4734 O O . LEU A 1 592 ? 27.427 -10.837 -41.463 1.00 93.44 592 LEU A O 1
ATOM 4738 N N . PHE A 1 593 ? 29.653 -10.968 -41.294 1.00 94.19 593 PHE A N 1
ATOM 4739 C CA . PHE A 1 593 ? 29.813 -11.731 -42.529 1.00 94.19 593 PHE A CA 1
ATOM 4740 C C . PHE A 1 593 ? 29.075 -13.072 -42.482 1.00 94.19 593 PHE A C 1
ATOM 4742 O O . PHE A 1 593 ? 28.445 -13.476 -43.454 1.00 94.19 593 PHE A O 1
ATOM 4749 N N . ASP A 1 594 ? 29.086 -13.725 -41.328 1.00 91.88 594 ASP A N 1
ATOM 4750 C CA . ASP A 1 594 ? 28.332 -14.942 -41.070 1.00 91.88 594 ASP A CA 1
ATOM 4751 C C . ASP A 1 594 ? 26.810 -14.731 -41.187 1.00 91.88 594 ASP A C 1
ATOM 4753 O O . ASP A 1 594 ? 26.127 -15.578 -41.766 1.00 91.88 594 ASP A O 1
ATOM 4757 N N . ALA A 1 595 ? 26.292 -13.584 -40.742 1.00 92.44 595 ALA A N 1
ATOM 4758 C CA . ALA A 1 595 ? 24.900 -13.190 -40.956 1.00 92.44 595 ALA A CA 1
ATOM 4759 C C . ALA A 1 595 ? 24.591 -12.886 -42.436 1.00 92.44 595 ALA A C 1
ATOM 4761 O O . ALA A 1 595 ? 23.533 -13.275 -42.932 1.00 92.44 595 ALA A O 1
ATOM 4762 N N . LEU A 1 596 ? 25.524 -12.267 -43.174 1.00 94.44 596 LEU A N 1
ATOM 4763 C CA . LEU A 1 596 ? 25.390 -12.029 -44.620 1.00 94.44 596 LEU A CA 1
ATOM 4764 C C . LEU A 1 596 ? 25.331 -13.345 -45.414 1.00 94.44 596 LEU A C 1
ATOM 4766 O O . LEU A 1 596 ? 24.547 -13.470 -46.353 1.00 94.44 596 LEU A O 1
ATOM 4770 N N . LEU A 1 597 ? 26.115 -14.353 -45.019 1.00 94.31 597 LEU A N 1
ATOM 4771 C CA . LEU A 1 597 ? 26.035 -15.694 -45.602 1.00 94.31 597 LEU A CA 1
ATOM 4772 C C . LEU A 1 597 ? 24.667 -16.341 -45.341 1.00 94.31 597 LEU A C 1
ATOM 4774 O O . LEU A 1 597 ? 24.067 -16.887 -46.266 1.00 94.31 597 LEU A O 1
ATOM 4778 N N . ALA A 1 598 ? 24.145 -16.238 -44.116 1.00 92.75 598 ALA A N 1
ATOM 4779 C CA . ALA A 1 598 ? 22.812 -16.744 -43.782 1.00 92.75 598 ALA A CA 1
ATOM 4780 C C . ALA A 1 598 ? 21.703 -16.024 -44.573 1.00 92.75 598 ALA A C 1
ATOM 4782 O O . ALA A 1 598 ? 20.739 -16.652 -45.007 1.00 92.75 598 ALA A O 1
ATOM 4783 N N . MET A 1 599 ? 21.850 -14.720 -44.820 1.00 94.62 599 MET A N 1
ATOM 4784 C CA . MET A 1 599 ? 20.960 -13.969 -45.710 1.00 94.62 599 MET A CA 1
ATOM 4785 C C . MET A 1 599 ? 20.992 -14.528 -47.141 1.00 94.62 599 MET A C 1
ATOM 4787 O O . MET A 1 599 ? 19.939 -14.789 -47.724 1.00 94.62 599 MET A O 1
ATOM 4791 N N . PHE A 1 600 ? 22.175 -14.780 -47.708 1.00 96.06 600 PHE A N 1
ATOM 4792 C CA . PHE A 1 600 ? 22.280 -15.391 -49.036 1.00 96.06 600 PHE A CA 1
ATOM 4793 C C . PHE A 1 600 ? 21.678 -16.803 -49.097 1.00 96.06 600 PHE A C 1
ATOM 4795 O O . PHE A 1 600 ? 21.078 -17.158 -50.113 1.00 96.06 600 PHE A O 1
ATOM 4802 N N . GLU A 1 601 ? 21.788 -17.595 -48.027 1.00 94.75 601 GLU A N 1
ATOM 4803 C CA . GLU A 1 601 ? 21.119 -18.896 -47.929 1.00 94.75 601 GLU A CA 1
ATOM 4804 C C . GLU A 1 601 ? 19.595 -18.762 -48.008 1.00 94.75 601 GLU A C 1
ATOM 4806 O O . GLU A 1 601 ? 18.958 -19.469 -48.791 1.00 94.75 601 GLU A O 1
ATOM 4811 N N . ARG A 1 602 ? 19.005 -17.820 -47.256 1.00 92.44 602 ARG A N 1
ATOM 4812 C CA . ARG A 1 602 ? 17.554 -17.555 -47.294 1.00 92.44 602 ARG A CA 1
ATOM 4813 C C . ARG A 1 602 ? 17.078 -17.095 -48.670 1.00 92.44 602 ARG A C 1
ATOM 4815 O O . ARG A 1 602 ? 15.977 -17.451 -49.080 1.00 92.44 602 ARG A O 1
ATOM 4822 N N . CYS A 1 603 ? 17.920 -16.370 -49.405 1.00 93.44 603 CYS A N 1
ATOM 4823 C CA . CYS A 1 603 ? 17.672 -15.993 -50.799 1.00 93.44 603 CYS A CA 1
ATOM 4824 C C . CYS A 1 603 ? 17.852 -17.158 -51.795 1.00 93.44 603 CYS A C 1
ATOM 4826 O O . CYS A 1 603 ? 17.675 -16.963 -52.997 1.00 93.44 603 CYS A O 1
ATOM 4828 N N . GLY A 1 604 ? 18.226 -18.356 -51.331 1.00 95.31 604 GLY A N 1
ATOM 4829 C CA . GLY A 1 604 ? 18.454 -19.536 -52.168 1.00 95.31 604 GLY A CA 1
ATOM 4830 C C . GLY A 1 604 ? 19.755 -19.492 -52.971 1.00 95.31 604 GLY A C 1
ATOM 4831 O O . GLY A 1 604 ? 19.939 -20.303 -53.871 1.00 95.31 604 GLY A O 1
ATOM 4832 N N . LEU A 1 605 ? 20.662 -18.562 -52.663 1.00 97.00 605 LEU A N 1
ATOM 4833 C CA . LEU A 1 605 ? 21.883 -18.309 -53.437 1.00 97.00 605 LEU A CA 1
ATOM 4834 C C . LEU A 1 605 ? 23.034 -19.237 -53.060 1.00 97.00 605 LEU A C 1
ATOM 4836 O O . LEU A 1 605 ? 23.942 -19.477 -53.857 1.00 97.00 605 LEU A O 1
ATOM 4840 N N . LEU A 1 606 ? 22.995 -19.768 -51.845 1.00 96.44 606 LEU A N 1
ATOM 4841 C CA . LEU A 1 606 ? 23.961 -20.730 -51.344 1.00 96.44 606 LEU A CA 1
ATOM 4842 C C . LEU A 1 606 ? 23.282 -21.757 -50.426 1.00 96.44 606 LEU A C 1
ATOM 4844 O O . LEU A 1 606 ? 22.090 -21.655 -50.128 1.00 96.44 606 LEU A O 1
ATOM 4848 N N . LEU A 1 607 ? 24.032 -22.778 -50.035 1.00 95.38 607 LEU A N 1
ATOM 4849 C CA . LEU A 1 607 ? 23.696 -23.751 -49.005 1.00 95.38 607 LEU A CA 1
ATOM 4850 C C . LEU A 1 607 ? 24.796 -23.702 -47.943 1.00 95.38 607 LEU A C 1
ATOM 4852 O O . LEU A 1 607 ? 25.977 -23.853 -48.278 1.00 95.38 607 LEU A O 1
ATOM 4856 N N . LEU A 1 608 ? 24.415 -23.484 -46.685 1.00 92.75 608 LEU A N 1
ATOM 4857 C CA . LEU A 1 608 ? 25.333 -23.528 -45.556 1.00 92.75 608 LEU A CA 1
ATOM 4858 C C . LEU A 1 608 ? 25.362 -24.933 -44.958 1.00 92.75 608 LEU A C 1
ATOM 4860 O O . LEU A 1 608 ? 24.339 -25.558 -44.692 1.00 92.75 608 LEU A O 1
ATOM 4864 N N . GLN A 1 609 ? 26.573 -25.430 -44.754 1.00 87.94 609 GLN A N 1
ATOM 4865 C CA . GLN A 1 609 ? 26.885 -26.647 -44.011 1.00 87.94 609 GLN A CA 1
ATOM 4866 C C . GLN A 1 609 ? 27.890 -26.275 -42.913 1.00 87.94 609 GLN A C 1
ATOM 4868 O O . GLN A 1 609 ? 28.511 -25.214 -42.990 1.00 87.94 609 GLN A O 1
ATOM 4873 N N . ASP A 1 610 ? 28.085 -27.137 -41.910 1.00 78.25 610 ASP A N 1
ATOM 4874 C CA . ASP A 1 610 ? 28.811 -26.803 -40.669 1.00 78.25 610 ASP A CA 1
ATOM 4875 C C . ASP A 1 610 ? 30.133 -26.032 -40.878 1.00 78.25 610 ASP A C 1
ATOM 4877 O O . ASP A 1 610 ? 30.392 -25.052 -40.181 1.00 78.25 610 ASP A O 1
ATOM 4881 N N . ALA A 1 611 ? 30.947 -26.416 -41.871 1.00 88.12 611 ALA A N 1
ATOM 4882 C CA . ALA A 1 611 ? 32.213 -25.743 -42.193 1.00 88.12 611 ALA A CA 1
ATOM 4883 C C . ALA A 1 611 ? 32.291 -25.174 -43.623 1.00 88.12 611 ALA A C 1
ATOM 4885 O O . ALA A 1 611 ? 33.281 -24.519 -43.972 1.00 88.12 611 ALA A O 1
ATOM 4886 N N . THR A 1 612 ? 31.287 -25.424 -44.467 1.00 93.31 612 THR A N 1
ATOM 4887 C CA . THR A 1 612 ? 31.360 -25.175 -45.913 1.00 93.31 612 THR A CA 1
ATOM 4888 C C . THR A 1 612 ? 30.172 -24.389 -46.445 1.00 93.31 612 THR A C 1
ATOM 4890 O O . THR A 1 612 ? 29.053 -24.474 -45.951 1.00 93.31 612 THR A O 1
ATOM 4893 N N . VAL A 1 613 ? 30.440 -23.618 -47.494 1.00 95.25 613 VAL A N 1
ATOM 4894 C CA . VAL A 1 613 ? 29.469 -22.822 -48.241 1.00 95.25 613 VAL A CA 1
ATOM 4895 C C . VAL A 1 613 ? 29.470 -23.323 -49.678 1.00 95.25 613 VAL A C 1
ATOM 4897 O O . VAL A 1 613 ? 30.510 -23.266 -50.334 1.00 95.25 613 VAL A O 1
ATOM 4900 N N . GLU A 1 614 ? 28.327 -23.798 -50.168 1.00 96.88 614 GLU A N 1
ATOM 4901 C CA . GLU A 1 614 ? 28.148 -24.230 -51.561 1.00 96.88 614 GLU A CA 1
ATOM 4902 C C . GLU A 1 614 ? 27.236 -23.251 -52.306 1.00 96.88 614 GLU A C 1
ATOM 4904 O O . GLU A 1 614 ? 26.130 -22.960 -51.855 1.00 96.88 614 GLU A O 1
ATOM 4909 N N . THR A 1 615 ? 27.672 -22.730 -53.451 1.00 97.31 615 THR A N 1
ATOM 4910 C CA . THR A 1 615 ? 26.869 -21.791 -54.249 1.00 97.31 615 THR A CA 1
ATOM 4911 C C . THR A 1 615 ? 25.817 -22.501 -55.106 1.00 97.31 615 THR A C 1
ATOM 4913 O O . THR A 1 615 ? 26.062 -23.555 -55.697 1.00 97.31 615 THR A O 1
ATOM 4916 N N . ARG A 1 616 ? 24.631 -21.899 -55.228 1.00 97.12 616 ARG A N 1
ATOM 4917 C CA . ARG A 1 616 ? 23.482 -22.435 -55.981 1.00 97.12 616 ARG A CA 1
ATOM 4918 C C . ARG A 1 616 ? 23.380 -21.814 -57.384 1.00 97.12 616 ARG A C 1
ATOM 4920 O O . ARG A 1 616 ? 23.967 -20.757 -57.610 1.00 97.12 616 ARG A O 1
ATOM 4927 N N . PRO A 1 617 ? 22.632 -22.412 -58.333 1.00 95.75 617 PRO A N 1
ATOM 4928 C CA . PRO A 1 617 ? 22.467 -21.883 -59.696 1.00 95.75 617 PRO A CA 1
ATOM 4929 C C . PRO A 1 617 ? 22.049 -20.409 -59.789 1.00 95.75 617 PRO A C 1
ATOM 4931 O O . PRO A 1 617 ? 22.462 -19.696 -60.703 1.00 95.75 617 PRO A O 1
ATOM 4934 N N . GLU A 1 618 ? 21.250 -19.938 -58.838 1.00 95.62 618 GLU A N 1
ATOM 4935 C CA . GLU A 1 618 ? 20.730 -18.576 -58.772 1.00 95.62 618 GLU A CA 1
ATOM 4936 C C . GLU A 1 618 ? 21.846 -17.525 -58.595 1.00 95.62 618 GLU A C 1
ATOM 4938 O O . GLU A 1 618 ? 21.691 -16.390 -59.056 1.00 95.62 618 GLU A O 1
ATOM 4943 N N . ILE A 1 619 ? 23.002 -17.905 -58.024 1.00 96.31 619 ILE A N 1
ATOM 4944 C CA . ILE A 1 619 ? 24.137 -17.008 -57.737 1.00 96.31 619 ILE A CA 1
ATOM 4945 C C . ILE A 1 619 ? 24.659 -16.279 -58.987 1.00 96.31 619 ILE A C 1
ATOM 4947 O O . ILE A 1 619 ? 25.077 -15.125 -58.910 1.00 96.31 619 ILE A O 1
ATOM 4951 N N . GLU A 1 620 ? 24.606 -16.928 -60.155 1.00 94.25 620 GLU A N 1
ATOM 4952 C CA . GLU A 1 620 ? 25.217 -16.427 -61.396 1.00 94.25 620 GLU A CA 1
ATOM 4953 C C . GLU A 1 620 ? 24.450 -15.247 -62.002 1.00 94.25 620 GLU A C 1
ATOM 4955 O O . GLU A 1 620 ? 24.990 -14.501 -62.818 1.00 94.25 620 GLU A O 1
ATOM 4960 N N . LYS A 1 621 ? 23.170 -15.098 -61.641 1.00 94.62 621 LYS A N 1
ATOM 4961 C CA . LYS A 1 621 ? 22.249 -14.121 -62.245 1.00 94.62 621 LYS A CA 1
ATOM 4962 C C . LYS A 1 621 ? 21.680 -13.127 -61.241 1.00 94.62 621 LYS A C 1
ATOM 4964 O O . LYS A 1 621 ? 21.010 -12.183 -61.648 1.00 94.62 621 LYS A O 1
ATOM 4969 N N . PHE A 1 622 ? 21.899 -13.354 -59.948 1.00 96.56 622 PHE A N 1
ATOM 4970 C CA . PHE A 1 622 ? 21.299 -12.538 -58.902 1.00 96.56 622 PHE A CA 1
ATOM 4971 C C . PHE A 1 622 ? 21.984 -11.173 -58.754 1.00 96.56 622 PHE A C 1
ATOM 4973 O O . PHE A 1 622 ? 21.302 -10.163 -58.584 1.00 96.56 622 PHE A O 1
ATOM 4980 N N . ALA A 1 623 ? 23.315 -11.121 -58.851 1.00 96.94 623 ALA A N 1
ATOM 4981 C CA . ALA A 1 623 ? 24.097 -9.901 -58.644 1.00 96.94 623 ALA A CA 1
ATOM 4982 C C . ALA A 1 623 ? 23.717 -8.757 -59.605 1.00 96.94 623 ALA A C 1
ATOM 4984 O O . ALA A 1 623 ? 23.196 -8.980 -60.701 1.00 96.94 623 ALA A O 1
ATOM 4985 N N . LEU A 1 624 ? 24.002 -7.514 -59.204 1.00 97.25 624 LEU A N 1
ATOM 4986 C CA . LEU A 1 624 ? 23.971 -6.380 -60.134 1.00 97.25 624 LEU A CA 1
ATOM 4987 C C . LEU A 1 624 ? 25.077 -6.547 -61.188 1.00 97.25 624 LEU A C 1
ATOM 4989 O O . LEU A 1 624 ? 26.227 -6.820 -60.849 1.00 97.25 624 LEU A O 1
ATOM 4993 N N . ALA A 1 625 ? 24.741 -6.346 -62.460 1.00 93.88 625 ALA A N 1
ATOM 4994 C CA . ALA A 1 625 ? 25.693 -6.399 -63.566 1.00 93.88 625 ALA A CA 1
ATOM 4995 C C . ALA A 1 625 ? 26.465 -5.077 -63.711 1.00 93.88 625 ALA A C 1
ATOM 4997 O O . ALA A 1 625 ? 27.641 -5.077 -64.076 1.00 93.88 625 ALA A O 1
ATOM 4998 N N . ASN A 1 626 ? 25.814 -3.944 -63.425 1.00 95.00 626 ASN A N 1
ATOM 4999 C CA . ASN A 1 626 ? 26.447 -2.630 -63.353 1.00 95.00 626 ASN A CA 1
ATOM 5000 C C . ASN A 1 626 ? 25.901 -1.858 -62.150 1.00 95.00 626 ASN A C 1
ATOM 5002 O O . ASN A 1 626 ? 24.864 -1.199 -62.236 1.00 95.00 626 ASN A O 1
ATOM 5006 N N . VAL A 1 627 ? 26.645 -1.917 -61.044 1.00 94.75 627 VAL A N 1
ATOM 5007 C CA . VAL A 1 627 ? 26.275 -1.306 -59.761 1.00 94.75 627 VAL A CA 1
ATOM 5008 C C . VAL A 1 627 ? 25.881 0.165 -59.915 1.00 94.75 627 VAL A C 1
ATOM 5010 O O . VAL A 1 627 ? 24.812 0.554 -59.459 1.00 94.75 627 VAL A O 1
ATOM 5013 N N . THR A 1 628 ? 26.693 0.988 -60.586 1.00 93.06 628 THR A N 1
ATOM 5014 C CA . THR A 1 628 ? 26.438 2.434 -60.690 1.00 93.06 628 THR A CA 1
ATOM 5015 C C . THR A 1 628 ? 25.161 2.742 -61.474 1.00 93.06 628 THR A C 1
ATOM 5017 O O . THR A 1 628 ? 24.340 3.542 -61.023 1.00 93.06 628 THR A O 1
ATOM 5020 N N . ALA A 1 629 ? 24.974 2.111 -62.637 1.00 94.69 629 ALA A N 1
ATOM 5021 C CA . ALA A 1 629 ? 23.818 2.373 -63.495 1.00 94.69 629 ALA A CA 1
ATOM 5022 C C . ALA A 1 629 ? 22.512 1.816 -62.900 1.00 94.69 629 ALA A C 1
ATOM 5024 O O . ALA A 1 629 ? 21.471 2.481 -62.940 1.00 94.69 629 ALA A O 1
ATOM 5025 N N . GLU A 1 630 ? 22.563 0.610 -62.324 1.00 97.19 630 GLU A N 1
ATOM 5026 C CA . GLU A 1 630 ? 21.401 -0.016 -61.691 1.00 97.19 630 GLU A CA 1
ATOM 5027 C C . GLU A 1 630 ? 21.013 0.700 -60.392 1.00 97.19 630 GLU A C 1
ATOM 5029 O O . GLU A 1 630 ? 19.823 0.911 -60.180 1.00 97.19 630 GLU A O 1
ATOM 5034 N N . ALA A 1 631 ? 21.971 1.168 -59.579 1.00 95.19 631 ALA A N 1
ATOM 5035 C CA . ALA A 1 631 ? 21.683 1.970 -58.385 1.00 95.19 631 ALA A CA 1
ATOM 5036 C C . ALA A 1 631 ? 21.010 3.301 -58.718 1.00 95.19 631 ALA A C 1
ATOM 5038 O O . ALA A 1 631 ? 19.995 3.640 -58.116 1.00 95.19 631 ALA A O 1
ATOM 5039 N N . GLN A 1 632 ? 21.498 4.025 -59.731 1.00 94.62 632 GLN A N 1
ATOM 5040 C CA . GLN A 1 632 ? 20.860 5.271 -60.159 1.00 94.62 632 GLN A CA 1
ATOM 5041 C C . GLN A 1 632 ? 19.417 5.041 -60.638 1.00 94.62 632 GLN A C 1
ATOM 5043 O O . GLN A 1 632 ? 18.521 5.816 -60.300 1.00 94.62 632 GLN A O 1
ATOM 5048 N N . THR A 1 633 ? 19.189 3.968 -61.401 1.00 96.06 633 THR A N 1
ATOM 5049 C CA . THR A 1 633 ? 17.856 3.604 -61.907 1.00 96.06 633 THR A CA 1
ATOM 5050 C C . THR A 1 633 ? 16.929 3.177 -60.770 1.00 96.06 633 THR A C 1
ATOM 5052 O O . THR A 1 633 ? 15.791 3.640 -60.686 1.00 96.06 633 THR A O 1
ATOM 5055 N N . PHE A 1 634 ? 17.418 2.324 -59.866 1.00 97.06 634 PHE A N 1
ATOM 5056 C CA . PHE A 1 634 ? 16.675 1.868 -58.697 1.00 97.06 634 PHE A CA 1
ATOM 5057 C C . PHE A 1 634 ? 16.265 3.048 -57.821 1.00 97.06 634 PHE A C 1
ATOM 5059 O O . PHE A 1 634 ? 15.089 3.180 -57.501 1.00 97.06 634 PHE A O 1
ATOM 5066 N N . ARG A 1 635 ? 17.197 3.958 -57.521 1.00 96.56 635 ARG A N 1
ATOM 5067 C CA . ARG A 1 635 ? 16.941 5.163 -56.731 1.00 96.56 635 ARG A CA 1
ATOM 5068 C C . ARG A 1 635 ? 15.818 6.019 -57.303 1.00 96.56 635 ARG A C 1
ATOM 5070 O O . ARG A 1 635 ? 14.935 6.433 -56.559 1.00 96.56 635 ARG A O 1
ATOM 5077 N N . GLN A 1 636 ? 15.835 6.285 -58.609 1.00 94.94 636 GLN A N 1
ATOM 5078 C CA . GLN A 1 636 ? 14.796 7.091 -59.261 1.00 94.94 636 GLN A CA 1
ATOM 5079 C C . GLN A 1 636 ? 13.408 6.460 -59.100 1.00 94.94 636 GLN A C 1
ATOM 5081 O O . GLN A 1 636 ? 12.459 7.150 -58.727 1.00 94.94 636 GLN A O 1
ATOM 5086 N N . ASN A 1 637 ? 13.305 5.148 -59.320 1.00 95.75 637 ASN A N 1
ATOM 5087 C CA . ASN A 1 637 ? 12.045 4.418 -59.191 1.00 95.75 637 ASN A CA 1
ATOM 5088 C C . ASN A 1 637 ? 11.592 4.327 -57.727 1.00 95.75 637 ASN A C 1
ATOM 5090 O O . ASN A 1 637 ? 10.442 4.628 -57.415 1.00 95.75 637 ASN A O 1
ATOM 5094 N N . PHE A 1 638 ? 12.509 3.970 -56.827 1.00 95.81 638 PHE A N 1
ATOM 5095 C CA . PHE A 1 638 ? 12.229 3.772 -55.411 1.00 95.81 638 PHE A CA 1
ATOM 5096 C C . PHE A 1 638 ? 11.791 5.070 -54.737 1.00 95.81 638 PHE A C 1
ATOM 5098 O O . PHE A 1 638 ? 10.772 5.081 -54.064 1.00 95.81 638 PHE A O 1
ATOM 5105 N N . VAL A 1 639 ? 12.491 6.186 -54.963 1.00 95.12 639 VAL A N 1
ATOM 5106 C CA . VAL A 1 639 ? 12.118 7.484 -54.372 1.00 95.12 639 VAL A CA 1
ATOM 5107 C C . VAL A 1 639 ? 10.778 7.984 -54.912 1.00 95.12 639 VAL A C 1
ATOM 5109 O O . VAL A 1 639 ? 10.013 8.593 -54.170 1.00 95.12 639 VAL A O 1
ATOM 5112 N N . SER A 1 640 ? 10.462 7.709 -56.183 1.00 93.81 640 SER A N 1
ATOM 5113 C CA . SER A 1 640 ? 9.152 8.051 -56.746 1.00 93.81 640 SER A CA 1
ATOM 5114 C C . SER A 1 640 ? 8.015 7.229 -56.136 1.00 93.81 640 SER A C 1
ATOM 5116 O O . SER A 1 640 ? 6.890 7.721 -56.079 1.00 93.81 640 SER A O 1
ATOM 5118 N N . GLN A 1 641 ? 8.281 5.982 -55.743 1.00 93.12 641 GLN A N 1
ATOM 5119 C CA . GLN A 1 641 ? 7.275 5.062 -55.214 1.00 93.12 641 GLN A CA 1
ATOM 5120 C C . GLN A 1 641 ? 7.147 5.143 -53.684 1.00 93.12 641 GLN A C 1
ATOM 5122 O O . GLN A 1 641 ? 6.042 5.057 -53.158 1.00 93.12 641 GLN A O 1
ATOM 5127 N N . TYR A 1 642 ? 8.264 5.348 -52.984 1.00 92.31 642 TYR A N 1
ATOM 5128 C CA . TYR A 1 642 ? 8.394 5.336 -51.526 1.00 92.31 642 TYR A CA 1
ATOM 5129 C C . TYR A 1 642 ? 9.224 6.537 -51.032 1.00 92.31 642 TYR A C 1
ATOM 5131 O O . TYR A 1 642 ? 10.312 6.364 -50.474 1.00 92.31 642 TYR A O 1
ATOM 5139 N N . PRO A 1 643 ? 8.736 7.779 -51.210 1.00 90.00 643 PRO A N 1
ATOM 5140 C CA . PRO A 1 643 ? 9.489 8.984 -50.847 1.00 90.00 643 PRO A CA 1
ATOM 5141 C C . PRO A 1 643 ? 9.851 9.050 -49.354 1.00 90.00 643 PRO A C 1
ATOM 5143 O O . PRO A 1 643 ? 10.893 9.599 -49.002 1.00 90.00 643 PRO A O 1
ATOM 5146 N N . HIS A 1 644 ? 9.039 8.445 -48.482 1.00 87.31 644 HIS A N 1
ATOM 5147 C CA . HIS A 1 644 ? 9.263 8.405 -47.033 1.00 87.31 644 HIS A CA 1
ATOM 5148 C C . HIS A 1 644 ? 10.427 7.490 -46.607 1.00 87.31 644 HIS A C 1
ATOM 5150 O O . HIS A 1 644 ? 10.975 7.673 -45.530 1.00 87.31 644 HIS A O 1
ATOM 5156 N N . TYR A 1 645 ? 10.874 6.567 -47.466 1.00 90.06 645 TYR A N 1
ATOM 5157 C CA . TYR A 1 645 ? 11.992 5.650 -47.187 1.00 90.06 645 TYR A CA 1
ATOM 5158 C C . TYR A 1 645 ? 13.344 6.140 -47.729 1.00 90.06 645 TYR A C 1
ATOM 5160 O O . TYR A 1 645 ? 14.345 5.417 -47.703 1.00 90.06 645 TYR A O 1
ATOM 5168 N N . VAL A 1 646 ? 13.412 7.379 -48.227 1.00 91.50 646 VAL A N 1
ATOM 5169 C CA . VAL A 1 646 ? 14.635 7.913 -48.844 1.00 91.50 646 VAL A CA 1
ATOM 5170 C C . VAL A 1 646 ? 15.813 7.971 -47.867 1.00 91.50 646 VAL A C 1
ATOM 5172 O O . VAL A 1 646 ? 16.955 7.804 -48.290 1.00 91.50 646 VAL A O 1
ATOM 5175 N N . ALA A 1 647 ? 15.562 8.175 -46.571 1.00 91.88 647 ALA A N 1
ATOM 5176 C CA . ALA A 1 647 ? 16.614 8.212 -45.558 1.00 91.88 647 ALA A CA 1
ATOM 5177 C C . ALA A 1 647 ? 17.322 6.855 -45.423 1.00 91.88 647 ALA A C 1
ATOM 5179 O O . ALA A 1 647 ? 18.552 6.799 -45.494 1.00 91.88 647 ALA A O 1
ATOM 5180 N N . PHE A 1 648 ? 16.554 5.762 -45.343 1.00 91.94 648 PHE A N 1
ATOM 5181 C CA . PHE A 1 648 ? 17.092 4.401 -45.357 1.00 91.94 648 PHE A CA 1
ATOM 5182 C C . PHE A 1 648 ? 17.873 4.109 -46.637 1.00 91.94 648 PHE A C 1
ATOM 5184 O O . PHE A 1 648 ? 18.991 3.601 -46.567 1.00 91.94 648 PHE A O 1
ATOM 5191 N N . LEU A 1 649 ? 17.332 4.485 -47.803 1.00 94.81 649 LEU A N 1
ATOM 5192 C CA . LEU A 1 649 ? 18.035 4.322 -49.076 1.00 94.81 649 LEU A CA 1
ATOM 5193 C C . LEU A 1 649 ? 19.375 5.075 -49.086 1.00 94.81 649 LEU A C 1
ATOM 5195 O O . LEU A 1 649 ? 20.384 4.513 -49.500 1.00 94.81 649 LEU A O 1
ATOM 5199 N N . ASN A 1 650 ? 19.409 6.323 -48.610 1.00 94.62 650 ASN A N 1
ATOM 5200 C CA . ASN A 1 650 ? 20.631 7.132 -48.560 1.00 94.62 650 ASN A CA 1
ATOM 5201 C C . ASN A 1 650 ? 21.707 6.492 -47.683 1.00 94.62 650 ASN A C 1
ATOM 5203 O O . ASN A 1 650 ? 22.873 6.443 -48.079 1.00 94.62 650 ASN A O 1
ATOM 5207 N N . LEU A 1 651 ? 21.322 6.014 -46.496 1.00 94.69 651 LEU A N 1
ATOM 5208 C CA . LEU A 1 651 ? 22.247 5.352 -45.584 1.00 94.69 651 LEU A CA 1
ATOM 5209 C C . LEU A 1 651 ? 22.751 4.034 -46.185 1.00 94.69 651 LEU A C 1
ATOM 5211 O O . LEU A 1 651 ? 23.958 3.806 -46.222 1.00 94.69 651 LEU A O 1
ATOM 5215 N N . MET A 1 652 ? 21.852 3.210 -46.729 1.00 95.75 652 MET A N 1
ATOM 5216 C CA . MET A 1 652 ? 22.205 1.943 -47.369 1.00 95.75 652 MET A CA 1
ATOM 5217 C C . MET A 1 652 ? 23.151 2.147 -48.561 1.00 95.75 652 MET A C 1
ATOM 5219 O O . MET A 1 652 ? 24.184 1.489 -48.627 1.00 95.75 652 MET A O 1
ATOM 5223 N N . GLU A 1 653 ? 22.855 3.073 -49.480 1.00 95.50 653 GLU A N 1
ATOM 5224 C CA . GLU A 1 653 ? 23.720 3.380 -50.632 1.00 95.50 653 GLU A CA 1
ATOM 5225 C C . GLU A 1 653 ? 25.109 3.843 -50.187 1.00 95.50 653 GLU A C 1
ATOM 5227 O O . GLU A 1 653 ? 26.125 3.404 -50.737 1.00 95.50 653 GLU A O 1
ATOM 5232 N N . ARG A 1 654 ? 25.167 4.714 -49.173 1.00 95.56 654 ARG A N 1
ATOM 5233 C CA . ARG A 1 654 ? 26.423 5.205 -48.601 1.00 95.56 654 ARG A CA 1
ATOM 5234 C C . ARG A 1 654 ? 27.243 4.052 -48.027 1.00 95.56 654 ARG A C 1
ATOM 5236 O O . ARG A 1 654 ? 28.421 3.936 -48.362 1.00 95.56 654 ARG A O 1
ATOM 5243 N N . CYS A 1 655 ? 26.632 3.201 -47.206 1.00 96.75 655 CYS A N 1
ATOM 5244 C CA . CYS A 1 655 ? 27.296 2.049 -46.609 1.00 96.75 655 CYS A CA 1
ATOM 5245 C C . CYS A 1 655 ? 27.743 1.044 -47.674 1.00 96.75 655 CYS A C 1
ATOM 5247 O O . CYS A 1 655 ? 28.916 0.685 -47.692 1.00 96.75 655 CYS A O 1
ATOM 5249 N N . LEU A 1 656 ? 26.869 0.654 -48.610 1.00 96.81 656 LEU A N 1
ATOM 5250 C CA . LEU A 1 656 ? 27.183 -0.303 -49.678 1.00 96.81 656 LEU A CA 1
ATOM 5251 C C . LEU A 1 656 ? 28.302 0.186 -50.608 1.00 96.81 656 LEU A C 1
ATOM 5253 O O . LEU A 1 656 ? 29.141 -0.604 -51.035 1.00 96.81 656 LEU A O 1
ATOM 5257 N N . THR A 1 657 ? 28.382 1.494 -50.864 1.00 95.75 657 THR A N 1
ATOM 5258 C CA . THR A 1 657 ? 29.466 2.094 -51.663 1.00 95.75 657 THR A CA 1
ATOM 5259 C C . THR A 1 657 ? 30.845 1.919 -51.014 1.00 95.75 657 THR A C 1
ATOM 5261 O O . THR A 1 657 ? 31.842 1.788 -51.722 1.00 95.75 657 THR A O 1
ATOM 5264 N N . HIS A 1 658 ? 30.919 1.900 -49.679 1.00 96.50 658 HIS A N 1
ATOM 5265 C CA . HIS A 1 658 ? 32.176 1.754 -48.927 1.00 96.50 658 HIS A CA 1
ATOM 5266 C C . HIS A 1 658 ? 32.311 0.397 -48.226 1.00 96.50 658 HIS A C 1
ATOM 5268 O O . HIS A 1 658 ? 33.278 0.183 -47.502 1.00 96.50 658 HIS A O 1
ATOM 5274 N N . TYR A 1 659 ? 31.368 -0.520 -48.441 1.00 96.31 659 TYR A N 1
ATOM 5275 C CA . TYR A 1 659 ? 31.172 -1.707 -47.605 1.00 96.31 659 TYR A CA 1
ATOM 5276 C C . TYR A 1 659 ? 32.399 -2.608 -47.566 1.00 96.31 659 TYR A C 1
ATOM 5278 O O . TYR A 1 659 ? 32.864 -2.983 -46.498 1.00 96.31 659 TYR A O 1
ATOM 5286 N N . ASP A 1 660 ? 32.975 -2.889 -48.733 1.00 94.00 660 ASP A N 1
ATOM 5287 C CA . ASP A 1 660 ? 34.190 -3.691 -48.867 1.00 94.00 660 ASP A CA 1
ATOM 5288 C C . ASP A 1 660 ? 35.373 -3.060 -48.108 1.00 94.00 660 ASP A C 1
ATOM 5290 O O . ASP A 1 660 ? 36.006 -3.728 -47.295 1.00 94.00 660 ASP A O 1
ATOM 5294 N N . ARG A 1 661 ? 35.586 -1.745 -48.257 1.00 96.06 661 ARG A N 1
ATOM 5295 C CA . ARG A 1 661 ? 36.645 -0.999 -47.553 1.00 96.06 661 ARG A CA 1
ATOM 5296 C C . ARG A 1 661 ? 36.435 -0.990 -46.039 1.00 96.06 661 ARG A C 1
ATOM 5298 O O . ARG A 1 661 ? 37.405 -1.002 -45.282 1.00 96.06 661 ARG A O 1
ATOM 5305 N N . VAL A 1 662 ? 35.181 -0.981 -45.585 1.00 96.62 662 VAL A N 1
ATOM 5306 C CA . VAL A 1 662 ? 34.848 -1.113 -44.162 1.00 96.62 662 VAL A CA 1
ATOM 5307 C C . VAL A 1 662 ? 35.149 -2.530 -43.678 1.00 96.62 662 VAL A C 1
ATOM 5309 O O . VAL A 1 662 ? 35.872 -2.683 -42.694 1.00 96.62 662 VAL A O 1
ATOM 5312 N N . LEU A 1 663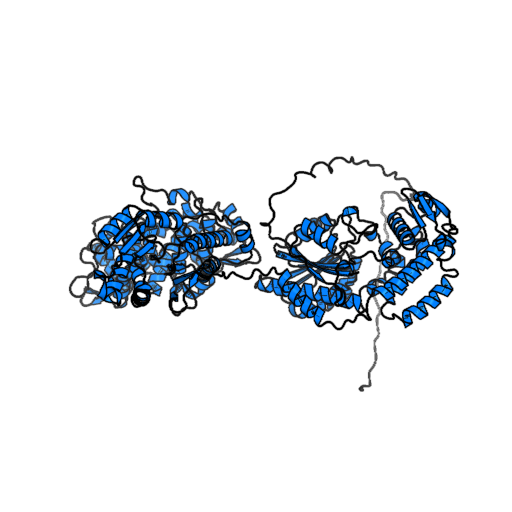 ? 34.682 -3.567 -44.383 1.00 95.56 663 LEU A N 1
ATOM 5313 C CA . LEU A 1 663 ? 34.908 -4.967 -44.010 1.00 95.56 663 LEU A CA 1
ATOM 5314 C C . LEU A 1 663 ? 36.395 -5.340 -43.966 1.00 95.56 663 LEU A C 1
ATOM 5316 O O . LEU A 1 663 ? 36.782 -6.151 -43.126 1.00 95.56 663 LEU A O 1
ATOM 5320 N N . THR A 1 664 ? 37.233 -4.730 -44.807 1.00 95.62 664 THR A N 1
ATOM 5321 C CA . THR A 1 664 ? 38.693 -4.921 -44.790 1.00 95.62 664 THR A CA 1
ATOM 5322 C C . THR A 1 664 ? 39.428 -4.010 -43.803 1.00 95.62 664 THR A C 1
ATOM 5324 O O . THR A 1 664 ? 40.651 -4.084 -43.698 1.00 95.62 664 THR A O 1
ATOM 5327 N N . GLY A 1 665 ? 38.715 -3.137 -43.084 1.00 94.69 665 GLY A N 1
ATOM 5328 C CA . GLY A 1 665 ? 39.290 -2.201 -42.114 1.00 94.69 665 GLY A CA 1
ATOM 5329 C C . GLY A 1 665 ? 40.070 -1.032 -42.727 1.00 94.69 665 GLY A C 1
ATOM 5330 O O . GLY A 1 665 ? 40.821 -0.376 -42.012 1.00 94.69 665 GLY A O 1
ATOM 5331 N N . GLU A 1 666 ? 39.906 -0.762 -44.024 1.00 96.25 666 GLU A N 1
ATOM 5332 C CA . GLU A 1 666 ? 40.535 0.378 -44.704 1.00 96.25 666 GLU A CA 1
ATOM 5333 C C . GLU A 1 666 ? 39.894 1.711 -44.284 1.00 96.25 666 GLU A C 1
ATOM 5335 O O . GLU A 1 666 ? 40.580 2.727 -44.190 1.00 96.25 666 GLU A O 1
ATOM 5340 N N . ILE A 1 667 ? 38.585 1.706 -44.005 1.00 95.69 667 ILE A N 1
ATOM 5341 C CA . ILE A 1 667 ? 37.844 2.847 -43.448 1.00 95.69 667 ILE A CA 1
ATOM 5342 C C . ILE A 1 667 ? 37.070 2.396 -42.204 1.00 95.69 667 ILE A C 1
ATOM 5344 O O . ILE A 1 667 ? 36.544 1.282 -42.156 1.00 95.69 667 ILE A O 1
ATOM 5348 N N . ALA A 1 668 ? 36.962 3.261 -41.193 1.00 93.06 668 ALA A N 1
ATOM 5349 C CA . ALA A 1 668 ? 36.101 3.009 -40.044 1.00 93.06 668 ALA A CA 1
ATOM 5350 C C . ALA A 1 668 ? 34.613 3.166 -40.416 1.00 93.06 668 ALA A C 1
ATOM 5352 O O . ALA A 1 668 ? 34.221 4.147 -41.042 1.00 93.06 668 ALA A O 1
ATOM 5353 N N . ALA A 1 669 ? 33.758 2.236 -39.975 1.00 92.88 669 ALA A N 1
ATOM 5354 C CA . ALA A 1 669 ? 32.309 2.308 -40.210 1.00 92.88 669 ALA A CA 1
ATOM 5355 C C . ALA A 1 669 ? 31.689 3.636 -39.740 1.00 92.88 669 ALA A C 1
ATOM 5357 O O . ALA A 1 669 ? 30.841 4.198 -40.434 1.00 92.88 669 ALA A O 1
ATOM 5358 N N . ASN A 1 670 ? 32.162 4.167 -38.607 1.00 90.56 670 ASN A N 1
ATOM 5359 C CA . ASN A 1 670 ? 31.695 5.442 -38.064 1.00 90.56 670 ASN A CA 1
ATOM 5360 C C . ASN A 1 670 ? 31.913 6.608 -39.039 1.00 90.56 670 ASN A C 1
ATOM 5362 O O . ASN A 1 670 ? 31.026 7.439 -39.163 1.00 90.56 670 ASN A O 1
ATOM 5366 N N . ASP A 1 671 ? 33.015 6.644 -39.793 1.00 91.00 671 ASP A N 1
ATOM 5367 C CA . ASP A 1 671 ? 33.287 7.725 -40.758 1.00 91.00 671 ASP A CA 1
ATOM 5368 C C . ASP A 1 671 ? 32.371 7.651 -41.994 1.00 91.00 671 ASP A C 1
ATOM 5370 O O . ASP A 1 671 ? 32.157 8.639 -42.703 1.00 91.00 671 ASP A O 1
ATOM 5374 N N . VAL A 1 672 ? 31.823 6.463 -42.275 1.00 94.00 672 VAL A N 1
ATOM 5375 C CA . VAL A 1 672 ? 30.873 6.236 -43.371 1.00 94.00 672 VAL A CA 1
ATOM 5376 C C . VAL A 1 672 ? 29.452 6.608 -42.949 1.00 94.00 672 VAL A C 1
ATOM 5378 O O . VAL A 1 672 ? 28.758 7.273 -43.722 1.00 94.00 672 VAL A O 1
ATOM 5381 N N . ILE A 1 673 ? 29.045 6.200 -41.741 1.00 91.62 673 ILE A N 1
ATOM 5382 C CA . ILE A 1 673 ? 27.703 6.420 -41.172 1.00 91.62 673 ILE A CA 1
ATOM 5383 C C . ILE A 1 673 ? 27.534 7.862 -40.667 1.00 91.62 673 ILE A C 1
ATOM 5385 O O . ILE A 1 673 ? 26.471 8.454 -40.851 1.00 91.62 673 ILE A O 1
ATOM 5389 N N . PHE A 1 674 ? 28.593 8.449 -40.104 1.00 89.31 674 PHE A N 1
ATOM 5390 C CA . PHE A 1 674 ? 28.645 9.818 -39.586 1.00 89.31 674 PHE A CA 1
ATOM 5391 C C . PHE A 1 674 ? 29.648 10.657 -40.394 1.00 89.31 674 PHE A C 1
ATOM 5393 O O . PHE A 1 674 ? 30.713 11.025 -39.885 1.00 89.31 674 PHE A O 1
ATOM 5400 N N . PRO A 1 675 ? 29.352 10.952 -41.675 1.00 88.06 675 PRO A N 1
ATOM 5401 C CA . PRO A 1 675 ? 30.270 11.697 -42.525 1.00 88.06 675 PRO A CA 1
ATOM 5402 C C . PRO A 1 675 ? 30.559 13.069 -41.910 1.00 88.06 675 PRO A C 1
ATOM 5404 O O . PRO A 1 675 ? 29.638 13.791 -41.528 1.00 88.06 675 PRO A O 1
ATOM 5407 N N . GLU A 1 676 ? 31.846 13.406 -41.791 1.00 84.69 676 GLU A N 1
ATOM 5408 C CA . GLU A 1 676 ? 32.320 14.659 -41.176 1.00 84.69 676 GLU A CA 1
ATOM 5409 C C . GLU A 1 676 ? 31.824 14.854 -39.725 1.00 84.69 676 GLU A C 1
ATOM 5411 O O . GLU A 1 676 ? 31.742 15.974 -39.227 1.00 84.69 676 GLU A O 1
ATOM 5416 N N . GLY A 1 677 ? 31.472 13.760 -39.034 1.00 79.81 677 GLY A N 1
ATOM 5417 C CA . GLY A 1 677 ? 30.910 13.789 -37.681 1.00 79.81 677 GLY A CA 1
ATOM 5418 C C . GLY A 1 677 ? 29.435 14.207 -37.611 1.00 79.81 677 GLY A C 1
ATOM 5419 O O . GLY A 1 677 ? 28.918 14.422 -36.515 1.00 79.81 677 GLY A O 1
ATOM 5420 N N . SER A 1 678 ? 28.746 14.336 -38.751 1.00 85.44 678 SER A N 1
ATOM 5421 C CA . SER A 1 678 ? 27.333 14.720 -38.805 1.00 85.44 678 SER A CA 1
ATOM 5422 C C . SER A 1 678 ? 26.400 13.569 -38.429 1.00 85.44 678 SER A C 1
ATOM 5424 O O . SER A 1 678 ? 26.490 12.470 -38.974 1.00 85.44 678 SER A O 1
ATOM 5426 N N . MET A 1 679 ? 25.429 13.862 -37.560 1.00 83.94 679 MET A N 1
ATOM 5427 C CA . MET A 1 679 ? 24.385 12.918 -37.143 1.00 83.94 679 MET A CA 1
ATOM 5428 C C . MET A 1 679 ? 23.200 12.848 -38.112 1.00 83.94 679 MET A C 1
ATOM 5430 O O . MET A 1 679 ? 22.332 11.999 -37.945 1.00 83.94 679 MET A O 1
ATOM 5434 N N . ALA A 1 680 ? 23.137 13.723 -39.121 1.00 85.94 680 ALA A N 1
ATOM 5435 C CA . ALA A 1 680 ? 21.942 13.897 -39.948 1.00 85.94 680 ALA A CA 1
ATOM 5436 C C . ALA A 1 680 ? 21.573 12.648 -40.765 1.00 85.94 680 ALA A C 1
ATOM 5438 O O . ALA A 1 680 ? 20.395 12.313 -40.869 1.00 85.94 680 ALA A O 1
ATOM 5439 N N . LEU A 1 681 ? 22.571 11.952 -41.324 1.00 88.06 681 LEU A N 1
ATOM 5440 C CA . LEU A 1 681 ? 22.340 10.753 -42.136 1.00 88.06 681 LEU A CA 1
ATOM 5441 C C . LEU A 1 681 ? 21.747 9.614 -41.296 1.00 88.06 681 LEU A C 1
ATOM 5443 O O . LEU A 1 681 ? 20.798 8.969 -41.728 1.00 88.06 681 LEU A O 1
ATOM 5447 N N . PHE A 1 682 ? 22.292 9.400 -40.097 1.00 86.19 682 PHE A N 1
ATOM 5448 C CA . PHE A 1 682 ? 21.848 8.349 -39.185 1.00 86.19 682 PHE A CA 1
ATOM 5449 C C . PHE A 1 682 ? 20.541 8.713 -38.470 1.00 86.19 682 PHE A C 1
ATOM 5451 O O . PHE A 1 682 ? 19.642 7.893 -38.400 1.00 86.19 682 PHE A O 1
ATOM 5458 N N . ALA A 1 683 ? 20.371 9.954 -38.003 1.00 85.19 683 ALA A N 1
ATOM 5459 C CA . ALA A 1 683 ? 19.136 10.385 -37.340 1.00 85.19 683 ALA A CA 1
ATOM 5460 C C . ALA A 1 683 ? 17.901 10.272 -38.253 1.00 85.19 683 ALA A C 1
ATOM 5462 O O . ALA A 1 683 ? 16.803 9.993 -37.776 1.00 85.19 683 ALA A O 1
ATOM 5463 N N . GLY A 1 684 ? 18.080 10.470 -39.565 1.00 85.00 684 GLY A N 1
ATOM 5464 C CA . GLY A 1 684 ? 16.992 10.460 -40.541 1.00 85.00 684 GLY A CA 1
ATOM 5465 C C . GLY A 1 684 ? 16.278 9.117 -40.713 1.00 85.00 684 GLY A C 1
ATOM 5466 O O . GLY A 1 684 ? 15.200 9.111 -41.292 1.00 85.00 684 GLY A O 1
ATOM 5467 N N . ILE A 1 685 ? 16.837 7.998 -40.232 1.00 87.38 685 ILE A N 1
ATOM 5468 C CA . ILE A 1 685 ? 16.168 6.684 -40.311 1.00 87.38 685 ILE A CA 1
ATOM 5469 C C . ILE A 1 685 ? 15.237 6.408 -39.123 1.00 87.38 685 ILE A C 1
ATOM 5471 O O . ILE A 1 685 ? 14.529 5.409 -39.134 1.00 87.38 685 ILE A O 1
ATOM 5475 N N . PHE A 1 686 ? 15.268 7.256 -38.089 1.00 84.94 686 PHE A N 1
ATOM 5476 C CA . PHE A 1 686 ? 14.493 7.067 -36.859 1.00 84.94 686 PHE A CA 1
ATOM 5477 C C . PHE A 1 686 ? 13.374 8.097 -36.682 1.00 84.94 686 PHE A C 1
ATOM 5479 O O . PHE A 1 686 ? 12.643 8.025 -35.697 1.00 84.94 686 PHE A O 1
ATOM 5486 N N . THR A 1 687 ? 13.257 9.082 -37.577 1.00 85.06 687 THR A N 1
ATOM 5487 C CA . THR A 1 687 ? 12.258 10.162 -37.506 1.00 85.06 687 THR A CA 1
ATOM 5488 C C . THR A 1 687 ? 11.950 10.706 -38.897 1.00 85.06 687 THR A C 1
ATOM 5490 O O . THR A 1 687 ? 12.859 10.802 -39.722 1.00 85.06 687 THR A O 1
ATOM 5493 N N . GLY A 1 688 ? 10.726 11.188 -39.117 1.00 82.81 688 GLY A N 1
ATOM 5494 C CA . GLY A 1 688 ? 10.322 11.888 -40.341 1.00 82.81 688 GLY A CA 1
ATOM 5495 C C . GLY A 1 688 ? 9.677 11.000 -41.409 1.00 82.81 688 GLY A C 1
ATOM 5496 O O . GLY A 1 688 ? 9.331 11.499 -42.485 1.00 82.81 688 GLY A O 1
ATOM 5497 N N . ASP A 1 689 ? 9.487 9.715 -41.115 1.00 88.06 689 ASP A N 1
ATOM 5498 C CA . ASP A 1 689 ? 8.648 8.799 -41.883 1.00 88.06 689 ASP A CA 1
ATOM 5499 C C . ASP A 1 689 ? 7.438 8.329 -41.045 1.00 88.06 689 ASP A C 1
ATOM 5501 O O . ASP A 1 689 ? 7.530 8.294 -39.813 1.00 88.06 689 ASP A O 1
ATOM 5505 N N . PRO A 1 690 ? 6.306 7.962 -41.682 1.00 90.00 690 PRO A N 1
ATOM 5506 C CA . PRO A 1 690 ? 5.077 7.601 -40.971 1.00 90.00 690 PRO A CA 1
ATOM 5507 C C . PRO A 1 690 ? 5.228 6.463 -39.954 1.00 90.00 690 PRO A C 1
ATOM 5509 O O . PRO A 1 690 ? 4.540 6.467 -38.934 1.00 90.00 690 PRO A O 1
ATOM 5512 N N . ILE A 1 691 ? 6.120 5.498 -40.205 1.00 91.12 691 ILE A N 1
ATOM 5513 C CA . ILE A 1 691 ? 6.279 4.311 -39.361 1.00 91.12 691 ILE A CA 1
ATOM 5514 C C . ILE A 1 691 ? 7.145 4.625 -38.146 1.00 91.12 691 ILE A C 1
ATOM 5516 O O . ILE A 1 691 ? 6.729 4.353 -37.016 1.00 91.12 691 ILE A O 1
ATOM 5520 N N . SER A 1 692 ? 8.302 5.260 -38.337 1.00 90.75 692 SER A N 1
ATOM 5521 C CA . SER A 1 692 ? 9.146 5.667 -37.208 1.00 90.75 692 SER A CA 1
ATOM 5522 C C . SER A 1 692 ? 8.440 6.693 -36.319 1.00 90.75 692 SER A C 1
ATOM 5524 O O . SER A 1 692 ? 8.478 6.581 -35.092 1.00 90.75 692 SER A O 1
ATOM 5526 N N . ASP A 1 693 ? 7.736 7.663 -36.912 1.00 93.00 693 ASP A N 1
ATOM 5527 C CA . ASP A 1 693 ? 6.988 8.672 -36.157 1.00 93.00 693 ASP A CA 1
ATOM 5528 C C . ASP A 1 693 ? 5.803 8.061 -35.395 1.00 93.00 693 ASP A C 1
ATOM 5530 O O . ASP A 1 693 ? 5.500 8.519 -34.290 1.00 93.00 693 ASP A O 1
ATOM 5534 N N . TYR A 1 694 ? 5.158 7.019 -35.934 1.00 94.81 694 TYR A N 1
ATOM 5535 C CA . TYR A 1 694 ? 4.140 6.253 -35.213 1.00 94.81 694 TYR A CA 1
ATOM 5536 C C . TYR A 1 694 ? 4.723 5.595 -33.960 1.00 94.81 694 TYR A C 1
ATOM 5538 O O . TYR A 1 694 ? 4.222 5.838 -32.863 1.00 94.81 694 TYR A O 1
ATOM 5546 N N . PHE A 1 695 ? 5.802 4.815 -34.087 1.00 96.00 695 PHE A N 1
ATOM 5547 C CA . PHE A 1 695 ? 6.388 4.118 -32.938 1.00 96.00 695 PHE A CA 1
ATOM 5548 C C . PHE A 1 695 ? 6.982 5.080 -31.900 1.00 96.00 695 PHE A C 1
ATOM 5550 O O . PHE A 1 695 ? 6.822 4.853 -30.702 1.00 96.00 695 PHE A O 1
ATOM 5557 N N . ASN A 1 696 ? 7.582 6.198 -32.323 1.00 96.88 696 ASN A N 1
ATOM 5558 C CA . ASN A 1 696 ? 8.050 7.230 -31.394 1.00 96.88 696 ASN A CA 1
ATOM 5559 C C . ASN A 1 696 ? 6.890 7.906 -30.643 1.00 96.88 696 ASN A C 1
ATOM 5561 O O . ASN A 1 696 ? 6.990 8.149 -29.440 1.00 96.88 696 ASN A O 1
ATOM 5565 N N . GLN A 1 697 ? 5.773 8.196 -31.321 1.00 96.38 697 GLN A N 1
ATOM 5566 C CA . GLN A 1 697 ? 4.577 8.737 -30.665 1.00 96.38 697 GLN A CA 1
ATOM 5567 C C . GLN A 1 697 ? 3.918 7.718 -29.737 1.00 96.38 697 GLN A C 1
ATOM 5569 O O . GLN A 1 697 ? 3.442 8.093 -28.669 1.00 96.38 697 GLN A O 1
ATOM 5574 N N . LEU A 1 698 ? 3.922 6.443 -30.117 1.00 96.94 698 LEU A N 1
ATOM 5575 C CA . LEU A 1 698 ? 3.403 5.350 -29.307 1.00 96.94 698 LEU A CA 1
ATOM 5576 C C . LEU A 1 698 ? 4.232 5.158 -28.031 1.00 96.94 698 LEU A C 1
ATOM 5578 O O . LEU A 1 698 ? 3.665 5.071 -26.945 1.00 96.94 698 LEU A O 1
ATOM 5582 N N . LEU A 1 699 ? 5.565 5.186 -28.133 1.00 98.31 699 LEU A N 1
ATOM 5583 C CA . LEU A 1 699 ? 6.462 5.186 -26.975 1.00 98.31 699 LEU A CA 1
ATOM 5584 C C . LEU A 1 699 ? 6.224 6.416 -26.086 1.00 98.31 699 LEU A C 1
ATOM 5586 O O . LEU A 1 699 ? 6.114 6.285 -24.867 1.00 98.31 699 LEU A O 1
ATOM 5590 N N . ALA A 1 700 ? 6.085 7.605 -26.681 1.00 98.12 700 ALA A N 1
ATOM 5591 C CA . ALA A 1 700 ? 5.767 8.826 -25.942 1.00 98.12 700 ALA A CA 1
ATOM 5592 C C . ALA A 1 700 ? 4.409 8.748 -25.228 1.00 98.12 700 ALA A C 1
ATOM 5594 O O . ALA A 1 700 ? 4.283 9.249 -24.111 1.00 98.12 700 ALA A O 1
ATOM 5595 N N . GLU A 1 701 ? 3.408 8.101 -25.832 1.00 97.44 701 GLU A N 1
ATOM 5596 C CA . GLU A 1 701 ? 2.117 7.839 -25.196 1.00 97.44 701 GLU A CA 1
ATOM 5597 C C . GLU A 1 701 ? 2.258 6.866 -24.022 1.00 97.44 701 GLU A C 1
ATOM 5599 O O . GLU A 1 701 ? 1.752 7.155 -22.940 1.00 97.44 701 GLU A O 1
ATOM 5604 N N . VAL A 1 702 ? 2.995 5.761 -24.183 1.00 97.88 702 VAL A N 1
ATOM 5605 C CA . VAL A 1 702 ? 3.276 4.809 -23.092 1.00 97.88 702 VAL A CA 1
ATOM 5606 C C . VAL A 1 702 ? 3.950 5.514 -21.914 1.00 97.88 702 VAL A C 1
ATOM 5608 O O . VAL A 1 702 ? 3.482 5.387 -20.782 1.00 97.88 702 VAL A O 1
ATOM 5611 N N . VAL A 1 703 ? 4.998 6.306 -22.165 1.00 97.94 703 VAL A N 1
ATOM 5612 C CA . VAL A 1 703 ? 5.704 7.065 -21.119 1.00 97.94 703 VAL A CA 1
ATOM 5613 C C . VAL A 1 703 ? 4.782 8.104 -20.476 1.00 97.94 703 VAL A C 1
ATOM 5615 O O . VAL A 1 703 ? 4.744 8.218 -19.252 1.00 97.94 703 VAL A O 1
ATOM 5618 N N . PHE A 1 704 ? 3.992 8.837 -21.265 1.00 96.88 704 PHE A N 1
ATOM 5619 C CA . PHE A 1 704 ? 3.028 9.806 -20.741 1.00 96.88 704 PHE A CA 1
ATOM 5620 C C . PHE A 1 704 ? 1.988 9.147 -19.826 1.00 96.88 704 PHE A C 1
ATOM 5622 O O . PHE A 1 704 ? 1.725 9.646 -18.732 1.00 96.88 704 PHE A O 1
ATOM 5629 N N . GLN A 1 705 ? 1.428 8.006 -20.229 1.00 94.25 705 GLN A N 1
ATOM 5630 C CA . GLN A 1 705 ? 0.465 7.277 -19.408 1.00 94.25 705 GLN A CA 1
ATOM 5631 C C . GLN A 1 705 ? 1.122 6.688 -18.158 1.00 94.25 705 GLN A C 1
ATOM 5633 O O . GLN A 1 705 ? 0.536 6.772 -17.081 1.00 94.25 705 GLN A O 1
ATOM 5638 N N . ALA A 1 706 ? 2.356 6.184 -18.254 1.00 93.25 706 ALA A N 1
ATOM 5639 C CA . ALA A 1 706 ? 3.119 5.747 -17.089 1.00 93.25 706 ALA A CA 1
ATOM 5640 C C . ALA A 1 706 ? 3.302 6.883 -16.073 1.00 93.25 706 ALA A C 1
ATOM 5642 O O . ALA A 1 706 ? 3.037 6.687 -14.890 1.00 93.25 706 ALA A O 1
ATOM 5643 N N . ILE A 1 707 ? 3.635 8.098 -16.524 1.00 93.25 707 ILE A N 1
ATOM 5644 C CA . ILE A 1 707 ? 3.706 9.284 -15.655 1.00 93.25 707 ILE A CA 1
ATOM 5645 C C . ILE A 1 707 ? 2.359 9.535 -14.971 1.00 93.25 707 ILE A C 1
ATOM 5647 O O . ILE A 1 707 ? 2.309 9.777 -13.767 1.00 93.25 707 ILE A O 1
ATOM 5651 N N . GLN A 1 708 ? 1.257 9.495 -15.721 1.00 88.56 708 GLN A N 1
ATOM 5652 C CA . GLN A 1 708 ? -0.071 9.776 -15.176 1.00 88.56 708 GLN A CA 1
ATOM 5653 C C . GLN A 1 708 ? -0.487 8.745 -14.121 1.00 88.56 708 GLN A C 1
ATOM 5655 O O . GLN A 1 708 ? -0.999 9.135 -13.075 1.00 88.56 708 GLN A O 1
ATOM 5660 N N . GLN A 1 709 ? -0.208 7.459 -14.345 1.00 85.25 709 GLN A N 1
ATOM 5661 C CA . GLN A 1 709 ? -0.478 6.415 -13.357 1.00 85.25 709 GLN A CA 1
ATOM 5662 C C . GLN A 1 709 ? 0.423 6.555 -12.122 1.00 85.25 709 GLN A C 1
ATOM 5664 O O . GLN A 1 709 ? -0.077 6.501 -10.998 1.00 85.25 709 GLN A O 1
ATOM 5669 N N . GLN A 1 710 ? 1.718 6.841 -12.296 1.00 82.88 710 GLN A N 1
ATOM 5670 C CA . GLN A 1 710 ? 2.634 7.059 -11.170 1.00 82.88 710 GLN A CA 1
ATOM 5671 C C . GLN A 1 710 ? 2.210 8.252 -10.291 1.00 82.88 710 GLN A C 1
ATOM 5673 O O . GLN A 1 710 ? 2.294 8.171 -9.065 1.00 82.88 710 GLN A O 1
ATOM 5678 N N . LYS A 1 711 ? 1.645 9.323 -10.871 1.00 77.94 711 LYS A N 1
ATOM 5679 C CA . LYS A 1 711 ? 1.080 10.444 -10.088 1.00 77.94 711 LYS A CA 1
ATOM 5680 C C . LYS A 1 711 ? -0.068 10.028 -9.174 1.00 77.94 711 LYS A C 1
ATOM 5682 O O . LYS A 1 711 ? -0.191 10.571 -8.084 1.00 77.94 711 LYS A O 1
ATOM 5687 N N . THR A 1 712 ? -0.916 9.090 -9.600 1.00 66.25 712 THR A N 1
ATOM 5688 C CA . THR A 1 712 ? -2.039 8.636 -8.758 1.00 66.25 712 THR A CA 1
ATOM 5689 C C . THR A 1 712 ? -1.567 7.867 -7.525 1.00 66.25 712 THR A C 1
ATOM 5691 O O . THR A 1 712 ? -2.232 7.900 -6.495 1.00 66.25 712 THR A O 1
ATOM 5694 N N . ARG A 1 713 ? -0.391 7.229 -7.597 1.00 63.47 713 ARG A N 1
ATOM 5695 C CA . ARG A 1 713 ? 0.229 6.521 -6.467 1.00 63.47 713 ARG A CA 1
ATOM 5696 C C . ARG A 1 713 ? 1.107 7.431 -5.611 1.00 63.47 713 ARG A C 1
ATOM 5698 O O . ARG A 1 713 ? 1.278 7.170 -4.427 1.00 63.47 713 ARG A O 1
ATOM 5705 N N . SER A 1 714 ? 1.638 8.512 -6.184 1.00 55.59 714 SER A N 1
ATOM 5706 C CA . SER A 1 714 ? 2.499 9.465 -5.486 1.00 55.59 714 SER A CA 1
ATOM 5707 C C . SER A 1 714 ? 2.051 10.905 -5.733 1.00 55.59 714 SER A C 1
ATOM 5709 O O . SER A 1 714 ? 2.352 11.511 -6.759 1.00 55.59 714 SER A O 1
ATOM 5711 N N . HIS A 1 715 ? 1.356 11.480 -4.750 1.00 54.16 715 HIS A N 1
ATOM 5712 C CA . HIS A 1 715 ? 0.840 12.852 -4.819 1.00 54.16 715 HIS A CA 1
ATOM 5713 C C . HIS A 1 715 ? 1.860 13.922 -4.373 1.00 54.16 715 HIS A C 1
ATOM 5715 O O . HIS A 1 715 ? 1.547 15.111 -4.421 1.00 54.16 715 HIS A O 1
ATOM 5721 N N . ARG A 1 716 ? 3.063 13.531 -3.911 1.00 56.28 716 ARG A N 1
ATOM 5722 C CA . ARG A 1 716 ? 4.006 14.443 -3.224 1.00 56.28 716 ARG A CA 1
ATOM 5723 C C . ARG A 1 716 ? 5.444 14.486 -3.776 1.00 56.28 716 ARG A C 1
ATOM 5725 O O . ARG A 1 716 ? 6.201 15.347 -3.339 1.00 56.28 716 ARG A O 1
ATOM 5732 N N . ARG A 1 717 ? 5.830 13.649 -4.756 1.00 72.50 717 ARG A N 1
ATOM 5733 C CA . ARG A 1 717 ? 7.195 13.631 -5.341 1.00 72.50 717 ARG A CA 1
ATOM 5734 C C . ARG A 1 717 ? 7.200 13.941 -6.840 1.00 72.50 717 ARG A C 1
ATOM 5736 O O . ARG A 1 717 ? 6.249 13.622 -7.549 1.00 72.50 717 ARG A O 1
ATOM 5743 N N . LYS A 1 718 ? 8.313 14.496 -7.337 1.00 87.00 718 LYS A N 1
ATOM 5744 C CA . LYS A 1 718 ? 8.604 14.510 -8.775 1.00 87.00 718 LYS A CA 1
ATOM 5745 C C . LYS A 1 718 ? 8.839 13.095 -9.303 1.00 87.00 718 LYS A C 1
ATOM 5747 O O . LYS A 1 718 ? 9.514 12.299 -8.653 1.00 87.00 718 LYS A O 1
ATOM 5752 N N . ILE A 1 719 ? 8.329 12.818 -10.496 1.00 93.44 719 ILE A N 1
ATOM 5753 C CA . ILE A 1 719 ? 8.539 11.547 -11.196 1.00 93.44 719 ILE A CA 1
ATOM 5754 C C . ILE A 1 719 ? 9.874 11.610 -11.938 1.00 93.44 719 ILE A C 1
ATOM 5756 O O . ILE A 1 719 ? 10.107 12.537 -12.718 1.00 93.44 719 ILE A O 1
ATOM 5760 N N . ARG A 1 720 ? 10.741 10.627 -11.684 1.00 96.38 720 ARG A N 1
ATOM 5761 C CA . ARG A 1 720 ? 12.069 10.494 -12.289 1.00 96.38 720 ARG A CA 1
ATOM 5762 C C . ARG A 1 720 ? 12.026 9.560 -13.487 1.00 96.38 720 ARG A C 1
ATOM 5764 O O . ARG A 1 720 ? 11.620 8.404 -13.362 1.00 96.38 720 ARG A O 1
ATOM 5771 N N . ILE A 1 721 ? 12.490 10.066 -14.621 1.00 98.44 721 ILE A N 1
ATOM 5772 C CA . ILE A 1 721 ? 12.491 9.388 -15.914 1.00 98.44 721 ILE A CA 1
ATOM 5773 C C . ILE A 1 721 ? 13.933 9.298 -16.406 1.00 98.44 721 ILE A C 1
ATOM 5775 O O . ILE A 1 721 ? 14.639 10.307 -16.404 1.00 98.44 721 ILE A O 1
ATOM 5779 N N . LEU A 1 722 ? 14.356 8.122 -16.857 1.00 98.62 722 LEU A N 1
ATOM 5780 C CA . LEU A 1 722 ? 15.649 7.931 -17.509 1.00 98.62 722 LEU A CA 1
ATOM 5781 C C . LEU A 1 722 ? 15.469 7.322 -18.895 1.00 98.62 722 LEU A C 1
ATOM 5783 O O . LEU A 1 722 ? 14.758 6.333 -19.058 1.00 98.62 722 LEU A O 1
ATOM 5787 N N . GLU A 1 723 ? 16.145 7.904 -19.880 1.00 98.69 723 GLU A N 1
ATOM 5788 C CA . GLU A 1 723 ? 16.301 7.313 -21.208 1.00 98.69 723 GLU A CA 1
ATOM 5789 C C . GLU A 1 723 ? 17.683 6.668 -21.313 1.00 98.69 723 GLU A C 1
ATOM 5791 O O . GLU A 1 723 ? 18.692 7.364 -21.159 1.00 98.69 723 GLU A O 1
ATOM 5796 N N . VAL A 1 724 ? 17.738 5.358 -21.567 1.00 98.44 724 VAL A N 1
ATOM 5797 C CA . VAL A 1 724 ? 18.987 4.632 -21.843 1.00 98.44 724 VAL A CA 1
ATOM 5798 C C . VAL A 1 724 ? 19.287 4.729 -23.330 1.00 98.44 724 VAL A C 1
ATOM 5800 O O . VAL A 1 724 ? 18.424 4.411 -24.144 1.00 98.44 724 VAL A O 1
ATOM 5803 N N . GLY A 1 725 ? 20.513 5.127 -23.679 1.00 96.19 725 GLY A N 1
ATOM 5804 C CA . GLY A 1 725 ? 20.987 5.084 -25.064 1.00 96.19 725 GLY A CA 1
ATOM 5805 C C . GLY A 1 725 ? 20.203 5.990 -26.012 1.00 96.19 725 GLY A C 1
ATOM 5806 O O . GLY A 1 725 ? 19.804 5.573 -27.094 1.00 96.19 725 GLY A O 1
ATOM 5807 N N . ALA A 1 726 ? 19.958 7.229 -25.595 1.00 95.38 726 ALA A N 1
ATOM 5808 C CA . ALA A 1 726 ? 19.117 8.179 -26.313 1.00 95.38 726 ALA A CA 1
ATOM 5809 C C . ALA A 1 726 ? 19.674 8.579 -27.699 1.00 95.38 726 ALA A C 1
ATOM 5811 O O . ALA A 1 726 ? 18.939 9.092 -28.551 1.00 95.38 726 ALA A O 1
ATOM 5812 N N . GLY A 1 727 ? 20.973 8.371 -27.954 1.00 91.88 727 GLY A N 1
ATOM 5813 C CA . GLY A 1 727 ? 21.600 8.550 -29.259 1.00 91.88 727 GLY A CA 1
ATOM 5814 C C . GLY A 1 727 ? 21.412 9.957 -29.822 1.00 91.88 727 GLY A C 1
ATOM 5815 O O . GLY A 1 727 ? 21.838 10.956 -29.238 1.00 91.88 727 GLY A O 1
ATOM 5816 N N . THR A 1 728 ? 20.767 10.055 -30.987 1.00 89.69 728 THR A N 1
ATOM 5817 C CA . THR A 1 728 ? 20.457 11.334 -31.652 1.00 89.69 728 THR A CA 1
ATOM 5818 C C . THR A 1 728 ? 19.222 12.044 -31.082 1.00 89.69 728 THR A C 1
ATOM 5820 O O . THR A 1 728 ? 18.873 13.134 -31.551 1.00 89.69 728 THR A O 1
ATOM 5823 N N . GLY A 1 729 ? 18.534 11.435 -30.115 1.00 91.94 729 GLY A N 1
ATOM 5824 C CA . GLY A 1 729 ? 17.338 11.963 -29.467 1.00 91.94 729 GLY A CA 1
ATOM 5825 C C . GLY A 1 729 ? 16.068 11.874 -30.312 1.00 91.94 729 GLY A C 1
ATOM 5826 O O . GLY A 1 729 ? 15.220 12.761 -30.239 1.00 91.94 729 GLY A O 1
ATOM 5827 N N . GLY A 1 730 ? 15.967 10.857 -31.177 1.00 91.19 730 GLY A N 1
ATOM 5828 C CA . GLY A 1 730 ? 14.809 10.660 -32.057 1.00 91.19 730 GLY A CA 1
ATOM 5829 C C . GLY A 1 730 ? 13.523 10.451 -31.258 1.00 91.19 730 GLY A C 1
ATOM 5830 O O . GLY A 1 730 ? 12.599 11.250 -31.372 1.00 91.19 730 GLY A O 1
ATOM 5831 N N . ALA A 1 731 ? 13.512 9.446 -30.379 1.00 95.06 731 ALA A N 1
ATOM 5832 C CA . ALA A 1 731 ? 12.407 9.179 -29.460 1.00 95.06 731 ALA A CA 1
ATOM 5833 C C . ALA A 1 731 ? 12.254 10.281 -28.396 1.00 95.06 731 ALA A C 1
ATOM 5835 O O . ALA A 1 731 ? 11.137 10.743 -28.141 1.00 95.06 731 ALA A O 1
ATOM 5836 N N . THR A 1 732 ? 13.375 10.754 -27.832 1.00 97.12 732 THR A N 1
ATOM 5837 C CA . THR A 1 732 ? 13.424 11.827 -26.828 1.00 97.12 732 THR A CA 1
ATOM 5838 C C . THR A 1 732 ? 12.579 13.035 -27.220 1.00 97.12 732 THR A C 1
ATOM 5840 O O . THR A 1 732 ? 11.842 13.566 -26.392 1.00 97.12 732 THR A O 1
ATOM 5843 N N . GLU A 1 733 ? 12.650 13.483 -28.479 1.00 96.25 733 GLU A N 1
ATOM 5844 C CA . GLU A 1 733 ? 11.911 14.666 -28.923 1.00 96.25 733 GLU A CA 1
ATOM 5845 C C . GLU A 1 733 ? 10.393 14.500 -28.764 1.00 96.25 733 GLU A C 1
ATOM 5847 O O . GLU A 1 733 ? 9.718 15.424 -28.299 1.00 96.25 733 GLU A O 1
ATOM 5852 N N . PHE A 1 734 ? 9.854 13.334 -29.126 1.00 97.69 734 PHE A N 1
ATOM 5853 C CA . PHE A 1 734 ? 8.425 13.044 -29.003 1.00 97.69 734 PHE A CA 1
ATOM 5854 C C . PHE A 1 734 ? 8.008 12.944 -27.537 1.00 97.69 734 PHE A C 1
ATOM 5856 O O . PHE A 1 734 ? 6.996 13.536 -27.151 1.00 97.69 734 PHE A O 1
ATOM 5863 N N . VAL A 1 735 ? 8.816 12.266 -26.715 1.00 98.38 735 VAL A N 1
ATOM 5864 C CA . VAL A 1 735 ? 8.576 12.136 -25.272 1.00 98.38 735 VAL A CA 1
ATOM 5865 C C . VAL A 1 735 ? 8.569 13.516 -24.611 1.00 98.38 735 VAL A C 1
ATOM 5867 O O . VAL A 1 735 ? 7.562 13.889 -24.010 1.00 98.38 735 VAL A O 1
ATOM 5870 N N . LEU A 1 736 ? 9.630 14.317 -24.783 1.00 98.06 736 LEU A N 1
ATOM 5871 C CA . LEU A 1 736 ? 9.757 15.649 -24.176 1.00 98.06 736 LEU A CA 1
ATOM 5872 C C . LEU A 1 736 ? 8.621 16.589 -24.594 1.00 98.06 736 LEU A C 1
ATOM 5874 O O . LEU A 1 736 ? 8.048 17.261 -23.738 1.00 98.06 736 LEU A O 1
ATOM 5878 N N . LYS A 1 737 ? 8.242 16.604 -25.881 1.00 96.88 737 LYS A N 1
ATOM 5879 C CA . LYS A 1 737 ? 7.094 17.390 -26.369 1.00 96.88 737 LYS A CA 1
ATOM 5880 C C . LYS A 1 737 ? 5.783 16.976 -25.698 1.00 96.88 737 LYS A C 1
ATOM 5882 O O . LYS A 1 737 ? 4.985 17.841 -25.343 1.00 96.88 737 LYS A O 1
ATOM 5887 N N . LYS A 1 738 ? 5.546 15.672 -25.522 1.00 96.94 738 LYS A N 1
ATOM 5888 C CA . LYS A 1 738 ? 4.309 15.148 -24.920 1.00 96.94 738 LYS A CA 1
ATOM 5889 C C . LYS A 1 738 ? 4.204 15.502 -23.431 1.00 96.94 738 LYS A C 1
ATOM 5891 O O . LYS A 1 738 ? 3.113 15.801 -22.950 1.00 96.94 738 LYS A O 1
ATOM 5896 N N . ILE A 1 739 ? 5.326 15.493 -22.710 1.00 96.50 739 ILE A N 1
ATOM 5897 C CA . ILE A 1 739 ? 5.366 15.684 -21.250 1.00 96.50 739 ILE A CA 1
ATOM 5898 C C . ILE A 1 739 ? 5.689 17.126 -20.821 1.00 96.50 739 ILE A C 1
ATOM 5900 O O . ILE A 1 739 ? 5.699 17.411 -19.626 1.00 96.50 739 ILE A O 1
ATOM 5904 N N . GLU A 1 740 ? 5.923 18.047 -21.762 1.00 94.44 740 GLU A N 1
ATOM 5905 C CA . GLU A 1 740 ? 6.350 19.438 -21.510 1.00 94.44 740 GLU A CA 1
ATOM 5906 C C . GLU A 1 740 ? 5.453 20.165 -20.491 1.00 94.44 740 GLU A C 1
ATOM 5908 O O . GLU A 1 740 ? 5.945 20.786 -19.544 1.00 94.44 740 GLU A O 1
ATOM 5913 N N . ALA A 1 741 ? 4.130 20.007 -20.619 1.00 92.00 741 ALA A N 1
ATOM 5914 C CA . ALA A 1 741 ? 3.141 20.606 -19.718 1.00 92.00 741 ALA A CA 1
ATOM 5915 C C . ALA A 1 741 ? 3.201 20.069 -18.273 1.00 92.00 741 ALA A C 1
ATOM 5917 O O . ALA A 1 741 ? 2.628 20.665 -17.364 1.00 92.00 741 ALA A O 1
ATOM 5918 N N . LEU A 1 742 ? 3.882 18.942 -18.051 1.00 90.75 742 LEU A N 1
ATOM 5919 C CA . LEU A 1 742 ? 4.017 18.286 -16.752 1.00 90.75 742 LEU A CA 1
ATOM 5920 C C . LEU A 1 742 ? 5.361 18.580 -16.068 1.00 90.75 742 LEU A C 1
ATOM 5922 O O . LEU A 1 742 ? 5.555 18.156 -14.929 1.00 90.75 742 LEU A O 1
ATOM 5926 N N . SER A 1 743 ? 6.259 19.317 -16.729 1.00 90.56 743 SER A N 1
ATOM 5927 C CA . SER A 1 743 ? 7.663 19.537 -16.341 1.00 90.56 743 SER A CA 1
ATOM 5928 C C . SER A 1 743 ? 7.896 19.960 -14.885 1.00 90.56 743 SER A C 1
ATOM 5930 O O . SER A 1 743 ? 8.879 19.538 -14.283 1.00 90.56 743 SER A O 1
ATOM 5932 N N . ALA A 1 744 ? 6.985 20.728 -14.274 1.00 87.75 744 ALA A N 1
ATOM 5933 C CA . ALA A 1 744 ? 7.099 21.141 -12.870 1.00 87.75 744 ALA A CA 1
ATOM 5934 C C . ALA A 1 744 ? 7.223 19.955 -11.892 1.00 87.75 744 ALA A C 1
ATOM 5936 O O . ALA A 1 744 ? 7.869 20.079 -10.852 1.00 87.75 744 ALA A O 1
ATOM 5937 N N . ASN A 1 745 ? 6.648 18.805 -12.254 1.00 88.19 745 ASN A N 1
ATOM 5938 C CA . ASN A 1 745 ? 6.597 17.599 -11.433 1.00 88.19 745 ASN A CA 1
ATOM 5939 C C . ASN A 1 745 ? 7.500 16.474 -11.961 1.00 88.19 745 ASN A C 1
ATOM 5941 O O . ASN A 1 745 ? 7.329 15.330 -11.548 1.00 88.19 745 ASN A O 1
ATOM 5945 N N . LEU A 1 746 ? 8.422 16.764 -12.885 1.00 93.50 746 LEU A N 1
ATOM 5946 C CA . LEU A 1 746 ? 9.268 15.756 -13.527 1.00 93.50 746 LEU A CA 1
ATOM 5947 C C . LEU A 1 746 ? 10.758 16.052 -13.337 1.00 93.50 746 LEU A C 1
ATOM 5949 O O . LEU A 1 746 ? 11.179 17.204 -13.235 1.00 93.50 746 LEU A O 1
ATOM 5953 N N . GLU A 1 747 ? 11.546 14.985 -13.336 1.00 95.31 747 GLU A N 1
ATOM 5954 C CA . GLU A 1 747 ? 12.998 14.990 -13.502 1.00 95.31 747 GLU A CA 1
ATOM 5955 C C . GLU A 1 747 ? 13.324 14.017 -14.635 1.00 95.31 747 GLU A C 1
ATOM 5957 O O . GLU A 1 747 ? 12.927 12.855 -14.581 1.00 95.31 747 GLU A O 1
ATOM 5962 N N . PHE A 1 748 ? 14.007 14.488 -15.677 1.00 98.31 748 PHE A N 1
ATOM 5963 C CA . PHE A 1 748 ? 14.313 13.674 -16.852 1.00 98.31 748 PHE A CA 1
ATOM 5964 C C . PHE A 1 748 ? 15.818 13.619 -17.071 1.00 98.31 748 PHE A C 1
ATOM 5966 O O . PHE A 1 748 ? 16.469 14.659 -17.176 1.00 98.31 748 PHE A O 1
ATOM 5973 N N . THR A 1 749 ? 16.354 12.408 -17.182 1.00 98.38 749 THR A N 1
ATOM 5974 C CA . THR A 1 749 ? 17.774 12.143 -17.401 1.00 98.38 749 THR A CA 1
ATOM 5975 C C . THR A 1 749 ? 17.984 11.503 -18.767 1.00 98.38 749 THR A C 1
ATOM 5977 O O . THR A 1 749 ? 17.635 10.349 -19.002 1.00 98.38 749 THR A O 1
ATOM 5980 N N . TYR A 1 750 ? 18.571 12.281 -19.671 1.00 98.56 750 TYR A N 1
ATOM 5981 C CA . TYR A 1 750 ? 19.032 11.849 -20.982 1.00 98.56 750 TYR A CA 1
ATOM 5982 C C . TYR A 1 750 ? 20.385 11.159 -20.834 1.00 98.56 750 TYR A C 1
ATOM 5984 O O . TYR A 1 750 ? 21.348 11.798 -20.386 1.00 98.56 750 TYR A O 1
ATOM 5992 N N . THR A 1 751 ? 20.490 9.892 -21.241 1.00 98.56 751 THR A N 1
ATOM 5993 C CA . THR A 1 751 ? 21.763 9.168 -21.174 1.00 98.56 751 THR A CA 1
ATOM 5994 C C . THR A 1 751 ? 22.183 8.533 -22.484 1.00 98.56 751 THR A C 1
ATOM 5996 O O . THR A 1 751 ? 21.354 8.160 -23.307 1.00 98.56 751 THR A O 1
ATOM 5999 N N . ASP A 1 752 ? 23.493 8.425 -22.681 1.00 97.44 752 ASP A N 1
ATOM 6000 C CA . ASP A 1 752 ? 24.092 7.676 -23.784 1.00 97.44 752 ASP A CA 1
ATOM 6001 C C . ASP A 1 752 ? 25.494 7.189 -23.393 1.00 97.44 752 ASP A C 1
ATOM 6003 O O . ASP A 1 752 ? 26.169 7.844 -22.593 1.00 97.44 752 ASP A O 1
ATOM 6007 N N . LEU A 1 753 ? 25.961 6.081 -23.973 1.00 94.69 753 LEU A N 1
ATOM 6008 C CA . LEU A 1 753 ? 27.329 5.591 -23.769 1.00 94.69 753 LEU A CA 1
ATOM 6009 C C . LEU A 1 753 ? 28.368 6.629 -24.235 1.00 94.69 753 LEU A C 1
ATOM 6011 O O . LEU A 1 753 ? 29.431 6.793 -23.635 1.00 94.69 753 LEU A O 1
ATOM 6015 N N . SER A 1 754 ? 28.063 7.370 -25.303 1.00 91.38 754 SER A N 1
ATOM 6016 C CA . SER A 1 754 ? 28.950 8.362 -25.900 1.00 91.38 754 SER A CA 1
ATOM 6017 C C . SER A 1 754 ? 28.691 9.769 -25.374 1.00 91.38 754 SER A C 1
ATOM 6019 O O . SER A 1 754 ? 27.630 10.369 -25.572 1.00 91.38 754 SER A O 1
ATOM 6021 N N . ALA A 1 755 ? 29.746 10.399 -24.856 1.00 91.94 755 ALA A N 1
ATOM 6022 C CA . ALA A 1 755 ? 29.720 11.817 -24.504 1.00 91.94 755 ALA A CA 1
ATOM 6023 C C . ALA A 1 755 ? 29.412 12.740 -25.706 1.00 91.94 755 ALA A C 1
ATOM 6025 O O . ALA A 1 755 ? 29.012 13.891 -25.529 1.00 91.94 755 ALA A O 1
ATOM 6026 N N . THR A 1 756 ? 29.616 12.275 -26.944 1.00 90.06 756 THR A N 1
ATOM 6027 C CA . THR A 1 756 ? 29.249 13.040 -28.145 1.00 90.06 756 THR A CA 1
ATOM 6028 C C . THR A 1 756 ? 27.734 13.111 -28.314 1.00 90.06 756 THR A C 1
ATOM 6030 O O . THR A 1 756 ? 27.222 14.194 -28.596 1.00 90.06 756 THR A O 1
ATOM 6033 N N . PHE A 1 757 ? 27.015 12.010 -28.078 1.00 91.50 757 PHE A N 1
ATOM 6034 C CA . PHE A 1 757 ? 25.555 11.978 -28.166 1.00 91.50 757 PHE A CA 1
ATOM 6035 C C . PHE A 1 757 ? 24.892 12.774 -27.037 1.00 91.50 757 PHE A C 1
ATOM 6037 O O . PHE A 1 757 ? 23.952 13.521 -27.296 1.00 91.50 757 PHE A O 1
ATOM 6044 N N . THR A 1 758 ? 25.436 12.750 -25.816 1.00 95.31 758 THR A N 1
ATOM 6045 C CA . THR A 1 758 ? 24.909 13.583 -24.717 1.00 95.31 758 THR A CA 1
ATOM 6046 C C . THR A 1 758 ? 25.122 15.081 -24.962 1.00 95.31 758 THR A C 1
ATOM 6048 O O . THR A 1 758 ? 24.210 15.880 -24.737 1.00 95.31 758 THR A O 1
ATOM 6051 N N . ARG A 1 759 ? 26.283 15.493 -25.501 1.00 94.19 759 ARG A N 1
ATOM 6052 C CA . ARG A 1 759 ? 26.513 16.887 -25.935 1.00 94.19 759 ARG A CA 1
ATOM 6053 C C . ARG A 1 759 ? 25.577 17.297 -27.069 1.00 94.19 759 ARG A C 1
ATOM 6055 O O . ARG A 1 759 ? 25.053 18.410 -27.043 1.00 94.19 759 ARG A O 1
ATOM 6062 N N . TYR A 1 760 ? 25.361 16.410 -28.038 1.00 91.31 760 TYR A N 1
ATOM 6063 C CA . TYR A 1 760 ? 24.438 16.646 -29.145 1.00 91.31 760 TYR A CA 1
ATOM 6064 C C . TYR A 1 760 ? 22.999 16.827 -28.641 1.00 91.31 760 TYR A C 1
ATOM 6066 O O . TYR A 1 760 ? 22.382 17.853 -28.932 1.00 91.31 760 TYR A O 1
ATOM 6074 N N . GLY A 1 761 ? 22.506 15.915 -27.796 1.00 94.25 761 GLY A N 1
ATOM 6075 C CA . GLY A 1 761 ? 21.201 16.031 -27.140 1.00 94.25 761 GLY A CA 1
ATOM 6076 C C . GLY A 1 761 ? 21.058 17.347 -26.373 1.00 94.25 761 GLY A C 1
ATOM 6077 O O . GLY A 1 761 ? 20.084 18.073 -26.570 1.00 94.25 761 GLY A O 1
ATOM 6078 N N . ARG A 1 762 ? 22.078 17.738 -25.594 1.00 96.06 762 ARG A N 1
ATOM 6079 C CA . ARG A 1 762 ? 22.087 19.020 -24.870 1.00 96.06 762 ARG A CA 1
ATOM 6080 C C . ARG A 1 762 ? 21.992 20.225 -25.797 1.00 96.06 762 ARG A C 1
ATOM 6082 O O . ARG A 1 762 ? 21.267 21.163 -25.481 1.00 96.06 762 ARG A O 1
ATOM 6089 N N . SER A 1 763 ? 22.688 20.201 -26.933 1.00 94.44 763 SER A N 1
ATOM 6090 C CA . SER A 1 763 ? 22.614 21.282 -27.924 1.00 94.44 763 SER A CA 1
ATOM 6091 C C . SER A 1 763 ? 21.236 21.393 -28.585 1.00 94.44 763 SER A C 1
ATOM 6093 O O . SER A 1 763 ? 20.803 22.495 -28.902 1.00 94.44 763 SER A O 1
ATOM 6095 N N . ARG A 1 764 ? 20.528 20.267 -28.749 1.00 92.94 764 ARG A N 1
ATOM 6096 C CA . ARG A 1 764 ? 19.211 20.202 -29.397 1.00 92.94 764 ARG A CA 1
ATOM 6097 C C . ARG A 1 764 ? 18.065 20.558 -28.450 1.00 92.94 764 ARG A C 1
ATOM 6099 O O . ARG A 1 764 ? 17.117 21.221 -28.861 1.00 92.94 764 ARG A O 1
ATOM 6106 N N . PHE A 1 765 ? 18.133 20.105 -27.200 1.00 96.31 765 PHE A N 1
ATOM 6107 C CA . PHE A 1 765 ? 17.009 20.162 -26.261 1.00 96.31 765 PHE A CA 1
ATOM 6108 C C . PHE A 1 765 ? 17.236 21.103 -25.075 1.00 96.31 765 PHE A C 1
ATOM 6110 O O . PHE A 1 765 ? 16.262 21.555 -24.482 1.00 96.31 765 PHE A O 1
ATOM 6117 N N . GLY A 1 766 ? 18.485 21.431 -24.731 1.00 94.38 766 GLY A N 1
ATOM 6118 C CA . GLY A 1 766 ? 18.818 22.129 -23.485 1.00 94.38 766 GLY A CA 1
ATOM 6119 C C . GLY A 1 766 ? 18.233 23.537 -23.355 1.00 94.38 766 GLY A C 1
ATOM 6120 O O . GLY A 1 766 ? 17.896 23.940 -22.246 1.00 94.38 766 GLY A O 1
ATOM 6121 N N . GLU A 1 767 ? 18.076 24.273 -24.461 1.00 94.75 767 GLU A N 1
ATOM 6122 C CA . GLU A 1 767 ? 17.470 25.615 -24.439 1.00 94.75 767 GLU A CA 1
ATOM 6123 C C . GLU A 1 767 ? 15.953 25.557 -24.201 1.00 94.75 767 GLU A C 1
ATOM 6125 O O . GLU A 1 767 ? 15.420 26.320 -23.399 1.00 94.75 767 GLU A O 1
ATOM 6130 N N . ARG A 1 768 ? 15.252 24.621 -24.856 1.00 95.50 768 ARG A N 1
ATOM 6131 C CA . ARG A 1 768 ? 13.793 24.469 -24.728 1.00 95.50 768 ARG A CA 1
ATOM 6132 C C . ARG A 1 768 ? 13.384 23.741 -23.446 1.00 95.50 768 ARG A C 1
ATOM 6134 O O . ARG A 1 768 ? 12.357 24.065 -22.856 1.00 95.50 768 ARG A O 1
ATOM 6141 N N . PHE A 1 769 ? 14.177 22.766 -23.013 1.00 96.31 769 PHE A N 1
ATOM 6142 C CA . PHE A 1 769 ? 13.880 21.892 -21.880 1.00 96.31 769 PHE A CA 1
ATOM 6143 C C . PHE A 1 769 ? 15.001 21.977 -20.829 1.00 96.31 769 PHE A C 1
ATOM 6145 O O . PHE A 1 769 ? 15.778 21.034 -20.666 1.00 96.31 769 PHE A O 1
ATOM 6152 N N . PRO A 1 770 ? 15.104 23.096 -20.082 1.00 92.75 770 PRO A N 1
ATOM 6153 C CA . PRO A 1 770 ? 16.198 23.323 -19.129 1.00 92.75 770 PRO A CA 1
ATOM 6154 C C . PRO A 1 770 ? 16.177 22.379 -17.913 1.00 92.75 770 PRO A C 1
ATOM 6156 O O . PRO A 1 770 ? 17.137 22.331 -17.152 1.00 92.75 770 PRO A O 1
ATOM 6159 N N . TRP A 1 771 ? 15.084 21.637 -17.722 1.00 93.38 771 TRP A N 1
ATOM 6160 C CA . TRP A 1 771 ? 14.877 20.653 -16.655 1.00 93.38 771 TRP A CA 1
ATOM 6161 C C . TRP A 1 771 ? 15.364 19.236 -17.020 1.00 93.38 771 TRP A C 1
ATOM 6163 O O . TRP A 1 771 ? 15.227 18.320 -16.211 1.00 93.38 771 TRP A O 1
ATOM 6173 N N . VAL A 1 772 ? 15.934 19.052 -18.215 1.00 97.62 772 VAL A N 1
ATOM 6174 C CA . VAL A 1 772 ? 16.564 17.796 -18.647 1.00 97.62 772 VAL A CA 1
ATOM 6175 C C . VAL A 1 772 ? 18.035 17.775 -18.230 1.00 97.62 772 VAL A C 1
ATOM 6177 O O . VAL A 1 772 ? 18.790 18.703 -18.536 1.00 97.62 772 VAL A O 1
ATOM 6180 N N . THR A 1 773 ? 18.462 16.696 -17.574 1.00 97.56 773 THR A N 1
ATOM 6181 C CA . THR A 1 773 ? 19.871 16.430 -17.253 1.00 97.56 773 THR A CA 1
ATOM 6182 C C . THR A 1 773 ? 20.493 15.488 -18.280 1.00 97.56 773 THR A C 1
ATOM 6184 O O . THR A 1 773 ? 19.805 14.659 -18.867 1.00 97.56 773 THR A O 1
ATOM 6187 N N . TYR A 1 774 ? 21.799 15.625 -18.521 1.00 98.06 774 TYR A N 1
ATOM 6188 C CA . TYR A 1 774 ? 22.527 14.860 -19.540 1.00 98.06 774 TYR A CA 1
ATOM 6189 C C . TYR A 1 774 ? 23.718 14.168 -18.889 1.00 98.06 774 TYR A C 1
ATOM 6191 O O . TYR A 1 774 ? 24.594 14.849 -18.355 1.00 98.06 774 TYR A O 1
ATOM 6199 N N . HIS A 1 775 ? 23.761 12.840 -18.954 1.00 97.00 775 HIS A N 1
ATOM 6200 C CA . HIS A 1 775 ? 24.796 12.022 -18.321 1.00 97.00 775 HIS A CA 1
ATOM 6201 C C . HIS A 1 775 ? 25.260 10.908 -19.255 1.00 97.00 775 HIS A C 1
ATOM 6203 O O . HIS A 1 775 ? 24.488 10.414 -20.067 1.00 97.00 775 HIS A O 1
ATOM 6209 N N . THR A 1 776 ? 26.526 10.511 -19.170 1.00 98.00 776 THR A N 1
ATOM 6210 C CA . THR A 1 776 ? 26.976 9.286 -19.840 1.00 98.00 776 THR A CA 1
ATOM 6211 C C . THR A 1 776 ? 26.555 8.070 -19.026 1.00 98.00 776 THR A C 1
ATOM 6213 O O . THR A 1 776 ? 26.693 8.104 -17.805 1.00 98.00 776 THR A O 1
ATOM 6216 N N . LEU A 1 777 ? 26.078 7.017 -19.688 1.00 98.00 777 LEU A N 1
ATOM 6217 C CA . LEU A 1 777 ? 25.719 5.749 -19.051 1.00 98.00 777 LEU A CA 1
ATOM 6218 C C . LEU A 1 777 ? 26.116 4.582 -19.954 1.00 98.00 777 LEU A C 1
ATOM 6220 O O . LEU A 1 777 ? 25.601 4.446 -21.063 1.00 98.00 777 LEU A O 1
ATOM 6224 N N . ASP A 1 778 ? 26.999 3.732 -19.447 1.00 97.38 778 ASP A N 1
ATOM 6225 C CA . ASP A 1 778 ? 27.204 2.372 -19.925 1.00 97.38 778 ASP A CA 1
ATOM 6226 C C . ASP A 1 778 ? 26.329 1.426 -19.094 1.00 97.38 778 ASP A C 1
ATOM 6228 O O . ASP A 1 778 ? 26.592 1.189 -17.911 1.00 97.38 778 ASP A O 1
ATOM 6232 N N . ILE A 1 779 ? 25.271 0.896 -19.710 1.00 97.25 779 ILE A N 1
ATOM 6233 C CA . ILE A 1 779 ? 24.335 -0.021 -19.049 1.00 97.25 779 ILE A CA 1
ATOM 6234 C C . ILE A 1 779 ? 24.957 -1.399 -18.767 1.00 97.25 779 ILE A C 1
ATOM 6236 O O . ILE A 1 779 ? 24.385 -2.177 -18.010 1.00 97.25 779 ILE A O 1
ATOM 6240 N N . GLU A 1 780 ? 26.113 -1.724 -19.356 1.00 95.12 780 GLU A N 1
ATOM 6241 C CA . GLU A 1 780 ? 26.854 -2.959 -19.069 1.00 95.12 780 GLU A CA 1
ATOM 6242 C C . GLU A 1 780 ? 27.877 -2.797 -17.934 1.00 95.12 780 GLU A C 1
ATOM 6244 O O . GLU A 1 780 ? 28.445 -3.786 -17.466 1.00 95.12 780 GLU A O 1
ATOM 6249 N N . ALA A 1 781 ? 28.113 -1.569 -17.467 1.00 95.25 781 ALA A N 1
ATOM 6250 C CA . ALA A 1 781 ? 29.013 -1.284 -16.358 1.00 95.25 781 ALA A CA 1
ATOM 6251 C C . ALA A 1 781 ? 28.252 -1.098 -15.034 1.00 95.25 781 ALA A C 1
ATOM 6253 O O . ALA A 1 781 ? 27.024 -1.015 -14.978 1.00 95.25 781 ALA A O 1
ATOM 6254 N N . LYS A 1 782 ? 28.993 -1.036 -13.923 1.00 92.88 782 LYS A N 1
ATOM 6255 C CA . LYS A 1 782 ? 28.406 -0.805 -12.596 1.00 92.88 782 LYS A CA 1
ATOM 6256 C C . LYS A 1 782 ? 27.785 0.592 -12.524 1.00 92.88 782 LYS A C 1
ATOM 6258 O O . LYS A 1 782 ? 28.435 1.578 -12.866 1.00 92.88 782 LYS A O 1
ATOM 6263 N N . LEU A 1 783 ? 26.542 0.673 -12.063 1.00 95.19 783 LEU A N 1
ATOM 6264 C CA . LEU A 1 783 ? 25.757 1.911 -12.041 1.00 95.19 783 LEU A CA 1
ATOM 6265 C C . LEU A 1 783 ? 26.283 2.919 -11.014 1.00 95.19 783 LEU A C 1
ATOM 6267 O O . LEU A 1 783 ? 26.396 4.108 -11.309 1.00 95.19 783 LEU A O 1
ATOM 6271 N N . GLU A 1 784 ? 26.680 2.438 -9.836 1.00 91.50 784 GLU A N 1
ATOM 6272 C CA . GLU A 1 784 ? 27.112 3.285 -8.722 1.00 91.50 784 GLU A CA 1
ATOM 6273 C C . GLU A 1 784 ? 28.415 4.028 -9.048 1.00 91.50 784 GLU A C 1
ATOM 6275 O O . GLU A 1 784 ? 28.572 5.205 -8.730 1.00 91.50 784 GLU A O 1
ATOM 6280 N N . GLU A 1 785 ? 29.333 3.368 -9.761 1.00 94.25 785 GLU A N 1
ATOM 6281 C CA . GLU A 1 785 ? 30.598 3.963 -10.219 1.00 94.25 785 GLU A CA 1
ATOM 6282 C C . GLU A 1 785 ? 30.376 5.058 -11.284 1.00 94.25 785 GLU A C 1
ATOM 6284 O O . GLU A 1 785 ? 31.253 5.890 -11.515 1.00 94.25 785 GLU A O 1
ATOM 6289 N N . GLN A 1 786 ? 29.189 5.090 -11.899 1.00 95.62 786 GLN A N 1
ATOM 6290 C CA . GLN A 1 786 ? 28.773 6.074 -12.901 1.00 95.62 786 GLN A CA 1
ATOM 6291 C C . GLN A 1 786 ? 27.853 7.166 -12.321 1.00 95.62 786 GLN A C 1
ATOM 6293 O O . GLN A 1 786 ? 27.419 8.053 -13.058 1.00 95.62 786 GLN A O 1
ATOM 6298 N N . GLY A 1 787 ? 27.580 7.135 -11.009 1.00 94.12 787 GLY A N 1
ATOM 6299 C CA . GLY A 1 787 ? 26.749 8.124 -10.315 1.00 94.12 787 GLY A CA 1
ATOM 6300 C C . GLY A 1 787 ? 25.242 7.867 -10.397 1.00 94.12 787 GLY A C 1
ATOM 6301 O O . GLY A 1 787 ? 24.464 8.811 -10.265 1.00 94.12 787 GLY A O 1
ATOM 6302 N N . PHE A 1 788 ? 24.828 6.618 -10.628 1.00 94.62 788 PHE A N 1
ATOM 6303 C CA . PHE A 1 788 ? 23.424 6.212 -10.620 1.00 94.62 788 PHE A CA 1
ATOM 6304 C C . PHE A 1 788 ? 23.135 5.323 -9.409 1.00 94.62 788 PHE A C 1
ATOM 6306 O O . PHE A 1 788 ? 23.571 4.173 -9.355 1.00 94.62 788 PHE A O 1
ATOM 6313 N N . ASP A 1 789 ? 22.377 5.854 -8.449 1.00 90.31 789 ASP A N 1
ATOM 6314 C CA . ASP A 1 789 ? 21.943 5.094 -7.277 1.00 90.31 789 ASP A CA 1
ATOM 6315 C C . ASP A 1 789 ? 20.794 4.139 -7.632 1.00 90.31 789 ASP A C 1
ATOM 6317 O O . ASP A 1 789 ? 19.919 4.453 -8.451 1.00 90.31 789 ASP A O 1
ATOM 6321 N N . ALA A 1 790 ? 20.765 2.981 -6.971 1.00 89.00 790 ALA A N 1
ATOM 6322 C CA . ALA A 1 790 ? 19.707 1.995 -7.146 1.00 89.00 790 ALA A CA 1
ATOM 6323 C C . ALA A 1 790 ? 18.338 2.519 -6.667 1.00 89.00 790 ALA A C 1
ATOM 6325 O O . ALA A 1 790 ? 18.250 3.300 -5.719 1.00 89.00 790 ALA A O 1
ATOM 6326 N N . GLY A 1 791 ? 17.252 2.072 -7.303 1.00 90.88 791 GLY A N 1
ATOM 6327 C CA . GLY A 1 791 ? 15.887 2.395 -6.881 1.00 90.88 791 GLY A CA 1
ATOM 6328 C C . GLY A 1 791 ? 15.551 3.886 -6.976 1.00 90.88 791 GLY A C 1
ATOM 6329 O O . GLY A 1 791 ? 14.847 4.435 -6.122 1.00 90.88 791 GLY A O 1
ATOM 6330 N N . THR A 1 792 ? 16.059 4.586 -7.990 1.00 91.62 792 THR A N 1
ATOM 6331 C CA . THR A 1 792 ? 15.881 6.041 -8.110 1.00 91.62 792 THR A CA 1
ATOM 6332 C C . THR A 1 792 ? 14.847 6.459 -9.144 1.00 91.62 792 THR A C 1
ATOM 6334 O O . THR A 1 792 ? 14.189 7.487 -8.939 1.00 91.62 792 THR A O 1
ATOM 6337 N N . PHE A 1 793 ? 14.668 5.686 -10.213 1.00 96.12 793 PHE A N 1
ATOM 6338 C CA . PHE A 1 793 ? 13.792 6.036 -11.328 1.00 96.12 793 PHE A CA 1
ATOM 6339 C C . PHE A 1 793 ? 12.424 5.372 -11.207 1.00 96.12 793 PHE A C 1
ATOM 6341 O O . PHE A 1 793 ? 12.306 4.212 -10.818 1.00 96.12 793 PHE A O 1
ATOM 6348 N N . ASP A 1 794 ? 11.379 6.122 -11.549 1.00 94.44 794 ASP A N 1
ATOM 6349 C CA . ASP A 1 794 ? 10.010 5.605 -11.610 1.00 94.44 794 ASP A CA 1
ATOM 6350 C C . ASP A 1 794 ? 9.721 5.025 -13.007 1.00 94.44 794 ASP A C 1
ATOM 6352 O O . ASP A 1 794 ? 8.911 4.109 -13.160 1.00 94.44 794 ASP A O 1
ATOM 6356 N N . ILE A 1 795 ? 10.387 5.566 -14.036 1.00 97.69 795 ILE A N 1
ATOM 6357 C CA . ILE A 1 795 ? 10.261 5.140 -15.431 1.00 97.69 795 ILE A CA 1
ATOM 6358 C C . ILE A 1 795 ? 11.651 5.082 -16.064 1.00 97.69 795 ILE A C 1
ATOM 6360 O O . ILE A 1 795 ? 12.394 6.065 -16.034 1.00 97.69 795 ILE A O 1
ATOM 6364 N N . VAL A 1 796 ? 11.977 3.955 -16.688 1.00 98.56 796 VAL A N 1
ATOM 6365 C CA . VAL A 1 796 ? 13.145 3.816 -17.563 1.00 98.56 796 VAL A CA 1
ATOM 6366 C C . VAL A 1 796 ? 12.645 3.459 -18.952 1.00 98.56 796 VAL A C 1
ATOM 6368 O O . VAL A 1 796 ? 11.806 2.575 -19.100 1.00 98.56 796 VAL A O 1
ATOM 6371 N N . PHE A 1 797 ? 13.129 4.134 -19.985 1.00 98.62 797 PHE A N 1
ATOM 6372 C CA . PHE A 1 797 ? 12.789 3.759 -21.350 1.00 98.62 797 PHE A CA 1
ATOM 6373 C C . PHE A 1 797 ? 14.010 3.712 -22.258 1.00 98.62 797 PHE A C 1
ATOM 6375 O O . PHE A 1 797 ? 15.036 4.332 -21.981 1.00 98.62 797 PHE A O 1
ATOM 6382 N N . ALA A 1 798 ? 13.905 2.930 -23.325 1.00 98.25 798 ALA A N 1
ATOM 6383 C CA . ALA A 1 798 ? 14.979 2.716 -24.283 1.00 98.25 798 ALA A CA 1
ATOM 6384 C C . ALA A 1 798 ? 14.391 2.505 -25.682 1.00 98.25 798 ALA A C 1
ATOM 6386 O O . ALA A 1 798 ? 13.336 1.886 -25.834 1.00 98.25 798 ALA A O 1
ATOM 6387 N N . SER A 1 799 ? 15.062 3.025 -26.708 1.00 96.94 799 SER A N 1
ATOM 6388 C CA . SER A 1 799 ? 14.604 2.920 -28.095 1.00 96.94 799 SER A CA 1
ATOM 6389 C C . SER A 1 799 ? 15.735 2.429 -28.991 1.00 96.94 799 SER A C 1
ATOM 6391 O O . SER A 1 799 ? 16.657 3.187 -29.270 1.00 96.94 799 SER A O 1
ATOM 6393 N N . ASN A 1 800 ? 15.623 1.192 -29.481 1.00 94.38 800 ASN A N 1
ATOM 6394 C CA . ASN A 1 800 ? 16.562 0.516 -30.377 1.00 94.38 800 ASN A CA 1
ATOM 6395 C C . ASN A 1 800 ? 18.009 0.562 -29.866 1.00 94.38 800 ASN A C 1
ATOM 6397 O O . ASN A 1 800 ? 18.896 1.042 -30.569 1.00 94.38 800 ASN A O 1
ATOM 6401 N N . VAL A 1 801 ? 18.237 0.084 -28.639 1.00 95.38 801 VAL A N 1
ATOM 6402 C CA . VAL A 1 801 ? 19.581 0.124 -28.031 1.00 95.38 801 VAL A CA 1
ATOM 6403 C C . VAL A 1 801 ? 19.893 -1.046 -27.111 1.00 95.38 801 VAL A C 1
ATOM 6405 O O . VAL A 1 801 ? 21.046 -1.461 -27.031 1.00 95.38 801 VAL A O 1
ATOM 6408 N N . LEU A 1 802 ? 18.903 -1.628 -26.427 1.00 96.75 802 LEU A N 1
ATOM 6409 C CA . LEU A 1 802 ? 19.198 -2.696 -25.467 1.00 96.75 802 LEU A CA 1
ATOM 6410 C C . LEU A 1 802 ? 19.646 -3.983 -26.165 1.00 96.75 802 LEU A C 1
ATOM 6412 O O . LEU A 1 802 ? 20.326 -4.802 -25.556 1.00 96.75 802 LEU A O 1
ATOM 6416 N N . HIS A 1 803 ? 19.312 -4.152 -27.446 1.00 94.69 803 HIS A N 1
ATOM 6417 C CA . HIS A 1 803 ? 19.806 -5.270 -28.240 1.00 94.69 803 HIS A CA 1
ATOM 6418 C C . HIS A 1 803 ? 21.330 -5.235 -28.458 1.00 94.69 803 HIS A C 1
ATOM 6420 O O . HIS A 1 803 ? 21.925 -6.299 -28.616 1.00 94.69 803 HIS A O 1
ATOM 6426 N N . ASP A 1 804 ? 21.972 -4.064 -28.405 1.00 93.69 804 ASP A N 1
ATOM 6427 C CA . ASP A 1 804 ? 23.408 -3.872 -28.668 1.00 93.69 804 ASP A CA 1
ATOM 6428 C C . ASP A 1 804 ? 24.318 -4.201 -27.462 1.00 93.69 804 ASP A C 1
ATOM 6430 O O . ASP A 1 804 ? 25.456 -3.739 -27.389 1.00 93.69 804 ASP A O 1
ATOM 6434 N N . THR A 1 805 ? 23.851 -5.014 -26.511 1.00 96.38 805 THR A N 1
ATOM 6435 C CA . THR A 1 805 ? 24.623 -5.465 -25.340 1.00 96.38 805 THR A CA 1
ATOM 6436 C C . THR A 1 805 ? 25.028 -6.937 -25.439 1.00 96.38 805 THR A C 1
ATOM 6438 O O . THR A 1 805 ? 24.443 -7.717 -26.198 1.00 96.38 805 THR A O 1
ATOM 6441 N N . ARG A 1 806 ? 26.039 -7.341 -24.659 1.00 95.75 806 ARG A N 1
ATOM 6442 C CA . ARG A 1 806 ? 26.562 -8.714 -24.613 1.00 95.75 806 ARG A CA 1
ATOM 6443 C C . ARG A 1 806 ? 25.548 -9.698 -24.049 1.00 95.75 806 ARG A C 1
ATOM 6445 O O . ARG A 1 806 ? 25.332 -10.741 -24.649 1.00 95.75 806 ARG A O 1
ATOM 6452 N N . TYR A 1 807 ? 24.928 -9.372 -22.919 1.00 97.06 807 TYR A N 1
ATOM 6453 C CA . TYR A 1 807 ? 24.022 -10.277 -22.211 1.00 97.06 807 TYR A CA 1
ATOM 6454 C C . TYR A 1 807 ? 22.728 -9.551 -21.854 1.00 97.06 807 TYR A C 1
ATOM 6456 O O . TYR A 1 807 ? 22.697 -8.757 -20.910 1.00 97.06 807 TYR A O 1
ATOM 6464 N N . ILE A 1 808 ? 21.636 -9.849 -22.560 1.00 97.44 808 ILE A N 1
ATOM 6465 C CA . ILE A 1 808 ? 20.386 -9.096 -22.428 1.00 97.44 808 ILE A CA 1
ATOM 6466 C C . ILE A 1 808 ? 19.809 -9.191 -21.017 1.00 97.44 808 ILE A C 1
ATOM 6468 O O . ILE A 1 808 ? 19.338 -8.202 -20.459 1.00 97.44 808 ILE A O 1
ATOM 6472 N N . ARG A 1 809 ? 19.924 -10.361 -20.380 1.00 95.81 809 ARG A N 1
ATOM 6473 C CA . ARG A 1 809 ? 19.456 -10.567 -19.003 1.00 95.81 809 ARG A CA 1
ATOM 6474 C C . ARG A 1 809 ? 20.248 -9.740 -17.993 1.00 95.81 809 ARG A C 1
ATOM 6476 O O . ARG A 1 809 ? 19.660 -9.240 -17.037 1.00 95.81 809 ARG A O 1
ATOM 6483 N N . TYR A 1 810 ? 21.552 -9.555 -18.218 1.00 96.44 810 TYR A N 1
ATOM 6484 C CA . TYR A 1 810 ? 22.381 -8.682 -17.386 1.00 96.44 810 TYR A CA 1
ATOM 6485 C C . TYR A 1 810 ? 21.985 -7.216 -17.569 1.00 96.44 810 TYR A C 1
ATOM 6487 O O . TYR A 1 810 ? 21.775 -6.507 -16.588 1.00 96.44 810 TYR A O 1
ATOM 6495 N N . THR A 1 811 ? 21.798 -6.778 -18.815 1.00 97.62 811 THR A N 1
ATOM 6496 C CA . THR A 1 811 ? 21.299 -5.434 -19.130 1.00 97.62 811 THR A CA 1
ATOM 6497 C C . THR A 1 811 ? 19.967 -5.160 -18.434 1.00 97.62 811 THR A C 1
ATOM 6499 O O . THR A 1 811 ? 19.829 -4.155 -17.741 1.00 97.62 811 THR A O 1
ATOM 6502 N N . LEU A 1 812 ? 19.005 -6.081 -18.5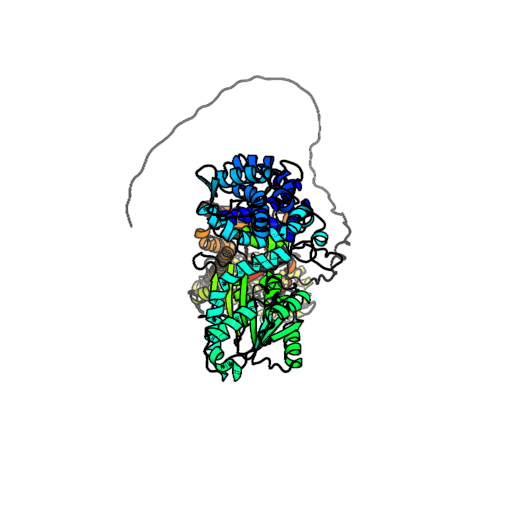26 1.00 97.50 812 LEU A N 1
ATOM 6503 C CA . LEU A 1 812 ? 17.712 -5.960 -17.850 1.00 97.50 812 LEU A CA 1
ATOM 6504 C C . LEU A 1 812 ? 17.835 -5.977 -16.319 1.00 97.50 812 LEU A C 1
ATOM 6506 O O . LEU A 1 812 ? 17.082 -5.277 -15.645 1.00 97.50 812 LEU A O 1
ATOM 6510 N N . ALA A 1 813 ? 18.804 -6.703 -15.755 1.00 94.69 813 ALA A N 1
ATOM 6511 C CA . ALA A 1 813 ? 19.093 -6.648 -14.323 1.00 94.69 813 ALA A CA 1
ATOM 6512 C C . ALA A 1 813 ? 19.607 -5.262 -13.885 1.00 94.69 813 ALA A C 1
ATOM 6514 O O . ALA A 1 813 ? 19.245 -4.790 -12.808 1.00 94.69 813 ALA A O 1
ATOM 6515 N N . GLN A 1 814 ? 20.390 -4.572 -14.720 1.00 96.81 814 GLN A N 1
ATOM 6516 C CA . GLN A 1 814 ? 20.805 -3.187 -14.457 1.00 96.81 814 GLN A CA 1
ATOM 6517 C C . GLN A 1 814 ? 19.622 -2.215 -14.556 1.00 96.81 814 GLN A C 1
ATOM 6519 O O . GLN A 1 814 ? 19.450 -1.367 -13.682 1.00 96.81 814 GLN A O 1
ATOM 6524 N N . ILE A 1 815 ? 18.731 -2.393 -15.538 1.00 97.50 815 ILE A N 1
ATOM 6525 C CA . ILE A 1 815 ? 17.475 -1.624 -15.619 1.00 97.50 815 ILE A CA 1
ATOM 6526 C C . ILE A 1 815 ? 16.622 -1.835 -14.361 1.00 97.50 815 ILE A C 1
ATOM 6528 O O . ILE A 1 815 ? 16.142 -0.865 -13.774 1.00 97.50 815 ILE A O 1
ATOM 6532 N N . LYS A 1 816 ? 16.488 -3.083 -13.895 1.00 95.12 816 LYS A N 1
ATOM 6533 C CA . LYS A 1 816 ? 15.811 -3.414 -12.633 1.00 95.12 816 LYS A CA 1
ATOM 6534 C C . LYS A 1 816 ? 16.438 -2.684 -11.441 1.00 95.12 816 LYS A C 1
ATOM 6536 O O . LYS A 1 816 ? 15.702 -2.193 -10.598 1.00 95.12 816 LYS A O 1
ATOM 6541 N N . ARG A 1 817 ? 17.770 -2.566 -11.374 1.00 94.44 817 ARG A N 1
ATOM 6542 C CA . ARG A 1 817 ? 18.463 -1.822 -10.302 1.00 94.44 817 ARG A CA 1
ATOM 6543 C C . ARG A 1 817 ? 18.203 -0.319 -10.353 1.00 94.44 817 ARG A C 1
ATOM 6545 O O . ARG A 1 817 ? 18.114 0.294 -9.297 1.00 94.44 817 ARG A O 1
ATOM 6552 N N . LEU A 1 818 ? 18.077 0.277 -11.539 1.00 96.38 818 LEU A N 1
ATOM 6553 C CA . LEU A 1 818 ? 17.738 1.700 -11.690 1.00 96.38 818 LEU A CA 1
ATOM 6554 C C . LEU A 1 818 ? 16.305 2.007 -11.231 1.00 96.38 818 LEU A C 1
ATOM 6556 O O . LEU A 1 818 ? 16.040 3.084 -10.687 1.00 96.38 818 LEU A O 1
ATOM 6560 N N . LEU A 1 819 ? 15.387 1.068 -11.460 1.00 95.00 819 LEU A N 1
ATOM 6561 C CA . LEU A 1 819 ? 13.967 1.222 -11.176 1.00 95.00 819 LEU A CA 1
ATOM 6562 C C . LEU A 1 819 ? 13.628 1.043 -9.696 1.00 95.00 819 LEU A C 1
ATOM 6564 O O . LEU A 1 819 ? 14.167 0.200 -8.983 1.00 95.00 819 LEU A O 1
ATOM 6568 N N . ARG A 1 820 ? 12.658 1.833 -9.247 1.00 89.50 820 ARG A N 1
ATOM 6569 C CA . ARG A 1 820 ? 11.958 1.652 -7.973 1.00 89.50 820 ARG A CA 1
ATOM 6570 C C . ARG A 1 820 ? 11.000 0.461 -8.033 1.00 89.50 820 ARG A C 1
ATOM 6572 O O . ARG A 1 820 ? 10.505 0.156 -9.119 1.00 89.50 820 ARG A O 1
ATOM 6579 N N . PRO A 1 821 ? 10.653 -0.155 -6.888 1.00 83.31 821 PRO A N 1
ATOM 6580 C CA . PRO A 1 821 ? 9.524 -1.082 -6.808 1.00 83.31 821 PRO A CA 1
ATOM 6581 C C . PRO A 1 821 ? 8.257 -0.497 -7.452 1.00 83.31 821 PRO A C 1
ATOM 6583 O O . PRO A 1 821 ? 7.879 0.634 -7.146 1.00 83.31 821 PRO A O 1
ATOM 6586 N N . GLY A 1 822 ? 7.610 -1.243 -8.356 1.00 81.56 822 GLY A N 1
ATOM 6587 C CA . GLY A 1 822 ? 6.457 -0.754 -9.128 1.00 81.56 822 GLY A CA 1
ATOM 6588 C C . GLY A 1 822 ? 6.800 0.250 -10.240 1.00 81.56 822 GLY A C 1
ATOM 6589 O O . GLY A 1 822 ? 5.907 0.892 -10.797 1.00 81.56 822 GLY A O 1
ATOM 6590 N N . GLY A 1 823 ? 8.086 0.429 -10.555 1.00 90.50 823 GLY A N 1
ATOM 6591 C CA . GLY A 1 823 ? 8.558 1.233 -11.677 1.00 90.50 823 GLY A CA 1
ATOM 6592 C C . GLY A 1 823 ? 8.257 0.580 -13.029 1.00 90.50 823 GLY A C 1
ATOM 6593 O O . GLY A 1 823 ? 8.067 -0.633 -13.125 1.00 90.50 823 GLY A O 1
ATOM 6594 N N . ILE A 1 824 ? 8.212 1.390 -14.086 1.00 94.31 824 ILE A N 1
ATOM 6595 C CA . ILE A 1 824 ? 7.864 0.937 -15.440 1.00 94.31 824 ILE A CA 1
ATOM 6596 C C . ILE A 1 824 ? 9.095 0.960 -16.339 1.00 94.31 824 ILE A C 1
ATOM 6598 O O . ILE A 1 824 ? 9.811 1.962 -16.386 1.00 94.31 824 ILE A O 1
ATOM 6602 N N . VAL A 1 825 ? 9.294 -0.112 -17.107 1.00 97.00 825 VAL A N 1
ATOM 6603 C CA . VAL A 1 825 ? 10.188 -0.093 -18.268 1.00 97.00 825 VAL A CA 1
ATOM 6604 C C . VAL A 1 825 ? 9.368 -0.023 -19.554 1.00 97.00 825 VAL A C 1
ATOM 6606 O O . VAL A 1 825 ? 8.386 -0.751 -19.706 1.00 97.00 825 VAL A O 1
ATOM 6609 N N . ALA A 1 826 ? 9.752 0.869 -20.467 1.00 98.00 826 ALA A N 1
ATOM 6610 C CA . ALA A 1 826 ? 9.135 1.016 -21.784 1.00 98.00 826 ALA A CA 1
ATOM 6611 C C . ALA A 1 826 ? 10.192 0.901 -22.890 1.00 98.00 826 ALA A C 1
ATOM 6613 O O . ALA A 1 826 ? 11.196 1.608 -22.875 1.00 98.00 826 ALA A O 1
ATOM 6614 N N . LEU A 1 827 ? 9.977 0.013 -23.854 1.00 98.31 827 LEU A N 1
ATOM 6615 C CA . LEU A 1 827 ? 10.941 -0.297 -24.908 1.00 98.31 827 LEU A CA 1
ATOM 6616 C C . LEU A 1 827 ? 10.340 0.003 -26.280 1.00 98.31 827 LEU A C 1
ATOM 6618 O O . LEU A 1 827 ? 9.150 -0.207 -26.484 1.00 98.31 827 LEU A O 1
ATOM 6622 N N . ASN A 1 828 ? 11.154 0.453 -27.228 1.00 97.75 828 ASN A N 1
ATOM 6623 C CA . ASN A 1 828 ? 10.815 0.518 -28.650 1.00 97.75 828 ASN A CA 1
ATOM 6624 C C . ASN A 1 828 ? 11.911 -0.206 -29.429 1.00 97.75 828 ASN A C 1
ATOM 6626 O O . ASN A 1 828 ? 13.025 0.300 -29.501 1.00 97.75 828 ASN A O 1
ATOM 6630 N N . GLU A 1 829 ? 11.627 -1.393 -29.954 1.00 96.44 829 GLU A N 1
ATOM 6631 C CA . GLU A 1 829 ? 12.656 -2.301 -30.468 1.00 96.44 829 GLU A CA 1
ATOM 6632 C C . GLU A 1 829 ? 12.240 -2.936 -31.797 1.00 96.44 829 GLU A C 1
ATOM 6634 O O . GLU A 1 829 ? 11.074 -3.293 -31.998 1.00 96.44 829 GLU A O 1
ATOM 6639 N N . PHE A 1 830 ? 13.205 -3.121 -32.702 1.00 94.38 830 PHE A N 1
ATOM 6640 C CA . PHE A 1 830 ? 13.027 -3.983 -33.868 1.00 94.38 830 PHE A CA 1
ATOM 6641 C C . PHE A 1 830 ? 12.883 -5.438 -33.419 1.00 94.38 830 PHE A C 1
ATOM 6643 O O . PHE A 1 830 ? 13.749 -5.982 -32.735 1.00 94.38 830 PHE A O 1
ATOM 6650 N N . THR A 1 831 ? 11.791 -6.081 -33.833 1.00 93.62 831 THR A N 1
ATOM 6651 C CA . THR A 1 831 ? 11.377 -7.396 -33.312 1.00 93.62 831 THR A CA 1
ATOM 6652 C C . THR A 1 831 ? 11.454 -8.527 -34.333 1.00 93.62 831 THR A C 1
ATOM 6654 O O . THR A 1 831 ? 10.935 -9.622 -34.120 1.00 93.62 831 THR A O 1
ATOM 6657 N N . ARG A 1 832 ? 12.115 -8.277 -35.465 1.00 89.56 832 ARG A N 1
ATOM 6658 C CA . ARG A 1 832 ? 12.341 -9.252 -36.533 1.00 89.56 832 ARG A CA 1
ATOM 6659 C C . ARG A 1 832 ? 13.706 -9.023 -37.167 1.00 89.56 832 ARG A C 1
ATOM 6661 O O . ARG A 1 832 ? 14.185 -7.895 -37.226 1.00 89.56 832 ARG A O 1
ATOM 6668 N N . THR A 1 833 ? 14.310 -10.085 -37.695 1.00 85.38 833 THR A N 1
ATOM 6669 C CA . THR A 1 833 ? 15.489 -9.970 -38.558 1.00 85.38 833 THR A CA 1
ATOM 6670 C C . THR A 1 833 ? 15.154 -9.108 -39.777 1.00 85.38 833 THR A C 1
ATOM 6672 O O . THR A 1 833 ? 14.338 -9.509 -40.606 1.00 85.38 833 THR A O 1
ATOM 6675 N N . LYS A 1 834 ? 15.793 -7.938 -39.868 1.00 86.69 834 LYS A N 1
ATOM 6676 C CA . LYS A 1 834 ? 15.751 -7.036 -41.023 1.00 86.69 834 LYS A CA 1
ATOM 6677 C C . LYS A 1 834 ? 17.116 -7.045 -41.700 1.00 86.69 834 LYS A C 1
ATOM 6679 O O . LYS A 1 834 ? 18.104 -6.613 -41.104 1.00 86.69 834 LYS A O 1
ATOM 6684 N N . ASP A 1 835 ? 17.182 -7.509 -42.939 1.00 88.50 835 ASP A N 1
ATOM 6685 C CA . ASP A 1 835 ? 18.441 -7.598 -43.686 1.00 88.50 835 ASP A CA 1
ATOM 6686 C C . ASP A 1 835 ? 19.000 -6.216 -44.023 1.00 88.50 835 ASP A C 1
ATOM 6688 O O . ASP A 1 835 ? 20.214 -6.024 -44.099 1.00 88.50 835 ASP A O 1
ATOM 6692 N N . LEU A 1 836 ? 18.124 -5.212 -44.099 1.00 89.00 836 LEU A N 1
ATOM 6693 C CA . LEU A 1 836 ? 18.507 -3.816 -44.278 1.00 89.00 836 LEU A CA 1
ATOM 6694 C C . LEU A 1 836 ? 19.467 -3.325 -43.179 1.00 89.00 836 LEU A C 1
ATOM 6696 O O . LEU A 1 836 ? 20.355 -2.506 -43.442 1.00 89.00 836 LEU A O 1
ATOM 6700 N N . LEU A 1 837 ? 19.321 -3.849 -41.957 1.00 90.88 837 LEU A N 1
ATOM 6701 C CA . LEU A 1 837 ? 20.195 -3.512 -40.837 1.00 90.88 837 LEU A CA 1
ATOM 6702 C C . LEU A 1 837 ? 21.593 -4.110 -41.010 1.00 90.88 837 LEU A C 1
ATOM 6704 O O . LEU A 1 837 ? 22.561 -3.463 -40.621 1.00 90.88 837 LEU A O 1
ATOM 6708 N N . LEU A 1 838 ? 21.750 -5.259 -41.679 1.00 92.56 838 LEU A N 1
ATOM 6709 C CA . LEU A 1 838 ? 23.073 -5.835 -41.955 1.00 92.56 838 LEU A CA 1
ATOM 6710 C C . LEU A 1 838 ? 23.914 -4.900 -42.833 1.00 92.56 838 LEU A C 1
ATOM 6712 O O . LEU A 1 838 ? 25.115 -4.750 -42.610 1.00 92.56 838 LEU A O 1
ATOM 6716 N N . PHE A 1 839 ? 23.294 -4.205 -43.791 1.00 93.69 839 PHE A N 1
ATOM 6717 C CA . PHE A 1 839 ? 23.991 -3.244 -44.655 1.00 93.69 839 PHE A CA 1
ATOM 6718 C C . PHE A 1 839 ? 24.337 -1.923 -43.959 1.00 93.69 839 PHE A C 1
ATOM 6720 O O . PHE A 1 839 ? 25.084 -1.124 -44.519 1.00 93.69 839 PHE A O 1
ATOM 6727 N N . THR A 1 840 ? 23.787 -1.671 -42.772 1.00 92.06 840 THR A N 1
ATOM 6728 C CA . THR A 1 840 ? 23.862 -0.374 -42.093 1.00 92.06 840 THR A CA 1
ATOM 6729 C C . THR A 1 840 ? 24.319 -0.548 -40.643 1.00 92.06 840 THR A C 1
ATOM 6731 O O . THR A 1 840 ? 25.525 -0.537 -40.390 1.00 92.06 840 THR A O 1
ATOM 6734 N N . GLY A 1 841 ? 23.391 -0.759 -39.703 1.00 88.44 841 GLY A N 1
ATOM 6735 C CA . GLY A 1 841 ? 23.666 -0.945 -38.272 1.00 88.44 841 GLY A CA 1
ATOM 6736 C C . GLY A 1 841 ? 24.630 -2.096 -37.969 1.00 88.44 841 GLY A C 1
ATOM 6737 O O . GLY A 1 841 ? 25.459 -1.977 -37.075 1.00 88.44 841 GLY A O 1
ATOM 6738 N N . GLY A 1 842 ? 24.632 -3.147 -38.791 1.00 90.94 842 GLY A N 1
ATOM 6739 C CA . GLY A 1 842 ? 25.541 -4.289 -38.691 1.00 90.94 842 GLY A CA 1
ATOM 6740 C C . GLY A 1 842 ? 27.029 -3.936 -38.748 1.00 90.94 842 GLY A C 1
ATOM 6741 O O . GLY A 1 842 ? 27.862 -4.690 -38.248 1.00 90.94 842 GLY A O 1
ATOM 6742 N N . LEU A 1 843 ? 27.376 -2.780 -39.326 1.00 93.25 843 LEU A N 1
ATOM 6743 C CA . LEU A 1 843 ? 28.749 -2.272 -39.382 1.00 93.25 843 LEU A CA 1
ATOM 6744 C C . LEU A 1 843 ? 29.219 -1.635 -38.063 1.00 93.25 843 LEU A C 1
ATOM 6746 O O . LEU A 1 843 ? 30.427 -1.415 -37.888 1.00 93.25 843 LEU A O 1
ATOM 6750 N N . LEU A 1 844 ? 28.287 -1.303 -37.166 1.00 90.75 844 LEU A N 1
ATOM 6751 C CA . LEU A 1 844 ? 28.573 -0.750 -35.848 1.00 90.75 844 LEU A CA 1
ATOM 6752 C C . LEU A 1 844 ? 28.992 -1.864 -34.888 1.00 90.75 844 LEU A C 1
ATOM 6754 O O . LEU A 1 844 ? 28.609 -3.023 -35.024 1.00 90.75 844 LEU A O 1
ATOM 6758 N N . GLN A 1 845 ? 29.812 -1.502 -33.902 1.00 82.31 845 GLN A N 1
ATOM 6759 C CA . GLN A 1 845 ? 30.381 -2.470 -32.966 1.00 82.31 845 GLN A CA 1
ATOM 6760 C C . GLN A 1 845 ? 29.305 -3.183 -32.131 1.00 82.31 845 GLN A C 1
ATOM 6762 O O . GLN A 1 845 ? 29.434 -4.388 -31.923 1.00 82.31 845 GLN A O 1
ATOM 6767 N N . GLY A 1 846 ? 28.257 -2.458 -31.712 1.00 84.31 846 GLY A N 1
ATOM 6768 C CA . GLY A 1 846 ? 27.162 -2.964 -30.869 1.00 84.31 846 GLY A CA 1
ATOM 6769 C C . GLY A 1 846 ? 26.490 -4.221 -31.421 1.00 84.31 846 GLY A C 1
ATOM 6770 O O . GLY A 1 846 ? 26.331 -5.206 -30.703 1.00 84.31 846 GLY A O 1
ATOM 6771 N N . TRP A 1 847 ? 26.264 -4.259 -32.737 1.00 86.94 847 TRP A N 1
ATOM 6772 C CA . TRP A 1 847 ? 25.563 -5.351 -33.417 1.00 86.94 847 TRP A CA 1
ATOM 6773 C C . TRP A 1 847 ? 26.174 -6.740 -33.181 1.00 86.94 847 TRP A C 1
ATOM 6775 O O . TRP A 1 847 ? 25.484 -7.759 -33.202 1.00 86.94 847 TRP A O 1
ATOM 6785 N N . SER A 1 848 ? 27.495 -6.798 -32.990 1.00 88.75 848 SER A N 1
ATOM 6786 C CA . SER A 1 848 ? 28.243 -8.050 -32.830 1.00 88.75 848 SER A CA 1
ATOM 6787 C C . SER A 1 848 ? 28.673 -8.328 -31.386 1.00 88.75 848 SER A C 1
ATOM 6789 O O . SER A 1 848 ? 29.466 -9.250 -31.184 1.00 88.75 848 SER A O 1
ATOM 6791 N N . LEU A 1 849 ? 28.186 -7.563 -30.397 1.00 90.88 849 LEU A N 1
ATOM 6792 C CA . LEU A 1 849 ? 28.564 -7.736 -28.988 1.00 90.88 849 LEU A CA 1
ATOM 6793 C C . LEU A 1 849 ? 27.892 -8.936 -28.313 1.00 90.88 849 LEU A C 1
ATOM 6795 O O . LEU A 1 849 ? 28.521 -9.531 -27.450 1.00 90.88 849 LEU A O 1
ATOM 6799 N N . PHE A 1 850 ? 26.670 -9.311 -28.702 1.00 92.94 850 PHE A N 1
ATOM 6800 C CA . PHE A 1 850 ? 25.874 -10.336 -28.005 1.00 92.94 850 PHE A CA 1
ATOM 6801 C C . PHE A 1 850 ? 26.626 -11.665 -27.790 1.00 92.94 850 PHE A C 1
ATOM 6803 O O . PHE A 1 850 ? 27.177 -12.227 -28.729 1.00 92.94 850 PHE A O 1
ATOM 6810 N N . GLU A 1 851 ? 26.637 -12.214 -26.585 1.00 94.88 851 GLU A N 1
ATOM 6811 C CA . GLU A 1 851 ? 27.273 -13.493 -26.223 1.00 94.88 851 GLU A CA 1
ATOM 6812 C C . GLU A 1 851 ? 26.238 -14.517 -25.711 1.00 94.88 851 GLU A C 1
ATOM 6814 O O . GLU A 1 851 ? 26.600 -15.583 -25.225 1.00 94.88 851 GLU A O 1
ATOM 6819 N N . ASP A 1 852 ? 24.949 -14.216 -25.895 1.00 95.31 852 ASP A N 1
ATOM 6820 C CA . ASP A 1 852 ? 23.780 -14.973 -25.435 1.00 95.31 852 ASP A CA 1
ATOM 6821 C C . ASP A 1 852 ? 22.831 -15.380 -26.587 1.00 95.31 852 ASP A C 1
ATOM 6823 O O . ASP A 1 852 ? 21.646 -15.026 -26.583 1.00 95.31 852 ASP A O 1
ATOM 6827 N N . PRO A 1 853 ? 23.325 -16.085 -27.627 1.00 93.31 853 PRO A N 1
ATOM 6828 C CA . PRO A 1 853 ? 22.571 -16.365 -28.852 1.00 93.31 853 PRO A CA 1
ATOM 6829 C C . PRO A 1 853 ? 21.258 -17.129 -28.625 1.00 93.31 853 PRO A C 1
ATOM 6831 O O . PRO A 1 853 ? 20.358 -17.027 -29.452 1.00 93.31 853 PRO A O 1
ATOM 6834 N N . GLU A 1 854 ? 21.125 -17.874 -27.528 1.00 93.81 854 GLU A N 1
ATOM 6835 C CA . GLU A 1 854 ? 19.901 -18.580 -27.141 1.00 93.81 854 GLU A CA 1
ATOM 6836 C C . GLU A 1 854 ? 18.732 -17.643 -26.806 1.00 93.81 854 GLU A C 1
ATOM 6838 O O . GLU A 1 854 ? 17.577 -18.050 -26.915 1.00 93.81 854 GLU A O 1
ATOM 6843 N N . ASN A 1 855 ? 19.024 -16.390 -26.445 1.00 94.00 855 ASN A N 1
ATOM 6844 C CA . ASN A 1 855 ? 18.023 -15.367 -26.145 1.00 94.00 855 ASN A CA 1
ATOM 6845 C C . ASN A 1 855 ? 17.760 -14.436 -27.337 1.00 94.00 855 ASN A C 1
ATOM 6847 O O . ASN A 1 855 ? 16.991 -13.488 -27.205 1.00 94.00 855 ASN A O 1
ATOM 6851 N N . ARG A 1 856 ? 18.404 -14.664 -28.490 1.00 94.38 856 ARG A N 1
ATOM 6852 C CA . ARG A 1 856 ? 18.328 -13.795 -29.671 1.00 94.38 856 ARG A CA 1
ATOM 6853 C C . ARG A 1 856 ? 17.717 -14.521 -30.865 1.00 94.38 856 ARG A C 1
ATOM 6855 O O . ARG A 1 856 ? 17.677 -15.747 -30.946 1.00 94.38 856 ARG A O 1
ATOM 6862 N N . LEU A 1 857 ? 17.270 -13.746 -31.844 1.00 91.38 857 LEU A N 1
ATOM 6863 C CA . LEU A 1 857 ? 16.959 -14.265 -33.167 1.00 91.38 857 LEU A CA 1
ATOM 6864 C C . LEU A 1 857 ? 18.244 -14.750 -33.854 1.00 91.38 857 LEU A C 1
ATOM 6866 O O . LEU A 1 857 ? 19.332 -14.204 -33.670 1.00 91.38 857 LEU A O 1
ATOM 6870 N N . ASN A 1 858 ? 18.113 -15.787 -34.678 1.00 85.75 858 ASN A N 1
ATOM 6871 C CA . ASN A 1 858 ? 19.264 -16.453 -35.278 1.00 85.75 858 ASN A CA 1
ATOM 6872 C C . ASN A 1 858 ? 20.152 -15.478 -36.081 1.00 85.75 858 ASN A C 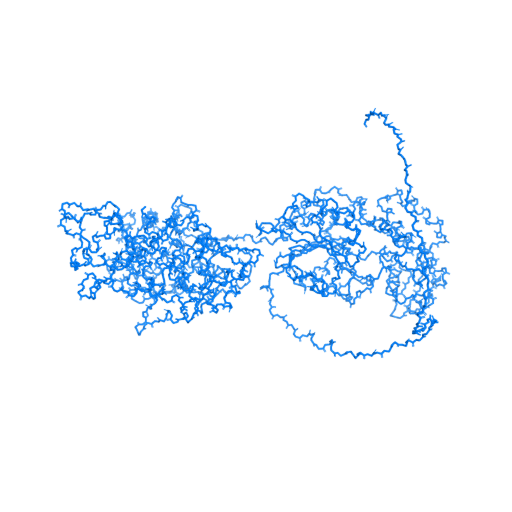1
ATOM 6874 O O . ASN A 1 858 ? 19.666 -14.757 -36.954 1.00 85.75 858 ASN A O 1
ATOM 6878 N N . ASN A 1 859 ? 21.464 -15.509 -35.820 1.00 81.69 859 ASN A N 1
ATOM 6879 C CA . ASN A 1 859 ? 22.490 -14.674 -36.461 1.00 81.69 859 ASN A CA 1
ATOM 6880 C C . ASN A 1 859 ? 22.272 -13.149 -36.347 1.00 81.69 859 ASN A C 1
ATOM 6882 O O . ASN A 1 859 ? 22.747 -12.397 -37.198 1.00 81.69 859 ASN A O 1
ATOM 6886 N N . THR A 1 860 ? 21.584 -12.667 -35.310 1.00 89.44 860 THR A N 1
ATOM 6887 C CA . THR A 1 860 ? 21.387 -11.230 -35.067 1.00 89.44 860 THR A CA 1
ATOM 6888 C C . THR A 1 860 ? 21.340 -10.933 -33.567 1.00 89.44 860 THR A C 1
ATOM 6890 O O . THR A 1 860 ? 21.076 -11.820 -32.767 1.00 89.44 860 THR A O 1
ATOM 6893 N N . CYS A 1 861 ? 21.571 -9.678 -33.178 1.00 92.69 861 CYS A N 1
ATOM 6894 C CA . CYS A 1 861 ? 21.397 -9.222 -31.795 1.00 92.69 861 CYS A CA 1
ATOM 6895 C C . CYS A 1 861 ? 19.928 -8.936 -31.412 1.00 92.69 861 CYS A C 1
ATOM 6897 O O . CYS A 1 861 ? 19.639 -8.667 -30.251 1.00 92.69 861 CYS A O 1
ATOM 6899 N N . LEU A 1 862 ? 18.991 -8.988 -32.362 1.00 94.94 862 LEU A N 1
ATOM 6900 C CA . LEU A 1 862 ? 17.580 -8.659 -32.142 1.00 94.94 862 LEU A CA 1
ATOM 6901 C C . LEU A 1 862 ? 16.828 -9.802 -31.455 1.00 94.94 862 LEU A C 1
ATOM 6903 O O . LEU A 1 862 ? 17.226 -10.962 -31.542 1.00 94.94 862 LEU A O 1
ATOM 6907 N N . LEU A 1 863 ? 15.705 -9.477 -30.821 1.00 95.62 863 LEU A N 1
ATOM 6908 C CA . LEU A 1 863 ? 14.807 -10.426 -30.164 1.00 95.62 863 LEU A CA 1
ATOM 6909 C C . LEU A 1 863 ? 13.405 -10.285 -30.765 1.00 95.62 863 LEU A C 1
ATOM 6911 O O . LEU A 1 863 ? 12.996 -9.179 -31.107 1.00 95.62 863 LEU A O 1
ATOM 6915 N N . SER A 1 864 ? 12.655 -11.383 -30.883 1.00 95.31 864 SER A N 1
ATOM 6916 C CA . SER A 1 864 ? 11.216 -11.297 -31.169 1.00 95.31 864 SER A CA 1
ATOM 6917 C C . SER A 1 864 ? 10.452 -10.740 -29.968 1.00 95.31 864 SER A C 1
ATOM 6919 O O . SER A 1 864 ? 10.980 -10.699 -28.859 1.00 95.31 864 SER A O 1
ATOM 6921 N N . VAL A 1 865 ? 9.188 -10.353 -30.169 1.00 95.00 865 VAL A N 1
ATOM 6922 C CA . VAL A 1 865 ? 8.298 -9.946 -29.065 1.00 95.00 865 VAL A CA 1
ATOM 6923 C C . VAL A 1 865 ? 8.221 -11.033 -27.985 1.00 95.00 865 VAL A C 1
ATOM 6925 O O . VAL A 1 865 ? 8.309 -10.719 -26.804 1.00 95.00 865 VAL A O 1
ATOM 6928 N N . ASP A 1 866 ? 8.129 -12.304 -28.383 1.00 93.75 866 ASP A N 1
ATOM 6929 C CA . ASP A 1 866 ? 8.036 -13.430 -27.442 1.00 93.75 866 ASP A CA 1
ATOM 6930 C C . ASP A 1 866 ? 9.359 -13.673 -26.693 1.00 93.75 866 ASP A C 1
ATOM 6932 O O . ASP A 1 866 ? 9.357 -13.991 -25.505 1.00 93.75 866 ASP A O 1
ATOM 6936 N N . LEU A 1 867 ? 10.506 -13.481 -27.361 1.00 95.62 867 LEU A N 1
ATOM 6937 C CA . LEU A 1 867 ? 11.808 -13.534 -26.691 1.00 95.62 867 LEU A CA 1
ATOM 6938 C C . LEU A 1 867 ? 11.955 -12.381 -25.692 1.00 95.62 867 LEU A C 1
ATOM 6940 O O . LEU A 1 867 ? 12.418 -12.619 -24.581 1.00 95.62 867 LEU A O 1
ATOM 6944 N N . TRP A 1 868 ? 11.521 -11.167 -26.053 1.00 96.81 868 TRP A N 1
ATOM 6945 C CA . TRP A 1 868 ? 11.485 -10.017 -25.146 1.00 96.81 868 TRP A CA 1
ATOM 6946 C C . TRP A 1 868 ? 10.617 -10.275 -23.913 1.00 96.81 868 TRP A C 1
ATOM 6948 O O . TRP A 1 868 ? 11.086 -10.050 -22.800 1.00 96.81 868 TRP A O 1
ATOM 6958 N N . GLU A 1 869 ? 9.391 -10.773 -24.097 1.00 95.25 869 GLU A N 1
ATOM 6959 C CA . GLU A 1 869 ? 8.490 -11.162 -23.001 1.00 95.25 869 GLU A CA 1
ATOM 6960 C C . GLU A 1 869 ? 9.187 -12.158 -22.065 1.00 95.25 869 GLU A C 1
ATOM 6962 O O . GLU A 1 869 ? 9.317 -11.895 -20.869 1.00 95.25 869 GLU A O 1
ATOM 6967 N N . SER A 1 870 ? 9.766 -13.224 -22.627 1.00 94.56 870 SER A N 1
ATOM 6968 C CA . SER A 1 870 ? 10.479 -14.248 -21.861 1.00 94.56 870 SER A CA 1
ATOM 6969 C C . SER A 1 870 ? 11.663 -13.691 -21.061 1.00 94.56 870 SER A C 1
ATOM 6971 O O . SER A 1 870 ? 11.823 -14.035 -19.890 1.00 94.56 870 SER A O 1
ATOM 6973 N N . VAL A 1 871 ? 12.534 -12.865 -21.656 1.00 96.12 871 VAL A N 1
ATOM 6974 C CA . VAL A 1 871 ? 13.716 -12.353 -20.933 1.00 96.12 871 VAL A CA 1
ATOM 6975 C C . VAL A 1 871 ? 13.350 -11.294 -19.894 1.00 96.12 871 VAL A C 1
ATOM 6977 O O . VAL A 1 871 ? 14.015 -11.216 -18.864 1.00 96.12 871 VAL A O 1
ATOM 6980 N N . LEU A 1 872 ? 12.290 -10.510 -20.119 1.00 94.62 872 LEU A N 1
ATOM 6981 C CA . LEU A 1 872 ? 11.778 -9.547 -19.142 1.00 94.62 872 LEU A CA 1
ATOM 6982 C C . LEU A 1 872 ? 11.188 -10.265 -17.924 1.00 94.62 872 LEU A C 1
ATOM 6984 O O . LEU A 1 872 ? 11.548 -9.936 -16.793 1.00 94.62 872 LEU A O 1
ATOM 6988 N N . GLU A 1 873 ? 10.367 -11.293 -18.137 1.00 89.00 873 GLU A N 1
ATOM 6989 C CA . GLU A 1 873 ? 9.811 -12.110 -17.051 1.00 89.00 873 GLU A CA 1
ATOM 6990 C C . GLU A 1 873 ? 10.916 -12.774 -16.219 1.00 89.00 873 GLU A C 1
ATOM 6992 O O . GLU A 1 873 ? 10.960 -12.634 -14.996 1.00 89.00 873 GLU A O 1
ATOM 6997 N N . GLN A 1 874 ? 11.896 -13.399 -16.878 1.00 87.31 874 GLN A N 1
ATOM 6998 C CA . GLN A 1 874 ? 13.047 -14.024 -16.212 1.00 87.31 874 GLN A CA 1
ATOM 6999 C C . GLN A 1 874 ? 13.968 -13.036 -15.479 1.00 87.31 874 GLN A C 1
ATOM 7001 O O . GLN A 1 874 ? 14.818 -13.460 -14.688 1.00 87.31 874 GLN A O 1
ATOM 7006 N N . SER A 1 875 ? 13.846 -11.738 -15.761 1.00 89.25 875 SER A N 1
ATOM 7007 C CA . SER A 1 875 ? 14.583 -10.662 -15.093 1.00 89.25 875 SER A CA 1
ATOM 7008 C C . SER A 1 875 ? 13.766 -9.972 -13.990 1.00 89.25 875 SER A C 1
ATOM 7010 O O . SER A 1 875 ? 14.246 -9.011 -13.384 1.00 89.25 875 SER A O 1
ATOM 7012 N N . GLY A 1 876 ? 12.576 -10.490 -13.659 1.00 86.44 876 GLY A N 1
ATOM 7013 C CA . GLY A 1 876 ? 11.749 -10.026 -12.541 1.00 86.44 876 GLY A CA 1
ATOM 7014 C C . GLY A 1 876 ? 10.785 -8.892 -12.893 1.00 86.44 876 GLY A C 1
ATOM 7015 O O . GLY A 1 876 ? 10.404 -8.129 -12.005 1.00 86.44 876 GLY A O 1
ATOM 7016 N N . PHE A 1 877 ? 10.419 -8.763 -14.167 1.00 89.69 877 PHE A N 1
ATOM 7017 C CA . PHE A 1 877 ? 9.339 -7.888 -14.616 1.00 89.69 877 PHE A CA 1
ATOM 7018 C C . PHE A 1 877 ? 8.050 -8.688 -14.827 1.00 89.69 877 PHE A C 1
ATOM 7020 O O . PHE A 1 877 ? 8.091 -9.880 -15.110 1.00 89.69 877 PHE A O 1
ATOM 7027 N N . SER A 1 878 ? 6.893 -8.039 -14.724 1.00 85.06 878 SER A N 1
ATOM 7028 C CA . SER A 1 878 ? 5.599 -8.665 -15.006 1.00 85.06 878 SER A CA 1
ATOM 7029 C C . SER A 1 878 ? 4.663 -7.734 -15.771 1.00 85.06 878 SER A C 1
ATOM 7031 O O . SER A 1 878 ? 5.002 -6.597 -16.109 1.00 85.06 878 SER A O 1
ATOM 7033 N N . ASN A 1 879 ? 3.453 -8.226 -16.051 1.00 85.44 879 ASN A N 1
ATOM 7034 C CA . ASN A 1 879 ? 2.401 -7.475 -16.729 1.00 85.44 879 ASN A CA 1
ATOM 7035 C C . ASN A 1 879 ? 2.799 -6.974 -18.129 1.00 85.44 879 ASN A C 1
ATOM 7037 O O . ASN A 1 879 ? 2.391 -5.881 -18.534 1.00 85.44 879 ASN A O 1
ATOM 7041 N N . PHE A 1 880 ? 3.532 -7.797 -18.885 1.00 89.81 880 PHE A N 1
ATOM 7042 C CA . PHE A 1 880 ? 4.018 -7.473 -20.224 1.00 89.81 880 PHE A CA 1
ATOM 7043 C C . PHE A 1 880 ? 2.905 -7.004 -21.176 1.00 89.81 880 PHE A C 1
ATOM 7045 O O . PHE A 1 880 ? 1.794 -7.544 -21.226 1.00 89.81 880 PHE A O 1
ATOM 7052 N N . GLY A 1 881 ? 3.189 -5.957 -21.942 1.00 91.06 881 GLY A N 1
ATOM 7053 C CA . GLY A 1 881 ? 2.354 -5.471 -23.030 1.00 91.06 881 GLY A CA 1
ATOM 7054 C C . GLY A 1 881 ? 3.207 -5.163 -24.248 1.00 91.06 881 GLY A C 1
ATOM 7055 O O . GLY A 1 881 ? 4.258 -4.552 -24.109 1.00 91.06 881 GLY A O 1
ATOM 7056 N N . ALA A 1 882 ? 2.725 -5.537 -25.430 1.00 92.88 882 ALA A N 1
ATOM 7057 C CA . ALA A 1 882 ? 3.353 -5.230 -26.710 1.00 92.88 882 ALA A CA 1
ATOM 7058 C C . ALA A 1 882 ? 2.336 -4.575 -27.649 1.00 92.88 882 ALA A C 1
ATOM 7060 O O . ALA A 1 882 ? 1.163 -4.963 -27.674 1.00 92.88 882 ALA A O 1
ATOM 7061 N N . PHE A 1 883 ? 2.791 -3.590 -28.417 1.00 93.50 883 PHE A N 1
ATOM 7062 C CA . PHE A 1 883 ? 1.986 -2.823 -29.357 1.00 93.50 883 PHE A CA 1
ATOM 7063 C C . PHE A 1 883 ? 2.686 -2.739 -30.712 1.00 93.50 883 PHE A C 1
ATOM 7065 O O . PHE A 1 883 ? 3.826 -2.279 -30.818 1.00 93.50 883 PHE A O 1
ATOM 7072 N N . LEU A 1 884 ? 1.960 -3.163 -31.743 1.00 91.06 884 LEU A N 1
ATOM 7073 C CA . LEU A 1 884 ? 2.415 -3.256 -33.129 1.00 91.06 884 LEU A CA 1
ATOM 7074 C C . LEU A 1 884 ? 1.750 -2.168 -33.983 1.00 91.06 884 LEU A C 1
ATOM 7076 O O . LEU A 1 884 ? 1.099 -1.257 -33.460 1.00 91.06 884 LEU A O 1
ATOM 7080 N N . LEU A 1 885 ? 1.884 -2.263 -35.306 1.00 89.88 885 LEU A N 1
ATOM 7081 C CA . LEU A 1 885 ? 1.107 -1.427 -36.220 1.00 89.88 885 LEU A CA 1
ATOM 7082 C C . LEU A 1 885 ? -0.393 -1.775 -36.127 1.00 89.88 885 LEU A C 1
ATOM 7084 O O . LEU A 1 885 ? -0.729 -2.946 -35.954 1.00 89.88 885 LEU A O 1
ATOM 7088 N N . PRO A 1 886 ? -1.319 -0.809 -36.297 1.00 84.25 886 PRO A N 1
ATOM 7089 C CA . PRO A 1 886 ? -2.759 -1.042 -36.110 1.00 84.25 886 PRO A CA 1
ATOM 7090 C C . PRO A 1 886 ? -3.370 -2.108 -37.034 1.00 84.25 886 PRO A C 1
ATOM 7092 O O . PRO A 1 886 ? -4.439 -2.640 -36.746 1.00 84.25 886 PRO A O 1
ATOM 7095 N N . PHE A 1 887 ? -2.711 -2.401 -38.158 1.00 83.31 887 PHE A N 1
ATOM 7096 C CA . PHE A 1 887 ? -3.125 -3.400 -39.146 1.00 83.31 887 PHE A CA 1
ATOM 7097 C C . PHE A 1 887 ? -2.394 -4.748 -39.011 1.00 83.31 887 PHE A C 1
ATOM 7099 O O . PHE A 1 887 ? -2.665 -5.656 -39.795 1.00 83.31 887 PHE A O 1
ATOM 7106 N N . GLN A 1 888 ? -1.494 -4.897 -38.035 1.00 82.94 888 GLN A N 1
ATOM 7107 C CA . GLN A 1 888 ? -0.833 -6.161 -37.704 1.00 82.94 888 GLN A CA 1
ATOM 7108 C C . GLN A 1 888 ? -1.562 -6.812 -36.527 1.00 82.94 888 GLN A C 1
ATOM 7110 O O . GLN A 1 888 ? -1.689 -6.215 -35.459 1.00 82.94 888 GLN A O 1
ATOM 7115 N N . ALA A 1 889 ? -2.075 -8.025 -36.735 1.00 67.69 889 ALA A N 1
ATOM 7116 C CA . ALA A 1 889 ? -2.849 -8.744 -35.724 1.00 67.69 889 ALA A CA 1
ATOM 7117 C C . ALA A 1 889 ? -2.005 -9.766 -34.946 1.00 67.69 889 ALA A C 1
ATOM 7119 O O . ALA A 1 889 ? -2.281 -9.996 -33.768 1.00 67.69 889 ALA A O 1
ATOM 7120 N N . ASP A 1 890 ? -0.994 -10.368 -35.581 1.00 74.56 890 ASP A N 1
ATOM 7121 C CA . ASP A 1 890 ? -0.099 -11.339 -34.951 1.00 74.56 890 ASP A CA 1
ATOM 7122 C C . ASP A 1 890 ? 1.210 -10.671 -34.499 1.00 74.56 890 ASP A C 1
ATOM 7124 O O . ASP A 1 890 ? 1.788 -9.843 -35.206 1.00 74.56 890 ASP A O 1
ATOM 7128 N N . ARG A 1 891 ? 1.716 -11.069 -33.327 1.00 78.12 891 ARG A N 1
ATOM 7129 C CA . ARG A 1 891 ? 3.038 -10.665 -32.822 1.00 78.12 891 ARG A CA 1
ATOM 7130 C C . ARG A 1 891 ? 4.162 -11.085 -33.762 1.00 78.12 891 ARG A C 1
ATOM 7132 O O . ARG A 1 891 ? 5.168 -10.385 -33.847 1.00 78.12 891 ARG A O 1
ATOM 7139 N N . GLN A 1 892 ? 3.978 -12.182 -34.491 1.00 72.62 892 GLN A N 1
ATOM 7140 C CA . GLN A 1 892 ? 4.952 -12.667 -35.469 1.00 72.62 892 GLN A CA 1
ATOM 7141 C C . GLN A 1 892 ? 5.017 -11.797 -36.735 1.00 72.62 892 GLN A C 1
ATOM 7143 O O . GLN A 1 892 ? 6.035 -11.807 -37.430 1.00 72.62 892 GLN A O 1
ATOM 7148 N N . ASP A 1 893 ? 3.974 -11.005 -37.004 1.00 67.56 893 ASP A N 1
ATOM 7149 C CA . ASP A 1 893 ? 3.907 -10.107 -38.162 1.00 67.56 893 ASP A CA 1
ATOM 7150 C C . ASP A 1 893 ? 4.650 -8.776 -37.918 1.00 67.56 893 ASP A C 1
ATOM 7152 O O . ASP A 1 893 ? 4.954 -8.042 -38.862 1.00 67.56 893 ASP A O 1
ATOM 7156 N N . GLY A 1 894 ? 4.956 -8.448 -36.656 1.00 75.75 894 GLY A N 1
ATOM 7157 C CA . GLY A 1 894 ? 5.534 -7.171 -36.238 1.00 75.75 894 GLY A CA 1
ATOM 7158 C C . GLY A 1 894 ? 7.044 -7.056 -36.472 1.00 75.75 894 GLY A C 1
ATOM 7159 O O . GLY A 1 894 ? 7.845 -7.717 -35.812 1.00 75.75 894 GLY A O 1
ATOM 7160 N N . GLY A 1 895 ? 7.462 -6.152 -37.365 1.00 86.50 895 GLY A N 1
ATOM 7161 C CA . GLY A 1 895 ? 8.881 -5.822 -37.585 1.00 86.50 895 GLY A CA 1
ATOM 7162 C C . GLY A 1 895 ? 9.491 -4.880 -36.536 1.00 86.50 895 GLY A C 1
ATOM 7163 O O . GLY A 1 895 ? 10.710 -4.715 -36.492 1.00 86.50 895 GLY A O 1
ATOM 7164 N N . GLN A 1 896 ? 8.652 -4.254 -35.714 1.00 93.06 896 GLN A N 1
ATOM 7165 C CA . GLN A 1 896 ? 9.007 -3.360 -34.615 1.00 93.06 896 GLN A CA 1
ATOM 7166 C C . GLN A 1 896 ? 7.854 -3.361 -33.606 1.00 93.06 896 GLN A C 1
ATOM 7168 O O . GLN A 1 896 ? 6.693 -3.491 -34.001 1.00 93.06 896 GLN A O 1
ATOM 7173 N N . SER A 1 897 ? 8.164 -3.209 -32.322 1.00 95.56 897 SER A N 1
ATOM 7174 C CA . SER A 1 897 ? 7.160 -3.129 -31.263 1.00 95.56 897 SER A CA 1
ATOM 7175 C C . SER A 1 897 ? 7.554 -2.094 -30.224 1.00 95.56 897 SER A C 1
ATOM 7177 O O . SER A 1 897 ? 8.710 -2.028 -29.806 1.00 95.56 897 SER A O 1
ATOM 7179 N N . VAL A 1 898 ? 6.554 -1.362 -29.731 1.00 97.81 898 VAL A N 1
ATOM 7180 C CA . VAL A 1 898 ? 6.654 -0.705 -28.425 1.00 97.81 898 VAL A CA 1
ATOM 7181 C C . VAL A 1 898 ? 6.172 -1.689 -27.369 1.00 97.81 898 VAL A C 1
ATOM 7183 O O . VAL A 1 898 ? 5.153 -2.349 -27.561 1.00 97.81 898 VAL A O 1
ATOM 7186 N N . MET A 1 899 ? 6.911 -1.833 -26.278 1.00 96.81 899 MET A N 1
ATOM 7187 C CA . MET A 1 899 ? 6.629 -2.779 -25.202 1.00 96.81 899 MET A CA 1
ATOM 7188 C C . MET A 1 899 ? 6.659 -2.071 -23.847 1.00 96.81 899 MET A C 1
ATOM 7190 O O . MET A 1 899 ? 7.361 -1.074 -23.686 1.00 96.81 899 MET A O 1
ATOM 7194 N N . LEU A 1 900 ? 5.909 -2.584 -22.872 1.00 95.06 900 LEU A N 1
ATOM 7195 C CA . LEU A 1 900 ? 6.012 -2.172 -21.473 1.00 95.06 900 LEU A CA 1
ATOM 7196 C C . LEU A 1 900 ? 5.940 -3.363 -20.521 1.00 95.06 900 LEU A C 1
ATOM 7198 O O . LEU A 1 900 ? 5.259 -4.349 -20.808 1.00 95.06 900 LEU A O 1
ATOM 7202 N N . CYS A 1 901 ? 6.556 -3.218 -19.354 1.00 92.94 901 CYS A N 1
ATOM 7203 C CA . CYS A 1 901 ? 6.325 -4.085 -18.204 1.00 92.94 901 CYS A CA 1
ATOM 7204 C C . CYS A 1 901 ? 6.621 -3.354 -16.888 1.00 92.94 901 CYS A C 1
ATOM 7206 O O . CYS A 1 901 ? 7.224 -2.277 -16.862 1.00 92.94 901 CYS A O 1
ATOM 7208 N N . GLU A 1 902 ? 6.163 -3.945 -15.791 1.00 90.25 902 GLU A N 1
ATOM 7209 C CA . GLU A 1 902 ? 6.242 -3.400 -14.437 1.00 90.25 902 GLU A CA 1
ATOM 7210 C C . GLU A 1 902 ? 7.267 -4.187 -13.622 1.00 90.25 902 GLU A C 1
ATOM 7212 O O . GLU A 1 902 ? 7.303 -5.416 -13.690 1.00 90.25 902 GLU A O 1
ATOM 7217 N N . LEU A 1 903 ? 8.121 -3.488 -12.872 1.00 88.44 903 LEU A N 1
ATOM 7218 C CA . LEU A 1 903 ? 9.037 -4.134 -11.940 1.00 88.44 903 LEU A CA 1
ATOM 7219 C C . LEU A 1 903 ? 8.253 -4.645 -10.726 1.00 88.44 903 LEU A C 1
ATOM 7221 O O . LEU A 1 903 ? 7.584 -3.861 -10.045 1.00 88.44 903 LEU A O 1
ATOM 7225 N N . LEU A 1 904 ? 8.388 -5.940 -10.435 1.00 68.44 904 LEU A N 1
ATOM 7226 C CA . LEU A 1 904 ? 7.779 -6.564 -9.264 1.00 68.44 904 LEU A CA 1
ATOM 7227 C C . LEU A 1 904 ? 8.245 -5.900 -7.963 1.00 68.44 904 LEU A C 1
ATOM 7229 O O . LEU A 1 904 ? 9.413 -5.525 -7.827 1.00 68.44 904 LEU A O 1
ATOM 7233 N N . GLN A 1 905 ? 7.333 -5.745 -6.999 1.00 59.62 905 GLN A N 1
ATOM 7234 C CA . GLN A 1 905 ? 7.723 -5.305 -5.659 1.00 59.62 905 GLN A CA 1
ATOM 7235 C C . GLN A 1 905 ? 8.589 -6.398 -4.995 1.00 59.62 905 GLN A C 1
ATOM 7237 O O . GLN A 1 905 ? 8.355 -7.576 -5.260 1.00 59.62 905 GLN A O 1
ATOM 7242 N N . PRO A 1 906 ? 9.593 -6.035 -4.171 1.00 41.38 906 PRO A N 1
ATOM 7243 C CA . PRO A 1 906 ? 10.572 -6.968 -3.605 1.00 41.38 906 PRO A CA 1
ATOM 7244 C C . PRO A 1 906 ? 9.996 -8.215 -2.916 1.00 41.38 906 PRO A C 1
ATOM 7246 O O . PRO A 1 906 ? 10.660 -9.243 -2.935 1.00 41.38 906 PRO A O 1
ATOM 7249 N N . ASP A 1 907 ? 8.767 -8.164 -2.397 1.00 37.22 907 ASP A N 1
ATOM 7250 C CA . ASP A 1 907 ? 8.123 -9.310 -1.736 1.00 37.22 907 ASP A CA 1
ATOM 7251 C C . ASP A 1 907 ? 7.546 -10.364 -2.704 1.00 37.22 907 ASP A C 1
ATOM 7253 O O . ASP A 1 907 ? 7.033 -11.375 -2.252 1.00 37.22 907 ASP A O 1
ATOM 7257 N N . GLN A 1 908 ? 7.664 -10.181 -4.027 1.00 36.97 908 GLN A N 1
ATOM 7258 C CA . GLN A 1 908 ? 7.239 -11.169 -5.038 1.00 36.97 908 GLN A CA 1
ATOM 7259 C C . GLN A 1 908 ? 8.384 -12.054 -5.569 1.00 36.97 908 GLN A C 1
ATOM 7261 O O . GLN A 1 908 ? 8.242 -12.707 -6.606 1.00 36.97 908 GLN A O 1
ATOM 7266 N N . GLN A 1 909 ? 9.544 -12.074 -4.903 1.00 31.75 909 GLN A N 1
ATOM 7267 C CA . GLN A 1 909 ? 10.557 -13.105 -5.142 1.00 31.75 909 GLN A CA 1
ATOM 7268 C C . GLN A 1 909 ? 10.359 -14.243 -4.140 1.00 31.75 909 GLN A C 1
ATOM 7270 O O . GLN A 1 909 ? 10.790 -14.143 -2.996 1.00 31.75 909 GLN A O 1
ATOM 7275 N N . GLU A 1 910 ? 9.779 -15.360 -4.597 1.00 29.22 910 GLU A N 1
ATOM 7276 C CA . GLU A 1 910 ? 10.084 -16.656 -3.988 1.00 29.22 910 GLU A CA 1
ATOM 7277 C C . GLU A 1 910 ? 11.610 -16.765 -3.882 1.00 29.22 910 GLU A C 1
ATOM 7279 O O . GLU A 1 910 ? 12.319 -16.624 -4.886 1.00 29.22 910 GLU A O 1
ATOM 7284 N N . ASP A 1 911 ? 12.110 -17.013 -2.671 1.00 30.53 911 ASP A N 1
ATOM 7285 C CA . ASP A 1 911 ? 13.491 -17.401 -2.402 1.00 30.53 911 ASP A CA 1
ATOM 7286 C C . ASP A 1 911 ? 13.807 -18.714 -3.139 1.00 30.53 911 ASP A C 1
ATOM 7288 O O . ASP A 1 911 ? 13.830 -19.816 -2.593 1.00 30.53 911 ASP A O 1
ATOM 7292 N N . THR A 1 912 ? 14.080 -18.595 -4.429 1.00 27.06 912 THR A N 1
ATOM 7293 C CA . THR A 1 912 ? 14.845 -19.558 -5.199 1.00 27.06 912 THR A CA 1
ATOM 7294 C C . THR A 1 912 ? 16.027 -18.806 -5.775 1.00 27.06 912 THR A C 1
ATOM 7296 O O . THR A 1 912 ? 16.050 -18.361 -6.917 1.00 27.06 912 THR A O 1
ATOM 7299 N N . VAL A 1 913 ? 17.056 -18.658 -4.945 1.00 25.61 913 VAL A N 1
ATOM 7300 C CA . VAL A 1 913 ? 18.425 -18.543 -5.438 1.00 25.61 913 VAL A CA 1
ATOM 7301 C C . VAL A 1 913 ? 18.904 -19.974 -5.689 1.00 25.61 913 VAL A C 1
ATOM 7303 O O . VAL A 1 913 ? 19.215 -20.679 -4.726 1.00 25.61 913 VAL A O 1
ATOM 7306 N N . PRO A 1 914 ? 19.026 -20.458 -6.939 1.00 27.06 914 PRO A N 1
ATOM 7307 C CA . PRO A 1 914 ? 19.970 -21.525 -7.194 1.00 27.06 914 PRO A CA 1
ATOM 7308 C C . PRO A 1 914 ? 21.356 -20.949 -6.901 1.00 27.06 914 PRO A C 1
ATOM 7310 O O . PRO A 1 914 ? 21.817 -20.034 -7.583 1.00 27.06 914 PRO A O 1
ATOM 7313 N N . GLN A 1 915 ? 22.026 -21.471 -5.875 1.00 31.11 915 GLN A N 1
ATOM 7314 C CA . GLN A 1 915 ? 23.464 -21.295 -5.676 1.00 31.11 915 GLN A CA 1
ATOM 7315 C C . GLN A 1 915 ? 24.228 -21.931 -6.847 1.00 31.11 915 GLN A C 1
ATOM 7317 O O . GLN A 1 915 ? 24.811 -22.998 -6.701 1.00 31.11 915 GLN A O 1
ATOM 7322 N N . ILE A 1 916 ? 24.224 -21.310 -8.023 1.00 33.50 916 ILE A N 1
ATOM 7323 C CA . ILE A 1 916 ? 25.135 -21.641 -9.118 1.00 33.50 916 ILE A CA 1
ATOM 7324 C C . ILE A 1 916 ? 25.442 -20.338 -9.856 1.00 33.50 916 ILE A C 1
ATOM 7326 O O . ILE A 1 916 ? 24.630 -19.892 -10.655 1.00 33.50 916 ILE A O 1
ATOM 7330 N N . LEU A 1 917 ? 26.584 -19.726 -9.512 1.00 31.56 917 LEU A N 1
ATOM 7331 C CA . LEU A 1 917 ? 27.454 -18.841 -10.325 1.00 31.56 917 LEU A CA 1
ATOM 7332 C C . LEU A 1 917 ? 28.347 -17.939 -9.442 1.00 31.56 917 LEU A C 1
ATOM 7334 O O . LEU A 1 917 ? 28.611 -16.785 -9.763 1.00 31.56 917 LEU A O 1
ATOM 7338 N N . SER A 1 918 ? 28.861 -18.460 -8.324 1.00 26.73 918 SER A N 1
ATOM 7339 C CA . SER A 1 918 ? 29.962 -17.828 -7.575 1.00 26.73 918 SER A CA 1
ATOM 7340 C C . SER A 1 918 ? 31.304 -18.553 -7.742 1.00 26.73 918 SER A C 1
ATOM 7342 O O . SER A 1 918 ? 32.266 -18.215 -7.065 1.00 26.73 918 SER A O 1
ATOM 7344 N N . THR A 1 919 ? 31.405 -19.532 -8.649 1.00 28.89 919 THR A N 1
ATOM 7345 C CA . THR A 1 919 ? 32.600 -20.389 -8.782 1.00 28.89 919 THR A CA 1
ATOM 7346 C C . THR A 1 919 ? 33.274 -20.398 -10.156 1.00 28.89 919 THR A C 1
ATOM 7348 O O . THR A 1 919 ? 34.307 -21.045 -10.287 1.00 28.89 919 THR A O 1
ATOM 7351 N N . GLU A 1 920 ? 32.804 -19.640 -11.155 1.00 29.89 920 GLU A N 1
ATOM 7352 C CA . GLU A 1 920 ? 33.429 -19.643 -12.498 1.00 29.89 920 GLU A CA 1
ATOM 7353 C C . GLU A 1 920 ? 34.053 -18.311 -12.956 1.00 29.89 920 GLU A C 1
ATOM 7355 O O . GLU A 1 920 ? 34.547 -18.224 -14.075 1.00 29.89 920 GLU A O 1
ATOM 7360 N N . LEU A 1 921 ? 34.155 -17.296 -12.088 1.00 33.06 921 LEU A N 1
ATOM 7361 C CA . LEU A 1 921 ? 34.832 -16.024 -12.418 1.00 33.06 921 LEU A CA 1
ATOM 7362 C C . LEU A 1 921 ? 36.146 -15.760 -11.658 1.00 33.06 921 LEU A C 1
ATOM 7364 O O . LEU A 1 921 ? 36.775 -14.731 -11.885 1.00 33.06 921 LEU A O 1
ATOM 7368 N N . GLU A 1 922 ? 36.625 -16.693 -10.825 1.00 30.20 922 GLU A N 1
ATOM 7369 C CA . GLU A 1 922 ? 37.887 -16.529 -10.070 1.00 30.20 922 GLU A CA 1
ATOM 7370 C C . GLU A 1 922 ? 39.098 -17.304 -10.629 1.00 30.20 922 GLU A C 1
ATOM 7372 O O . GLU A 1 922 ? 40.153 -17.346 -9.999 1.00 30.20 922 GLU A O 1
ATOM 7377 N N . ALA A 1 923 ? 39.021 -17.872 -11.836 1.00 32.66 923 ALA A N 1
ATOM 7378 C CA . ALA A 1 923 ? 40.151 -18.598 -12.427 1.00 32.66 923 ALA A CA 1
ATOM 7379 C C . ALA A 1 923 ? 40.472 -18.165 -13.865 1.00 32.66 923 ALA A C 1
ATOM 7381 O O . ALA A 1 923 ? 40.333 -18.936 -14.810 1.00 32.66 923 ALA A O 1
ATOM 7382 N N . ALA A 1 924 ? 41.000 -16.951 -14.024 1.00 25.81 924 ALA A N 1
ATOM 7383 C CA . ALA A 1 924 ? 41.852 -16.617 -15.164 1.00 25.81 924 ALA A CA 1
ATOM 7384 C C . ALA A 1 924 ? 43.071 -15.816 -14.666 1.00 25.81 924 ALA A C 1
ATOM 7386 O O . ALA A 1 924 ? 42.897 -14.734 -14.104 1.00 25.81 924 ALA A O 1
ATOM 7387 N N . PRO A 1 925 ? 44.309 -16.328 -14.811 1.00 29.34 925 PRO A N 1
ATOM 7388 C CA . PRO A 1 925 ? 45.488 -15.609 -14.360 1.00 29.34 925 PRO A CA 1
ATOM 7389 C C . PRO A 1 925 ? 45.752 -14.391 -15.249 1.00 29.34 925 PRO A C 1
ATOM 7391 O O . PRO A 1 925 ? 45.750 -14.484 -16.478 1.00 29.34 925 PRO A O 1
ATOM 7394 N N . LEU A 1 926 ? 46.043 -13.263 -14.597 1.00 33.06 926 LEU A N 1
ATOM 7395 C CA . LEU A 1 926 ? 46.745 -12.118 -15.168 1.00 33.06 926 LEU A CA 1
ATOM 7396 C C . LEU A 1 926 ? 48.054 -12.602 -15.806 1.00 33.06 926 LEU A C 1
ATOM 7398 O O . LEU A 1 926 ? 49.052 -12.788 -15.115 1.00 33.06 926 LEU A O 1
ATOM 7402 N N . ASN A 1 927 ? 48.054 -12.799 -17.123 1.00 26.81 927 ASN A N 1
ATOM 7403 C CA . ASN A 1 927 ? 49.285 -12.873 -17.897 1.00 26.81 927 ASN A CA 1
ATOM 7404 C C . ASN A 1 927 ? 49.529 -11.513 -18.547 1.00 26.81 927 ASN A C 1
ATOM 7406 O O . ASN A 1 927 ? 49.001 -11.183 -19.608 1.00 26.81 927 ASN A O 1
ATOM 7410 N N . GLU A 1 928 ? 50.368 -10.735 -17.869 1.00 34.81 928 GLU A N 1
ATOM 7411 C CA . GLU A 1 928 ? 51.187 -9.698 -18.476 1.00 34.81 928 GLU A CA 1
ATOM 7412 C C . GLU A 1 928 ? 51.963 -10.293 -19.658 1.00 34.81 928 GLU A C 1
ATOM 7414 O O . GLU A 1 928 ? 52.667 -11.289 -19.507 1.00 34.81 928 GLU A O 1
ATOM 7419 N N . THR A 1 929 ? 51.846 -9.694 -20.842 1.00 25.88 929 THR A N 1
ATOM 7420 C CA . THR A 1 929 ? 52.937 -9.580 -21.830 1.00 25.88 929 THR A CA 1
ATOM 7421 C C . THR A 1 929 ? 52.474 -8.707 -22.997 1.00 25.88 929 THR A C 1
ATOM 7423 O O . THR A 1 929 ? 51.956 -9.180 -24.003 1.00 25.88 929 THR A O 1
ATOM 7426 N N . LEU A 1 930 ? 52.702 -7.399 -22.878 1.00 29.03 930 LEU A N 1
ATOM 7427 C CA . LEU A 1 930 ? 52.856 -6.521 -24.037 1.00 29.03 930 LEU A CA 1
ATOM 7428 C C . LEU A 1 930 ? 54.362 -6.378 -24.307 1.00 29.03 930 LEU A C 1
ATOM 7430 O O . LEU A 1 930 ? 55.081 -5.922 -23.415 1.00 29.03 930 LEU A O 1
ATOM 7434 N N . PRO A 1 931 ? 54.875 -6.687 -25.508 1.00 28.45 931 PRO A N 1
ATOM 7435 C CA . PRO A 1 931 ? 56.174 -6.190 -25.923 1.00 28.45 931 PRO A CA 1
ATOM 7436 C C . PRO A 1 931 ? 56.034 -4.714 -26.315 1.00 28.45 931 PRO A C 1
ATOM 7438 O O . PRO A 1 931 ? 55.536 -4.375 -27.388 1.00 28.45 931 PRO A O 1
ATOM 7441 N N . GLN A 1 932 ? 56.505 -3.824 -25.442 1.00 28.53 932 GLN A N 1
ATOM 7442 C CA . GLN A 1 932 ? 57.065 -2.549 -25.881 1.00 28.53 932 GLN A CA 1
ATOM 7443 C C . GLN A 1 932 ? 58.310 -2.844 -26.729 1.00 28.53 932 GLN A C 1
ATOM 7445 O O . GLN A 1 932 ? 59.134 -3.644 -26.298 1.00 28.53 932 GLN A O 1
ATOM 7450 N N . GLN A 1 933 ? 58.483 -2.171 -27.872 1.00 29.38 933 GLN A N 1
ATOM 7451 C CA . GLN A 1 933 ? 59.711 -1.415 -28.160 1.00 29.38 933 GLN A CA 1
ATOM 7452 C C . GLN A 1 933 ? 59.641 -0.592 -29.467 1.00 29.38 933 GLN A C 1
ATOM 7454 O O . GLN A 1 933 ? 59.605 -1.122 -30.571 1.00 29.38 933 GLN A O 1
ATOM 7459 N N . LEU A 1 934 ? 59.768 0.723 -29.240 1.00 30.08 934 LEU A N 1
ATOM 7460 C CA . LEU A 1 934 ? 60.742 1.670 -29.808 1.00 30.08 934 LEU A CA 1
ATOM 7461 C C . LEU A 1 934 ? 60.430 2.502 -31.060 1.00 30.08 934 LEU A C 1
ATOM 7463 O O . LEU A 1 934 ? 60.298 2.021 -32.178 1.00 30.08 934 LEU A O 1
ATOM 7467 N N . GLY A 1 935 ? 60.556 3.812 -30.817 1.00 25.91 935 GLY A N 1
ATOM 7468 C CA . GLY A 1 935 ? 60.891 4.864 -31.770 1.00 25.91 935 GLY A CA 1
ATOM 7469 C C . GLY A 1 935 ? 61.081 6.205 -31.052 1.00 25.91 935 GLY A C 1
ATOM 7470 O O . GLY A 1 935 ? 60.232 7.078 -31.161 1.00 25.91 935 GLY A O 1
ATOM 7471 N N . GLN A 1 936 ? 62.154 6.325 -30.256 1.00 27.45 936 GLN A N 1
ATOM 7472 C CA . GLN A 1 936 ? 62.625 7.560 -29.601 1.00 27.45 936 GLN A CA 1
ATOM 7473 C C . GLN A 1 936 ? 62.930 8.680 -30.614 1.00 27.45 936 GLN A C 1
ATOM 7475 O O . GLN A 1 936 ? 63.257 8.370 -31.754 1.00 27.45 936 GLN A O 1
ATOM 7480 N N . ILE A 1 937 ? 62.975 9.939 -30.150 1.00 27.75 937 ILE A N 1
ATOM 7481 C CA . ILE A 1 937 ? 64.163 10.823 -30.226 1.00 27.75 937 ILE A CA 1
ATOM 7482 C C . ILE A 1 937 ? 64.010 11.986 -29.209 1.00 27.75 937 ILE A C 1
ATOM 7484 O O . ILE A 1 937 ? 63.025 12.712 -29.261 1.00 27.75 937 ILE A O 1
ATOM 7488 N N . SER A 1 938 ? 64.996 12.053 -28.292 1.00 27.16 938 SER A N 1
ATOM 7489 C CA . SER A 1 938 ? 65.629 13.170 -27.529 1.00 27.16 938 SER A CA 1
ATOM 7490 C C . SER A 1 938 ? 64.794 14.361 -27.000 1.00 27.16 938 SER A C 1
ATOM 7492 O O . SER A 1 938 ? 63.939 14.879 -27.695 1.00 27.16 938 SER A O 1
ATOM 7494 N N . GLU A 1 939 ? 65.031 14.926 -25.809 1.00 27.27 939 GLU A N 1
ATOM 7495 C CA . GLU A 1 939 ? 66.317 15.399 -25.258 1.00 27.27 939 GLU A CA 1
ATOM 7496 C C . GLU A 1 939 ? 66.378 15.383 -23.714 1.00 27.27 939 GLU A C 1
ATOM 7498 O O . GLU A 1 939 ? 65.374 15.326 -23.009 1.00 27.27 939 GLU A O 1
ATOM 7503 N N . SER A 1 940 ? 67.615 15.411 -23.220 1.00 28.19 940 SER A N 1
ATOM 7504 C CA . SER A 1 940 ? 68.085 15.187 -21.854 1.00 28.19 940 SER A CA 1
ATOM 7505 C C . SER A 1 940 ? 68.244 16.449 -20.989 1.00 28.19 940 SER A C 1
ATOM 7507 O O . SER A 1 940 ? 68.671 17.497 -21.458 1.00 28.19 940 SER A O 1
ATOM 7509 N N . THR A 1 941 ? 67.976 16.238 -19.701 1.00 28.30 941 THR A N 1
ATOM 7510 C CA . THR A 1 941 ? 68.456 16.838 -18.434 1.00 28.30 941 THR A CA 1
ATOM 7511 C C . THR A 1 941 ? 69.577 17.903 -18.376 1.00 28.30 941 THR A C 1
ATOM 7513 O O . THR A 1 941 ? 70.673 17.708 -18.890 1.00 28.30 941 THR A O 1
ATOM 7516 N N . GLU A 1 942 ? 69.301 18.875 -17.489 1.00 29.36 942 GLU A N 1
ATOM 7517 C CA . GLU A 1 942 ? 70.120 19.428 -16.380 1.00 29.36 942 GLU A CA 1
ATOM 7518 C C . GLU A 1 942 ? 71.184 20.546 -16.554 1.00 29.36 942 GLU A C 1
ATOM 7520 O O . GLU A 1 942 ? 72.236 20.389 -17.161 1.00 29.36 942 GLU A O 1
ATOM 7525 N N . THR A 1 943 ? 70.949 21.589 -15.736 1.00 28.78 943 THR A N 1
ATOM 7526 C CA . THR A 1 943 ? 71.872 22.408 -14.909 1.00 28.78 943 THR A CA 1
ATOM 7527 C C . THR A 1 943 ? 72.659 23.608 -15.482 1.00 28.78 943 THR A C 1
ATOM 7529 O O . THR A 1 943 ? 73.599 23.477 -16.253 1.00 28.78 943 THR A O 1
ATOM 7532 N N . ASP A 1 944 ? 72.336 24.759 -14.867 1.00 28.83 944 ASP A N 1
ATOM 7533 C CA . ASP A 1 944 ? 73.217 25.789 -14.280 1.00 28.83 944 ASP A CA 1
ATOM 7534 C C . ASP A 1 944 ? 73.787 26.983 -15.086 1.00 28.83 944 ASP A C 1
ATOM 7536 O O . ASP A 1 944 ? 74.401 26.846 -16.139 1.00 28.83 944 ASP A O 1
ATOM 7540 N N . ARG A 1 945 ? 73.717 28.141 -14.393 1.00 29.77 945 ARG A N 1
ATOM 7541 C CA . ARG A 1 945 ? 74.458 29.426 -14.512 1.00 29.77 945 ARG A CA 1
ATOM 7542 C C . ARG A 1 945 ? 73.932 30.543 -15.430 1.00 29.77 945 ARG A C 1
ATOM 7544 O O . ARG A 1 945 ? 74.243 30.632 -16.608 1.00 29.77 945 ARG A O 1
ATOM 7551 N N . ASP A 1 946 ? 73.219 31.467 -14.784 1.00 29.77 946 ASP A N 1
ATOM 7552 C CA . ASP A 1 946 ? 73.635 32.857 -14.507 1.00 29.77 946 ASP A CA 1
ATOM 7553 C C . ASP A 1 946 ? 74.462 33.603 -15.584 1.00 29.77 946 ASP A C 1
ATOM 7555 O O . ASP A 1 946 ? 75.635 33.303 -15.802 1.00 29.77 946 ASP A O 1
ATOM 7559 N N . THR A 1 947 ? 73.881 34.638 -16.206 1.00 29.56 947 THR A N 1
ATOM 7560 C CA . THR A 1 947 ? 74.427 36.015 -16.226 1.00 29.56 947 THR A CA 1
ATOM 7561 C C . THR A 1 947 ? 73.512 37.001 -16.970 1.00 29.56 947 THR A C 1
ATOM 7563 O O . THR A 1 947 ? 72.879 36.704 -17.976 1.00 29.56 947 THR A O 1
ATOM 7566 N N . SER A 1 948 ? 73.479 38.209 -16.411 1.00 29.45 948 SER A N 1
ATOM 7567 C CA . SER A 1 948 ? 72.761 39.434 -16.774 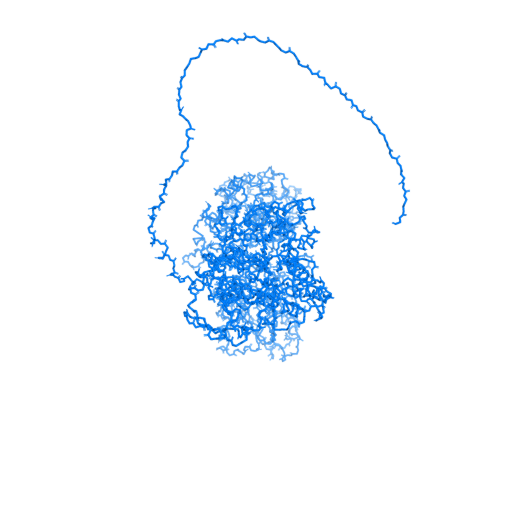1.00 29.45 948 SER A CA 1
ATOM 7568 C C . SER A 1 948 ? 72.725 39.839 -18.257 1.00 29.45 948 SER A C 1
ATOM 7570 O O . SER A 1 948 ? 73.747 39.777 -18.935 1.00 29.45 948 SER A O 1
ATOM 7572 N N . THR A 1 949 ? 71.638 40.490 -18.691 1.00 30.44 949 THR A N 1
ATOM 7573 C CA . THR A 1 949 ? 71.594 41.956 -18.943 1.00 30.44 949 THR A CA 1
ATOM 7574 C C . THR A 1 949 ? 70.191 42.412 -19.389 1.00 30.44 949 THR A C 1
ATOM 7576 O O . THR A 1 949 ? 69.668 41.967 -20.402 1.00 30.44 949 THR A O 1
ATOM 7579 N N . ASP A 1 950 ? 69.594 43.313 -18.602 1.00 38.91 950 ASP A N 1
ATOM 7580 C CA . ASP A 1 950 ? 68.496 44.236 -18.970 1.00 38.91 950 ASP A CA 1
ATOM 7581 C C . ASP A 1 950 ? 69.084 45.334 -19.905 1.00 38.91 950 ASP A C 1
ATOM 7583 O O . ASP A 1 950 ? 70.294 45.585 -19.805 1.00 38.91 950 ASP A O 1
ATOM 7587 N N . PRO A 1 951 ? 68.324 46.000 -20.807 1.00 48.31 951 PRO A N 1
ATOM 7588 C CA . PRO A 1 951 ? 67.370 47.033 -20.380 1.00 48.31 951 PRO A CA 1
ATOM 7589 C C . PRO A 1 951 ? 66.030 47.100 -21.163 1.00 48.31 951 PRO A C 1
ATOM 7591 O O . PRO A 1 951 ? 65.984 46.993 -22.387 1.00 48.31 951 PRO A O 1
ATOM 7594 N N . ARG A 1 952 ? 64.956 47.401 -20.415 1.00 35.03 952 ARG A N 1
ATOM 7595 C CA . ARG A 1 952 ? 63.711 48.173 -20.726 1.00 35.03 952 ARG A CA 1
ATOM 7596 C C . ARG A 1 952 ? 63.824 49.240 -21.859 1.00 35.03 952 ARG A C 1
ATOM 7598 O O . ARG A 1 952 ? 64.953 49.657 -22.117 1.00 35.03 952 ARG A O 1
ATOM 7605 N N . PRO A 1 953 ? 62.728 49.857 -22.409 1.00 48.84 953 PRO A N 1
ATOM 7606 C CA . PRO A 1 953 ? 61.344 49.982 -21.878 1.00 48.84 953 PRO A CA 1
ATOM 7607 C C . PRO A 1 953 ? 60.150 49.906 -22.887 1.00 48.84 953 PRO A C 1
ATOM 7609 O O . PRO A 1 953 ? 60.333 49.841 -24.097 1.00 48.84 953 PRO A O 1
ATOM 7612 N N . ASP A 1 954 ? 58.932 49.942 -22.310 1.00 34.84 954 ASP A N 1
ATOM 7613 C CA . ASP A 1 954 ? 57.594 50.423 -22.777 1.00 34.84 954 ASP A CA 1
ATOM 7614 C C . ASP A 1 954 ? 57.550 51.459 -23.940 1.00 34.84 954 ASP A C 1
ATOM 7616 O O . ASP A 1 954 ? 58.570 52.123 -24.141 1.00 34.84 954 ASP A O 1
ATOM 7620 N N . PRO A 1 955 ? 56.400 51.752 -24.630 1.00 44.41 955 PRO A N 1
ATOM 7621 C CA . PRO A 1 955 ? 54.999 51.695 -24.139 1.00 44.41 955 PRO A CA 1
ATOM 7622 C C . PRO A 1 955 ? 53.875 51.242 -25.127 1.00 44.41 955 PRO A C 1
ATOM 7624 O O . PRO A 1 955 ? 54.009 51.301 -26.341 1.00 44.41 955 PRO A O 1
ATOM 7627 N N . GLN A 1 956 ? 52.742 50.819 -24.543 1.00 29.48 956 GLN A N 1
ATOM 7628 C CA . GLN A 1 956 ? 51.314 51.209 -24.726 1.00 29.48 956 GLN A CA 1
ATOM 7629 C C . GLN A 1 956 ? 50.726 51.890 -26.024 1.00 29.48 956 GLN A C 1
ATOM 7631 O O . GLN A 1 956 ? 51.455 52.367 -26.884 1.00 29.48 956 GLN A O 1
ATOM 7636 N N . PRO A 1 957 ? 49.371 51.930 -26.185 1.00 60.41 957 PRO A N 1
ATOM 7637 C CA . PRO A 1 957 ? 48.611 51.413 -27.341 1.00 60.41 957 PRO A CA 1
ATOM 7638 C C . PRO A 1 957 ? 47.886 52.484 -28.192 1.00 60.41 957 PRO A C 1
ATOM 7640 O O . PRO A 1 957 ? 47.830 53.649 -27.807 1.00 60.41 957 PRO A O 1
ATOM 7643 N N . VAL A 1 958 ? 47.229 52.075 -29.294 1.00 28.53 958 VAL A N 1
ATOM 7644 C CA . VAL A 1 958 ? 46.279 52.911 -30.067 1.00 28.53 958 VAL A CA 1
ATOM 7645 C C . VAL A 1 958 ? 45.129 52.068 -30.671 1.00 28.53 958 VAL A C 1
ATOM 7647 O O . VAL A 1 958 ? 45.354 51.226 -31.536 1.00 28.53 958 VAL A O 1
ATOM 7650 N N . THR A 1 959 ? 43.895 52.313 -30.213 1.00 35.44 959 THR A N 1
ATOM 7651 C CA . THR A 1 959 ? 42.595 52.191 -30.938 1.00 35.44 959 THR A CA 1
ATOM 7652 C C . THR A 1 959 ? 42.285 53.556 -31.621 1.00 35.44 959 THR A C 1
ATOM 7654 O O . THR A 1 959 ? 43.138 54.432 -31.471 1.00 35.44 959 THR A O 1
ATOM 7657 N N . PRO A 1 960 ? 41.143 53.892 -32.292 1.00 49.50 960 PRO A N 1
ATOM 7658 C CA . PRO A 1 960 ? 39.876 53.184 -32.598 1.00 49.50 960 PRO A CA 1
ATOM 7659 C C . PRO A 1 960 ? 39.298 53.477 -34.028 1.00 49.50 960 PRO A C 1
ATOM 7661 O O . PRO A 1 960 ? 39.924 54.167 -34.831 1.00 49.50 960 PRO A O 1
ATOM 7664 N N . SER A 1 961 ? 38.075 53.014 -34.355 1.00 27.94 961 SER A N 1
ATOM 7665 C CA . SER A 1 961 ? 36.903 53.878 -34.691 1.00 27.94 961 SER A CA 1
ATOM 7666 C C . SER A 1 961 ? 35.711 53.133 -35.335 1.00 27.94 961 SER A C 1
ATOM 7668 O O . SER A 1 961 ? 35.858 52.080 -35.947 1.00 27.94 961 SER A O 1
ATOM 7670 N N . GLU A 1 962 ? 34.534 53.716 -35.100 1.00 32.34 962 GLU A N 1
ATOM 7671 C CA . GLU A 1 962 ? 33.148 53.227 -35.149 1.00 32.34 962 GLU A CA 1
ATOM 7672 C C . GLU A 1 962 ? 32.343 53.607 -36.417 1.00 32.34 962 GLU A C 1
ATOM 7674 O O . GLU A 1 962 ? 32.700 54.551 -37.115 1.00 32.34 962 GLU A O 1
ATOM 7679 N N . GLU A 1 963 ? 31.190 52.921 -36.573 1.00 34.19 963 GLU A N 1
ATOM 7680 C CA . GLU A 1 963 ? 29.866 53.397 -37.066 1.00 34.19 963 GLU A CA 1
ATOM 7681 C C . GLU A 1 963 ? 29.706 53.835 -38.553 1.00 34.19 963 GLU A C 1
ATOM 7683 O O . GLU A 1 963 ? 30.544 54.506 -39.132 1.00 34.19 963 GLU A O 1
ATOM 7688 N N . THR A 1 964 ? 28.603 53.580 -39.288 1.00 31.55 964 THR A N 1
ATOM 7689 C CA . THR A 1 964 ? 27.185 53.818 -38.930 1.00 31.55 964 THR A CA 1
ATOM 7690 C C . THR A 1 964 ? 26.169 53.309 -40.004 1.00 31.55 964 THR A C 1
ATOM 7692 O O . THR A 1 964 ? 26.487 53.336 -41.191 1.00 31.55 964 THR A O 1
ATOM 7695 N N . LEU A 1 965 ? 24.913 53.049 -39.559 1.00 26.98 965 LEU A N 1
ATOM 7696 C CA . LEU A 1 965 ? 23.574 53.385 -40.151 1.00 26.98 965 LEU A CA 1
ATOM 7697 C C . LEU A 1 965 ? 22.989 52.564 -41.344 1.00 26.98 965 LEU A C 1
ATOM 7699 O O . LEU A 1 965 ? 23.695 52.296 -42.301 1.00 26.98 965 LEU A O 1
ATOM 7703 N N . ALA A 1 966 ? 21.681 52.286 -41.525 1.00 29.55 966 ALA A N 1
ATOM 7704 C CA . ALA A 1 966 ? 20.479 51.990 -40.714 1.00 29.55 966 ALA A CA 1
ATOM 7705 C C . ALA A 1 966 ? 19.308 51.564 -41.662 1.00 29.55 966 ALA A C 1
ATOM 7707 O O . ALA A 1 966 ? 19.347 51.813 -42.862 1.00 29.55 966 ALA A O 1
ATOM 7708 N N . ALA A 1 967 ? 18.277 50.948 -41.066 1.00 30.08 967 ALA A N 1
ATOM 7709 C CA . ALA A 1 967 ? 16.922 50.542 -41.502 1.00 30.08 967 ALA A CA 1
ATOM 7710 C C . ALA A 1 967 ? 16.225 51.168 -42.745 1.00 30.08 967 ALA A C 1
ATOM 7712 O O . ALA A 1 967 ? 16.314 52.371 -42.974 1.00 30.08 967 ALA A O 1
ATOM 7713 N N . THR A 1 968 ? 15.346 50.390 -43.422 1.00 29.23 968 THR A N 1
ATOM 7714 C CA . THR A 1 968 ? 13.844 50.472 -43.394 1.00 29.23 968 THR A CA 1
ATOM 7715 C C . THR A 1 968 ? 13.198 49.571 -44.482 1.00 29.23 968 THR A C 1
ATOM 7717 O O . THR A 1 968 ? 13.619 49.633 -45.630 1.00 29.23 968 THR A O 1
ATOM 7720 N N . ILE A 1 969 ? 12.159 48.777 -44.143 1.00 26.70 969 ILE A N 1
ATOM 7721 C CA . ILE A 1 969 ? 10.787 48.714 -44.743 1.00 26.70 969 ILE A CA 1
ATOM 7722 C C . ILE A 1 969 ? 10.051 47.412 -44.326 1.00 26.70 969 ILE A C 1
ATOM 7724 O O . ILE A 1 969 ? 10.531 46.302 -44.529 1.00 26.70 969 ILE A O 1
ATOM 7728 N N . ARG A 1 970 ? 8.849 47.588 -43.749 1.00 33.12 970 ARG A N 1
ATOM 7729 C CA . ARG A 1 970 ? 7.789 46.588 -43.487 1.00 33.12 970 ARG A CA 1
ATOM 7730 C C . ARG A 1 970 ? 6.994 46.276 -44.770 1.00 33.12 970 ARG A C 1
ATOM 7732 O O . ARG A 1 970 ? 6.734 47.223 -45.503 1.00 33.12 970 ARG A O 1
ATOM 7739 N N . ALA A 1 971 ? 6.457 45.056 -44.924 1.00 33.22 971 ALA A N 1
ATOM 7740 C CA . ALA A 1 971 ? 5.008 44.780 -45.093 1.00 33.22 971 ALA A CA 1
ATOM 7741 C C . ALA A 1 971 ? 4.692 43.316 -45.498 1.00 33.22 971 ALA A C 1
ATOM 7743 O O . ALA A 1 971 ? 5.206 42.826 -46.494 1.00 33.22 971 ALA A O 1
ATOM 7744 N N . ALA A 1 972 ? 3.802 42.694 -44.710 1.00 32.25 972 ALA A N 1
ATOM 7745 C CA . ALA A 1 972 ? 2.730 41.731 -45.027 1.00 32.25 972 ALA A CA 1
ATOM 7746 C C . ALA A 1 972 ? 2.840 40.788 -46.249 1.00 32.25 972 ALA A C 1
ATOM 7748 O O . ALA A 1 972 ? 2.712 41.230 -47.387 1.00 32.25 972 ALA A O 1
ATOM 7749 N N . THR A 1 973 ? 2.821 39.469 -46.020 1.00 33.19 973 THR A N 1
ATOM 7750 C CA . THR A 1 973 ? 1.603 38.622 -46.075 1.00 33.19 973 THR A CA 1
ATOM 7751 C C . THR A 1 973 ? 1.835 37.319 -45.325 1.00 33.19 973 THR A C 1
ATOM 7753 O O . THR A 1 973 ? 2.999 36.862 -45.331 1.00 33.19 973 THR A O 1
#

Mean predicted aligned error: 15.85 Å

Solvent-accessible surface area (backbone atoms only — not comparable to full-atom values): 53659 Å² total; per-residue (Å²): 114,66,35,58,57,34,34,19,43,33,18,54,48,44,51,42,50,52,50,38,39,51,78,68,40,51,63,59,51,35,71,74,70,42,64,42,32,68,66,59,50,24,67,76,57,56,32,25,49,14,40,38,49,36,52,51,46,45,37,31,25,68,49,24,33,47,74,39,86,87,76,53,20,37,30,72,34,82,63,38,62,58,63,78,74,58,67,82,70,61,66,67,52,73,82,54,57,48,60,45,56,37,63,41,101,53,73,88,69,78,56,52,70,58,51,54,36,55,71,56,34,64,79,53,86,55,93,55,60,39,42,15,58,42,12,53,60,46,53,58,42,53,47,36,38,56,77,67,66,24,68,41,77,34,80,88,39,55,58,44,49,81,41,40,73,71,50,40,57,55,48,50,50,50,32,40,75,68,52,21,22,44,81,53,97,95,38,59,31,64,30,76,60,26,49,54,51,63,77,49,43,51,70,47,29,43,64,56,17,36,46,56,37,50,76,39,32,50,32,40,30,51,51,64,36,56,72,51,63,41,56,48,100,86,67,44,64,52,29,40,42,60,72,48,27,54,60,18,45,54,64,60,50,60,74,55,45,61,67,50,44,55,51,51,29,56,53,39,53,49,62,74,94,80,39,62,44,32,40,38,28,56,64,30,46,51,23,60,67,61,47,50,53,51,50,40,37,52,74,70,18,62,46,30,81,39,37,94,84,53,60,64,38,41,32,38,21,25,75,46,69,68,31,45,54,40,20,51,63,65,36,67,94,46,62,64,49,71,44,77,36,50,88,88,39,49,67,60,40,52,56,56,39,45,76,71,76,42,65,64,70,37,27,27,40,38,36,64,66,46,84,35,68,46,81,88,57,82,57,86,57,58,69,63,22,58,71,35,60,84,54,94,64,82,47,53,31,28,45,90,85,26,42,54,47,56,39,35,47,53,51,39,23,49,23,54,52,38,32,52,41,47,74,64,53,22,91,62,13,38,38,41,34,43,64,30,30,71,55,38,69,60,34,46,79,31,53,56,81,41,61,48,64,27,52,44,38,56,35,26,68,67,54,22,51,40,38,35,52,65,58,51,51,44,28,29,21,51,31,17,32,40,72,41,79,94,50,58,47,55,29,57,83,84,55,102,52,49,40,32,38,39,34,35,27,37,78,52,102,57,64,47,72,84,82,84,65,57,64,52,57,58,35,50,55,56,48,53,52,50,51,76,68,50,98,74,57,80,90,65,52,60,60,66,64,50,52,54,51,32,53,50,50,51,20,46,52,46,29,56,44,34,74,75,72,42,76,61,50,55,71,46,74,41,48,55,66,56,50,39,60,73,68,44,46,37,79,91,44,50,62,49,51,52,31,52,51,53,50,37,31,76,72,53,29,30,46,83,50,101,62,36,38,35,30,26,73,53,35,60,71,55,38,48,91,48,62,72,64,50,49,56,53,47,48,58,53,45,42,73,75,41,60,68,51,43,37,51,52,53,45,37,53,51,31,60,75,43,39,66,44,34,41,47,62,76,40,62,46,62,58,61,55,23,50,96,74,38,60,64,57,57,46,40,62,49,39,89,27,78,64,41,43,46,52,28,47,50,45,23,47,51,53,49,39,49,53,57,52,51,43,77,78,38,91,85,59,64,50,29,35,37,35,49,44,41,48,83,32,56,49,52,54,43,30,50,66,71,44,53,92,50,45,94,47,47,40,38,36,44,20,10,66,44,67,66,33,31,52,49,38,43,72,74,40,37,85,86,40,72,70,56,44,71,43,62,44,59,66,89,51,69,48,64,88,64,76,44,64,68,51,63,23,46,32,41,33,37,53,70,44,74,48,42,37,42,44,59,56,57,40,45,42,44,52,52,40,37,30,23,72,66,11,37,43,37,40,36,38,57,22,49,97,55,67,58,39,59,53,44,58,41,63,43,72,40,47,67,43,47,75,46,66,92,66,28,40,88,76,49,39,41,32,36,61,68,44,47,51,52,49,40,44,77,46,52,30,42,69,72,46,78,46,57,56,89,87,52,87,50,75,88,72,31,59,40,35,34,34,37,30,33,33,53,48,82,87,74,60,77,93,71,77,75,94,76,83,90,78,82,83,84,81,74,82,90,76,89,81,79,86,83,82,91,83,86,83,90,89,82,84,88,85,88,81,90,83,88,82,87,82,86,82,88,83,89,90,83,86,87,91,81,89,84,91,81,91,90,86,89,83,91,134

pLDDT: mean 87.43, std 17.02, range [25.61, 98.69]

Secondary structure (DSSP, 8-state):
-HHHHHHHHHHHHHHHHHHHHHHTTHHHHHHHH-SEEHHHHHHHHT--HHHHHHHHHHHHHTTSEEEETTTTEEEE-GGGGGGGGS-GGGGGGTT--HHHHHHS--STTSSHHHHHHHHTGGG--STTHHHHHHHHHHHHHHHHHHHTT----SSSS-TTTTS-HHHHHHHHHHHHHTTSEEEETTEEEE-HHHHHHHHHGGGGHHHHHTHHHHTTHHHHHHS-SHHHH-B-TTS-BSSS-HHHHHHHHHHHHTTTHHHHHHHHHHHTTS-GGGS-SEEEEET-TTSHHHHHHHHHHHHHSTGGGGTTTS--EEEEEES-HHHHHHHHHHTTTS-EEEEE--TT-HHHHHHHHHHTT--GGGEEEEEES-GGGSPP---S-HHHHHHHTTS-----EE-TTSPEEPHHHHHHHHHHHHHHHHHH--TT-EEEEEE----HHHHHHTTTT-SHHHHHHHHHHTT-----HHHHHHHHHHTTEEE-GGG-EEESSSSS--SEEEEEEEE-SS--------HHHHHHHHHHHHHHHS---GGG-SHHHHHHHHHHHHHHHHHHHHHTT-S-STT-EEEHHHHHHHTT--GGGHHHHHHHHHHHHHTTSEEE-SSEEEE-TTHHHHS-SSHHHHHHHHHHHHHHH-GGGHHHHHHHHHHHHHHHHHHTTSS-HHHHHSGGG-SHHHHTTSSSSHHHHHHHHHHHHHHHHHHHHHHHH-SSSPEEEEEES-TT-HHHHHHHHHHGGGGGGEEEEEEESSHHHHHHHHHHHTTT-TTEEEEE--TTS-SGGGT--TT-EEEEEEES-GGGSS-HHHHHHHHHHHEEEEEEEEEEEE-S--HHHHTTGGGSSGGG----GGGS-TTSS---HHHHHHHHHHTTEEEEEEE--TT--SGGG-SEEEEEEEEPPGGG--S-----SSSSSS---------------------------------------------------